Protein AF-0000000085052260 (afdb_homodimer)

Organism: Staphylococcus phage Twort (strain DSM 17442 / HER 48) (NCBI:txid2908167)

Foldseek 3Di:
DQQDPLLLLLLLLLLCCQPVVDDDQVLSQLLCVLLPHHRDDPVRNVVSVVVCVVDPVSVVSSVCSNVVVDHLQVRHHNVRHRSCPPVVPCVSSPVCCVVVVVVVVVVVVVVVVVVVVVVVVVVVVVVVVVCVVCVPDDPDDDDDDDPDLFQKEKEFEAEAAAAQDFFDDPVFTDHPVLSLLLVVLVLVVVLVVCVVSVHAEYEYEYQENQHQAQPLPVDPPSPRGNDDPVCSLVSSLVSVVVSQVSNPVSHNHEYEYEYAYDLSQAQDNDPVDPDLCGGSLNVSLVVVVVCDVVPNDPRYHYDDPSVHRQWDWDDDQNAIEIGGACPPVDDDADRLVVVDDPDDHQEYEHEDPQDWDWDDHDDNHIYTYFHAQRFDGPVCVVVVHDRGAGWGKMWMDTNDSDIDIDIDGRD/DQQDPLLLLLLLLLLCCQPPVDDDQVLSQLLCVLLPHHRDDPVRNVVSVVVCVVDPVSVVSSVCSNVVVDHLQNRHHNVRHRSDPDVVVCVSSPPCCVVVVVVVVVVVVVVVVVVVVVVVVVVVVVVVVVCVVCVPDDPDDDDDDDPDLFQKEKEFEAEAAAAQDFFDDPVFTDHPVLSLLLVVLVLVVVLVVCVVSVHAEYEYEYQENQHQAQPLPVDPPSPRGNDDPVCSLVSSLVSVVVSQVSNPVSHNHEYEYEYAYDLSQAQPNDPVDPDLCGGSLNVSLVVVVVCDVVPNDPRYHYDDPSVHRQWDWDDDQNAIEIGGACPPVDDDADRLVVVDDPDDHQEYEHEDPQDWDWDDHDDNHIYTYFHAQRFDGPVCVVVVHDRGAGWGKMWMDTNDSDIDIDIDGRD

Secondary structure (DSSP, 8-state):
---SHHHHHHHHHHHHHHHHSS--HHHHHHHHHH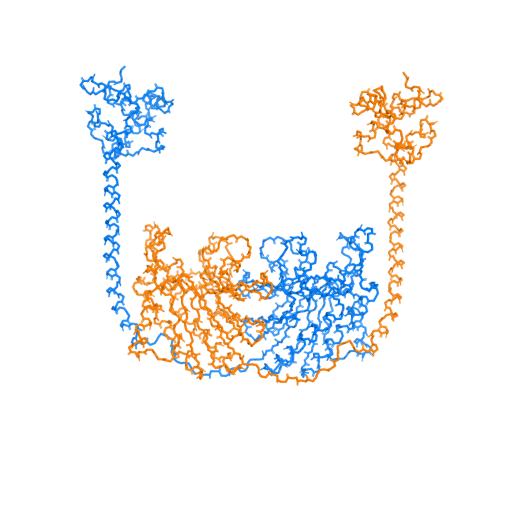HTPPP--HHHHHHHHHHHHH-HHHHHHHHHHHTTSS-GGG-B-TTS-BS--SSTHHHHHHHHHHHHHHHHHHHHHHHHHHHHHHHHHHHHHHHHHHHHHHTTS-SSPP----------EEEEEE----BT--EE-SS-EESHHHHHHHHHHHHHHHHHHHHHHT---EEEEE-S--B--STT---SS----SS-HHHHHHHHHHHHHHHHHHHHHH-SS-EEEEE---GGGBSS--TT---TTSBHHHHHHHHHHHHHHTTSS-SEEE---GGGTTEEEEEETTEEEEEE--TT--SSS--HHHH-SSS--SEEEE-SSSS-EEEE-SBT-EEEE---SS-S-HHHHHTT---BPPEEEEEEE-SSS-EEEEEEE--/---SHHHHHHHHHHHHHHHHSS--HHHHHHHHHHHTPPP--HHHHHHHHHHHHH-HHHHHHHHHHHTTSS-GGG-B-TTS-BS--SSTHHHHHHHHHHHHHHHHHHHHHHHHHHHHHHHHHHHHHHHHHHHHHHHHS-SS------------EEEEEE----BT--EE-SS-EESHHHHHHHHHHHHHHHHHHHHHHT---EEEEE-S--B--STT---SS----SS-HHHHHHHHHHHHHHHHHHHHHH-SS-EEEEE---GGGBSS--TT---TT-BHHHHHHHHHHHHHHTTSS-SEEE---GGGTTEEEEEETTEEEEEE--TT--SSS--HHHH-SSS--SEEEE-SSSS-EEEE-SBT-EEEE---SS-S-HHHHHTT---BPPEEEEEEE-SSS-EEEEEEE--

Radius of gyration: 38.25 Å; Cα contacts (8 Å, |Δi|>4): 1570; chains: 2; bounding box: 92×96×65 Å

Structure (mmCIF, N/CA/C/O backbone):
data_AF-0000000085052260-model_v1
#
loop_
_entity.id
_entity.type
_entity.pdbx_description
1 polymer ORF020
#
loop_
_atom_site.group_PDB
_atom_site.id
_atom_site.type_symbol
_atom_site.label_atom_id
_atom_site.label_alt_id
_atom_site.label_comp_id
_atom_site.label_asym_id
_atom_site.label_entity_id
_atom_site.label_seq_id
_atom_site.pdbx_PDB_ins_code
_atom_site.Cartn_x
_atom_site.Cartn_y
_atom_site.Cartn_z
_atom_site.occupancy
_atom_site.B_iso_or_equiv
_atom_site.auth_seq_id
_atom_site.auth_comp_id
_atom_site.auth_asym_id
_atom_site.auth_atom_id
_atom_site.pdbx_PDB_model_num
ATOM 1 N N . MET A 1 1 ? 61.531 46.281 3.654 1 59.69 1 MET A N 1
ATOM 2 C CA . MET A 1 1 ? 60.5 46.875 4.535 1 59.69 1 MET A CA 1
ATOM 3 C C . MET A 1 1 ? 59.375 47.5 3.727 1 59.69 1 MET A C 1
ATOM 5 O O . MET A 1 1 ? 59.625 48.219 2.766 1 59.69 1 MET A O 1
ATOM 9 N N . TYR A 1 2 ? 58.156 46.938 3.779 1 69.31 2 TYR A N 1
ATOM 10 C CA . TYR A 1 2 ? 57.031 47.375 2.98 1 69.31 2 TYR A CA 1
ATOM 11 C C . TYR A 1 2 ? 56.438 48.688 3.535 1 69.31 2 TYR A C 1
ATOM 13 O O . TYR A 1 2 ? 56 48.75 4.68 1 69.31 2 TYR A O 1
ATOM 21 N N . LYS A 1 3 ? 56.719 49.906 2.887 1 68.56 3 LYS A N 1
ATOM 22 C CA . LYS A 1 3 ? 56.5 51.219 3.441 1 68.56 3 LYS A CA 1
ATOM 23 C C . LYS A 1 3 ? 55.25 51.875 2.844 1 68.56 3 LYS A C 1
ATOM 25 O O . LYS A 1 3 ? 54.625 52.719 3.486 1 68.56 3 LYS A O 1
ATOM 30 N N . SER A 1 4 ? 55 51.562 1.673 1 76.88 4 SER A N 1
ATOM 31 C CA . SER A 1 4 ? 53.844 52.219 1.071 1 76.88 4 SER A CA 1
ATOM 32 C C . SER A 1 4 ? 52.531 51.594 1.537 1 76.88 4 SER A C 1
ATOM 34 O O . SER A 1 4 ? 52.469 50.406 1.859 1 76.88 4 SER A O 1
ATOM 36 N N . VAL A 1 5 ? 51.5 52.406 1.661 1 82.19 5 VAL A N 1
ATOM 37 C CA . VAL A 1 5 ? 50.156 51.969 2.088 1 82.19 5 VAL A CA 1
ATOM 38 C C . VAL A 1 5 ? 49.656 50.875 1.138 1 82.19 5 VAL A C 1
ATOM 40 O O . VAL A 1 5 ? 49 49.906 1.568 1 82.19 5 VAL A O 1
ATOM 43 N N . GLU A 1 6 ? 50.094 50.969 -0.096 1 84.38 6 GLU A N 1
ATOM 44 C CA . GLU A 1 6 ? 49.625 50 -1.097 1 84.38 6 GLU A CA 1
ATOM 45 C C . GLU A 1 6 ? 50.281 48.625 -0.885 1 84.38 6 GLU A C 1
ATOM 47 O O . GLU A 1 6 ? 49.656 47.594 -1.084 1 84.38 6 GLU A O 1
ATOM 52 N N . GLU A 1 7 ? 51.438 48.625 -0.441 1 84.44 7 GLU A N 1
ATOM 53 C CA . GLU A 1 7 ? 52.125 47.375 -0.137 1 84.44 7 GLU A CA 1
ATOM 54 C C . GLU A 1 7 ? 51.5 46.688 1.065 1 84.44 7 GLU A C 1
ATOM 56 O O . GLU A 1 7 ? 51.344 45.469 1.071 1 84.44 7 GLU A O 1
ATOM 61 N N . VAL A 1 8 ? 51.125 47.5 2.021 1 84.12 8 VAL A N 1
ATOM 62 C CA . VAL A 1 8 ? 50.469 46.938 3.209 1 84.12 8 VAL A CA 1
ATOM 63 C C . VAL A 1 8 ? 49.125 46.344 2.824 1 84.12 8 VAL A C 1
ATOM 65 O O . VAL A 1 8 ? 48.781 45.25 3.262 1 84.12 8 VAL A O 1
ATOM 68 N N . TYR A 1 9 ? 48.438 47.094 1.929 1 85.5 9 TYR A N 1
ATOM 69 C CA . TYR A 1 9 ? 47.156 46.594 1.452 1 85.5 9 TYR A CA 1
ATOM 70 C C . TYR A 1 9 ? 47.312 45.219 0.782 1 85.5 9 TYR A C 1
ATOM 72 O O . TYR A 1 9 ? 46.562 44.312 1.044 1 85.5 9 TYR A O 1
ATOM 80 N N . ALA A 1 10 ? 48.312 45.062 -0.068 1 86.44 10 ALA A N 1
ATOM 81 C CA . ALA A 1 10 ? 48.531 43.844 -0.83 1 86.44 10 ALA A CA 1
ATOM 82 C C . ALA A 1 10 ? 48.906 42.688 0.093 1 86.44 10 ALA A C 1
ATOM 84 O O . ALA A 1 10 ? 48.406 41.562 -0.082 1 86.44 10 ALA A O 1
ATOM 85 N N . ILE A 1 11 ? 49.625 42.938 1.125 1 85.38 11 ILE A N 1
ATOM 86 C CA . ILE A 1 11 ? 50.062 41.906 2.049 1 85.38 11 ILE A CA 1
ATOM 87 C C . ILE A 1 11 ? 48.875 41.469 2.92 1 85.38 11 ILE A C 1
ATOM 89 O O . ILE A 1 11 ? 48.656 40.25 3.111 1 85.38 11 ILE A O 1
ATOM 93 N N . VAL A 1 12 ? 48.094 42.438 3.389 1 82.56 12 VAL A N 1
ATOM 94 C CA . VAL A 1 12 ? 46.938 42.125 4.223 1 82.56 12 VAL A CA 1
ATOM 95 C C . VAL A 1 12 ? 45.906 41.375 3.4 1 82.56 12 VAL A C 1
ATOM 97 O O . VAL A 1 12 ? 45.312 40.375 3.877 1 82.56 12 VAL A O 1
ATOM 100 N N . PHE A 1 13 ? 45.719 41.781 2.139 1 82.38 13 PHE A N 1
ATOM 101 C CA . PHE A 1 13 ? 44.844 41.094 1.211 1 82.38 13 PHE A CA 1
ATOM 102 C C . PHE A 1 13 ? 45.281 39.625 1.05 1 82.38 13 PHE A C 1
ATOM 104 O O . PHE A 1 13 ? 44.438 38.719 1.061 1 82.38 13 PHE A O 1
ATOM 111 N N . GLY A 1 14 ? 46.531 39.375 0.87 1 82.44 14 GLY A N 1
ATOM 112 C CA . GLY A 1 14 ? 47.062 38.031 0.692 1 82.44 14 GLY A CA 1
ATOM 113 C C . GLY A 1 14 ? 46.938 37.156 1.936 1 82.44 14 GLY A C 1
ATOM 114 O O . GLY A 1 14 ? 46.562 36 1.851 1 82.44 14 GLY A O 1
ATOM 115 N N . VAL A 1 15 ? 47.188 37.719 3.055 1 80.31 15 VAL A N 1
ATOM 116 C CA . VAL A 1 15 ? 47.125 37 4.309 1 80.31 15 VAL A CA 1
ATOM 117 C C . VAL A 1 15 ? 45.688 36.594 4.605 1 80.31 15 VAL A C 1
ATOM 119 O O . VAL A 1 15 ? 45.406 35.469 5 1 80.31 15 VAL A O 1
ATOM 122 N N . LEU A 1 16 ? 44.75 37.594 4.348 1 77.44 16 LEU A N 1
ATOM 123 C CA . LEU A 1 16 ? 43.344 37.312 4.582 1 77.44 16 LEU A CA 1
ATOM 124 C C . LEU A 1 16 ? 42.812 36.281 3.568 1 77.44 16 LEU A C 1
ATOM 126 O O . LEU A 1 16 ? 42.031 35.406 3.914 1 77.44 16 LEU A O 1
ATOM 130 N N . ALA A 1 17 ? 43.312 36.344 2.318 1 77.25 17 ALA A N 1
ATOM 131 C CA . ALA A 1 17 ? 42.938 35.375 1.291 1 77.25 17 ALA A CA 1
ATOM 132 C C . ALA A 1 17 ? 43.438 33.969 1.638 1 77.25 17 ALA A C 1
ATOM 134 O O . ALA A 1 17 ? 42.75 32.969 1.437 1 77.25 17 ALA A O 1
ATOM 135 N N . LYS A 1 18 ? 44.5 33.906 2.199 1 77.38 18 LYS A N 1
ATOM 136 C CA . LYS A 1 18 ? 45.125 32.656 2.613 1 77.38 18 LYS A CA 1
ATOM 137 C C . LYS A 1 18 ? 44.375 32.062 3.809 1 77.38 18 LYS A C 1
ATOM 139 O O . LYS A 1 18 ? 44.062 30.875 3.814 1 77.38 18 LYS A O 1
ATOM 144 N N . ASP A 1 19 ? 44.031 32.875 4.723 1 68.56 19 ASP A N 1
ATOM 145 C CA . ASP A 1 19 ? 43.5 32.375 5.992 1 68.56 19 ASP A CA 1
ATOM 146 C C . ASP A 1 19 ? 42 32.156 5.914 1 68.56 19 ASP A C 1
ATOM 148 O O . ASP A 1 19 ? 41.469 31.25 6.527 1 68.56 19 ASP A O 1
ATOM 152 N N . GLU A 1 20 ? 41.281 33.094 5.102 1 66.81 20 GLU A N 1
ATOM 153 C CA . GLU A 1 20 ? 39.812 33.062 5.152 1 66.81 20 GLU A CA 1
ATOM 154 C C . GLU A 1 20 ? 39.219 32.719 3.791 1 66.81 20 GLU A C 1
ATOM 156 O O . GLU A 1 20 ? 38.031 32.469 3.682 1 66.81 20 GLU A O 1
ATOM 161 N N . GLY A 1 21 ? 40.125 32.625 2.758 1 67.19 21 GLY A N 1
ATOM 162 C CA . GLY A 1 21 ? 39.656 32.375 1.401 1 67.19 21 GLY A CA 1
ATOM 163 C C . GLY A 1 21 ? 38.875 33.562 0.813 1 67.19 21 GLY A C 1
ATOM 164 O O . GLY A 1 21 ? 38.562 33.562 -0.376 1 67.19 21 GLY A O 1
ATOM 165 N N . LYS A 1 22 ? 38.438 34.469 1.725 1 69.88 22 LYS A N 1
ATOM 166 C CA . LYS A 1 22 ? 37.75 35.688 1.283 1 69.88 22 LYS A CA 1
ATOM 167 C C . LYS A 1 22 ? 38.219 36.906 2.061 1 69.88 22 LYS A C 1
ATOM 169 O O . LYS A 1 22 ? 38.812 36.781 3.141 1 69.88 22 LYS A O 1
ATOM 174 N N . ILE A 1 23 ? 38 38.062 1.467 1 73.31 23 ILE A N 1
ATOM 175 C CA . ILE A 1 23 ? 38.406 39.312 2.107 1 73.31 23 ILE A CA 1
ATOM 176 C C . ILE A 1 23 ? 37.219 39.969 2.787 1 73.31 23 ILE A C 1
ATOM 178 O O . ILE A 1 23 ? 36.25 40.375 2.121 1 73.31 23 ILE A O 1
ATOM 182 N N . VAL A 1 24 ? 37.188 39.969 4.121 1 72.5 24 VAL A N 1
ATOM 183 C CA . VAL A 1 24 ? 36.156 40.594 4.938 1 72.5 24 VAL A CA 1
ATOM 184 C C . VAL A 1 24 ? 36.625 42 5.367 1 72.5 24 VAL A C 1
ATOM 186 O O . VAL A 1 24 ? 37.719 42.125 5.934 1 72.5 24 VAL A O 1
ATOM 189 N N . SER A 1 25 ? 35.844 42.906 5.043 1 77.38 25 SER A N 1
ATOM 190 C CA . SER A 1 25 ? 36.188 44.312 5.246 1 77.38 25 SER A CA 1
ATOM 191 C C . SER A 1 25 ? 36.531 44.594 6.707 1 77.38 25 SER A C 1
ATOM 193 O O . SER A 1 25 ? 37.469 45.312 7.012 1 77.38 25 SER A O 1
ATOM 195 N N . SER A 1 26 ? 35.719 44.062 7.566 1 74.88 26 SER A N 1
ATOM 196 C CA . SER A 1 26 ? 35.906 44.312 8.984 1 74.88 26 SER A CA 1
ATOM 197 C C . SER A 1 26 ? 37.281 43.812 9.461 1 74.88 26 SER A C 1
ATOM 199 O O . SER A 1 26 ? 37.969 44.5 10.211 1 74.88 26 SER A O 1
ATOM 201 N N . LYS A 1 27 ? 37.656 42.719 8.977 1 74.81 27 LYS A N 1
ATOM 202 C CA . LYS A 1 27 ? 38.938 42.156 9.367 1 74.81 27 LYS A CA 1
ATOM 203 C C . LYS A 1 27 ? 40.094 42.906 8.727 1 74.81 27 LYS A C 1
ATOM 205 O O . LYS A 1 27 ? 41.125 43.125 9.367 1 74.81 27 LYS A O 1
ATOM 210 N N . PHE A 1 28 ? 39.906 43.156 7.52 1 82.19 28 PHE A N 1
ATOM 211 C CA . PHE A 1 28 ? 40.875 43.969 6.793 1 82.19 28 PHE A CA 1
ATOM 212 C C . PHE A 1 28 ? 41.156 45.281 7.527 1 82.19 28 PHE A C 1
ATOM 214 O O . PHE A 1 28 ? 42.312 45.625 7.77 1 82.19 28 PHE A O 1
ATOM 221 N N . ASN A 1 29 ? 40.156 45.906 7.98 1 79.38 29 ASN A N 1
ATOM 222 C CA . ASN A 1 29 ? 40.281 47.219 8.641 1 79.38 29 ASN A CA 1
ATOM 223 C C . ASN A 1 29 ? 40.844 47.062 10.047 1 79.38 29 ASN A C 1
ATOM 225 O O . ASN A 1 29 ? 41.562 47.969 10.531 1 79.38 29 ASN A O 1
ATOM 229 N N . LYS A 1 30 ? 40.594 46.031 10.656 1 78.62 30 LYS A N 1
ATOM 230 C CA . LYS A 1 30 ? 41.188 45.781 11.969 1 78.62 30 LYS A CA 1
ATOM 231 C C . LYS A 1 30 ? 42.719 45.656 11.883 1 78.62 30 LYS A C 1
ATOM 233 O O . LYS A 1 30 ? 43.438 46.188 12.727 1 78.62 30 LYS A O 1
ATOM 238 N N . ILE A 1 31 ? 43.094 44.906 10.883 1 79.75 31 ILE A N 1
ATOM 239 C CA . ILE A 1 31 ? 44.531 44.719 10.68 1 79.75 31 ILE A CA 1
ATOM 240 C C . ILE A 1 31 ? 45.156 46.062 10.336 1 79.75 31 ILE A C 1
ATOM 242 O O . ILE A 1 31 ? 46.219 46.406 10.859 1 79.75 31 ILE A O 1
ATOM 246 N N . LEU A 1 32 ? 44.5 46.844 9.539 1 80.62 32 LEU A N 1
ATOM 247 C CA . LEU A 1 32 ? 45 48.156 9.148 1 80.62 32 LEU A CA 1
ATOM 248 C C . LEU A 1 32 ? 45.125 49.062 10.359 1 80.62 32 LEU A C 1
ATOM 250 O O . LEU A 1 32 ? 46.125 49.781 10.484 1 80.62 32 LEU A O 1
ATOM 254 N N . ASN A 1 33 ? 44.125 49 11.172 1 79.25 33 ASN A N 1
ATOM 255 C CA . ASN A 1 33 ? 44.156 49.812 12.375 1 79.25 33 ASN A CA 1
ATOM 256 C C . ASN A 1 33 ? 45.312 49.469 13.281 1 79.25 33 ASN A C 1
ATOM 258 O O . ASN A 1 33 ? 45.938 50.344 13.875 1 79.25 33 ASN A O 1
ATOM 262 N N . GLU A 1 34 ? 45.562 48.25 13.305 1 76.38 34 GLU A N 1
ATOM 263 C CA . GLU A 1 34 ? 46.656 47.844 14.148 1 76.38 34 GLU A CA 1
ATOM 264 C C . GLU A 1 34 ? 48 48.312 13.594 1 76.38 34 GLU A C 1
ATOM 266 O O . GLU A 1 34 ? 48.938 48.562 14.359 1 76.38 34 GLU A O 1
ATOM 271 N N . ILE A 1 35 ? 48 48.5 12.289 1 76.94 35 ILE A N 1
ATOM 272 C CA . ILE A 1 35 ? 49.25 48.938 11.641 1 76.94 35 ILE A CA 1
ATOM 273 C C . ILE A 1 35 ? 49.25 50.469 11.555 1 76.94 35 ILE A C 1
ATOM 275 O O . ILE A 1 35 ? 50.281 51.062 11.234 1 76.94 35 ILE A O 1
ATOM 279 N N . GLY A 1 36 ? 48.062 51.094 12.023 1 73.62 36 GLY A N 1
ATOM 280 C CA . GLY A 1 36 ? 48 52.562 12.055 1 73.62 36 GLY A CA 1
ATOM 281 C C . GLY A 1 36 ? 47.562 53.156 10.734 1 73.62 36 GLY A C 1
ATOM 282 O O . GLY A 1 36 ? 47.969 54.281 10.398 1 73.62 36 GLY A O 1
ATOM 283 N N . ILE A 1 37 ? 46.969 52.344 9.914 1 78.62 37 ILE A N 1
ATOM 284 C CA . ILE A 1 37 ? 46.438 52.844 8.641 1 78.62 37 ILE A CA 1
ATOM 285 C C . ILE A 1 37 ? 44.969 53.094 8.758 1 78.62 37 ILE A C 1
ATOM 287 O O . ILE A 1 37 ? 44.219 52.375 9.438 1 78.62 37 ILE A O 1
ATOM 291 N N . ASP A 1 38 ? 44.531 54.125 8.195 1 76.94 38 ASP A N 1
ATOM 292 C CA . ASP A 1 38 ? 43.156 54.531 8.258 1 76.94 38 ASP A CA 1
ATOM 293 C C . ASP A 1 38 ? 42.219 53.5 7.648 1 76.94 38 ASP A C 1
ATOM 295 O O . ASP A 1 38 ? 42.625 52.781 6.707 1 76.94 38 ASP A O 1
ATOM 299 N N . ARG A 1 39 ? 41.062 53.375 8.133 1 80.19 39 ARG A N 1
ATOM 300 C CA . ARG A 1 39 ? 40.031 52.469 7.676 1 80.19 39 ARG A CA 1
ATOM 301 C C . ARG A 1 39 ? 39.656 52.719 6.227 1 80.19 39 ARG A C 1
ATOM 303 O O . ARG A 1 39 ? 39.688 53.875 5.77 1 80.19 39 ARG A O 1
ATOM 310 N N . VAL A 1 40 ? 39.344 51.656 5.508 1 79.5 40 VAL A N 1
ATOM 311 C CA . VAL A 1 40 ? 38.938 51.75 4.113 1 79.5 40 VAL A CA 1
ATOM 312 C C . VAL A 1 40 ? 37.469 51.312 3.963 1 79.5 40 VAL A C 1
ATOM 314 O O . VAL A 1 40 ? 37.031 50.375 4.621 1 79.5 40 VAL A O 1
ATOM 317 N N . SER A 1 41 ? 36.656 52.031 3.318 1 77.88 41 SER A N 1
ATOM 318 C CA . SER A 1 41 ? 35.281 51.688 3.047 1 77.88 41 SER A CA 1
ATOM 319 C C . SER A 1 41 ? 35.156 50.469 2.123 1 77.88 41 SER A C 1
ATOM 321 O O . SER A 1 41 ? 36.156 50.094 1.467 1 77.88 41 SER A O 1
ATOM 323 N N . VAL A 1 42 ? 33.969 49.844 2.059 1 76.06 42 VAL A N 1
ATOM 324 C CA . VAL A 1 42 ? 33.75 48.656 1.219 1 76.06 42 VAL A CA 1
ATOM 325 C C . VAL A 1 42 ? 33.969 49.031 -0.246 1 76.06 42 VAL A C 1
ATOM 327 O O . VAL A 1 42 ? 34.562 48.25 -0.998 1 76.06 42 VAL A O 1
ATOM 330 N N . ASN A 1 43 ? 33.562 50.125 -0.592 1 76.31 43 ASN A N 1
ATOM 331 C CA . ASN A 1 43 ? 33.812 50.594 -1.96 1 76.31 43 ASN A CA 1
ATOM 332 C C . ASN A 1 43 ? 35.281 50.781 -2.242 1 76.31 43 ASN A C 1
ATOM 334 O O . ASN A 1 43 ? 35.75 50.469 -3.33 1 76.31 43 ASN A O 1
ATOM 338 N N . ASP A 1 44 ? 35.938 51.188 -1.297 1 79.62 44 ASP A N 1
ATOM 339 C CA . ASP A 1 44 ? 37.375 51.375 -1.441 1 79.62 44 ASP A CA 1
ATOM 340 C C . ASP A 1 44 ? 38.125 50.062 -1.511 1 79.62 44 ASP A C 1
ATOM 342 O O . ASP A 1 44 ? 39.125 49.938 -2.188 1 79.62 44 ASP A O 1
ATOM 346 N N . LEU A 1 45 ? 37.531 49.125 -0.812 1 80 45 LEU A N 1
ATOM 347 C CA . LEU A 1 45 ? 38.125 47.812 -0.817 1 80 45 LEU A CA 1
ATOM 348 C C . LEU A 1 45 ? 38.062 47.188 -2.213 1 80 45 LEU A C 1
ATOM 350 O O . LEU A 1 45 ? 39 46.531 -2.629 1 80 45 LEU A O 1
ATOM 354 N N . LYS A 1 46 ? 37.094 47.5 -2.912 1 80.38 46 LYS A N 1
ATOM 355 C CA . LYS A 1 46 ? 37 47.062 -4.297 1 80.38 46 LYS A CA 1
ATOM 356 C C . LYS A 1 46 ? 38.062 47.719 -5.168 1 80.38 46 LYS A C 1
ATOM 358 O O . LYS A 1 46 ? 38.688 47.062 -5.996 1 80.38 46 LYS A O 1
ATOM 363 N N . ASP A 1 47 ? 38.156 48.938 -4.895 1 79.81 47 ASP A N 1
ATOM 364 C CA . ASP A 1 47 ? 39.125 49.688 -5.656 1 79.81 47 ASP A CA 1
ATOM 365 C C . ASP A 1 47 ? 40.562 49.188 -5.352 1 79.81 47 ASP A C 1
ATOM 367 O O . ASP A 1 47 ? 41.375 49.094 -6.25 1 79.81 47 ASP A O 1
ATOM 371 N N . ILE A 1 48 ? 40.75 48.875 -4.16 1 81.94 48 ILE A N 1
ATOM 372 C CA . ILE A 1 48 ? 42.062 48.375 -3.73 1 81.94 48 ILE A CA 1
ATOM 373 C C . ILE A 1 48 ? 42.344 47.031 -4.363 1 81.94 48 ILE A C 1
ATOM 375 O O . ILE A 1 48 ? 43.438 46.75 -4.832 1 81.94 48 ILE A O 1
ATOM 379 N N . SER A 1 49 ? 41.281 46.219 -4.383 1 81.75 49 SER A N 1
ATOM 380 C CA . SER A 1 49 ? 41.406 44.906 -5 1 81.75 49 SER A CA 1
ATOM 381 C C . SER A 1 49 ? 41.75 45.031 -6.48 1 81.75 49 SER A C 1
ATOM 383 O O . SER A 1 49 ? 42.625 44.312 -6.98 1 81.75 49 SER A O 1
ATOM 385 N N . GLU A 1 50 ? 41.1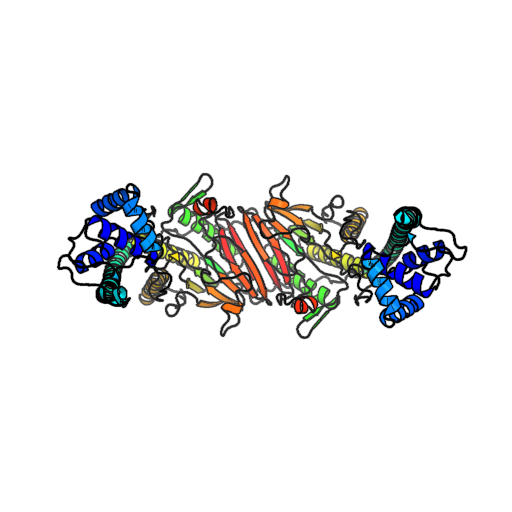88 45.938 -7.09 1 80.88 50 GLU A N 1
ATOM 386 C CA . GLU A 1 50 ? 41.469 46.188 -8.5 1 80.88 50 GLU A CA 1
ATOM 387 C C . GLU A 1 50 ? 42.875 46.719 -8.703 1 80.88 50 GLU A C 1
ATOM 389 O O . GLU A 1 50 ? 43.594 46.344 -9.633 1 80.88 50 GLU A O 1
ATOM 394 N N . MET A 1 51 ? 43.281 47.594 -7.84 1 81.94 51 MET A N 1
ATOM 395 C CA . MET A 1 51 ? 44.625 48.188 -7.898 1 81.94 51 MET A CA 1
ATOM 396 C C . MET A 1 51 ? 45.688 47.125 -7.73 1 81.94 51 MET A C 1
ATOM 398 O O . MET A 1 51 ? 46.688 47.094 -8.461 1 81.94 51 MET A O 1
ATOM 402 N N . ILE A 1 52 ? 45.375 46.188 -6.848 1 84.06 52 ILE A N 1
ATOM 403 C CA . ILE A 1 52 ? 46.344 45.125 -6.574 1 84.06 52 ILE A CA 1
ATOM 404 C C . ILE A 1 52 ? 46.406 44.156 -7.77 1 84.06 52 ILE A C 1
ATOM 406 O O . ILE A 1 52 ? 47.5 43.719 -8.164 1 84.06 52 ILE A O 1
ATOM 410 N N . HIS A 1 53 ? 45.281 43.969 -8.453 1 82.06 53 HIS A N 1
ATOM 411 C CA . HIS A 1 53 ? 45.219 43.031 -9.578 1 82.06 53 HIS A CA 1
ATOM 412 C C . HIS A 1 53 ? 45.875 43.625 -10.812 1 82.06 53 HIS A C 1
ATOM 414 O O . HIS A 1 53 ? 46.5 42.875 -11.594 1 82.06 53 HIS A O 1
ATOM 420 N N . GLU A 1 54 ? 45.844 44.844 -10.93 1 81.38 54 GLU A N 1
ATOM 421 C CA . GLU A 1 54 ? 46.344 45.5 -12.148 1 81.38 54 GLU A CA 1
ATOM 422 C C . GLU A 1 54 ? 47.844 45.781 -12.062 1 81.38 54 GLU A C 1
ATOM 424 O O . GLU A 1 54 ? 48.531 45.875 -13.094 1 81.38 54 GLU A O 1
ATOM 429 N N . ASP A 1 55 ? 48.312 45.906 -10.836 1 81.5 55 ASP A N 1
ATOM 430 C CA . ASP A 1 55 ? 49.719 46.219 -10.656 1 81.5 55 ASP A CA 1
ATOM 431 C C . ASP A 1 55 ? 50.5 44.906 -10.406 1 81.5 55 ASP A C 1
ATOM 433 O O . ASP A 1 55 ? 50.281 44.25 -9.406 1 81.5 55 ASP A O 1
ATOM 437 N N . ASP A 1 56 ? 51.375 44.625 -11.266 1 81.69 56 ASP A N 1
ATOM 438 C CA . ASP A 1 56 ? 52.125 43.375 -11.234 1 81.69 56 ASP A CA 1
ATOM 439 C C . ASP A 1 56 ? 52.938 43.25 -9.953 1 81.69 56 ASP A C 1
ATOM 441 O O . ASP A 1 56 ? 53.031 42.156 -9.383 1 81.69 56 ASP A O 1
ATOM 445 N N . TYR A 1 57 ? 53.406 44.344 -9.508 1 84.38 57 TYR A N 1
ATOM 446 C CA . TYR A 1 57 ? 54.219 44.344 -8.289 1 84.38 57 TYR A CA 1
ATOM 447 C C . TYR A 1 57 ? 53.375 44.062 -7.066 1 84.38 57 TYR A C 1
ATOM 449 O O . TYR A 1 57 ? 53.688 43.219 -6.242 1 84.38 57 TYR A O 1
ATOM 457 N N . LEU A 1 58 ? 52.25 44.688 -6.906 1 82.69 58 LEU A N 1
ATOM 458 C CA . LEU A 1 58 ? 51.344 44.5 -5.77 1 82.69 58 LEU A CA 1
ATOM 459 C C . LEU A 1 58 ? 50.688 43.125 -5.809 1 82.69 58 LEU A C 1
ATOM 461 O O . LEU A 1 58 ? 50.531 42.5 -4.77 1 82.69 58 LEU A O 1
ATOM 465 N N . ASN A 1 59 ? 50.438 42.75 -6.992 1 84 59 ASN A N 1
ATOM 466 C CA . ASN A 1 59 ? 49.906 41.406 -7.152 1 84 59 ASN A CA 1
ATOM 467 C C . ASN A 1 59 ? 50.906 40.312 -6.77 1 84 59 ASN A C 1
ATOM 469 O O . ASN A 1 59 ? 50.562 39.312 -6.184 1 84 59 ASN A O 1
ATOM 473 N N . GLY A 1 60 ? 52.062 40.5 -7.152 1 81.94 60 GLY A N 1
ATOM 474 C CA . GLY A 1 60 ? 53.125 39.594 -6.73 1 81.94 60 GLY A CA 1
ATOM 475 C C . GLY A 1 60 ? 53.281 39.562 -5.227 1 81.94 60 GLY A C 1
ATOM 476 O O . GLY A 1 60 ? 53.5 38.469 -4.656 1 81.94 60 GLY A O 1
ATOM 477 N N . LEU A 1 61 ? 53.188 40.688 -4.508 1 84 61 LEU A N 1
ATOM 478 C CA . LEU A 1 61 ? 53.312 40.75 -3.055 1 84 61 LEU A CA 1
ATOM 479 C C . LEU A 1 61 ? 52.125 40.031 -2.381 1 84 61 LEU A C 1
ATOM 481 O O . LEU A 1 61 ? 52.312 39.344 -1.38 1 84 61 LEU A O 1
ATOM 485 N N . LYS A 1 62 ? 50.969 40.281 -2.953 1 84.56 62 LYS A N 1
ATOM 486 C CA . LYS A 1 62 ? 49.781 39.562 -2.494 1 84.56 62 LYS A CA 1
ATOM 487 C C . LYS A 1 62 ? 50 38.062 -2.615 1 84.56 62 LYS A C 1
ATOM 489 O O . LYS A 1 62 ? 49.688 37.312 -1.683 1 84.56 62 LYS A O 1
ATOM 494 N N . ASN A 1 63 ? 50.5 37.562 -3.727 1 81.94 63 ASN A N 1
ATOM 495 C CA . ASN A 1 63 ? 50.75 36.156 -3.945 1 81.94 63 ASN A CA 1
ATOM 496 C C . ASN A 1 63 ? 51.844 35.625 -3.02 1 81.94 63 ASN A C 1
ATOM 498 O O . ASN A 1 63 ? 51.719 34.5 -2.531 1 81.94 63 ASN A O 1
ATOM 502 N N . ASP A 1 64 ? 52.719 36.375 -2.725 1 81.06 64 ASP A N 1
ATOM 503 C CA . ASP A 1 64 ? 53.781 36 -1.781 1 81.06 64 ASP A CA 1
ATOM 504 C C . ASP A 1 64 ? 53.219 35.844 -0.368 1 81.06 64 ASP A C 1
ATOM 506 O O . ASP A 1 64 ? 53.625 34.969 0.385 1 81.06 64 ASP A O 1
ATOM 510 N N . ALA A 1 65 ? 52.312 36.719 -0.076 1 80.69 65 ALA A N 1
ATOM 511 C CA . ALA A 1 65 ? 51.656 36.625 1.228 1 80.69 65 ALA A CA 1
ATOM 512 C C . ALA A 1 65 ? 50.781 35.375 1.312 1 80.69 65 ALA A C 1
ATOM 514 O O . ALA A 1 65 ? 50.75 34.719 2.346 1 80.69 65 ALA A O 1
ATOM 515 N N . ILE A 1 66 ? 50.156 35 0.188 1 79.12 66 ILE A N 1
ATOM 516 C CA . ILE A 1 66 ? 49.344 33.812 0.114 1 79.12 66 ILE A CA 1
ATOM 517 C C . ILE A 1 66 ? 50.219 32.562 0.292 1 79.12 66 ILE A C 1
ATOM 519 O O . ILE A 1 66 ? 49.844 31.625 0.973 1 79.12 66 ILE A O 1
ATOM 523 N N . LEU A 1 67 ? 51.344 32.688 -0.206 1 77.12 67 LEU A N 1
ATOM 524 C CA . LEU A 1 67 ? 52.281 31.578 -0.161 1 77.12 67 LEU A CA 1
ATOM 525 C C . LEU A 1 67 ? 53.031 31.562 1.16 1 77.12 67 LEU A C 1
ATOM 527 O O . LEU A 1 67 ? 53.812 30.641 1.419 1 77.12 67 LEU A O 1
ATOM 531 N N . GLY A 1 68 ? 52.844 32.594 1.909 1 77.38 68 GLY A N 1
ATOM 532 C CA . GLY A 1 68 ? 53.469 32.625 3.225 1 77.38 68 GLY A CA 1
ATOM 533 C C . GLY A 1 68 ? 54.875 33.188 3.205 1 77.38 68 GLY A C 1
ATOM 534 O O . GLY A 1 68 ? 55.594 33.125 4.211 1 77.38 68 GLY A O 1
ATOM 535 N N . LYS A 1 69 ? 55.344 33.656 2.191 1 80.38 69 LYS A N 1
ATOM 536 C CA . LYS A 1 69 ? 56.688 34.219 2.086 1 80.38 69 LYS A CA 1
ATOM 537 C C . LYS A 1 69 ? 56.75 35.562 2.77 1 80.38 69 LYS A C 1
ATOM 539 O O . LYS A 1 69 ? 57.812 35.969 3.238 1 80.38 69 LYS A O 1
ATOM 544 N N . VAL A 1 70 ? 55.594 36.312 2.754 1 80.75 70 VAL A N 1
ATOM 545 C CA . VAL A 1 70 ? 55.438 37.594 3.469 1 80.75 70 VAL A CA 1
ATOM 546 C C . VAL A 1 70 ? 54.281 37.5 4.461 1 80.75 70 VAL A C 1
ATOM 548 O O . VAL A 1 70 ? 53.25 36.906 4.164 1 80.75 70 VAL A O 1
ATOM 551 N N . SER A 1 71 ? 54.562 37.875 5.586 1 79.06 71 SER A N 1
ATOM 552 C CA . SER A 1 71 ? 53.562 37.812 6.633 1 79.06 71 SER A CA 1
ATOM 553 C C . SER A 1 71 ? 53.312 39.156 7.281 1 79.06 71 SER A C 1
ATOM 555 O O . SER A 1 71 ? 54 40.125 6.977 1 79.06 71 SER A O 1
ATOM 557 N N . LEU A 1 72 ? 52.312 39.25 8.094 1 78.75 72 LEU A N 1
ATOM 558 C CA . LEU A 1 72 ? 52 40.5 8.797 1 78.75 72 LEU A CA 1
ATOM 559 C C . LEU A 1 72 ? 53.156 40.906 9.68 1 78.75 72 LEU A C 1
ATOM 561 O O . LEU A 1 72 ? 53.281 42.094 10.039 1 78.75 72 LEU A O 1
ATOM 565 N N . LYS A 1 73 ? 53.969 39.969 9.992 1 77.25 73 LYS A N 1
ATOM 566 C CA . LYS A 1 73 ? 55.156 40.25 10.812 1 77.25 73 LYS A CA 1
ATOM 567 C C . LYS A 1 73 ? 56.125 41.156 10.086 1 77.25 73 LYS A C 1
ATOM 569 O O . LYS A 1 73 ? 56.969 41.812 10.727 1 77.25 73 LYS A O 1
ATOM 574 N N . ASP A 1 74 ? 56.031 41.094 8.867 1 77.69 74 ASP A N 1
ATOM 575 C CA . ASP A 1 74 ? 57 41.844 8.055 1 77.69 74 ASP A CA 1
ATOM 576 C C . ASP A 1 74 ? 56.531 43.312 7.879 1 77.69 74 ASP A C 1
ATOM 578 O O . ASP A 1 74 ? 57.25 44.094 7.25 1 77.69 74 ASP A O 1
ATOM 582 N N . LEU A 1 75 ? 55.281 43.5 8.484 1 76.5 75 LEU A N 1
ATOM 583 C CA . LEU A 1 75 ? 54.719 44.844 8.352 1 76.5 75 LEU A CA 1
ATOM 584 C C . LEU A 1 75 ? 55.094 45.688 9.57 1 76.5 75 LEU A C 1
ATOM 586 O O . LEU A 1 75 ? 55.156 45.188 10.688 1 76.5 75 LEU A O 1
ATOM 590 N N . GLU A 1 76 ? 55.469 46.875 9.461 1 72.56 76 GLU A N 1
ATOM 591 C CA . GLU A 1 76 ? 55.75 47.812 10.523 1 72.56 76 GLU A CA 1
ATOM 592 C C . GLU A 1 76 ? 54.688 48.906 10.594 1 72.56 76 GLU A C 1
ATOM 594 O O . GLU A 1 76 ? 54.062 49.25 9.586 1 72.56 76 GLU A O 1
ATOM 599 N N . SER A 1 77 ? 54.281 49.344 11.758 1 63.03 77 SER A N 1
ATOM 600 C CA . SER A 1 77 ? 53.375 50.469 11.953 1 63.03 77 SER A CA 1
ATOM 601 C C . SER A 1 77 ? 53.938 51.75 11.383 1 63.03 77 SER A C 1
ATOM 603 O O . SER A 1 77 ? 55.125 51.812 11.078 1 63.03 77 SER A O 1
ATOM 605 N N . VAL A 1 78 ? 53.062 52.781 11.094 1 62.59 78 VAL A N 1
ATOM 606 C CA . VAL A 1 78 ? 53.5 54.094 10.617 1 62.59 78 VAL A CA 1
ATOM 607 C C . VAL A 1 78 ? 54.594 54.625 11.508 1 62.59 78 VAL A C 1
ATOM 609 O O . VAL A 1 78 ? 55.469 55.406 11.055 1 62.59 78 VAL A O 1
ATOM 612 N N . GLU A 1 79 ? 54.656 54.219 12.773 1 61.62 79 GLU A N 1
ATOM 613 C CA . GLU A 1 79 ? 55.688 54.688 13.703 1 61.62 79 GLU A CA 1
ATOM 614 C C . GLU A 1 79 ? 56.938 53.812 13.664 1 61.62 79 GLU A C 1
ATOM 616 O O . GLU A 1 79 ? 57.875 54.062 14.406 1 61.62 79 GLU A O 1
ATOM 621 N N . GLY A 1 80 ? 56.969 52.844 12.758 1 63.12 80 GLY A N 1
ATOM 622 C CA . GLY A 1 80 ? 58.156 52.031 12.57 1 63.12 80 GLY A CA 1
ATOM 623 C C . GLY A 1 80 ? 58.219 50.844 13.523 1 63.12 80 GLY A C 1
ATOM 624 O O . GLY A 1 80 ? 59.281 50.219 13.68 1 63.12 80 GLY A O 1
ATOM 625 N N . LYS A 1 81 ? 57.281 50.562 14.406 1 63.69 81 LYS A N 1
ATOM 626 C CA . LYS A 1 81 ? 57.25 49.469 15.359 1 63.69 81 LYS A CA 1
ATOM 627 C C . LYS A 1 81 ? 56.625 48.219 14.75 1 63.69 81 LYS A C 1
ATOM 629 O O . LYS A 1 81 ? 55.688 48.312 13.945 1 63.69 81 LYS A O 1
ATOM 634 N N . LYS A 1 82 ? 57.188 46.969 15.008 1 62.69 82 LYS A N 1
ATOM 635 C CA . LYS A 1 82 ? 56.594 45.719 14.602 1 62.69 82 LYS A CA 1
ATOM 636 C C . LYS A 1 82 ? 55.344 45.406 15.43 1 62.69 82 LYS A C 1
ATOM 638 O O . LYS A 1 82 ? 55.406 45.281 16.656 1 62.69 82 LYS A O 1
ATOM 643 N N . VAL A 1 83 ? 54.219 45.562 14.781 1 62.84 83 VAL A N 1
ATOM 644 C CA . VAL A 1 83 ? 52.969 45.406 15.531 1 62.84 83 VAL A CA 1
ATOM 645 C C . VAL A 1 83 ? 52.656 43.906 15.703 1 62.84 83 VAL A C 1
ATOM 647 O O . VAL A 1 83 ? 52.094 43.5 16.734 1 62.84 83 VAL A O 1
ATOM 650 N N . PHE A 1 84 ? 53.031 43.188 14.641 1 60.09 84 PHE A N 1
ATOM 651 C CA . PHE A 1 84 ? 52.656 41.781 14.742 1 60.09 84 PHE A CA 1
ATOM 652 C C . PHE A 1 84 ? 53.875 40.938 15.062 1 60.09 84 PHE A C 1
ATOM 654 O O . PHE A 1 84 ? 54.875 40.938 14.32 1 60.09 84 PHE A O 1
ATOM 661 N N . LYS A 1 85 ? 54.312 40.875 16.234 1 54.47 85 LYS A N 1
ATOM 662 C CA . LYS A 1 85 ? 55.5 40.094 16.609 1 54.47 85 LYS A CA 1
ATOM 663 C C . LYS A 1 85 ? 55.281 38.594 16.328 1 54.47 85 LYS A C 1
ATOM 665 O O . LYS A 1 85 ? 56.188 37.906 15.836 1 54.47 85 LYS A O 1
ATOM 670 N N . ASP A 1 86 ? 54.656 37.688 17.281 1 45.44 86 ASP A N 1
ATOM 671 C CA . ASP A 1 86 ? 54.375 36.25 17.188 1 45.44 86 ASP A CA 1
ATOM 672 C C . ASP A 1 86 ? 53.094 36 16.391 1 45.44 86 ASP A C 1
ATOM 674 O O . ASP A 1 86 ? 52.281 36.906 16.234 1 45.44 86 ASP A O 1
ATOM 678 N N . ASN A 1 87 ? 52.938 34.719 15.602 1 42.78 87 ASN A N 1
ATOM 679 C CA . ASN A 1 87 ? 51.781 34.281 14.852 1 42.78 87 ASN A CA 1
ATOM 680 C C . ASN A 1 87 ? 50.469 34.688 15.539 1 42.78 87 ASN A C 1
ATOM 682 O O . ASN A 1 87 ? 49.438 34.094 15.281 1 42.78 87 ASN A O 1
ATOM 686 N N . ASN A 1 88 ? 50.531 35.375 16.547 1 43.06 88 ASN A N 1
ATOM 687 C CA . ASN A 1 88 ? 49.406 35.656 17.406 1 43.06 88 ASN A CA 1
ATOM 688 C C . ASN A 1 88 ? 48.5 36.719 16.812 1 43.06 88 ASN A C 1
ATOM 690 O O . ASN A 1 88 ? 47.906 37.531 17.531 1 43.06 88 ASN A O 1
ATOM 694 N N . TYR A 1 89 ? 48.688 37.156 15.578 1 44.84 89 TYR A N 1
ATOM 695 C CA . TYR A 1 89 ? 47.688 38.094 15.062 1 44.84 89 TYR A CA 1
ATOM 696 C C . TYR A 1 89 ? 46.281 37.594 15.32 1 44.84 89 TYR A C 1
ATOM 698 O O . TYR A 1 89 ? 45.312 38.344 15.234 1 44.84 89 TYR A O 1
ATOM 706 N N . LEU A 1 90 ? 46.188 36.25 15.508 1 46 90 LEU A N 1
ATOM 707 C CA . LEU A 1 90 ? 44.906 35.625 15.797 1 46 90 LEU A CA 1
ATOM 708 C C . LEU A 1 90 ? 44.344 36.156 17.094 1 46 90 LEU A C 1
ATOM 710 O O . LEU A 1 90 ? 43.125 36.281 17.234 1 46 90 LEU A O 1
ATOM 714 N N . ASP A 1 91 ? 45.125 36.438 18.047 1 44.75 91 ASP A N 1
ATOM 715 C CA . ASP A 1 91 ? 44.625 36.969 19.328 1 44.75 91 ASP A CA 1
ATOM 716 C C . ASP A 1 91 ? 44.094 38.375 19.172 1 44.75 91 ASP A C 1
ATOM 718 O O . ASP A 1 91 ? 43.094 38.75 19.828 1 44.75 91 ASP A O 1
ATOM 722 N N . THR A 1 92 ? 44.812 39.312 18.656 1 40.19 92 THR A N 1
ATOM 723 C CA . THR A 1 92 ? 44.344 40.688 18.5 1 40.19 92 THR A CA 1
ATOM 724 C C . THR A 1 92 ? 43.094 40.719 17.625 1 40.19 92 THR A C 1
ATOM 726 O O . THR A 1 92 ? 42.219 41.562 17.844 1 40.19 92 THR A O 1
ATOM 729 N N . VAL A 1 93 ? 43.156 40.125 16.5 1 37.69 93 VAL A N 1
ATOM 730 C CA . VAL A 1 93 ? 41.969 40.094 15.641 1 37.69 93 VAL A CA 1
ATOM 731 C C . VAL A 1 93 ? 40.938 39.156 16.219 1 37.69 93 VAL A C 1
ATOM 733 O O . VAL A 1 93 ? 39.719 39.344 16.016 1 37.69 93 VAL A O 1
ATOM 736 N N . SER A 1 94 ? 41.344 38.125 16.969 1 35.22 94 SER A N 1
ATOM 737 C CA . SER A 1 94 ? 40.438 37.062 17.391 1 35.22 94 SER A CA 1
ATOM 738 C C . SER A 1 94 ? 39.688 37.438 18.672 1 35.22 94 SER A C 1
ATOM 740 O O . SER A 1 94 ? 38.562 37 18.906 1 35.22 94 SER A O 1
ATOM 742 N N . THR A 1 95 ? 40.312 38.031 19.672 1 33.66 95 THR A N 1
ATOM 743 C CA . THR A 1 95 ? 39.656 38.156 20.969 1 33.66 95 THR A CA 1
ATOM 744 C C . THR A 1 95 ? 38.438 39.062 20.891 1 33.66 95 THR A C 1
ATOM 746 O O . THR A 1 95 ? 37.406 38.781 21.5 1 33.66 95 THR A O 1
ATOM 749 N N . TYR A 1 96 ? 38.688 40.406 20.562 1 31.83 96 TYR A N 1
ATOM 750 C CA . TYR A 1 96 ? 37.562 41.344 20.516 1 31.83 96 TYR A CA 1
ATOM 751 C C . TYR A 1 96 ? 36.5 40.875 19.562 1 31.83 96 TYR A C 1
ATOM 753 O O . TYR A 1 96 ? 35.312 41 19.828 1 31.83 96 TYR A O 1
ATOM 761 N N . VAL A 1 97 ? 36.875 40.281 18.5 1 33.69 97 VAL A N 1
ATOM 762 C CA . VAL A 1 97 ? 35.938 39.781 17.516 1 33.69 97 VAL A CA 1
ATOM 763 C C . VAL A 1 97 ? 35.25 38.531 18.078 1 33.69 97 VAL A C 1
ATOM 765 O O . VAL A 1 97 ? 34.031 38.375 17.906 1 33.69 97 VAL A O 1
ATOM 768 N N . VAL A 1 98 ? 35.969 37.781 18.812 1 36.97 98 VAL A N 1
ATOM 769 C CA . VAL A 1 98 ? 35.312 36.594 19.344 1 36.97 98 VAL A CA 1
ATOM 770 C C . VAL A 1 98 ? 34.406 37 20.5 1 36.97 98 VAL A C 1
ATOM 772 O O . VAL A 1 98 ? 33.25 36.562 20.578 1 36.97 98 VAL A O 1
ATOM 775 N N . GLU A 1 99 ? 34.969 37.781 21.422 1 37.88 99 GLU A N 1
ATOM 776 C CA . GLU A 1 99 ? 34.094 38.219 22.5 1 37.88 99 GLU A CA 1
ATOM 777 C C . GLU A 1 99 ? 32.969 39.125 21.984 1 37.88 99 GLU A C 1
ATOM 779 O O . GLU A 1 99 ? 31.828 39 22.406 1 37.88 99 GLU A O 1
ATOM 784 N N . ASN A 1 100 ? 33.344 40.125 21.172 1 36.81 100 ASN A N 1
ATOM 785 C CA . ASN A 1 100 ? 32.312 40.938 20.531 1 36.81 100 ASN A CA 1
ATOM 786 C C . ASN A 1 100 ? 31.469 40.125 19.562 1 36.81 100 ASN A C 1
ATOM 788 O O . ASN A 1 100 ? 30.266 40.312 19.469 1 36.81 100 ASN A O 1
ATOM 792 N N . GLU A 1 101 ? 32.125 39.219 18.844 1 39.75 101 GLU A N 1
ATOM 793 C CA . GLU A 1 101 ? 31.359 38.312 18 1 39.75 101 GLU A CA 1
ATOM 794 C C . GLU A 1 101 ? 30.5 37.375 18.828 1 39.75 101 GLU A C 1
ATOM 796 O O . GLU A 1 101 ? 29.359 37.094 18.469 1 39.75 101 GLU A O 1
ATOM 801 N N . LYS A 1 102 ? 31.094 36.875 19.891 1 42.81 102 LYS A N 1
ATOM 802 C CA . LYS A 1 102 ? 30.25 36.125 20.812 1 42.81 102 LYS A CA 1
ATOM 803 C C . LYS A 1 102 ? 29.156 37 21.391 1 42.81 102 LYS A C 1
ATOM 805 O O . LYS A 1 102 ? 28 36.594 21.516 1 42.81 102 LYS A O 1
ATOM 810 N N . ARG A 1 103 ? 29.625 38.219 21.953 1 44.31 103 ARG A N 1
ATOM 811 C CA . ARG A 1 103 ? 28.609 39.156 22.453 1 44.31 103 ARG A CA 1
ATOM 812 C C . ARG A 1 103 ? 27.656 39.562 21.328 1 44.31 103 ARG A C 1
ATOM 814 O O . ARG A 1 103 ? 26.438 39.625 21.531 1 44.31 103 ARG A O 1
ATOM 821 N N . LEU A 1 104 ? 28.281 39.844 20.156 1 43.31 104 LEU A N 1
ATOM 822 C CA . LEU A 1 104 ? 27.438 40.156 19.016 1 43.31 104 LEU A CA 1
ATOM 823 C C . LEU A 1 104 ? 26.656 38.906 18.578 1 43.31 104 LEU A C 1
ATOM 825 O O . LEU A 1 104 ? 25.484 39 18.219 1 43.31 104 LEU A O 1
ATOM 829 N N . SER A 1 105 ? 27.344 37.781 18.656 1 47.34 105 SER A N 1
ATOM 830 C CA . SER A 1 105 ? 26.625 36.531 18.422 1 47.34 105 SER A CA 1
ATOM 831 C C . SER A 1 105 ? 25.547 36.312 19.484 1 47.34 105 SER A C 1
ATOM 833 O O . SER A 1 105 ? 24.422 35.938 19.156 1 47.34 105 SER A O 1
ATOM 835 N N . ASN A 1 106 ? 26.078 36.531 20.719 1 47.28 106 ASN A N 1
ATOM 836 C CA . ASN A 1 106 ? 25.078 36.438 21.781 1 47.28 106 ASN A CA 1
ATOM 837 C C . ASN A 1 106 ? 24 37.5 21.641 1 47.28 106 ASN A C 1
ATOM 839 O O . ASN A 1 106 ? 22.812 37.219 21.859 1 47.28 106 ASN A O 1
ATOM 843 N N . LEU A 1 107 ? 24.438 38.719 21.406 1 45.81 107 LEU A N 1
ATOM 844 C CA . LEU A 1 107 ? 23.469 39.781 21.156 1 45.81 107 LEU A CA 1
ATOM 845 C C . LEU A 1 107 ? 22.625 39.5 19.922 1 45.81 107 LEU A C 1
ATOM 847 O O . LEU A 1 107 ? 21.422 39.75 19.906 1 45.81 107 LEU A O 1
ATOM 851 N N . ARG A 1 108 ? 23.25 38.969 18.891 1 43.84 108 ARG A N 1
ATOM 852 C CA . ARG A 1 108 ? 22.484 38.5 17.734 1 43.84 108 ARG A CA 1
ATOM 853 C C . ARG A 1 108 ? 21.562 37.375 18.109 1 43.84 108 ARG A C 1
ATOM 855 O O . ARG A 1 108 ? 20.406 37.312 17.688 1 43.84 108 ARG A O 1
ATOM 862 N N . GLU A 1 109 ? 22.219 36.531 18.906 1 49.62 109 GLU A N 1
ATOM 863 C CA . GLU A 1 109 ? 21.359 35.438 19.391 1 49.62 109 GLU A CA 1
ATOM 864 C C . GLU A 1 109 ? 20.234 35.969 20.266 1 49.62 109 GLU A C 1
ATOM 866 O O . GLU A 1 109 ? 19.094 35.5 20.172 1 49.62 109 GLU A O 1
ATOM 871 N N . LEU A 1 110 ? 20.625 36.812 21.203 1 47.41 110 LEU A N 1
ATOM 872 C CA . LEU A 1 110 ? 19.609 37.406 22.047 1 47.41 110 LEU A CA 1
ATOM 873 C C . LEU A 1 110 ? 18.609 38.219 21.219 1 47.41 110 LEU A C 1
ATOM 875 O O . LEU A 1 110 ? 17.406 38.156 21.484 1 47.41 110 LEU A O 1
ATOM 879 N N . ARG A 1 111 ? 19.078 39.031 20.297 1 46.47 111 ARG A N 1
ATOM 880 C CA . ARG A 1 111 ? 18.203 39.75 19.391 1 46.47 111 ARG A CA 1
ATOM 881 C C . ARG A 1 111 ? 17.359 38.812 18.562 1 46.47 111 ARG A C 1
ATOM 883 O O . ARG A 1 111 ? 16.172 39.062 18.312 1 46.47 111 ARG A O 1
ATOM 890 N N . LYS A 1 112 ? 18.062 37.844 18.188 1 53.22 112 LYS A N 1
ATOM 891 C CA . LYS A 1 112 ? 17.328 36.781 17.484 1 53.22 112 LYS A CA 1
ATOM 892 C C . LYS A 1 112 ? 16.25 36.188 18.359 1 53.22 112 LYS A C 1
ATOM 894 O O . LYS A 1 112 ? 15.109 36 17.922 1 53.22 112 LYS A O 1
ATOM 899 N N . HIS A 1 113 ? 16.688 35.969 19.578 1 52.34 113 HIS A N 1
ATOM 900 C CA . HIS A 1 113 ? 15.719 35.438 20.531 1 52.34 113 HIS A CA 1
ATOM 901 C C . HIS A 1 113 ? 14.633 36.469 20.828 1 52.34 113 HIS A C 1
ATOM 903 O O . HIS A 1 113 ? 13.453 36.125 20.938 1 52.34 113 HIS A O 1
ATOM 909 N N . GLN A 1 114 ? 15.055 37.688 21.094 1 51.38 114 GLN A N 1
ATOM 910 C CA . GLN A 1 114 ? 14.086 38.75 21.344 1 51.38 114 GLN A CA 1
ATOM 911 C C . GLN A 1 114 ? 13.195 38.969 20.125 1 51.38 114 GLN A C 1
ATOM 913 O O . GLN A 1 114 ? 11.984 39.156 20.25 1 51.38 114 GLN A O 1
ATOM 918 N N . LYS A 1 115 ? 13.82 38.969 19.031 1 52.41 115 LYS A N 1
ATOM 919 C CA . LYS A 1 115 ? 13.055 39.062 17.781 1 52.41 115 LYS A CA 1
ATOM 920 C C . LYS A 1 115 ? 12.133 37.844 17.625 1 52.41 115 LYS A C 1
ATOM 922 O O . LYS A 1 115 ? 10.977 38 17.219 1 52.41 115 LYS A O 1
ATOM 927 N N . ASN A 1 116 ? 12.773 36.844 18.062 1 58.78 116 ASN A N 1
ATOM 928 C CA . ASN A 1 116 ? 11.953 35.656 18 1 58.78 116 ASN A CA 1
ATOM 929 C C . ASN A 1 116 ? 10.797 35.688 18.984 1 58.78 116 ASN A C 1
ATOM 931 O O . ASN A 1 116 ? 9.68 35.281 18.672 1 58.78 116 ASN A O 1
ATOM 935 N N . GLY A 1 117 ? 11.172 36.188 20.172 1 59.16 117 GLY A N 1
ATOM 936 C CA . GLY A 1 117 ? 10.109 36.344 21.156 1 59.16 117 GLY A CA 1
ATOM 937 C C . GLY A 1 117 ? 9.047 37.312 20.719 1 59.16 117 GLY A C 1
ATOM 938 O O . GLY A 1 117 ? 7.852 37.062 20.875 1 59.16 117 GLY A O 1
ATOM 939 N N . ALA A 1 118 ? 9.508 38.469 20.266 1 62.69 118 ALA A N 1
ATOM 940 C CA . ALA A 1 118 ? 8.57 39.469 19.781 1 62.69 118 ALA A CA 1
ATOM 941 C C . ALA A 1 118 ? 7.75 38.938 18.609 1 62.69 118 ALA A C 1
ATOM 943 O O . ALA A 1 118 ? 6.551 39.188 18.516 1 62.69 118 ALA A O 1
ATOM 944 N N . TYR A 1 119 ? 8.391 38.281 17.812 1 64.38 119 TYR A N 1
ATOM 945 C CA . TYR A 1 119 ? 7.703 37.688 16.672 1 64.38 119 TYR A CA 1
ATOM 946 C C . TYR A 1 119 ? 6.641 36.688 17.156 1 64.38 119 TYR A C 1
ATOM 948 O O . TYR A 1 119 ? 5.52 36.688 16.641 1 64.38 119 TYR A O 1
ATOM 956 N N . MET A 1 120 ? 7.035 36 18.109 1 68.88 120 MET A N 1
ATOM 957 C CA . MET A 1 120 ? 6.09 35.031 18.641 1 68.88 120 MET A CA 1
ATOM 958 C C . MET A 1 120 ? 4.883 35.719 19.266 1 68.88 120 MET A C 1
ATOM 960 O O . MET A 1 120 ? 3.748 35.25 19.094 1 68.88 120 MET A O 1
ATOM 964 N N . GLU A 1 121 ? 5.25 36.75 19.969 1 67.19 121 GLU A N 1
ATOM 965 C CA . GLU A 1 121 ? 4.148 37.469 20.562 1 67.19 121 GLU A CA 1
ATOM 966 C C . GLU A 1 121 ? 3.225 38.062 19.5 1 67.19 121 GLU A C 1
ATOM 968 O O . GLU A 1 121 ? 2 38 19.641 1 67.19 121 GLU A O 1
ATOM 973 N N . MET A 1 122 ? 3.791 38.625 18.516 1 69.19 122 MET A N 1
ATOM 974 C CA . MET A 1 122 ? 3.002 39.156 17.422 1 69.19 122 MET A CA 1
ATOM 975 C C . MET A 1 122 ? 2.213 38.062 16.719 1 69.19 122 MET A C 1
ATOM 977 O O . MET A 1 122 ? 1.052 38.25 16.344 1 69.19 122 MET A O 1
ATOM 981 N N . LEU A 1 123 ? 2.848 37.031 16.531 1 69.81 123 LEU A N 1
ATOM 982 C CA . LEU A 1 123 ? 2.182 35.906 15.898 1 69.81 123 LEU A CA 1
ATOM 983 C C . LEU A 1 123 ? 0.988 35.438 16.734 1 69.81 123 LEU A C 1
ATOM 985 O O . LEU A 1 123 ? -0.097 35.219 16.188 1 69.81 123 LEU A O 1
ATOM 989 N N . MET A 1 124 ? 1.166 35.406 17.984 1 72.75 124 MET A N 1
ATOM 990 C CA . MET A 1 124 ? 0.105 34.906 18.859 1 72.75 124 MET A CA 1
ATOM 991 C C . MET A 1 124 ? -1.069 35.906 18.875 1 72.75 124 MET A C 1
ATOM 993 O O . MET A 1 124 ? -2.227 35.469 18.938 1 72.75 124 MET A O 1
ATOM 997 N N . GLU A 1 125 ? -0.694 37.125 18.906 1 69.62 125 GLU A N 1
ATOM 998 C CA . GLU A 1 125 ? -1.759 38.125 18.828 1 69.62 125 GLU A CA 1
ATOM 999 C C . GLU A 1 125 ? -2.529 38.031 17.516 1 69.62 125 GLU A C 1
ATOM 1001 O O . GLU A 1 125 ? -3.76 38.094 17.5 1 69.62 125 GLU A O 1
ATOM 1006 N N . GLY A 1 126 ? -1.803 37.906 16.484 1 70.69 126 GLY A N 1
ATOM 1007 C CA . GLY A 1 126 ? -2.443 37.688 15.195 1 70.69 126 GLY A CA 1
ATOM 1008 C C . GLY A 1 126 ? -3.264 36.406 15.141 1 70.69 126 GLY A C 1
ATOM 1009 O O . GLY A 1 126 ? -4.352 36.406 14.562 1 70.69 126 GLY A O 1
ATOM 1010 N N . LEU A 1 127 ? -2.723 35.469 15.766 1 73.44 127 LEU A N 1
ATOM 1011 C CA . LEU A 1 127 ? -3.393 34.188 15.773 1 73.44 127 LEU A CA 1
ATOM 1012 C C . LEU A 1 127 ? -4.723 34.281 16.516 1 73.44 127 LEU A C 1
ATOM 1014 O O . LEU A 1 127 ? -5.727 33.719 16.062 1 73.44 127 LEU A O 1
ATOM 1018 N N . LYS A 1 128 ? -4.73 34.906 17.641 1 73.12 128 LYS A N 1
ATOM 1019 C CA . LYS A 1 128 ? -5.969 35.031 18.406 1 73.12 128 LYS A CA 1
ATOM 1020 C C . LYS A 1 128 ? -7.055 35.719 17.578 1 73.12 128 LYS A C 1
ATOM 1022 O O . LYS A 1 128 ? -8.195 35.25 17.531 1 73.12 128 LYS A O 1
ATOM 1027 N N . LYS A 1 129 ? -6.637 36.75 16.922 1 74.94 129 LYS A N 1
ATOM 1028 C CA . LYS A 1 129 ? -7.586 37.5 16.078 1 74.94 129 LYS A CA 1
ATOM 1029 C C . LYS A 1 129 ? -8.086 36.625 14.922 1 74.94 129 LYS A C 1
ATOM 1031 O O . LYS A 1 129 ? -9.289 36.562 14.664 1 74.94 129 LYS A O 1
ATOM 1036 N N . ASP A 1 130 ? -7.207 35.969 14.375 1 78.06 130 ASP A N 1
ATOM 1037 C CA . ASP A 1 130 ? -7.555 35.156 13.203 1 78.06 130 ASP A CA 1
ATOM 1038 C C . ASP A 1 130 ? -8.375 33.938 13.594 1 78.06 130 ASP A C 1
ATOM 1040 O O . ASP A 1 130 ? -9.258 33.531 12.836 1 78.06 130 ASP A O 1
ATOM 1044 N N . LEU A 1 131 ? -8.094 33.375 14.68 1 76.94 131 LEU A N 1
ATOM 1045 C CA . LEU A 1 131 ? -8.836 32.219 15.148 1 76.94 131 LEU A CA 1
ATOM 1046 C C . LEU A 1 131 ? -10.297 32.594 15.406 1 76.94 131 LEU A C 1
ATOM 1048 O O . LEU A 1 131 ? -11.203 31.812 15.047 1 76.94 131 LEU A O 1
ATOM 1052 N N . VAL A 1 132 ? -10.508 33.719 16.016 1 74.88 132 VAL A N 1
ATOM 1053 C CA . VAL A 1 132 ? -11.867 34.188 16.297 1 74.88 132 VAL A CA 1
ATOM 1054 C C . VAL A 1 132 ? -12.641 34.344 14.984 1 74.88 132 VAL A C 1
ATOM 1056 O O . VAL A 1 132 ? -13.805 33.938 14.898 1 74.88 132 VAL A O 1
ATOM 1059 N N . LYS A 1 133 ? -11.984 34.844 14.055 1 76.44 133 LYS A N 1
ATOM 1060 C CA . LYS A 1 133 ? -12.602 35.031 12.75 1 76.44 133 LYS A CA 1
ATOM 1061 C C . LYS A 1 133 ? -12.922 33.719 12.07 1 76.44 133 LYS A C 1
ATOM 1063 O O . LYS A 1 133 ? -14.031 33.531 11.57 1 76.44 133 LYS A O 1
ATOM 1068 N N . GLU A 1 134 ? -11.961 32.812 12.102 1 76.75 134 GLU A N 1
ATOM 1069 C CA . GLU A 1 134 ? -12.086 31.578 11.344 1 76.75 134 GLU A CA 1
ATOM 1070 C C . GLU A 1 134 ? -13.008 30.594 12.047 1 76.75 134 GLU A C 1
ATOM 1072 O O . GLU A 1 134 ? -13.594 29.719 11.414 1 76.75 134 GLU A O 1
ATOM 1077 N N . LEU A 1 135 ? -13.18 30.734 13.312 1 73.12 135 LEU A N 1
ATOM 1078 C CA . LEU A 1 135 ? -13.977 29.766 14.07 1 73.12 135 LEU A CA 1
ATOM 1079 C C . LEU A 1 135 ? -15.461 30.109 14 1 73.12 135 LEU A C 1
ATOM 1081 O O . LEU A 1 135 ? -16.312 29.328 14.422 1 73.12 135 LEU A O 1
ATOM 1085 N N . LYS A 1 136 ? -15.797 31.219 13.453 1 71.88 136 LYS A N 1
ATOM 1086 C CA . LYS A 1 136 ? -17.188 31.672 13.375 1 71.88 136 LYS A CA 1
ATOM 1087 C C . LYS A 1 136 ? -17.969 30.828 12.375 1 71.88 136 LYS A C 1
ATOM 1089 O O . LYS A 1 136 ? -19.109 30.422 12.656 1 71.88 136 LYS A O 1
ATOM 1094 N N . ASN A 1 137 ? -17.344 30.562 11.18 1 76.62 137 ASN A N 1
ATOM 1095 C CA . ASN A 1 137 ? -18.031 29.812 10.133 1 76.62 137 ASN A CA 1
ATOM 1096 C C . ASN A 1 137 ? -17.234 28.594 9.703 1 76.62 137 ASN A C 1
ATOM 1098 O O . ASN A 1 137 ? -16 28.641 9.617 1 76.62 137 ASN A O 1
ATOM 1102 N N . PRO A 1 138 ? -18 27.594 9.391 1 79.62 138 PRO A N 1
ATOM 1103 C CA . PRO A 1 138 ? -17.312 26.391 8.898 1 79.62 138 PRO A CA 1
ATOM 1104 C C . PRO A 1 138 ? -16.766 26.578 7.484 1 79.62 138 PRO A C 1
ATOM 1106 O O . PRO A 1 138 ? -17.359 27.281 6.672 1 79.62 138 PRO A O 1
ATOM 1109 N N . ILE A 1 139 ? -15.594 26.094 7.305 1 79 139 ILE A N 1
ATOM 1110 C CA . ILE A 1 139 ? -15.008 26.078 5.969 1 79 139 ILE A CA 1
ATOM 1111 C C . ILE A 1 139 ? -15.578 24.906 5.164 1 79 139 ILE A C 1
ATOM 1113 O O . ILE A 1 139 ? -15.914 25.062 3.988 1 79 139 ILE A O 1
ATOM 1117 N N . ILE A 1 140 ? -15.633 23.75 5.723 1 78.31 140 ILE A N 1
ATOM 1118 C CA . ILE A 1 140 ? -16.281 22.594 5.129 1 78.31 140 ILE A CA 1
ATOM 1119 C C . ILE A 1 140 ? -17.672 22.422 5.727 1 78.31 140 ILE A C 1
ATOM 1121 O O . ILE A 1 140 ? -17.828 22.219 6.934 1 78.31 140 ILE A O 1
ATOM 1125 N N . GLU A 1 141 ? -18.719 22.547 4.879 1 72.69 141 GLU A N 1
ATOM 1126 C CA . GLU A 1 141 ? -20.109 22.469 5.336 1 72.69 141 GLU A CA 1
ATOM 1127 C C . GLU A 1 141 ? -20.531 21.031 5.594 1 72.69 141 GLU A C 1
ATOM 1129 O O . GLU A 1 141 ? -19.906 20.094 5.105 1 72.69 141 GLU A O 1
ATOM 1134 N N . ASP A 1 142 ? -21.578 20.938 6.414 1 70.06 142 ASP A N 1
ATOM 1135 C CA . ASP A 1 142 ? -22.172 19.641 6.672 1 70.06 142 ASP A CA 1
ATOM 1136 C C . ASP A 1 142 ? -22.766 19.031 5.395 1 70.06 142 ASP A C 1
ATOM 1138 O O . ASP A 1 142 ? -23.234 19.766 4.523 1 70.06 142 ASP A O 1
ATOM 1142 N N . ARG A 1 143 ? -22.438 17.797 5.16 1 64.88 143 ARG A N 1
ATOM 1143 C CA . ARG A 1 143 ? -22.812 17.188 3.889 1 64.88 143 ARG A CA 1
ATOM 1144 C C . ARG A 1 143 ? -23.922 16.156 4.074 1 64.88 143 ARG A C 1
ATOM 1146 O O . ARG A 1 143 ? -24.047 15.547 5.137 1 64.88 143 ARG A O 1
ATOM 1153 N N . ASP A 1 144 ? -24.844 16.25 3.039 1 62.31 144 ASP A N 1
ATOM 1154 C CA . ASP A 1 144 ? -25.859 15.211 3.008 1 62.31 144 ASP A CA 1
ATOM 1155 C C . ASP A 1 144 ? -25.234 13.859 2.646 1 62.31 144 ASP A C 1
ATOM 1157 O O . ASP A 1 144 ? -24.266 13.797 1.904 1 62.31 144 ASP A O 1
ATOM 1161 N N . ILE A 1 145 ? -25.641 12.852 3.381 1 60.22 145 ILE A N 1
ATOM 1162 C CA . ILE A 1 145 ? -25.203 11.469 3.197 1 60.22 145 ILE A CA 1
ATOM 1163 C C . ILE A 1 145 ? -25.547 11 1.788 1 60.22 145 ILE A C 1
ATOM 1165 O O . ILE A 1 145 ? -26.719 11.008 1.398 1 60.22 145 ILE A O 1
ATOM 1169 N N . LEU A 1 146 ? -24.609 11.109 0.863 1 55.97 146 LEU A N 1
ATOM 1170 C CA . LEU A 1 146 ? -24.906 10.523 -0.439 1 55.97 146 LEU A CA 1
ATOM 1171 C C . LEU A 1 146 ? -24.578 9.039 -0.46 1 55.97 146 LEU A C 1
ATOM 1173 O O . LEU A 1 146 ? -23.469 8.641 -0.091 1 55.97 146 LEU A O 1
ATOM 1177 N N . LEU A 1 147 ? -25.688 8.188 -0.323 1 57.12 147 LEU A N 1
ATOM 1178 C CA . LEU A 1 147 ? -25.531 6.742 -0.424 1 57.12 147 LEU A CA 1
ATOM 1179 C C . LEU A 1 147 ? -25.141 6.332 -1.843 1 57.12 147 LEU A C 1
ATOM 1181 O O . LEU A 1 147 ? -25.906 6.555 -2.783 1 57.12 147 LEU A O 1
ATOM 1185 N N . GLY A 1 148 ? -24.031 6.633 -2.377 1 53.47 148 GLY A N 1
ATOM 1186 C CA . GLY A 1 148 ? -23.797 6.133 -3.723 1 53.47 148 GLY A CA 1
ATOM 1187 C C . GLY A 1 148 ? -23.297 4.703 -3.752 1 53.47 148 GLY A C 1
ATOM 1188 O O . GLY A 1 148 ? -22.484 4.309 -2.914 1 53.47 148 GLY A O 1
ATOM 1189 N N . HIS A 1 149 ? -24.359 3.752 -4.094 1 58.94 149 HIS A N 1
ATOM 1190 C CA . HIS A 1 149 ? -23.938 2.375 -4.336 1 58.94 149 HIS A CA 1
ATOM 1191 C C . HIS A 1 149 ? -23.062 2.273 -5.574 1 58.94 149 HIS A C 1
ATOM 1193 O O . HIS A 1 149 ? -23.453 2.715 -6.656 1 58.94 149 HIS A O 1
ATOM 1199 N N . THR A 1 150 ? -21.719 2.268 -5.363 1 66.62 150 THR A N 1
ATOM 1200 C CA . THR A 1 150 ? -20.891 2.053 -6.543 1 66.62 150 THR A CA 1
ATOM 1201 C C . THR A 1 150 ? -20.562 0.571 -6.715 1 66.62 150 THR A C 1
ATOM 1203 O O . THR A 1 150 ? -20.406 -0.152 -5.73 1 66.62 150 THR A O 1
ATOM 1206 N N . ASP A 1 151 ? -20.797 0.128 -7.957 1 84.19 151 ASP A N 1
ATOM 1207 C CA . ASP A 1 151 ? -20.438 -1.236 -8.328 1 84.19 151 ASP A CA 1
ATOM 1208 C C . ASP A 1 151 ? -18.938 -1.482 -8.125 1 84.19 151 ASP A C 1
ATOM 1210 O O . ASP A 1 151 ? -18.109 -0.704 -8.594 1 84.19 151 ASP A O 1
ATOM 1214 N N . LYS A 1 152 ? -18.656 -2.389 -7.227 1 92.25 152 LYS A N 1
ATOM 1215 C CA . LYS A 1 152 ? -17.266 -2.734 -6.926 1 92.25 152 LYS A CA 1
ATOM 1216 C C . LYS A 1 152 ? -16.906 -4.109 -7.484 1 92.25 152 LYS A C 1
ATOM 1218 O O . LYS A 1 152 ? -17.781 -4.965 -7.652 1 92.25 152 LYS A O 1
ATOM 1223 N N . GLU A 1 153 ? -15.711 -4.246 -7.902 1 95.88 153 GLU A N 1
ATOM 1224 C CA . GLU A 1 153 ? -15.164 -5.531 -8.32 1 95.88 153 GLU A CA 1
ATOM 1225 C C . GLU A 1 153 ? -13.93 -5.902 -7.5 1 95.88 153 GLU A C 1
ATOM 1227 O O . GLU A 1 153 ? -13.188 -5.027 -7.059 1 95.88 153 GLU A O 1
ATOM 1232 N N . LEU A 1 154 ? -13.797 -7.137 -7.273 1 97.94 154 LEU A N 1
ATOM 1233 C CA . LEU A 1 154 ? -12.703 -7.656 -6.453 1 97.94 154 LEU A CA 1
ATOM 1234 C C . LEU A 1 154 ? -11.656 -8.344 -7.32 1 97.94 154 LEU A C 1
ATOM 1236 O O . LEU A 1 154 ? -12 -9.086 -8.25 1 97.94 154 LEU A O 1
ATOM 1240 N N . VAL A 1 155 ? -10.391 -7.992 -7.141 1 98.69 155 VAL A N 1
ATOM 1241 C CA . VAL A 1 155 ? -9.273 -8.648 -7.812 1 98.69 155 VAL A CA 1
ATOM 1242 C C . VAL A 1 155 ? -8.43 -9.406 -6.797 1 98.69 155 VAL A C 1
ATOM 1244 O O . VAL A 1 155 ? -7.895 -8.812 -5.855 1 98.69 155 VAL A O 1
ATOM 1247 N N . LEU A 1 156 ? -8.344 -10.711 -6.957 1 98.81 156 LEU A N 1
ATOM 1248 C CA . LEU A 1 156 ? -7.496 -11.539 -6.098 1 98.81 156 LEU A CA 1
ATOM 1249 C C . LEU A 1 156 ? -6.09 -11.664 -6.676 1 98.81 156 LEU A C 1
ATOM 1251 O O . LEU A 1 156 ? -5.926 -12.031 -7.84 1 98.81 156 LEU A O 1
ATOM 1255 N N . LEU A 1 157 ? -5.102 -11.266 -5.898 1 98.75 157 LEU A N 1
ATOM 1256 C CA . LEU A 1 157 ? -3.709 -11.391 -6.324 1 98.75 157 LEU A CA 1
ATOM 1257 C C . LEU A 1 157 ? -3.039 -12.586 -5.645 1 98.75 157 LEU A C 1
ATOM 1259 O O . LEU A 1 157 ? -2.73 -12.531 -4.453 1 98.75 157 LEU A O 1
ATOM 1263 N N . LEU A 1 158 ? -2.826 -13.609 -6.406 1 98.75 158 LEU A N 1
ATOM 1264 C CA . LEU A 1 158 ? -2.125 -14.812 -5.957 1 98.75 158 LEU A CA 1
ATOM 1265 C C . LEU A 1 158 ? -0.725 -14.883 -6.555 1 98.75 158 LEU A C 1
ATOM 1267 O O . LEU A 1 158 ? -0.548 -14.664 -7.758 1 98.75 158 LEU A O 1
ATOM 1271 N N . SER A 1 159 ? 0.254 -15.117 -5.746 1 98.31 159 SER A N 1
ATOM 1272 C CA . SER A 1 159 ? 1.612 -15.055 -6.273 1 98.31 159 SER A CA 1
ATOM 1273 C C . SER A 1 159 ? 2.553 -15.961 -5.484 1 98.31 159 SER A C 1
ATOM 1275 O O . SER A 1 159 ? 2.393 -16.125 -4.273 1 98.31 159 SER A O 1
ATOM 1277 N N . ASP A 1 160 ? 3.543 -16.609 -6.141 1 97.81 160 ASP A N 1
ATOM 1278 C CA . ASP A 1 160 ? 4.73 -17.219 -5.543 1 97.81 160 ASP A CA 1
ATOM 1279 C C . ASP A 1 160 ? 4.344 -18.328 -4.566 1 97.81 160 ASP A C 1
ATOM 1281 O O . ASP A 1 160 ? 4.797 -18.344 -3.418 1 97.81 160 ASP A O 1
ATOM 1285 N N . PHE A 1 161 ? 3.586 -19.25 -5.09 1 98 161 PHE A N 1
ATOM 1286 C CA . PHE A 1 161 ? 3.191 -20.406 -4.285 1 98 161 PHE A CA 1
ATOM 1287 C C . PHE A 1 161 ? 4.367 -21.359 -4.078 1 98 161 PHE A C 1
ATOM 1289 O O . PHE A 1 161 ? 4.488 -21.984 -3.025 1 98 161 PHE A O 1
ATOM 1296 N N . HIS A 1 162 ? 5.113 -21.5 -5.094 1 96.38 162 HIS A N 1
ATOM 1297 C CA . HIS A 1 162 ? 6.27 -22.391 -5.059 1 96.38 162 HIS A CA 1
ATOM 1298 C C . HIS A 1 162 ? 5.883 -23.781 -4.566 1 96.38 162 HIS A C 1
ATOM 1300 O O . HIS A 1 162 ? 6.492 -24.312 -3.633 1 96.38 162 HIS A O 1
ATOM 1306 N N . VAL A 1 163 ? 4.887 -24.328 -5.277 1 95.5 163 VAL A N 1
ATOM 1307 C CA . VAL A 1 163 ? 4.496 -25.688 -4.961 1 95.5 163 VAL A CA 1
ATOM 1308 C C . VAL A 1 163 ? 5.715 -26.609 -5.039 1 95.5 163 VAL A C 1
ATOM 1310 O O . VAL A 1 163 ? 6.43 -26.609 -6.043 1 95.5 163 VAL A O 1
ATOM 1313 N N . GLY A 1 164 ? 5.945 -27.422 -3.988 1 92.75 164 GLY A N 1
ATOM 1314 C CA . GLY A 1 164 ? 7.102 -28.297 -3.922 1 92.75 164 GLY A CA 1
ATOM 1315 C C . GLY A 1 164 ? 8.188 -27.797 -2.99 1 92.75 164 GLY A C 1
ATOM 1316 O O . GLY A 1 164 ? 9.086 -28.547 -2.605 1 92.75 164 GLY A O 1
ATOM 1317 N N . PHE A 1 165 ? 8.125 -26.516 -2.656 1 92.44 165 PHE A N 1
ATOM 1318 C CA . PHE A 1 165 ? 9.086 -25.922 -1.723 1 92.44 165 PHE A CA 1
ATOM 1319 C C . PHE A 1 165 ? 8.789 -26.375 -0.297 1 92.44 165 PHE A C 1
ATOM 1321 O O . PHE A 1 165 ? 7.629 -26.422 0.117 1 92.44 165 PHE A O 1
ATOM 1328 N N . THR A 1 166 ? 9.836 -26.766 0.411 1 89.12 166 THR A N 1
ATOM 1329 C CA . THR A 1 166 ? 9.703 -27.109 1.824 1 89.12 166 THR A CA 1
ATOM 1330 C C . THR A 1 166 ? 10.711 -26.328 2.662 1 89.12 166 THR A C 1
ATOM 1332 O O . THR A 1 166 ? 11.852 -26.125 2.24 1 89.12 166 THR A O 1
ATOM 1335 N N . SER A 1 167 ? 10.258 -25.781 3.691 1 86.5 167 SER A N 1
ATOM 1336 C CA . SER A 1 167 ? 11.109 -25.062 4.637 1 86.5 167 SER A CA 1
ATOM 1337 C C . SER A 1 167 ? 10.617 -25.25 6.07 1 86.5 167 SER A C 1
ATOM 1339 O O . SER A 1 167 ? 9.414 -25.375 6.312 1 86.5 167 SER A O 1
ATOM 1341 N N . ARG A 1 168 ? 11.578 -25.484 6.938 1 82.12 168 ARG A N 1
ATOM 1342 C CA . ARG A 1 168 ? 11.289 -25.547 8.367 1 82.12 168 ARG A CA 1
ATOM 1343 C C . ARG A 1 168 ? 12.297 -24.719 9.164 1 82.12 168 ARG A C 1
ATOM 1345 O O . ARG A 1 168 ? 13.508 -24.938 9.062 1 82.12 168 ARG A O 1
ATOM 1352 N N . ASP A 1 169 ? 11.766 -23.703 9.648 1 76.75 169 ASP A N 1
ATOM 1353 C CA . ASP A 1 169 ? 12.539 -22.891 10.578 1 76.75 169 ASP A CA 1
ATOM 1354 C C . ASP A 1 169 ? 11.82 -22.75 11.922 1 76.75 169 ASP A C 1
ATOM 1356 O O . ASP A 1 169 ? 10.695 -23.234 12.078 1 76.75 169 ASP A O 1
ATOM 1360 N N . LEU A 1 170 ? 12.523 -22.234 12.875 1 68.81 170 LEU A N 1
ATOM 1361 C CA . LEU A 1 170 ? 11.969 -22.109 14.219 1 68.81 170 LEU A CA 1
ATOM 1362 C C . LEU A 1 170 ? 10.68 -21.312 14.203 1 68.81 170 LEU A C 1
ATOM 1364 O O . LEU A 1 170 ? 9.734 -21.625 14.938 1 68.81 170 LEU A O 1
ATOM 1368 N N . ASP A 1 171 ? 10.523 -20.391 13.227 1 74.56 171 ASP A N 1
ATOM 1369 C CA . ASP A 1 171 ? 9.406 -19.453 13.312 1 74.56 171 ASP A CA 1
ATOM 1370 C C . ASP A 1 171 ? 8.414 -19.672 12.18 1 74.56 171 ASP A C 1
ATOM 1372 O O . ASP A 1 171 ? 7.316 -19.125 12.188 1 74.56 171 ASP A O 1
ATOM 1376 N N . ASN A 1 172 ? 8.805 -20.578 11.211 1 86.69 172 ASN A N 1
ATOM 1377 C CA . ASN A 1 172 ? 7.941 -20.719 10.047 1 86.69 172 ASN A CA 1
ATOM 1378 C C . ASN A 1 172 ? 8.125 -22.078 9.375 1 86.69 172 ASN A C 1
ATOM 1380 O O . ASN A 1 172 ? 9.242 -22.609 9.32 1 86.69 172 ASN A O 1
ATOM 1384 N N . LYS A 1 173 ? 7.035 -22.703 9.031 1 91.06 173 LYS A N 1
ATOM 1385 C CA . LYS A 1 173 ? 7.02 -23.938 8.25 1 91.06 173 LYS A CA 1
ATOM 1386 C C . LYS A 1 173 ? 6.246 -23.75 6.945 1 91.06 173 LYS A C 1
ATOM 1388 O O . LYS A 1 173 ? 5.238 -23.047 6.91 1 91.06 173 LYS A O 1
ATOM 1393 N N . TYR A 1 174 ? 6.816 -24.422 5.926 1 94 174 TYR A N 1
ATOM 1394 C CA . TYR A 1 174 ? 6.117 -24.312 4.648 1 94 174 TYR A CA 1
ATOM 1395 C C . TYR A 1 174 ? 6.195 -25.625 3.879 1 94 174 TYR A C 1
ATOM 1397 O O . TYR A 1 174 ? 7.266 -26.234 3.781 1 94 174 TYR A O 1
ATOM 1405 N N . ASN A 1 175 ? 5.172 -26.109 3.498 1 94.56 175 ASN A N 1
ATOM 1406 C CA . ASN A 1 175 ? 4.965 -27.219 2.58 1 94.56 175 ASN A CA 1
ATOM 1407 C C . ASN A 1 175 ? 3.602 -27.141 1.897 1 94.56 175 ASN A C 1
ATOM 1409 O O . ASN A 1 175 ? 2.877 -26.156 2.061 1 94.56 175 ASN A O 1
ATOM 1413 N N . PHE A 1 176 ? 3.275 -28.094 1.157 1 95.38 176 PHE A N 1
ATOM 1414 C CA . PHE A 1 176 ? 2.047 -28.031 0.375 1 95.38 176 PHE A CA 1
ATOM 1415 C C . PHE A 1 176 ? 0.827 -27.984 1.287 1 95.38 176 PHE A C 1
ATOM 1417 O O . PHE A 1 176 ? -0.137 -27.266 1.003 1 95.38 176 PHE A O 1
ATOM 1424 N N . GLU A 1 177 ? 0.88 -28.703 2.361 1 94.44 177 GLU A N 1
ATOM 1425 C CA . GLU A 1 177 ? -0.221 -28.688 3.32 1 94.44 177 GLU A CA 1
ATOM 1426 C C . GLU A 1 177 ? -0.412 -27.312 3.936 1 94.44 177 GLU A C 1
ATOM 1428 O O . GLU A 1 177 ? -1.539 -26.828 4.047 1 94.44 177 GLU A O 1
ATOM 1433 N N . VAL A 1 178 ? 0.665 -26.703 4.324 1 96.19 178 VAL A N 1
ATOM 1434 C CA . VAL A 1 178 ? 0.618 -25.359 4.898 1 96.19 178 VAL A CA 1
ATOM 1435 C C . VAL A 1 178 ? 0.087 -24.375 3.863 1 96.19 178 VAL A C 1
ATOM 1437 O O . VAL A 1 178 ? -0.742 -23.516 4.18 1 96.19 178 VAL A O 1
ATOM 1440 N N . LEU A 1 179 ? 0.587 -24.469 2.639 1 97.38 179 LEU A N 1
ATOM 1441 C CA . LEU A 1 179 ? 0.104 -23.625 1.554 1 97.38 179 LEU A CA 1
ATOM 1442 C C . LEU A 1 179 ? -1.409 -23.734 1.406 1 97.38 179 LEU A C 1
ATOM 1444 O O . LEU A 1 179 ? -2.109 -22.734 1.34 1 97.38 179 LEU A O 1
ATOM 1448 N N . THR A 1 180 ? -1.932 -24.953 1.393 1 95.31 180 THR A N 1
ATOM 1449 C CA . THR A 1 180 ? -3.359 -25.188 1.204 1 95.31 180 THR A CA 1
ATOM 1450 C C . THR A 1 180 ? -4.164 -24.594 2.357 1 95.31 180 THR A C 1
ATOM 1452 O O . THR A 1 180 ? -5.215 -23.984 2.141 1 95.31 180 THR A O 1
ATOM 1455 N N . ASN A 1 181 ? -3.654 -24.75 3.525 1 95.25 181 ASN A N 1
ATOM 1456 C CA . ASN A 1 181 ? -4.316 -24.172 4.691 1 95.25 181 ASN A CA 1
ATOM 1457 C C . ASN A 1 181 ? -4.336 -22.641 4.629 1 95.25 181 ASN A C 1
ATOM 1459 O O . ASN A 1 181 ? -5.348 -22.016 4.949 1 95.25 181 ASN A O 1
ATOM 1463 N N . ARG A 1 182 ? -3.25 -22.094 4.262 1 96.81 182 ARG A N 1
ATOM 1464 C CA . ARG A 1 182 ? -3.141 -20.641 4.164 1 96.81 182 ARG A CA 1
ATOM 1465 C C . ARG A 1 182 ? -4.059 -20.094 3.076 1 96.81 182 ARG A C 1
ATOM 1467 O O . ARG A 1 182 ? -4.688 -19.047 3.258 1 96.81 182 ARG A O 1
ATOM 1474 N N . LEU A 1 183 ? -4.176 -20.844 2.018 1 96.75 183 LEU A N 1
ATOM 1475 C CA . LEU A 1 183 ? -5.055 -20.391 0.938 1 96.75 183 LEU A CA 1
ATOM 1476 C C . LEU A 1 183 ? -6.52 -20.562 1.33 1 96.75 183 LEU A C 1
ATOM 1478 O O . LEU A 1 183 ? -7.371 -19.781 0.894 1 96.75 183 LEU A O 1
ATOM 1482 N N . THR A 1 184 ? -6.785 -21.531 2.166 1 94 184 THR A N 1
ATOM 1483 C CA . THR A 1 184 ? -8.133 -21.656 2.703 1 94 184 THR A CA 1
ATOM 1484 C C . THR A 1 184 ? -8.508 -20.438 3.539 1 94 184 THR A C 1
ATOM 1486 O O . THR A 1 184 ? -9.609 -19.906 3.418 1 94 184 THR A O 1
ATOM 1489 N N . LYS A 1 185 ? -7.582 -19.984 4.324 1 93.12 185 LYS A N 1
ATOM 1490 C CA . LYS A 1 185 ? -7.797 -18.781 5.109 1 93.12 185 LYS A CA 1
ATOM 1491 C C . LYS A 1 185 ? -8 -17.562 4.207 1 93.12 185 LYS A C 1
ATOM 1493 O O . LYS A 1 185 ? -8.836 -16.703 4.488 1 93.12 185 LYS A O 1
ATOM 1498 N N . TYR A 1 186 ? -7.234 -17.531 3.227 1 96.38 186 TYR A N 1
ATOM 1499 C CA . TYR A 1 186 ? -7.363 -16.453 2.252 1 96.38 186 TYR A CA 1
ATOM 1500 C C . TYR A 1 186 ? -8.758 -16.438 1.64 1 96.38 186 TYR A C 1
ATOM 1502 O O . TYR A 1 186 ? -9.375 -15.375 1.512 1 96.38 186 TYR A O 1
ATOM 1510 N N . LEU A 1 187 ? -9.273 -17.609 1.271 1 95 187 LEU A N 1
ATOM 1511 C CA . LEU A 1 187 ? -10.586 -17.719 0.649 1 95 187 LEU A CA 1
ATOM 1512 C C . LEU A 1 187 ? -11.688 -17.344 1.635 1 95 187 LEU A C 1
ATOM 1514 O O . LEU A 1 187 ? -12.711 -16.781 1.241 1 95 187 LEU A O 1
ATOM 1518 N N . ASP A 1 188 ? -11.438 -17.609 2.891 1 92.62 188 ASP A N 1
ATOM 1519 C CA . ASP A 1 188 ? -12.383 -17.156 3.902 1 92.62 188 ASP A CA 1
ATOM 1520 C C . ASP A 1 188 ? -12.516 -15.641 3.883 1 92.62 188 ASP A C 1
ATOM 1522 O O . ASP A 1 188 ? -13.625 -15.102 3.99 1 92.62 188 ASP A O 1
ATOM 1526 N N . GLU A 1 189 ? -11.383 -15.047 3.803 1 93.56 189 GLU A N 1
ATOM 1527 C CA . GLU A 1 189 ? -11.398 -13.586 3.748 1 93.56 189 GLU A CA 1
ATOM 1528 C C . GLU A 1 189 ? -12.047 -13.094 2.461 1 93.56 189 GLU A C 1
ATOM 1530 O O . GLU A 1 189 ? -12.695 -12.039 2.451 1 93.56 189 GLU A O 1
ATOM 1535 N N . VAL A 1 190 ? -11.82 -13.812 1.35 1 95.69 190 VAL A N 1
ATOM 1536 C CA . VAL A 1 190 ? -12.461 -13.461 0.087 1 95.69 190 VAL A CA 1
ATOM 1537 C C . VAL A 1 190 ? -13.984 -13.516 0.248 1 95.69 190 VAL A C 1
ATOM 1539 O O . VAL A 1 190 ? -14.695 -12.617 -0.2 1 95.69 190 VAL A O 1
ATOM 1542 N N . GLN A 1 191 ? -14.469 -14.508 0.857 1 93.62 191 GLN A N 1
ATOM 1543 C CA . GLN A 1 191 ? -15.906 -14.641 1.094 1 93.62 191 GLN A CA 1
ATOM 1544 C C . GLN A 1 191 ? -16.438 -13.469 1.907 1 93.62 191 GLN A C 1
ATOM 1546 O O . GLN A 1 191 ? -17.516 -12.938 1.613 1 93.62 191 GLN A O 1
ATOM 1551 N N . THR A 1 192 ? -15.703 -13.148 2.902 1 90.69 192 THR A N 1
ATOM 1552 C CA . THR A 1 192 ? -16.094 -12 3.723 1 90.69 192 THR A CA 1
ATOM 1553 C C . THR A 1 192 ? -16.188 -10.742 2.873 1 90.69 192 THR A C 1
ATOM 1555 O O . THR A 1 192 ? -17.156 -9.992 2.98 1 90.69 192 THR A O 1
ATOM 1558 N N . MET A 1 193 ? -15.242 -10.539 2.02 1 93.19 193 MET A N 1
ATOM 1559 C CA . MET A 1 193 ? -15.219 -9.359 1.159 1 93.19 193 MET A CA 1
ATOM 1560 C C . MET A 1 193 ? -16.391 -9.375 0.184 1 93.19 193 MET A C 1
ATOM 1562 O O . MET A 1 193 ? -17.016 -8.336 -0.057 1 93.19 193 MET A O 1
ATOM 1566 N N . VAL A 1 194 ? -16.656 -10.523 -0.39 1 93.81 194 VAL A N 1
ATOM 1567 C CA . VAL A 1 194 ? -17.734 -10.664 -1.373 1 93.81 194 VAL A CA 1
ATOM 1568 C C . VAL A 1 194 ? -19.078 -10.336 -0.728 1 93.81 194 VAL A C 1
ATOM 1570 O O . VAL A 1 194 ? -19.891 -9.617 -1.308 1 93.81 194 VAL A O 1
ATOM 1573 N N . LEU A 1 195 ? -19.281 -10.734 0.435 1 89.62 195 LEU A N 1
ATOM 1574 C CA . LEU A 1 195 ? -20.547 -10.523 1.136 1 89.62 195 LEU A CA 1
ATOM 1575 C C . LEU A 1 195 ? -20.656 -9.078 1.609 1 89.62 195 LEU A C 1
ATOM 1577 O O . LEU A 1 195 ? -21.703 -8.445 1.42 1 89.62 195 LEU A O 1
ATOM 1581 N N . GLU A 1 196 ? -19.609 -8.602 2.172 1 86.44 196 GLU A N 1
ATOM 1582 C CA . GLU A 1 196 ? -19.625 -7.266 2.756 1 86.44 196 GLU A CA 1
ATOM 1583 C C . GLU A 1 196 ? -19.828 -6.195 1.687 1 86.44 196 GLU A C 1
ATOM 1585 O O . GLU A 1 196 ? -20.469 -5.176 1.944 1 86.44 196 GLU A O 1
ATOM 1590 N N . HIS A 1 197 ? -19.281 -6.449 0.512 1 90.62 197 HIS A N 1
ATOM 1591 C CA . HIS A 1 197 ? -19.328 -5.41 -0.514 1 90.62 197 HIS A CA 1
ATOM 1592 C C . HIS A 1 197 ? -20.312 -5.766 -1.622 1 90.62 197 HIS A C 1
ATOM 1594 O O . HIS A 1 197 ? -20.391 -5.066 -2.635 1 90.62 197 HIS A O 1
ATOM 1600 N N . ASP A 1 198 ? -21 -6.844 -1.474 1 89.81 198 ASP A N 1
ATOM 1601 C CA . ASP A 1 198 ? -21.953 -7.289 -2.477 1 89.81 198 ASP A CA 1
ATOM 1602 C C . ASP A 1 198 ? -21.312 -7.387 -3.855 1 89.81 198 ASP A C 1
ATOM 1604 O O . ASP A 1 198 ? -21.781 -6.785 -4.816 1 89.81 198 ASP A O 1
ATOM 1608 N N . ILE A 1 199 ? -20.25 -8.086 -3.906 1 94.62 199 ILE A N 1
ATOM 1609 C CA . ILE A 1 199 ? -19.438 -8.219 -5.117 1 94.62 199 ILE A CA 1
ATOM 1610 C C . ILE A 1 199 ? -20.078 -9.242 -6.047 1 94.62 199 ILE A C 1
ATOM 1612 O O . ILE A 1 199 ? -20.406 -10.352 -5.621 1 94.62 199 ILE A O 1
ATOM 1616 N N . ASP A 1 200 ? -20.141 -8.906 -7.32 1 94 200 ASP A N 1
ATOM 1617 C CA . ASP A 1 200 ? -20.688 -9.828 -8.312 1 94 200 ASP A CA 1
ATOM 1618 C C . ASP A 1 200 ? -19.578 -10.445 -9.156 1 94 200 ASP A C 1
ATOM 1620 O O . ASP A 1 200 ? -19.594 -11.648 -9.445 1 94 200 ASP A O 1
ATOM 1624 N N . ASP A 1 201 ? -18.656 -9.602 -9.547 1 95.44 201 ASP A N 1
ATOM 1625 C CA . ASP A 1 201 ? -17.594 -10.039 -10.445 1 95.44 201 ASP A CA 1
ATOM 1626 C C . ASP A 1 201 ? -16.25 -10.086 -9.727 1 95.44 201 ASP A C 1
ATOM 1628 O O . ASP A 1 201 ? -15.914 -9.172 -8.977 1 95.44 201 ASP A O 1
ATOM 1632 N N . VAL A 1 202 ? -15.5 -11.156 -9.922 1 97.81 202 VAL A N 1
ATOM 1633 C CA . VAL A 1 202 ? -14.188 -11.312 -9.312 1 97.81 202 VAL A CA 1
ATOM 1634 C C . VAL A 1 202 ? -13.164 -11.695 -10.375 1 97.81 202 VAL A C 1
ATOM 1636 O O . VAL A 1 202 ? -13.445 -12.508 -11.25 1 97.81 202 VAL A O 1
ATOM 1639 N N . SER A 1 203 ? -12.039 -11.031 -10.391 1 98.5 203 SER A N 1
ATOM 1640 C CA . SER A 1 203 ? -10.898 -11.414 -11.211 1 98.5 203 SER A CA 1
ATOM 1641 C C . SER A 1 203 ? -9.805 -12.062 -10.359 1 98.5 203 SER A C 1
ATOM 1643 O O . SER A 1 203 ? -9.445 -11.547 -9.297 1 98.5 203 SER A O 1
ATOM 1645 N N . ILE A 1 204 ? -9.312 -13.234 -10.766 1 98.69 204 ILE A N 1
ATOM 1646 C CA . ILE A 1 204 ? -8.234 -13.945 -10.086 1 98.69 204 ILE A CA 1
ATOM 1647 C C . ILE A 1 204 ? -6.969 -13.891 -10.945 1 98.69 204 ILE A C 1
ATOM 1649 O O . ILE A 1 204 ? -6.934 -14.438 -12.047 1 98.69 204 ILE A O 1
ATOM 1653 N N . PHE A 1 205 ? -5.93 -13.234 -10.492 1 98.81 205 PHE A N 1
ATOM 1654 C CA . PHE A 1 205 ? -4.668 -13.141 -11.219 1 98.81 205 PHE A CA 1
ATOM 1655 C C . PHE A 1 205 ? -3.566 -13.906 -10.492 1 98.81 205 PHE A C 1
ATOM 1657 O O . PHE A 1 205 ? -3.244 -13.594 -9.344 1 98.81 205 PHE A O 1
ATOM 1664 N N . PHE A 1 206 ? -3.045 -14.922 -11.086 1 98.81 206 PHE A N 1
ATOM 1665 C CA . PHE A 1 206 ? -1.855 -15.594 -10.57 1 98.81 206 PHE A CA 1
ATOM 1666 C C . PHE A 1 206 ? -0.591 -14.953 -11.141 1 98.81 206 PHE A C 1
ATOM 1668 O O . PHE A 1 206 ? -0.339 -15.023 -12.344 1 98.81 206 PHE A O 1
ATOM 1675 N N . VAL A 1 207 ? 0.233 -14.422 -10.258 1 98.62 207 VAL A N 1
ATOM 1676 C CA . VAL A 1 207 ? 1.252 -13.453 -10.656 1 98.62 207 VAL A CA 1
ATOM 1677 C C . VAL A 1 207 ? 2.6 -14.156 -10.805 1 98.62 207 VAL A C 1
ATOM 1679 O O . VAL A 1 207 ? 3.652 -13.539 -10.625 1 98.62 207 VAL A O 1
ATOM 1682 N N . GLY A 1 208 ? 2.621 -15.469 -10.969 1 97.31 208 GLY A N 1
ATOM 1683 C CA . GLY A 1 208 ? 3.84 -16.172 -11.328 1 97.31 208 GLY A CA 1
ATOM 1684 C C . GLY A 1 208 ? 4.418 -16.984 -10.188 1 97.31 208 GLY A C 1
ATOM 1685 O O . GLY A 1 208 ? 4.023 -16.812 -9.031 1 97.31 208 GLY A O 1
ATOM 1686 N N . ASP A 1 209 ? 5.352 -17.969 -10.555 1 96.56 209 ASP A N 1
ATOM 1687 C CA . ASP A 1 209 ? 6.082 -18.859 -9.656 1 96.56 209 ASP A CA 1
ATOM 1688 C C . ASP A 1 209 ? 5.129 -19.812 -8.938 1 96.56 209 ASP A C 1
ATOM 1690 O O . ASP A 1 209 ? 5.086 -19.844 -7.703 1 96.56 209 ASP A O 1
ATOM 1694 N N . LEU A 1 210 ? 4.477 -20.594 -9.758 1 97.25 210 LEU A N 1
ATOM 1695 C CA . LEU A 1 210 ? 3.545 -21.594 -9.258 1 97.25 210 LEU A CA 1
ATOM 1696 C C . LEU A 1 210 ? 4.297 -22.766 -8.625 1 97.25 210 LEU A C 1
ATOM 1698 O O . LEU A 1 210 ? 3.904 -23.25 -7.562 1 97.25 210 LEU A O 1
ATOM 1702 N N . VAL A 1 211 ? 5.441 -23.094 -9.258 1 94.06 211 VAL A N 1
ATOM 1703 C CA . VAL A 1 211 ? 6.188 -24.266 -8.812 1 94.06 211 VAL A CA 1
ATOM 1704 C C . VAL A 1 211 ? 7.566 -23.844 -8.312 1 94.06 211 VAL A C 1
ATOM 1706 O O . VAL A 1 211 ? 8 -22.719 -8.555 1 94.06 211 VAL A O 1
ATOM 1709 N N . GLU A 1 212 ? 8.211 -24.672 -7.59 1 90.06 212 GLU A N 1
ATOM 1710 C CA . GLU A 1 212 ? 9.547 -24.406 -7.074 1 90.06 212 GLU A CA 1
ATOM 1711 C C . GLU A 1 212 ? 10.617 -24.812 -8.094 1 90.06 212 GLU A C 1
ATOM 1713 O O . GLU A 1 212 ? 11.641 -24.141 -8.211 1 90.06 212 GLU A O 1
ATOM 1718 N N . HIS A 1 213 ? 10.469 -25.625 -9.008 1 75.31 213 HIS A N 1
ATOM 1719 C CA . HIS A 1 213 ? 11.336 -26.125 -10.055 1 75.31 213 HIS A CA 1
ATOM 1720 C C . HIS A 1 213 ? 12.648 -26.656 -9.484 1 75.31 213 HIS A C 1
ATOM 1722 O O . HIS A 1 213 ? 13.133 -26.141 -8.469 1 75.31 213 HIS A O 1
ATOM 1728 N N . ILE A 1 214 ? 13.227 -27.844 -9.734 1 57.47 214 ILE A N 1
ATOM 1729 C CA . ILE A 1 214 ? 14.477 -28.406 -9.234 1 57.47 214 ILE A CA 1
ATOM 1730 C C . ILE A 1 214 ? 15.656 -27.719 -9.93 1 57.47 214 ILE A C 1
ATOM 1732 O O . ILE A 1 214 ? 16.719 -27.531 -9.328 1 57.47 214 ILE A O 1
ATOM 1736 N N . ASN A 1 215 ? 15.648 -27.5 -11.273 1 49.28 215 ASN A N 1
ATOM 1737 C CA . ASN A 1 215 ? 16.844 -27.422 -12.109 1 49.28 215 ASN A CA 1
ATOM 1738 C C . ASN A 1 215 ? 17.5 -26.047 -12.008 1 49.28 215 ASN A C 1
ATOM 1740 O O . ASN A 1 215 ? 18.531 -25.797 -12.633 1 49.28 215 ASN A O 1
ATOM 1744 N N . MET A 1 216 ? 16.828 -25.016 -11.508 1 45.81 216 MET A N 1
ATOM 1745 C CA . MET A 1 216 ? 17.547 -23.75 -11.633 1 45.81 216 MET A CA 1
ATOM 1746 C C . MET A 1 216 ? 18.797 -23.734 -10.766 1 45.81 216 MET A C 1
ATOM 1748 O O . MET A 1 216 ? 19.594 -22.797 -10.812 1 45.81 216 MET A O 1
ATOM 1752 N N . ARG A 1 217 ? 18.906 -24.625 -9.859 1 42.47 217 ARG A N 1
ATOM 1753 C CA . ARG A 1 217 ? 20.141 -24.594 -9.078 1 42.47 217 ARG A CA 1
ATOM 1754 C C . ARG A 1 217 ? 21.188 -25.547 -9.656 1 42.47 217 ARG A C 1
ATOM 1756 O O . ARG A 1 217 ? 20.875 -26.719 -9.906 1 42.47 217 ARG A O 1
ATOM 1763 N N . ASP A 1 218 ? 21.922 -25.094 -10.578 1 41.69 218 ASP A N 1
ATOM 1764 C CA . ASP A 1 218 ? 23.078 -25.891 -10.969 1 41.69 218 ASP A CA 1
ATOM 1765 C C . ASP A 1 218 ? 23.578 -26.734 -9.805 1 41.69 218 ASP A C 1
ATOM 1767 O O . ASP A 1 218 ? 24.734 -27.188 -9.797 1 41.69 218 ASP A O 1
ATOM 1771 N N . VAL A 1 219 ? 23.156 -26.547 -8.68 1 38.91 219 VAL A N 1
ATOM 1772 C CA . VAL A 1 219 ? 23.844 -27.266 -7.609 1 38.91 219 VAL A CA 1
ATOM 1773 C C . VAL A 1 219 ? 23.469 -28.75 -7.664 1 38.91 219 VAL A C 1
ATOM 1775 O O . VAL A 1 219 ? 22.344 -29.094 -8.062 1 38.91 219 VAL A O 1
ATOM 1778 N N . ASN A 1 220 ? 24.391 -29.609 -8.008 1 38.06 220 ASN A N 1
ATOM 1779 C CA . ASN A 1 220 ? 24.438 -31.062 -7.809 1 38.06 220 ASN A CA 1
ATOM 1780 C C . ASN A 1 220 ? 23.484 -31.5 -6.695 1 38.06 220 ASN A C 1
ATOM 1782 O O . ASN A 1 220 ? 23.391 -32.688 -6.395 1 38.06 220 ASN A O 1
ATOM 1786 N N . GLN A 1 221 ? 23.266 -30.734 -5.695 1 38.34 221 GLN A N 1
ATOM 1787 C CA . GLN A 1 221 ? 22.5 -31.266 -4.57 1 38.34 221 GLN A CA 1
ATOM 1788 C C . GLN A 1 221 ? 21.016 -31.25 -4.875 1 38.34 221 GLN A C 1
ATOM 1790 O O . GLN A 1 221 ? 20.453 -30.219 -5.27 1 38.34 221 GLN A O 1
ATOM 1795 N N . ALA A 1 222 ? 20.562 -32.281 -5.434 1 40.66 222 ALA A N 1
ATOM 1796 C CA . ALA A 1 222 ? 19.125 -32.562 -5.5 1 40.66 222 ALA A CA 1
ATOM 1797 C C . ALA A 1 222 ? 18.359 -31.766 -4.438 1 40.66 222 ALA A C 1
ATOM 1799 O O . ALA A 1 222 ? 18.5 -32.031 -3.242 1 40.66 222 ALA A O 1
ATOM 1800 N N . PHE A 1 223 ? 18.312 -30.453 -4.402 1 51.81 223 PHE A N 1
ATOM 1801 C CA . PHE A 1 223 ? 17.531 -29.734 -3.398 1 51.81 223 PHE A CA 1
ATOM 1802 C C . PHE A 1 223 ? 16.156 -30.359 -3.217 1 51.81 223 PHE A C 1
ATOM 1804 O O . PHE A 1 223 ? 15.562 -30.844 -4.18 1 51.81 223 PHE A O 1
ATOM 1811 N N . ASP A 1 224 ? 15.891 -30.844 -2.021 1 64.5 224 ASP A N 1
ATOM 1812 C CA . ASP A 1 224 ? 14.781 -31.641 -1.521 1 64.5 224 ASP A CA 1
ATOM 1813 C C . ASP A 1 224 ? 13.453 -30.922 -1.722 1 64.5 224 ASP A C 1
ATOM 1815 O O . ASP A 1 224 ? 13.18 -29.906 -1.075 1 64.5 224 ASP A O 1
ATOM 1819 N N . THR A 1 225 ? 12.938 -30.984 -2.975 1 81.25 225 THR A N 1
ATOM 1820 C CA . THR A 1 225 ? 11.555 -30.562 -3.168 1 81.25 225 THR A CA 1
ATOM 1821 C C . THR A 1 225 ? 10.594 -31.641 -2.643 1 81.25 225 THR A C 1
ATOM 1823 O O . THR A 1 225 ? 10.961 -32.812 -2.541 1 81.25 225 THR A O 1
ATOM 1826 N N . GLU A 1 226 ? 9.5 -31.234 -2.312 1 86.75 226 GLU A N 1
ATOM 1827 C CA . GLU A 1 226 ? 8.469 -32.094 -1.768 1 86.75 226 GLU A CA 1
ATOM 1828 C C . GLU A 1 226 ? 7.938 -33.062 -2.83 1 86.75 226 GLU A C 1
ATOM 1830 O O . GLU A 1 226 ? 7.543 -34.188 -2.518 1 86.75 226 GLU A O 1
ATOM 1835 N N . PHE A 1 227 ? 7.945 -32.625 -4.176 1 84.69 227 PHE A N 1
ATOM 1836 C CA . PHE A 1 227 ? 7.305 -33.344 -5.273 1 84.69 227 PHE A CA 1
ATOM 1837 C C . PHE A 1 227 ? 8.188 -33.344 -6.516 1 84.69 227 PHE A C 1
ATOM 1839 O O . PHE A 1 227 ? 9.086 -32.5 -6.641 1 84.69 227 PHE A O 1
ATOM 1846 N N . THR A 1 228 ? 7.938 -34.281 -7.297 1 80.69 228 THR A N 1
ATOM 1847 C CA . THR A 1 228 ? 8.523 -34.219 -8.633 1 80.69 228 THR A CA 1
ATOM 1848 C C . THR A 1 228 ? 7.961 -33.031 -9.406 1 80.69 228 THR A C 1
ATOM 1850 O O . THR A 1 228 ? 6.934 -32.469 -9.023 1 80.69 228 THR A O 1
ATOM 1853 N N . MET A 1 229 ? 8.57 -32.625 -10.414 1 83.25 229 MET A N 1
ATOM 1854 C CA . MET A 1 229 ? 8.109 -31.484 -11.219 1 83.25 229 MET A CA 1
ATOM 1855 C C . MET A 1 229 ? 6.699 -31.734 -11.742 1 83.25 229 MET A C 1
ATOM 1857 O O . MET A 1 229 ? 5.855 -30.828 -11.695 1 83.25 229 MET A O 1
ATOM 1861 N N . SER A 1 230 ? 6.461 -32.938 -12.297 1 80.81 230 SER A N 1
ATOM 1862 C CA . SER A 1 230 ? 5.129 -33.25 -12.797 1 80.81 230 SER A CA 1
ATOM 1863 C C . SER A 1 230 ? 4.082 -33.125 -11.695 1 80.81 230 SER A C 1
ATOM 1865 O O . SER A 1 230 ? 2.975 -32.656 -11.945 1 80.81 230 SER A O 1
ATOM 1867 N N . GLU A 1 231 ? 4.426 -33.531 -10.492 1 84.94 231 GLU A N 1
ATOM 1868 C CA . GLU A 1 231 ? 3.514 -33.438 -9.352 1 84.94 231 GLU A CA 1
ATOM 1869 C C . GLU A 1 231 ? 3.289 -32 -8.945 1 84.94 231 GLU A C 1
ATOM 1871 O O . GLU A 1 231 ? 2.18 -31.609 -8.562 1 84.94 231 GLU A O 1
ATOM 1876 N N . GLN A 1 232 ? 4.363 -31.219 -8.969 1 91 232 GLN A N 1
ATOM 1877 C CA . GLN A 1 232 ? 4.234 -29.812 -8.648 1 91 232 GLN A CA 1
ATOM 1878 C C . GLN A 1 232 ? 3.25 -29.109 -9.586 1 91 232 GLN A C 1
ATOM 1880 O O . GLN A 1 232 ? 2.373 -28.375 -9.133 1 91 232 GLN A O 1
ATOM 1885 N N . ILE A 1 233 ? 3.332 -29.391 -10.844 1 88.94 233 ILE A N 1
ATOM 1886 C CA . ILE A 1 233 ? 2.479 -28.766 -11.852 1 88.94 233 ILE A CA 1
ATOM 1887 C C . ILE A 1 233 ? 1.034 -29.219 -11.656 1 88.94 233 ILE A C 1
ATOM 1889 O O . ILE A 1 233 ? 0.112 -28.406 -11.664 1 88.94 233 ILE A O 1
ATOM 1893 N N . SER A 1 234 ? 0.852 -30.531 -11.492 1 87.31 234 SER A N 1
ATOM 1894 C CA . SER A 1 234 ? -0.496 -31.078 -11.352 1 87.31 234 SER A CA 1
ATOM 1895 C C . SER A 1 234 ? -1.168 -30.562 -10.078 1 87.31 234 SER A C 1
ATOM 1897 O O . SER A 1 234 ? -2.338 -30.172 -10.102 1 87.31 234 SER A O 1
ATOM 1899 N N . LYS A 1 235 ? -0.45 -30.578 -8.992 1 90.81 235 LYS A N 1
ATOM 1900 C CA . LYS A 1 235 ? -0.989 -30.078 -7.727 1 90.81 235 LYS A CA 1
ATOM 1901 C C . LYS A 1 235 ? -1.281 -28.578 -7.801 1 90.81 235 LYS A C 1
ATOM 1903 O O . LYS A 1 235 ? -2.299 -28.125 -7.281 1 90.81 235 LYS A O 1
ATOM 1908 N N . GLY A 1 236 ? -0.318 -27.859 -8.43 1 95.19 236 GLY A N 1
ATOM 1909 C CA . GLY A 1 236 ? -0.552 -26.438 -8.633 1 95.19 236 GLY A CA 1
ATOM 1910 C C . GLY A 1 236 ? -1.781 -26.156 -9.477 1 95.19 236 GLY A C 1
ATOM 1911 O O . GLY A 1 236 ? -2.566 -25.266 -9.156 1 95.19 236 GLY A O 1
ATOM 1912 N N . THR A 1 237 ? -1.918 -26.875 -10.5 1 90.5 237 THR A N 1
ATOM 1913 C CA . THR A 1 237 ? -3.074 -26.719 -11.375 1 90.5 237 THR A CA 1
ATOM 1914 C C . THR A 1 237 ? -4.367 -27.016 -10.617 1 90.5 237 THR A C 1
ATOM 1916 O O . THR A 1 237 ? -5.336 -26.266 -10.719 1 90.5 237 THR A O 1
ATOM 1919 N N . ARG A 1 238 ? -4.379 -28.094 -9.891 1 89.94 238 ARG A N 1
ATOM 1920 C CA . ARG A 1 238 ? -5.551 -28.469 -9.109 1 89.94 238 ARG A CA 1
ATOM 1921 C C . ARG A 1 238 ? -5.895 -27.391 -8.094 1 89.94 238 ARG A C 1
ATOM 1923 O O . ARG A 1 238 ? -7.066 -27.047 -7.902 1 89.94 238 ARG A O 1
ATOM 1930 N N . LEU A 1 239 ? -4.863 -26.891 -7.477 1 94.19 239 LEU A N 1
ATOM 1931 C CA . LEU A 1 239 ? -5.066 -25.828 -6.5 1 94.19 239 LEU A CA 1
ATOM 1932 C C . LEU A 1 239 ? -5.75 -24.625 -7.141 1 94.19 239 LEU A C 1
ATOM 1934 O O . LEU A 1 239 ? -6.688 -24.062 -6.57 1 94.19 239 LEU A O 1
ATOM 1938 N N . LEU A 1 240 ? -5.309 -24.234 -8.273 1 94.88 240 LEU A N 1
ATOM 1939 C CA . LEU A 1 240 ? -5.891 -23.094 -8.977 1 94.88 240 LEU A CA 1
ATOM 1940 C C . LEU A 1 240 ? -7.34 -23.375 -9.359 1 94.88 240 LEU A C 1
ATOM 1942 O O . LEU A 1 240 ? -8.203 -22.5 -9.219 1 94.88 240 LEU A O 1
ATOM 1946 N N . ILE A 1 241 ? -7.57 -24.531 -9.805 1 90.69 241 ILE A N 1
ATOM 1947 C CA . ILE A 1 241 ? -8.93 -24.922 -10.18 1 90.69 241 ILE A CA 1
ATOM 1948 C C . ILE A 1 241 ? -9.836 -24.859 -8.953 1 90.69 241 ILE A C 1
ATOM 1950 O O . ILE A 1 241 ? -10.961 -24.359 -9.039 1 90.69 241 ILE A O 1
ATOM 1954 N N . ASP A 1 242 ? -9.344 -25.375 -7.875 1 92.56 242 ASP A N 1
ATOM 1955 C CA . ASP A 1 242 ? -10.133 -25.344 -6.648 1 92.56 242 ASP A CA 1
ATOM 1956 C C . ASP A 1 242 ? -10.453 -23.906 -6.23 1 92.56 242 ASP A C 1
ATOM 1958 O O . ASP A 1 242 ? -11.562 -23.609 -5.785 1 92.56 242 ASP A O 1
ATOM 1962 N N . ILE A 1 243 ? -9.469 -23.078 -6.305 1 95.06 243 ILE A N 1
ATOM 1963 C CA . ILE A 1 243 ? -9.672 -21.672 -5.941 1 95.06 243 ILE A CA 1
ATOM 1964 C C . ILE A 1 243 ? -10.719 -21.047 -6.863 1 95.06 243 ILE A C 1
ATOM 1966 O O . ILE A 1 243 ? -11.641 -20.375 -6.398 1 95.06 243 ILE A O 1
ATOM 1970 N N . ILE A 1 244 ? -10.562 -21.281 -8.148 1 94 244 ILE A N 1
ATOM 1971 C CA . ILE A 1 244 ? -11.492 -20.75 -9.141 1 94 244 ILE A CA 1
ATOM 1972 C C . ILE A 1 244 ? -12.906 -21.234 -8.828 1 94 244 ILE A C 1
ATOM 1974 O O . ILE A 1 244 ? -13.859 -20.453 -8.82 1 94 244 ILE A O 1
ATOM 1978 N N . LYS A 1 245 ? -13.07 -22.453 -8.555 1 89.75 245 LYS A N 1
ATOM 1979 C CA . LYS A 1 245 ? -14.375 -23.047 -8.266 1 89.75 245 LYS A CA 1
ATOM 1980 C C . LYS A 1 245 ? -14.984 -22.453 -7 1 89.75 245 LYS A C 1
ATOM 1982 O O . LYS A 1 245 ? -16.172 -22.109 -6.973 1 89.75 245 LYS A O 1
ATOM 1987 N N . ASN A 1 246 ? -14.18 -22.406 -5.965 1 92.31 246 ASN A N 1
ATOM 1988 C CA . ASN A 1 246 ? -14.664 -21.828 -4.715 1 92.31 246 ASN A CA 1
ATOM 1989 C C . ASN A 1 246 ? -15.148 -20.391 -4.91 1 92.31 246 ASN A C 1
ATOM 1991 O O . ASN A 1 246 ? -16.219 -20.031 -4.426 1 92.31 246 ASN A O 1
ATOM 1995 N N . VAL A 1 247 ? -14.344 -19.609 -5.633 1 94.81 247 VAL A N 1
ATOM 1996 C CA . VAL A 1 247 ? -14.703 -18.203 -5.852 1 94.81 247 VAL A CA 1
ATOM 1997 C C . VAL A 1 247 ? -15.961 -18.125 -6.707 1 94.81 247 VAL A C 1
ATOM 1999 O O . VAL A 1 247 ? -16.844 -17.281 -6.461 1 94.81 247 VAL A O 1
ATOM 2002 N N . SER A 1 248 ? -16.078 -18.953 -7.73 1 92.25 248 SER A N 1
ATOM 2003 C CA . SER A 1 248 ? -17.25 -18.969 -8.609 1 92.25 248 SER A CA 1
ATOM 2004 C C . SER A 1 248 ? -18.531 -19.25 -7.832 1 92.25 248 SER A C 1
ATOM 2006 O O . SER A 1 248 ? -19.594 -18.75 -8.18 1 92.25 248 SER A O 1
ATOM 2008 N N . GLU A 1 249 ? -18.422 -19.969 -6.812 1 89.56 249 GLU A N 1
ATOM 2009 C CA . GLU A 1 249 ? -19.578 -20.312 -5.996 1 89.56 249 GLU A CA 1
ATOM 2010 C C . GLU A 1 249 ? -19.969 -19.156 -5.078 1 89.56 249 GLU A C 1
ATOM 2012 O O . GLU A 1 249 ? -21.109 -19.094 -4.594 1 89.56 249 GLU A O 1
ATOM 2017 N N . MET A 1 250 ? -19.078 -18.25 -4.898 1 91.75 250 MET A N 1
ATOM 2018 C CA . MET A 1 250 ? -19.312 -17.156 -3.971 1 91.75 250 MET A CA 1
ATOM 2019 C C . MET A 1 250 ? -20.047 -16 -4.66 1 91.75 250 MET A C 1
ATOM 2021 O O . MET A 1 250 ? -20.609 -15.141 -3.994 1 91.75 250 MET A O 1
ATOM 2025 N N . VAL A 1 251 ? -19.984 -16 -5.996 1 93.5 251 VAL A N 1
ATOM 2026 C CA . VAL A 1 251 ? -20.469 -14.797 -6.668 1 93.5 251 VAL A CA 1
ATOM 2027 C C . VAL A 1 251 ? -21.516 -15.18 -7.707 1 93.5 251 VAL A C 1
ATOM 2029 O O . VAL A 1 251 ? -21.531 -16.312 -8.211 1 93.5 251 VAL A O 1
ATOM 2032 N N . ASP A 1 252 ? -22.359 -14.203 -8.078 1 91.75 252 ASP A N 1
ATOM 2033 C CA . ASP A 1 252 ? -23.391 -14.422 -9.078 1 91.75 252 ASP A CA 1
ATOM 2034 C C . ASP A 1 252 ? -22.922 -13.977 -10.461 1 91.75 252 ASP A C 1
ATOM 2036 O O . ASP A 1 252 ? -23.469 -14.398 -11.477 1 91.75 252 ASP A O 1
ATOM 2040 N N . GLY A 1 253 ? -21.922 -13.188 -10.43 1 93.56 253 GLY A N 1
ATOM 2041 C CA . GLY A 1 253 ? -21.438 -12.641 -11.688 1 93.56 253 GLY A CA 1
ATOM 2042 C C . GLY A 1 253 ? -20.344 -13.477 -12.32 1 93.56 253 GLY A C 1
ATOM 2043 O O . GLY A 1 253 ? -20.391 -14.711 -12.266 1 93.56 253 GLY A O 1
ATOM 2044 N N . LYS A 1 254 ? -19.422 -12.82 -12.961 1 93.56 254 LYS A N 1
ATOM 2045 C CA . LYS A 1 254 ? -18.375 -13.477 -13.742 1 93.56 254 LYS A CA 1
ATOM 2046 C C . LYS A 1 254 ? -17.078 -13.609 -12.938 1 93.56 254 LYS A C 1
ATOM 2048 O O . LYS A 1 254 ? -16.734 -12.727 -12.148 1 93.56 254 LYS A O 1
ATOM 2053 N N . VAL A 1 255 ? -16.438 -14.695 -13.172 1 96.94 255 VAL A N 1
ATOM 2054 C CA . VAL A 1 255 ? -15.086 -14.898 -12.656 1 96.94 255 VAL A CA 1
ATOM 2055 C C . VAL A 1 255 ? -14.086 -14.906 -13.812 1 96.94 255 VAL A C 1
ATOM 2057 O O . VAL A 1 255 ? -14.266 -15.633 -14.789 1 96.94 255 VAL A O 1
ATOM 2060 N N . THR A 1 256 ? -13.156 -14.023 -13.789 1 98.19 256 THR A N 1
ATOM 2061 C CA . THR A 1 256 ? -12.078 -13.953 -14.766 1 98.19 256 THR A CA 1
ATOM 2062 C C . THR A 1 256 ? -10.773 -14.469 -14.172 1 98.19 256 THR A C 1
ATOM 2064 O O . THR A 1 256 ? -10.453 -14.172 -13.023 1 98.19 256 THR A O 1
ATOM 2067 N N . PHE A 1 257 ? -10.055 -15.305 -14.945 1 98.44 257 PHE A N 1
ATOM 2068 C CA . PHE A 1 257 ? -8.797 -15.844 -14.469 1 98.44 257 PHE A CA 1
ATOM 2069 C C . PHE A 1 257 ? -7.656 -15.5 -15.422 1 98.44 257 PHE A C 1
ATOM 2071 O O . PHE A 1 257 ? -7.812 -15.586 -16.641 1 98.44 257 PHE A O 1
ATOM 2078 N N . GLY A 1 258 ? -6.527 -14.977 -14.875 1 98.62 258 GLY A N 1
ATOM 2079 C CA . GLY A 1 258 ? -5.297 -14.75 -15.625 1 98.62 258 GLY A CA 1
ATOM 2080 C C . GLY A 1 258 ? -4.066 -15.297 -14.922 1 98.62 258 GLY A C 1
ATOM 2081 O O . GLY A 1 258 ? -4 -15.305 -13.688 1 98.62 258 GLY A O 1
ATOM 2082 N N . ILE A 1 259 ? -3.049 -15.758 -15.727 1 98.25 259 ILE A N 1
ATOM 2083 C CA . ILE A 1 259 ? -1.824 -16.312 -15.156 1 98.25 259 ILE A CA 1
ATOM 2084 C C . ILE A 1 259 ? -0.618 -15.812 -15.961 1 98.25 259 ILE A C 1
ATOM 2086 O O . ILE A 1 259 ? -0.673 -15.734 -17.188 1 98.25 259 ILE A O 1
ATOM 2090 N N . VAL A 1 260 ? 0.426 -15.453 -15.25 1 97.56 260 VAL A N 1
ATOM 2091 C CA . VAL A 1 260 ? 1.692 -15.141 -15.898 1 97.56 260 VAL A CA 1
ATOM 2092 C C . VAL A 1 260 ? 2.789 -16.062 -15.375 1 97.56 260 VAL A C 1
ATOM 2094 O O . VAL A 1 260 ? 2.65 -16.656 -14.305 1 97.56 260 VAL A O 1
ATOM 2097 N N . ALA A 1 261 ? 3.879 -16.172 -16.156 1 94.75 261 ALA A N 1
ATOM 2098 C CA . ALA A 1 261 ? 5 -17.031 -15.781 1 94.75 261 ALA A CA 1
ATOM 2099 C C . ALA A 1 261 ? 6.016 -16.281 -14.938 1 94.75 261 ALA A C 1
ATOM 2101 O O . ALA A 1 261 ? 6.309 -15.109 -15.195 1 94.75 261 ALA A O 1
ATOM 2102 N N . GLY A 1 262 ? 6.422 -16.875 -13.867 1 93.81 262 GLY A N 1
ATOM 2103 C CA . GLY A 1 262 ? 7.574 -16.391 -13.117 1 93.81 262 GLY A CA 1
ATOM 2104 C C . GLY A 1 262 ? 8.859 -17.109 -13.477 1 93.81 262 GLY A C 1
ATOM 2105 O O . GLY A 1 262 ? 8.867 -18 -14.336 1 93.81 262 GLY A O 1
ATOM 2106 N N . ASN A 1 263 ? 9.945 -16.734 -12.898 1 88.69 263 ASN A N 1
ATOM 2107 C CA . ASN A 1 263 ? 11.242 -17.328 -13.227 1 88.69 263 ASN A CA 1
ATOM 2108 C C . ASN A 1 263 ? 11.344 -18.781 -12.773 1 88.69 263 ASN A C 1
ATOM 2110 O O . ASN A 1 263 ? 12.047 -19.578 -13.383 1 88.69 263 ASN A O 1
ATOM 2114 N N . HIS A 1 264 ? 10.672 -19.188 -11.742 1 90.25 264 HIS A N 1
ATOM 2115 C CA . HIS A 1 264 ? 10.688 -20.562 -11.266 1 90.25 264 HIS A CA 1
ATOM 2116 C C . HIS A 1 264 ? 9.812 -21.469 -12.148 1 90.25 264 HIS A C 1
ATOM 2118 O O . HIS A 1 264 ? 9.898 -22.688 -12.062 1 90.25 264 HIS A O 1
ATOM 2124 N N . ASP A 1 265 ? 9.031 -20.859 -12.992 1 90.69 265 ASP A N 1
ATOM 2125 C CA . ASP A 1 265 ? 8.133 -21.609 -13.867 1 90.69 265 ASP A CA 1
ATOM 2126 C C . ASP A 1 265 ? 8.844 -22.047 -15.148 1 90.69 265 ASP A C 1
ATOM 2128 O O . ASP A 1 265 ? 8.281 -22.781 -15.953 1 90.69 265 ASP A O 1
ATOM 2132 N N . ARG A 1 266 ? 10.07 -21.578 -15.305 1 81.94 266 ARG A N 1
ATOM 2133 C CA . ARG A 1 266 ? 10.797 -21.906 -16.531 1 81.94 266 ARG A CA 1
ATOM 2134 C C . ARG A 1 266 ? 11.242 -23.359 -16.547 1 81.94 266 ARG A C 1
ATOM 2136 O O . ARG A 1 266 ? 11.805 -23.844 -15.562 1 81.94 266 ARG A O 1
ATOM 2143 N N . LEU A 1 267 ? 10.914 -24.094 -17.594 1 74.75 267 LEU A N 1
ATOM 2144 C CA . LEU A 1 267 ? 11.258 -25.516 -17.703 1 74.75 267 LEU A CA 1
ATOM 2145 C C . LEU A 1 267 ? 12.703 -25.688 -18.141 1 74.75 267 LEU A C 1
ATOM 2147 O O . LEU A 1 267 ? 13.359 -26.656 -17.75 1 74.75 267 LEU A O 1
ATOM 2151 N N . GLN A 1 268 ? 13.117 -24.859 -19.156 1 62.72 268 GLN A N 1
ATOM 2152 C CA . GLN A 1 268 ? 14.508 -24.969 -19.562 1 62.72 268 GLN A CA 1
ATOM 2153 C C . GLN A 1 268 ? 15.383 -23.938 -18.875 1 62.72 268 GLN A C 1
ATOM 2155 O O . GLN A 1 268 ? 14.961 -22.797 -18.672 1 62.72 268 GLN A O 1
ATOM 2160 N N . GLY A 1 269 ? 16.172 -24.297 -17.953 1 55.28 269 GLY A N 1
ATOM 2161 C CA . GLY A 1 269 ? 17 -23.609 -17 1 55.28 269 GLY A CA 1
ATOM 2162 C C . GLY A 1 269 ? 17.688 -22.375 -17.578 1 55.28 269 GLY A C 1
ATOM 2163 O O . GLY A 1 269 ? 18.281 -21.594 -16.844 1 55.28 269 GLY A O 1
ATOM 2164 N N . ASN A 1 270 ? 17.938 -22.312 -18.859 1 49.62 270 ASN A N 1
ATOM 2165 C CA . ASN A 1 270 ? 18.812 -21.219 -19.25 1 49.62 270 ASN A CA 1
ATOM 2166 C C . ASN A 1 270 ? 18.062 -19.891 -19.312 1 49.62 270 ASN A C 1
ATOM 2168 O O . ASN A 1 270 ? 17.031 -19.781 -19.984 1 49.62 270 ASN A O 1
ATOM 2172 N N . LYS A 1 271 ? 18.438 -19.094 -18.516 1 53.47 271 LYS A N 1
ATOM 2173 C CA . LYS A 1 271 ? 17.891 -17.75 -18.344 1 53.47 271 LYS A CA 1
ATOM 2174 C C . LYS A 1 271 ? 17.75 -17.047 -19.688 1 53.47 271 LYS A C 1
ATOM 2176 O O . LYS A 1 271 ? 16.844 -16.234 -19.859 1 53.47 271 LYS A O 1
ATOM 2181 N N . ASN A 1 272 ? 18.625 -17.188 -20.531 1 48.84 272 ASN A N 1
ATOM 2182 C CA . ASN A 1 272 ? 18.734 -16.422 -21.766 1 48.84 272 ASN A CA 1
ATOM 2183 C C . ASN A 1 272 ? 17.734 -16.906 -22.812 1 48.84 272 ASN A C 1
ATOM 2185 O O . ASN A 1 272 ? 17.578 -16.297 -23.859 1 48.84 272 ASN A O 1
ATOM 2189 N N . HIS A 1 273 ? 17.109 -18.031 -22.484 1 50.19 273 HIS A N 1
ATOM 2190 C CA . HIS A 1 273 ? 16.219 -18.547 -23.531 1 50.19 273 HIS A CA 1
ATOM 2191 C C . HIS A 1 273 ? 14.773 -18.578 -23.047 1 50.19 273 HIS A C 1
ATOM 2193 O O . HIS A 1 273 ? 14.266 -19.625 -22.656 1 50.19 273 HIS A O 1
ATOM 2199 N N . LYS A 1 274 ? 14.211 -17.391 -22.844 1 54.28 274 LYS A N 1
ATOM 2200 C CA . LYS A 1 274 ? 12.773 -17.312 -22.609 1 54.28 274 LYS A CA 1
ATOM 2201 C C . LYS A 1 274 ? 11.992 -17.828 -23.812 1 54.28 274 LYS A C 1
ATOM 2203 O O . LYS A 1 274 ? 12.023 -17.219 -24.891 1 54.28 274 LYS A O 1
ATOM 2208 N N . ILE A 1 275 ? 11.734 -19.078 -23.859 1 53.91 275 ILE A N 1
ATOM 2209 C CA . ILE A 1 275 ? 10.828 -19.609 -24.875 1 53.91 275 ILE A CA 1
ATOM 2210 C C . ILE A 1 275 ? 9.391 -19.531 -24.375 1 53.91 275 ILE A C 1
ATOM 2212 O O . ILE A 1 275 ? 9.062 -20.094 -23.328 1 53.91 275 ILE A O 1
ATOM 2216 N N . TYR A 1 276 ? 8.539 -18.672 -24.922 1 59.41 276 TYR A N 1
ATOM 2217 C CA . TYR A 1 276 ? 7.184 -18.344 -24.516 1 59.41 276 TYR A CA 1
ATOM 2218 C C . TYR A 1 276 ? 6.371 -19.609 -24.25 1 59.41 276 TYR A C 1
ATOM 2220 O O . TYR A 1 276 ? 5.535 -19.641 -23.344 1 59.41 276 TYR A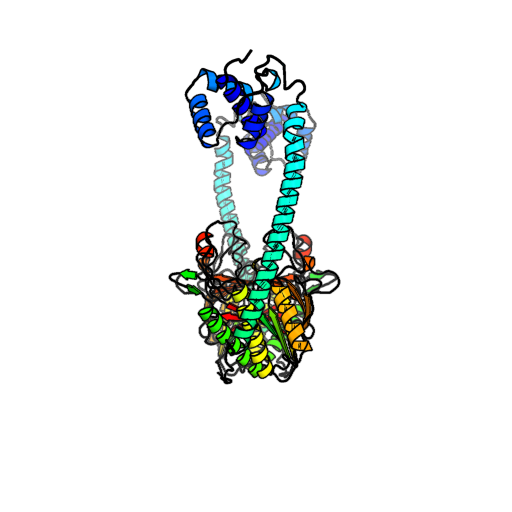 O 1
ATOM 2228 N N . ASN A 1 277 ? 6.789 -20.641 -24.891 1 64.75 277 ASN A N 1
ATOM 2229 C CA . ASN A 1 277 ? 6.004 -21.875 -24.766 1 64.75 277 ASN A CA 1
ATOM 2230 C C . ASN A 1 277 ? 6.652 -22.859 -23.797 1 64.75 277 ASN A C 1
ATOM 2232 O O . ASN A 1 277 ? 6.148 -23.969 -23.609 1 64.75 277 ASN A O 1
ATOM 2236 N N . ASP A 1 278 ? 7.719 -22.328 -23.125 1 74.38 278 ASP A N 1
ATOM 2237 C CA . ASP A 1 278 ? 8.445 -23.266 -22.281 1 74.38 278 ASP A CA 1
ATOM 2238 C C . ASP A 1 278 ? 8.336 -22.859 -20.812 1 74.38 278 ASP A C 1
ATOM 2240 O O . ASP A 1 278 ? 9.352 -22.656 -20.141 1 74.38 278 ASP A O 1
ATOM 2244 N N . SER A 1 279 ? 7.172 -22.688 -20.375 1 86.94 279 SER A N 1
ATOM 2245 C CA . SER A 1 279 ? 6.957 -22.359 -18.969 1 86.94 279 SER A CA 1
ATOM 2246 C C . SER A 1 279 ? 5.809 -23.156 -18.375 1 86.94 279 SER A C 1
ATOM 2248 O O . SER A 1 279 ? 4.867 -23.516 -19.094 1 86.94 279 SER A O 1
ATOM 2250 N N . VAL A 1 280 ? 5.934 -23.422 -17.094 1 89 280 VAL A N 1
ATOM 2251 C CA . VAL A 1 280 ? 4.895 -24.125 -16.344 1 89 280 VAL A CA 1
ATOM 2252 C C . VAL A 1 280 ? 3.568 -23.375 -16.484 1 89 280 VAL A C 1
ATOM 2254 O O . VAL A 1 280 ? 2.516 -23.984 -16.672 1 89 280 VAL A O 1
ATOM 2257 N N . ALA A 1 281 ? 3.662 -22.094 -16.469 1 93.94 281 ALA A N 1
ATOM 2258 C CA . ALA A 1 281 ? 2.457 -21.266 -16.562 1 93.94 281 ALA A CA 1
ATOM 2259 C C . ALA A 1 281 ? 1.749 -21.484 -17.891 1 93.94 281 ALA A C 1
ATOM 2261 O O . ALA A 1 281 ? 0.518 -21.5 -17.953 1 93.94 281 ALA A O 1
ATOM 2262 N N . TYR A 1 282 ? 2.518 -21.672 -18.922 1 90.69 282 TYR A N 1
ATOM 2263 C CA . TYR A 1 282 ? 1.938 -21.953 -20.234 1 90.69 282 TYR A CA 1
ATOM 2264 C C . TYR A 1 282 ? 1.172 -23.281 -20.219 1 90.69 282 TYR A C 1
ATOM 2266 O O . TYR A 1 282 ? 0.052 -23.359 -20.734 1 90.69 282 TYR A O 1
ATOM 2274 N N . ILE A 1 283 ? 1.782 -24.25 -19.656 1 85.12 283 ILE A N 1
ATOM 2275 C CA . ILE A 1 283 ? 1.181 -25.578 -19.578 1 85.12 283 ILE A CA 1
ATOM 2276 C C . ILE A 1 283 ? -0.124 -25.516 -18.797 1 85.12 283 ILE A C 1
ATOM 2278 O O . ILE A 1 283 ? -1.14 -26.078 -19.203 1 85.12 283 ILE A O 1
ATOM 2282 N N . VAL A 1 284 ? -0.088 -24.828 -17.703 1 92.12 284 VAL A N 1
ATOM 2283 C CA . VAL A 1 284 ? -1.259 -24.719 -16.844 1 92.12 284 VAL A CA 1
ATOM 2284 C C . VAL A 1 284 ? -2.375 -23.984 -17.594 1 92.12 284 VAL A C 1
ATOM 2286 O O . VAL A 1 284 ? -3.525 -24.422 -17.594 1 92.12 284 VAL A O 1
ATOM 2289 N N . LEU A 1 285 ? -2.012 -22.875 -18.234 1 94 285 LEU A N 1
ATOM 2290 C CA . LEU A 1 285 ? -2.996 -22.094 -18.984 1 94 285 LEU A CA 1
ATOM 2291 C C . LEU A 1 285 ? -3.607 -22.922 -20.109 1 94 285 LEU A C 1
ATOM 2293 O O . LEU A 1 285 ? -4.828 -22.922 -20.281 1 94 285 LEU A O 1
ATOM 2297 N N . ASP A 1 286 ? -2.746 -23.594 -20.797 1 87.31 286 ASP A N 1
ATOM 2298 C CA . ASP A 1 286 ? -3.205 -24.438 -21.891 1 87.31 286 ASP A CA 1
ATOM 2299 C C . ASP A 1 286 ? -4.152 -25.531 -21.391 1 87.31 286 ASP A C 1
ATOM 2301 O O . ASP A 1 286 ? -5.16 -25.828 -22.031 1 87.31 286 ASP A O 1
ATOM 2305 N N . THR A 1 287 ? -3.822 -26.094 -20.281 1 84.62 287 THR A N 1
ATOM 2306 C CA . THR A 1 287 ? -4.648 -27.125 -19.672 1 84.62 287 THR A CA 1
ATOM 2307 C C . THR A 1 287 ? -6.012 -26.562 -19.281 1 84.62 287 THR A C 1
ATOM 2309 O O . THR A 1 287 ? -7.043 -27.188 -19.547 1 84.62 287 THR A O 1
ATOM 2312 N N . LEU A 1 288 ? -6.039 -25.422 -18.688 1 91.12 288 LEU A N 1
ATOM 2313 C CA . LEU A 1 288 ? -7.285 -24.797 -18.266 1 91.12 288 LEU A CA 1
ATOM 2314 C C . LEU A 1 288 ? -8.164 -24.469 -19.453 1 91.12 288 LEU A C 1
ATOM 2316 O O . LEU A 1 288 ? -9.375 -24.672 -19.422 1 91.12 288 LEU A O 1
ATOM 2320 N N . LEU A 1 289 ? -7.555 -23.953 -20.5 1 88.94 289 LEU A N 1
ATOM 2321 C CA . LEU A 1 289 ? -8.289 -23.625 -21.719 1 88.94 289 LEU A CA 1
ATOM 2322 C C . LEU A 1 289 ? -8.875 -24.891 -22.359 1 88.94 289 LEU A C 1
ATOM 2324 O O . LEU A 1 289 ? -10.008 -24.875 -22.844 1 88.94 289 LEU A O 1
ATOM 2328 N N . CYS A 1 290 ? -8.102 -25.938 -22.297 1 81.5 290 CYS A N 1
ATOM 2329 C CA . CYS A 1 290 ? -8.586 -27.219 -22.812 1 81.5 290 CYS A CA 1
ATOM 2330 C C . CYS A 1 290 ? -9.781 -27.719 -22 1 81.5 290 CYS A C 1
ATOM 2332 O O . CYS A 1 290 ? -10.766 -28.188 -22.578 1 81.5 290 CYS A O 1
ATOM 2334 N N . MET A 1 291 ? -9.664 -27.562 -20.75 1 81.44 291 MET A N 1
ATOM 2335 C CA . MET A 1 291 ? -10.758 -27.984 -19.875 1 81.44 291 MET A CA 1
ATOM 2336 C C . MET A 1 291 ? -12.008 -27.156 -20.141 1 81.44 291 MET A C 1
ATOM 2338 O O . MET A 1 291 ? -13.125 -27.672 -20.078 1 81.44 291 MET A O 1
ATOM 2342 N N . GLN A 1 292 ? -11.797 -25.906 -20.375 1 86.94 292 GLN A N 1
ATOM 2343 C CA . GLN A 1 292 ? -12.922 -25.031 -20.688 1 86.94 292 GLN A CA 1
ATOM 2344 C C . GLN A 1 292 ? -13.57 -25.422 -22.016 1 86.94 292 GLN A C 1
ATOM 2346 O O . GLN A 1 292 ? -14.797 -25.484 -22.109 1 86.94 292 GLN A O 1
ATOM 2351 N N . GLU A 1 293 ? -12.859 -25.703 -23 1 83.94 293 GLU A N 1
ATOM 2352 C CA . GLU A 1 293 ? -13.336 -26.078 -24.328 1 83.94 293 GLU A CA 1
ATOM 2353 C C . GLU A 1 293 ? -14.141 -27.375 -24.266 1 83.94 293 GLU A C 1
ATOM 2355 O O . GLU A 1 293 ? -15.07 -27.578 -25.047 1 83.94 293 GLU A O 1
ATOM 2360 N N . ASN A 1 294 ? -13.797 -28.172 -23.312 1 79.94 294 ASN A N 1
ATOM 2361 C CA . ASN A 1 294 ? -14.445 -29.484 -23.219 1 79.94 294 ASN A CA 1
ATOM 2362 C C . ASN A 1 294 ? -15.57 -29.469 -22.188 1 79.94 294 ASN A C 1
ATOM 2364 O O . ASN A 1 294 ? -16.109 -30.531 -21.844 1 79.94 294 ASN A O 1
ATOM 2368 N N . GLY A 1 295 ? -15.812 -28.328 -21.578 1 76.56 295 GLY A N 1
ATOM 2369 C CA . GLY A 1 295 ? -16.969 -28.172 -20.719 1 76.56 295 GLY A CA 1
ATOM 2370 C C . GLY A 1 295 ? -16.719 -28.609 -19.297 1 76.56 295 GLY A C 1
ATOM 2371 O O . GLY A 1 295 ? -17.656 -28.812 -18.516 1 76.56 295 GLY A O 1
ATOM 2372 N N . VAL A 1 296 ? -15.445 -28.875 -18.984 1 68.81 296 VAL A N 1
ATOM 2373 C CA . VAL A 1 296 ? -15.102 -29.266 -17.625 1 68.81 296 VAL A CA 1
ATOM 2374 C C . VAL A 1 296 ? -15.164 -28.047 -16.703 1 68.81 296 VAL A C 1
ATOM 2376 O O . VAL A 1 296 ? -15.633 -28.141 -15.562 1 68.81 296 VAL A O 1
ATOM 2379 N N . ILE A 1 297 ? -14.602 -26.938 -17.156 1 77.88 297 ILE A N 1
ATOM 2380 C CA . ILE A 1 297 ? -14.703 -25.656 -16.469 1 77.88 297 ILE A CA 1
ATOM 2381 C C . ILE A 1 297 ? -15.633 -24.734 -17.234 1 77.88 297 ILE A C 1
ATOM 2383 O O . ILE A 1 297 ? -15.438 -24.484 -18.422 1 77.88 297 ILE A O 1
ATOM 2387 N N . ASN A 1 298 ? -16.719 -24.344 -16.484 1 81.75 298 ASN A N 1
ATOM 2388 C CA . ASN A 1 298 ? -17.703 -23.516 -17.156 1 81.75 298 ASN A CA 1
ATOM 2389 C C . ASN A 1 298 ? -17.844 -22.156 -16.469 1 81.75 298 ASN A C 1
ATOM 2391 O O . ASN A 1 298 ? -17.5 -22.016 -15.289 1 81.75 298 ASN A O 1
ATOM 2395 N N . ASP A 1 299 ? -18.25 -21.203 -17.203 1 83.75 299 ASP A N 1
ATOM 2396 C CA . ASP A 1 299 ? -18.688 -19.906 -16.688 1 83.75 299 ASP A CA 1
ATOM 2397 C C . ASP A 1 299 ? -17.516 -19.109 -16.125 1 83.75 299 ASP A C 1
ATOM 2399 O O . ASP A 1 299 ? -17.656 -18.438 -15.102 1 83.75 299 ASP A O 1
ATOM 2403 N N . ILE A 1 300 ? -16.328 -19.375 -16.609 1 92.69 300 ILE A N 1
ATOM 2404 C CA . ILE A 1 300 ? -15.141 -18.625 -16.25 1 92.69 300 ILE A CA 1
ATOM 2405 C C . ILE A 1 300 ? -14.516 -18 -17.5 1 92.69 300 ILE A C 1
ATOM 2407 O O . ILE A 1 300 ? -14.508 -18.609 -18.562 1 92.69 300 ILE A O 1
ATOM 2411 N N . ASP A 1 301 ? -14.156 -16.797 -17.422 1 96.06 301 ASP A N 1
ATOM 2412 C CA . ASP A 1 301 ? -13.414 -16.125 -18.484 1 96.06 301 ASP A CA 1
ATOM 2413 C C . ASP A 1 301 ? -11.906 -16.25 -18.266 1 96.06 301 ASP A C 1
ATOM 2415 O O . ASP A 1 301 ? -11.367 -15.664 -17.328 1 96.06 301 ASP A O 1
ATOM 2419 N N . ILE A 1 302 ? -11.258 -17 -19.109 1 96.94 302 ILE A N 1
ATOM 2420 C CA . ILE A 1 302 ? -9.82 -17.203 -18.984 1 96.94 302 ILE A CA 1
ATOM 2421 C C . ILE A 1 302 ? -9.078 -16.297 -19.953 1 96.94 302 ILE A C 1
ATOM 2423 O O . ILE A 1 302 ? -9.336 -16.328 -21.172 1 96.94 302 ILE A O 1
ATOM 2427 N N . ILE A 1 303 ? -8.203 -15.453 -19.453 1 97.5 303 ILE A N 1
ATOM 2428 C CA . ILE A 1 303 ? -7.387 -14.578 -20.297 1 97.5 303 ILE A CA 1
ATOM 2429 C C . ILE A 1 303 ? -6.332 -15.398 -21.031 1 97.5 303 ILE A C 1
ATOM 2431 O O . ILE A 1 303 ? -5.469 -16.016 -20.391 1 97.5 303 ILE A O 1
ATOM 2435 N N . ASP A 1 304 ? -6.383 -15.406 -22.328 1 96.25 304 ASP A N 1
ATOM 2436 C CA . ASP A 1 304 ? -5.438 -16.172 -23.141 1 96.25 304 ASP A CA 1
ATOM 2437 C C . ASP A 1 304 ? -4.227 -15.328 -23.516 1 96.25 304 ASP A C 1
ATOM 2439 O O . ASP A 1 304 ? -4.234 -14.656 -24.547 1 96.25 304 ASP A O 1
ATOM 2443 N N . ASN A 1 305 ? -3.254 -15.414 -22.703 1 95.5 305 ASN A N 1
ATOM 2444 C CA . ASN A 1 305 ? -2.01 -14.711 -23.016 1 95.5 305 ASN A CA 1
ATOM 2445 C C . ASN A 1 305 ? -0.897 -15.68 -23.391 1 95.5 305 ASN A C 1
ATOM 2447 O O . ASN A 1 305 ? 0.268 -15.461 -23.062 1 95.5 305 ASN A O 1
ATOM 2451 N N . ARG A 1 306 ? -1.12 -16.734 -24.078 1 89.19 306 ARG A N 1
ATOM 2452 C CA . ARG A 1 306 ? -0.141 -17.734 -24.484 1 89.19 306 ARG A CA 1
ATOM 2453 C C . ARG A 1 306 ? 0.896 -17.141 -25.422 1 89.19 306 ARG A C 1
ATOM 2455 O O . ARG A 1 306 ? 2.053 -17.562 -25.438 1 89.19 306 ARG A O 1
ATOM 2462 N N . GLU A 1 307 ? 0.461 -16.172 -26.203 1 88.38 307 GLU A N 1
ATOM 2463 C CA . GLU A 1 307 ? 1.41 -15.492 -27.078 1 88.38 307 GLU A CA 1
ATOM 2464 C C . GLU A 1 307 ? 2.504 -14.789 -26.281 1 88.38 307 GLU A C 1
ATOM 2466 O O . GLU A 1 307 ? 3.641 -14.672 -26.734 1 88.38 307 GLU A O 1
ATOM 2471 N N . ASP A 1 308 ? 2.17 -14.273 -25.109 1 91.19 308 ASP A N 1
ATOM 2472 C CA . ASP A 1 308 ? 3.102 -13.711 -24.141 1 91.19 308 ASP A CA 1
ATOM 2473 C C . ASP A 1 308 ? 2.734 -14.125 -22.703 1 91.19 308 ASP A C 1
ATOM 2475 O O . ASP A 1 308 ? 2.068 -13.375 -21.984 1 91.19 308 ASP A O 1
ATOM 2479 N N . ILE A 1 309 ? 3.264 -15.25 -22.328 1 93.94 309 ILE A N 1
ATOM 2480 C CA . ILE A 1 309 ? 2.887 -15.883 -21.062 1 93.94 309 ILE A CA 1
ATOM 2481 C C . ILE A 1 309 ? 3.447 -15.07 -19.906 1 93.94 309 ILE A C 1
ATOM 2483 O O . ILE A 1 309 ? 3.088 -15.305 -18.75 1 93.94 309 ILE A O 1
ATOM 2487 N N . TYR A 1 310 ? 4.254 -14.031 -20.172 1 93 310 TYR A N 1
ATOM 2488 C CA . TYR A 1 310 ? 4.945 -13.297 -19.125 1 93 310 TYR A CA 1
ATOM 2489 C C . TYR A 1 310 ? 4.199 -12.016 -18.766 1 93 310 TYR A C 1
ATOM 2491 O O . TYR A 1 310 ? 4.559 -11.328 -17.812 1 93 310 TYR A O 1
ATOM 2499 N N . LYS A 1 311 ? 3.186 -11.742 -19.5 1 93.94 311 LYS A N 1
ATOM 2500 C CA . LYS A 1 311 ? 2.459 -10.5 -19.25 1 93.94 311 LYS A CA 1
ATOM 2501 C C . LYS A 1 311 ? 1.049 -10.562 -19.828 1 93.94 311 LYS A C 1
ATOM 2503 O O . LYS A 1 311 ? 0.817 -11.227 -20.844 1 93.94 311 LYS A O 1
ATOM 2508 N N . PHE A 1 312 ? 0.095 -9.875 -19.172 1 95.69 312 PHE A N 1
ATOM 2509 C CA . PHE A 1 312 ? -1.199 -9.625 -19.797 1 95.69 312 PHE A CA 1
ATOM 2510 C C . PHE A 1 312 ? -1.808 -8.328 -19.266 1 95.69 312 PHE A C 1
ATOM 2512 O O . PHE A 1 312 ? -1.346 -7.781 -18.266 1 95.69 312 PHE A O 1
ATOM 2519 N N . TYR A 1 313 ? -2.689 -7.797 -20 1 95.62 313 TYR A N 1
ATOM 2520 C CA . TYR A 1 313 ? -3.461 -6.602 -19.672 1 95.62 313 TYR A CA 1
ATOM 2521 C C . TYR A 1 313 ? -4.941 -6.93 -19.531 1 95.62 313 TYR A C 1
ATOM 2523 O O . TYR A 1 313 ? -5.484 -7.727 -20.297 1 95.62 313 TYR A O 1
ATOM 2531 N N . HIS A 1 314 ? -5.543 -6.367 -18.5 1 96.25 314 HIS A N 1
ATOM 2532 C CA . HIS A 1 314 ? -6.969 -6.594 -18.297 1 96.25 314 HIS A CA 1
ATOM 2533 C C . HIS A 1 314 ? -7.629 -5.391 -17.625 1 96.25 314 HIS A C 1
ATOM 2535 O O . HIS A 1 314 ? -7.066 -4.797 -16.703 1 96.25 314 HIS A O 1
ATOM 2541 N N . LYS A 1 315 ? -8.766 -5.059 -18.109 1 95.38 315 LYS A N 1
ATOM 2542 C CA . LYS A 1 315 ? -9.531 -3.957 -17.531 1 95.38 315 LYS A CA 1
ATOM 2543 C C . LYS A 1 315 ? -10.562 -4.473 -16.531 1 95.38 315 LYS A C 1
ATOM 2545 O O . LYS A 1 315 ? -11.367 -5.352 -16.859 1 95.38 315 LYS A O 1
ATOM 2550 N N . VAL A 1 316 ? -10.477 -4.059 -15.312 1 95.19 316 VAL A N 1
ATOM 2551 C CA . VAL A 1 316 ? -11.453 -4.344 -14.266 1 95.19 316 VAL A CA 1
ATOM 2552 C C . VAL A 1 316 ? -12.211 -3.064 -13.906 1 95.19 316 VAL A C 1
ATOM 2554 O O . VAL A 1 316 ? -11.641 -2.148 -13.305 1 95.19 316 VAL A O 1
ATOM 2557 N N . ASN A 1 317 ? -13.5 -3.037 -14.164 1 90.88 317 ASN A N 1
ATOM 2558 C CA . ASN A 1 317 ? -14.258 -1.798 -14.055 1 90.88 317 ASN A CA 1
ATOM 2559 C C . ASN A 1 317 ? -13.617 -0.673 -14.867 1 90.88 317 ASN A C 1
ATOM 2561 O O . ASN A 1 317 ? -13.398 -0.813 -16.062 1 90.88 317 ASN A O 1
ATOM 2565 N N . ASN A 1 318 ? -13.18 0.358 -14.258 1 87.06 318 ASN A N 1
ATOM 2566 C CA . ASN A 1 318 ? -12.547 1.47 -14.961 1 87.06 318 ASN A CA 1
ATOM 2567 C C . ASN A 1 318 ? -11.047 1.522 -14.688 1 87.06 318 ASN A C 1
ATOM 2569 O O . ASN A 1 318 ? -10.406 2.543 -14.93 1 87.06 318 ASN A O 1
ATOM 2573 N N . THR A 1 319 ? -10.492 0.386 -14.273 1 94.38 319 THR A N 1
ATOM 2574 C CA . THR A 1 319 ? -9.07 0.333 -13.93 1 94.38 319 THR A CA 1
ATOM 2575 C C . THR A 1 319 ? -8.32 -0.602 -14.875 1 94.38 319 THR A C 1
ATOM 2577 O O . THR A 1 319 ? -8.633 -1.791 -14.953 1 94.38 319 THR A O 1
ATOM 2580 N N . ASN A 1 320 ? -7.363 -0.025 -15.594 1 95.81 320 ASN A N 1
ATOM 2581 C CA . ASN A 1 320 ? -6.5 -0.834 -16.453 1 95.81 320 ASN A CA 1
ATOM 2582 C C . ASN A 1 320 ? -5.352 -1.454 -15.656 1 95.81 320 ASN A C 1
ATOM 2584 O O . ASN A 1 320 ? -4.488 -0.739 -15.141 1 95.81 320 ASN A O 1
ATOM 2588 N N . ILE A 1 321 ? -5.312 -2.793 -15.648 1 97.06 321 ILE A N 1
ATOM 2589 C CA . ILE A 1 321 ? -4.324 -3.494 -14.836 1 97.06 321 ILE A CA 1
ATOM 2590 C C . ILE A 1 321 ? -3.363 -4.258 -15.742 1 97.06 321 ILE A C 1
ATOM 2592 O O . ILE A 1 321 ? -3.791 -4.938 -16.688 1 97.06 321 ILE A O 1
ATOM 2596 N N . CYS A 1 322 ? -2.102 -4.066 -15.57 1 97.31 322 CYS A N 1
ATOM 2597 C CA . CYS A 1 322 ? -1.063 -4.887 -16.188 1 97.31 322 CYS A CA 1
ATOM 2598 C C . CYS A 1 322 ? -0.457 -5.848 -15.164 1 97.31 322 CYS A C 1
ATOM 2600 O O . CYS A 1 322 ? -0.091 -5.441 -14.062 1 97.31 322 CYS A O 1
ATOM 2602 N N . VAL A 1 323 ? -0.383 -7.121 -15.508 1 97.69 323 VAL A N 1
ATOM 2603 C CA . VAL A 1 323 ? 0.176 -8.117 -14.602 1 97.69 323 VAL A CA 1
ATOM 2604 C C . VAL A 1 323 ? 1.434 -8.727 -15.219 1 97.69 323 VAL A C 1
ATOM 2606 O O . VAL A 1 323 ? 1.415 -9.18 -16.375 1 97.69 323 VAL A O 1
ATOM 2609 N N . THR A 1 324 ? 2.504 -8.672 -14.523 1 96.81 324 THR A N 1
ATOM 2610 C CA . THR A 1 324 ? 3.766 -9.328 -14.852 1 96.81 324 THR A CA 1
ATOM 2611 C C . THR A 1 324 ? 4.477 -9.797 -13.578 1 96.81 324 THR A C 1
ATOM 2613 O O . THR A 1 324 ? 4.254 -9.25 -12.5 1 96.81 324 THR A O 1
ATOM 2616 N N . HIS A 1 325 ? 5.273 -10.797 -13.664 1 96.38 325 HIS A N 1
ATOM 2617 C CA . HIS A 1 325 ? 5.867 -11.359 -12.461 1 96.38 325 HIS A CA 1
ATOM 2618 C C . HIS A 1 325 ? 6.855 -10.383 -11.828 1 96.38 325 HIS A C 1
ATOM 2620 O O . HIS A 1 325 ? 6.973 -10.32 -10.602 1 96.38 325 HIS A O 1
ATOM 2626 N N . GLY A 1 326 ? 7.609 -9.625 -12.578 1 93.25 326 GLY A N 1
ATOM 2627 C CA . GLY A 1 326 ? 8.461 -8.57 -12.055 1 93.25 326 GLY A CA 1
ATOM 2628 C C . GLY A 1 326 ? 9.93 -8.953 -12.016 1 93.25 326 GLY A C 1
ATOM 2629 O O . GLY A 1 326 ? 10.781 -8.125 -11.695 1 93.25 326 GLY A O 1
ATOM 2630 N N . ASP A 1 327 ? 10.344 -10.109 -12.328 1 88.38 327 ASP A N 1
ATOM 2631 C CA . ASP A 1 327 ? 11.727 -10.555 -12.242 1 88.38 327 ASP A CA 1
ATOM 2632 C C . ASP A 1 327 ? 12.602 -9.836 -13.266 1 88.38 327 ASP A C 1
ATOM 2634 O O . ASP A 1 327 ? 13.812 -9.711 -13.086 1 88.38 327 ASP A O 1
ATOM 2638 N N . SER A 1 328 ? 11.977 -9.383 -14.305 1 83.44 328 SER A N 1
ATOM 2639 C CA . SER A 1 328 ? 12.734 -8.703 -15.352 1 83.44 328 SER A CA 1
ATOM 2640 C C . SER A 1 328 ? 12.766 -7.191 -15.125 1 83.44 328 SER A C 1
ATOM 2642 O O . SER A 1 328 ? 13.43 -6.461 -15.859 1 83.44 328 SER A O 1
ATOM 2644 N N . LEU A 1 329 ? 11.914 -6.746 -14.172 1 83.69 329 LEU A N 1
ATOM 2645 C CA . LEU A 1 329 ? 11.859 -5.312 -13.914 1 83.69 329 LEU A CA 1
ATOM 2646 C C . LEU A 1 329 ? 13.047 -4.871 -13.062 1 83.69 329 LEU A C 1
ATOM 2648 O O . LEU A 1 329 ? 13.18 -5.289 -11.914 1 83.69 329 LEU A O 1
ATOM 2652 N N . LYS A 1 330 ? 14.156 -4.496 -13.734 1 69.5 330 LYS A N 1
ATOM 2653 C CA . LYS A 1 330 ? 15.383 -4.098 -13.062 1 69.5 330 LYS A CA 1
ATOM 2654 C C . LYS A 1 330 ? 15.414 -2.588 -12.828 1 69.5 330 LYS A C 1
ATOM 2656 O O . LYS A 1 330 ? 14.766 -1.827 -13.547 1 69.5 330 LYS A O 1
ATOM 2661 N N . GLY A 1 331 ? 16.109 -2.172 -11.703 1 63.66 331 GLY A N 1
ATOM 2662 C CA . GLY A 1 331 ? 16.406 -0.764 -11.492 1 63.66 331 GLY A CA 1
ATOM 2663 C C . GLY A 1 331 ? 15.539 -0.135 -10.414 1 63.66 331 GLY A C 1
ATOM 2664 O O . GLY A 1 331 ? 14.508 -0.691 -10.031 1 63.66 331 GLY A O 1
ATOM 2665 N N . LYS A 1 332 ? 16.156 0.842 -9.852 1 64.25 332 LYS A N 1
ATOM 2666 C CA . LYS A 1 332 ? 15.508 1.693 -8.859 1 64.25 332 LYS A CA 1
ATOM 2667 C C . LYS A 1 332 ? 14.656 2.766 -9.539 1 64.25 332 LYS A C 1
ATOM 2669 O O . LYS A 1 332 ? 14.992 3.236 -10.625 1 64.25 332 LYS A O 1
ATOM 2674 N N . GLY A 1 333 ? 13.195 2.672 -9.438 1 72 333 GLY A N 1
ATOM 2675 C CA . GLY A 1 333 ? 12.406 3.74 -10.031 1 72 333 GLY A CA 1
ATOM 2676 C C . GLY A 1 333 ? 10.992 3.309 -10.391 1 72 333 GLY A C 1
ATOM 2677 O O . GLY A 1 333 ? 10.461 2.367 -9.805 1 72 333 GLY A O 1
ATOM 2678 N N . LYS A 1 334 ? 10.57 4.121 -11.477 1 82.81 334 LYS A N 1
ATOM 2679 C CA . LYS A 1 334 ? 9.203 3.887 -11.938 1 82.81 334 LYS A CA 1
ATOM 2680 C C . LYS A 1 334 ? 9.133 2.691 -12.883 1 82.81 334 LYS A C 1
ATOM 2682 O O . LYS A 1 334 ? 9.977 2.551 -13.773 1 82.81 334 LYS A O 1
ATOM 2687 N N . ASN A 1 335 ? 8.258 1.754 -12.664 1 87.44 335 ASN A N 1
ATOM 2688 C CA . ASN A 1 335 ? 8.141 0.515 -13.422 1 87.44 335 ASN A CA 1
ATOM 2689 C C . ASN A 1 335 ? 6.969 0.569 -14.398 1 87.44 335 ASN A C 1
ATOM 2691 O O . ASN A 1 335 ? 6.977 -0.115 -15.422 1 87.44 335 ASN A O 1
ATOM 2695 N N . ILE A 1 336 ? 6 1.388 -14.133 1 88.62 336 ILE A N 1
ATOM 2696 C CA . ILE A 1 336 ? 4.781 1.385 -14.938 1 88.62 336 ILE A CA 1
ATOM 2697 C C . ILE A 1 336 ? 5.086 1.909 -16.344 1 88.62 336 ILE A C 1
ATOM 2699 O O . ILE A 1 336 ? 4.586 1.373 -17.328 1 88.62 336 ILE A O 1
ATOM 2703 N N . SER A 1 337 ? 5.898 2.926 -16.391 1 81.88 337 SER A N 1
ATOM 2704 C CA . SER A 1 337 ? 6.242 3.504 -17.688 1 81.88 337 SER A CA 1
ATOM 2705 C C . SER A 1 337 ? 6.977 2.494 -18.562 1 81.88 337 SER A C 1
ATOM 2707 O O . SER A 1 337 ? 6.93 2.582 -19.797 1 81.88 337 SER A O 1
ATOM 2709 N N . LYS A 1 338 ? 7.609 1.488 -17.969 1 80.06 338 LYS A N 1
ATOM 2710 C CA . LYS A 1 338 ? 8.359 0.476 -18.703 1 80.06 338 LYS A CA 1
ATOM 2711 C C . LYS A 1 338 ? 7.426 -0.505 -19.406 1 80.06 338 LYS A C 1
ATOM 2713 O O . LYS A 1 338 ? 7.816 -1.163 -20.375 1 80.06 338 LYS A O 1
ATOM 2718 N N . VAL A 1 339 ? 6.266 -0.658 -18.812 1 83.12 339 VAL A N 1
ATOM 2719 C CA . VAL A 1 339 ? 5.367 -1.685 -19.328 1 83.12 339 VAL A CA 1
ATOM 2720 C C . VAL A 1 339 ? 4.227 -1.029 -20.109 1 83.12 339 VAL A C 1
ATOM 2722 O O . VAL A 1 339 ? 3.459 -1.713 -20.781 1 83.12 339 VAL A O 1
ATOM 2725 N N . GLU A 1 340 ? 4.125 0.251 -19.891 1 80.12 340 GLU A N 1
ATOM 2726 C CA . GLU A 1 340 ? 3.068 0.984 -20.578 1 80.12 340 GLU A CA 1
ATOM 2727 C C . GLU A 1 340 ? 3.395 1.165 -22.062 1 80.12 340 GLU A C 1
ATOM 2729 O O . GLU A 1 340 ? 4.277 1.948 -22.406 1 80.12 340 GLU A O 1
ATOM 2734 N N . VAL A 1 341 ? 2.854 0.414 -22.891 1 71.19 341 VAL A N 1
ATOM 2735 C CA . VAL A 1 341 ? 3.154 0.478 -24.328 1 71.19 341 VAL A CA 1
ATOM 2736 C C . VAL A 1 341 ? 2.039 1.223 -25.047 1 71.19 341 VAL A C 1
ATOM 2738 O O . VAL A 1 341 ? 2.223 2.363 -25.484 1 71.19 341 VAL A O 1
ATOM 2741 N N . LYS A 1 342 ? 0.938 0.661 -25.156 1 68.19 342 LYS A N 1
ATOM 2742 C CA . LYS A 1 342 ? -0.139 1.257 -25.953 1 68.19 342 LYS A CA 1
ATOM 2743 C C . LYS A 1 342 ? -1.281 1.723 -25.047 1 68.19 342 LYS A C 1
ATOM 2745 O O . LYS A 1 342 ? -1.913 2.746 -25.312 1 68.19 342 LYS A O 1
ATOM 2750 N N . GLU A 1 343 ? -1.38 1.029 -23.953 1 80.62 343 GLU A N 1
ATOM 2751 C CA . GLU A 1 343 ? -2.529 1.313 -23.109 1 80.62 343 GLU A CA 1
ATOM 2752 C C . GLU A 1 343 ? -2.09 1.901 -21.766 1 80.62 343 GLU A C 1
ATOM 2754 O O . GLU A 1 343 ? -1.032 1.546 -21.25 1 80.62 343 GLU A O 1
ATOM 2759 N N . ASN A 1 344 ? -2.971 2.889 -21.422 1 90.12 344 ASN A N 1
ATOM 2760 C CA . ASN A 1 344 ? -2.756 3.455 -20.094 1 90.12 344 ASN A CA 1
ATOM 2761 C C . ASN A 1 344 ? -2.908 2.398 -19 1 90.12 344 ASN A C 1
ATOM 2763 O O . ASN A 1 344 ? -3.824 1.575 -19.047 1 90.12 344 ASN A O 1
ATOM 2767 N N . ILE A 1 345 ? -1.94 2.373 -18.172 1 94.31 345 ILE A N 1
ATOM 2768 C CA . ILE A 1 345 ? -1.97 1.43 -17.062 1 94.31 345 ILE A CA 1
ATOM 2769 C C . ILE A 1 345 ? -2.199 2.182 -15.75 1 94.31 345 ILE A C 1
ATOM 2771 O O . ILE A 1 345 ? -1.438 3.092 -15.406 1 94.31 345 ILE A O 1
ATOM 2775 N N . ASP A 1 346 ? -3.215 1.807 -15.07 1 95.56 346 ASP A N 1
ATOM 2776 C CA . ASP A 1 346 ? -3.516 2.422 -13.781 1 95.56 346 ASP A CA 1
ATOM 2777 C C . ASP A 1 346 ? -2.828 1.674 -12.641 1 95.56 346 ASP A C 1
ATOM 2779 O O . ASP A 1 346 ? -2.367 2.289 -11.672 1 95.56 346 ASP A O 1
ATOM 2783 N N . VAL A 1 347 ? -2.814 0.353 -12.781 1 97.56 347 VAL A N 1
ATOM 2784 C CA . VAL A 1 347 ? -2.223 -0.478 -11.734 1 97.56 347 VAL A CA 1
ATOM 2785 C C . VAL A 1 347 ? -1.287 -1.509 -12.359 1 97.56 347 VAL A C 1
ATOM 2787 O O . VAL A 1 347 ? -1.679 -2.234 -13.281 1 97.56 347 VAL A O 1
ATOM 2790 N N . LEU A 1 348 ? -0.081 -1.499 -11.969 1 97.38 348 LEU A N 1
ATOM 2791 C CA . LEU A 1 348 ? 0.859 -2.566 -12.297 1 97.38 348 LEU A CA 1
ATOM 2792 C C . LEU A 1 348 ? 0.976 -3.557 -11.141 1 97.38 348 LEU A C 1
ATOM 2794 O O . LEU A 1 348 ? 1.236 -3.162 -10 1 97.38 348 LEU A O 1
ATOM 2798 N N . VAL A 1 349 ? 0.75 -4.82 -11.406 1 98.38 349 VAL A N 1
ATOM 2799 C CA . VAL A 1 349 ? 0.862 -5.863 -10.398 1 98.38 349 VAL A CA 1
ATOM 2800 C C . VAL A 1 349 ? 2.078 -6.738 -10.688 1 98.38 349 VAL A C 1
ATOM 2802 O O . VAL A 1 349 ? 2.24 -7.234 -11.805 1 98.38 349 VAL A O 1
ATOM 2805 N N . THR A 1 350 ? 2.934 -6.875 -9.695 1 97.62 350 THR A N 1
ATOM 2806 C CA . THR A 1 350 ? 4.078 -7.773 -9.781 1 97.62 350 THR A CA 1
ATOM 2807 C C . THR A 1 350 ? 4.172 -8.656 -8.539 1 97.62 350 THR A C 1
ATOM 2809 O O . THR A 1 350 ? 3.4 -8.492 -7.598 1 97.62 350 THR A O 1
ATOM 2812 N N . GLY A 1 351 ? 4.965 -9.688 -8.586 1 96.88 351 GLY A N 1
ATOM 2813 C CA . GLY A 1 351 ? 5.352 -10.555 -7.48 1 96.88 351 GLY A CA 1
ATOM 2814 C C . GLY A 1 351 ? 6.852 -10.734 -7.359 1 96.88 351 GLY A C 1
ATOM 2815 O O . GLY A 1 351 ? 7.602 -9.758 -7.371 1 96.88 351 GLY A O 1
ATOM 2816 N N . HIS A 1 352 ? 7.348 -11.812 -7.164 1 93.25 352 HIS A N 1
ATOM 2817 C CA . HIS A 1 352 ? 8.75 -12.172 -7.293 1 93.25 352 HIS A CA 1
ATOM 2818 C C . HIS A 1 352 ? 9.508 -11.922 -5.996 1 93.25 352 HIS A C 1
ATOM 2820 O O . HIS A 1 352 ? 10.297 -12.766 -5.555 1 93.25 352 HIS A O 1
ATOM 2826 N N . VAL A 1 353 ? 9.25 -10.797 -5.297 1 91.38 353 VAL A N 1
ATOM 2827 C CA . VAL A 1 353 ? 10.094 -10.406 -4.176 1 91.38 353 VAL A CA 1
ATOM 2828 C C . VAL A 1 353 ? 9.523 -10.969 -2.877 1 91.38 353 VAL A C 1
ATOM 2830 O O . VAL A 1 353 ? 10.18 -10.922 -1.832 1 91.38 353 VAL A O 1
ATOM 2833 N N . HIS A 1 354 ? 8.367 -11.469 -2.76 1 93 354 HIS A N 1
ATOM 2834 C CA . HIS A 1 354 ? 7.738 -12.242 -1.692 1 93 354 HIS A CA 1
ATOM 2835 C C . HIS A 1 354 ? 7.273 -11.336 -0.556 1 93 354 HIS A C 1
ATOM 2837 O O . HIS A 1 354 ? 6.949 -11.812 0.533 1 93 354 HIS A O 1
ATOM 2843 N N . HIS A 1 355 ? 7.312 -10.039 -0.661 1 93 355 HIS A N 1
ATOM 2844 C CA . HIS A 1 355 ? 6.75 -9.141 0.336 1 93 355 HIS A CA 1
ATOM 2845 C C . HIS A 1 355 ? 5.926 -8.039 -0.322 1 93 355 HIS A C 1
ATOM 2847 O O . HIS A 1 355 ? 6.203 -7.641 -1.457 1 93 355 HIS A O 1
ATOM 2853 N N . PHE A 1 356 ? 5 -7.57 0.465 1 96.62 356 PHE A N 1
ATOM 2854 C CA . PHE A 1 356 ? 4.043 -6.602 -0.056 1 96.62 356 PHE A CA 1
ATOM 2855 C C . PHE A 1 356 ? 4.668 -5.215 -0.149 1 96.62 356 PHE A C 1
ATOM 2857 O O . PHE A 1 356 ? 5.387 -4.793 0.757 1 96.62 356 PHE A O 1
ATOM 2864 N N . SER A 1 357 ? 4.375 -4.547 -1.201 1 95.94 357 SER A N 1
ATOM 2865 C CA . SER A 1 357 ? 4.586 -3.109 -1.312 1 95.94 357 SER A CA 1
ATOM 2866 C C . SER A 1 357 ? 3.635 -2.488 -2.33 1 95.94 357 SER A C 1
ATOM 2868 O O . SER A 1 357 ? 3.17 -3.168 -3.248 1 95.94 357 SER A O 1
ATOM 2870 N N . ALA A 1 358 ? 3.268 -1.291 -2.17 1 97.19 358 ALA A N 1
ATOM 2871 C CA . ALA A 1 358 ? 2.49 -0.475 -3.098 1 97.19 358 ALA A CA 1
ATOM 2872 C C . ALA A 1 358 ? 3.039 0.948 -3.168 1 97.19 358 ALA A C 1
ATOM 2874 O O . ALA A 1 358 ? 3.367 1.544 -2.141 1 97.19 358 ALA A O 1
ATOM 2875 N N . THR A 1 359 ? 3.232 1.464 -4.348 1 95.25 359 THR A N 1
ATOM 2876 C CA . THR A 1 359 ? 3.787 2.803 -4.516 1 95.25 359 THR A CA 1
ATOM 2877 C C . THR A 1 359 ? 3.076 3.545 -5.645 1 95.25 359 THR A C 1
ATOM 2879 O O . THR A 1 359 ? 2.926 3.012 -6.746 1 95.25 359 THR A O 1
ATOM 2882 N N . GLN A 1 360 ? 2.584 4.723 -5.324 1 94.75 360 GLN A N 1
ATOM 2883 C CA . GLN A 1 360 ? 2.127 5.602 -6.395 1 94.75 360 GLN A CA 1
ATOM 2884 C C . GLN A 1 360 ? 3.305 6.156 -7.188 1 94.75 360 GLN A C 1
ATOM 2886 O O . GLN A 1 360 ? 4.148 6.871 -6.641 1 94.75 360 GLN A O 1
ATOM 2891 N N . GLU A 1 361 ? 3.412 5.855 -8.453 1 91.31 361 GLU A N 1
ATOM 2892 C CA . GLU A 1 361 ? 4.562 6.266 -9.25 1 91.31 361 GLU A CA 1
ATOM 2893 C C . GLU A 1 361 ? 4.301 7.598 -9.953 1 91.31 361 GLU A C 1
ATOM 2895 O O . GLU A 1 361 ? 5.016 8.578 -9.727 1 91.31 361 GLU A O 1
ATOM 2900 N N . ASP A 1 362 ? 3.322 7.66 -10.844 1 89.31 362 ASP A N 1
ATOM 2901 C CA . ASP A 1 362 ? 2.871 8.875 -11.523 1 89.31 362 ASP A CA 1
ATOM 2902 C C . ASP A 1 362 ? 1.348 8.93 -11.586 1 89.31 362 ASP A C 1
ATOM 2904 O O . ASP A 1 362 ? 0.686 7.898 -11.711 1 89.31 362 ASP A O 1
ATOM 2908 N N . PHE A 1 363 ? 0.881 10.141 -11.375 1 91.19 363 PHE A N 1
ATOM 2909 C CA . PHE A 1 363 ? -0.556 10.352 -11.5 1 91.19 363 PHE A CA 1
ATOM 2910 C C . PHE A 1 363 ? -1.323 9.43 -10.555 1 91.19 363 PHE A C 1
ATOM 2912 O O . PHE A 1 363 ? -1.038 9.383 -9.359 1 91.19 363 PHE A O 1
ATOM 2919 N N . HIS A 1 364 ? -2.307 8.781 -11.102 1 92.81 364 HIS A N 1
ATOM 2920 C CA . HIS A 1 364 ? -3.111 7.859 -10.305 1 92.81 364 HIS A CA 1
ATOM 2921 C C . HIS A 1 364 ? -2.568 6.438 -10.398 1 92.81 364 HIS A C 1
ATOM 2923 O O . HIS A 1 364 ? -3.223 5.488 -9.961 1 92.81 364 HIS A O 1
ATOM 2929 N N . LYS A 1 365 ? -1.366 6.316 -10.953 1 94.31 365 LYS A N 1
ATOM 2930 C CA . LYS A 1 365 ? -0.838 4.992 -11.273 1 94.31 365 LYS A CA 1
ATOM 2931 C C . LYS A 1 365 ? -0.141 4.375 -10.062 1 94.31 365 LYS A C 1
ATOM 2933 O O . LYS A 1 365 ? 0.746 4.988 -9.469 1 94.31 365 LYS A O 1
ATOM 2938 N N . THR A 1 366 ? -0.514 3.166 -9.711 1 96.62 366 THR A N 1
ATOM 2939 C CA . THR A 1 366 ? 0.045 2.502 -8.539 1 96.62 366 THR A CA 1
ATOM 2940 C C . THR A 1 366 ? 0.701 1.18 -8.93 1 96.62 366 THR A C 1
ATOM 2942 O O . THR A 1 366 ? 0.138 0.406 -9.711 1 96.62 366 THR A O 1
ATOM 2945 N N . HIS A 1 367 ? 1.899 0.938 -8.516 1 96.69 367 HIS A N 1
ATOM 2946 C CA . HIS A 1 367 ? 2.576 -0.35 -8.625 1 96.69 367 HIS A CA 1
ATOM 2947 C C . HIS A 1 367 ? 2.383 -1.183 -7.359 1 96.69 367 HIS A C 1
ATOM 2949 O O . HIS A 1 367 ? 2.854 -0.805 -6.285 1 96.69 367 HIS A O 1
ATOM 2955 N N . VAL A 1 368 ? 1.691 -2.289 -7.48 1 98.19 368 VAL A N 1
ATOM 2956 C CA . VAL A 1 368 ? 1.41 -3.186 -6.363 1 98.19 368 VAL A CA 1
ATOM 2957 C C . VAL A 1 368 ? 2.248 -4.457 -6.496 1 98.19 368 VAL A C 1
ATOM 2959 O O . VAL A 1 368 ? 2.217 -5.121 -7.531 1 98.19 368 VAL A O 1
ATOM 2962 N N . VAL A 1 369 ? 2.998 -4.77 -5.5 1 97.25 369 VAL A N 1
ATOM 2963 C CA . VAL A 1 369 ? 3.768 -6.008 -5.438 1 97.25 369 VAL A CA 1
ATOM 2964 C C . VAL A 1 369 ? 3.072 -7 -4.508 1 97.25 369 VAL A C 1
ATOM 2966 O O . VAL A 1 369 ? 2.979 -6.77 -3.301 1 97.25 369 VAL A O 1
ATOM 2969 N N . ALA A 1 370 ? 2.58 -8.094 -5.121 1 98.06 370 ALA A N 1
ATOM 2970 C CA . ALA A 1 370 ? 1.925 -9.133 -4.336 1 98.06 370 ALA A CA 1
ATOM 2971 C C . ALA A 1 370 ? 2.941 -9.93 -3.525 1 98.06 370 ALA A C 1
ATOM 2973 O O . ALA A 1 370 ? 4.031 -10.242 -4.016 1 98.06 370 ALA A O 1
ATOM 2974 N N . SER A 1 371 ? 2.559 -10.25 -2.283 1 97.56 371 SER A N 1
ATOM 2975 C CA . SER A 1 371 ? 3.43 -11.023 -1.404 1 97.56 371 SER A CA 1
ATOM 2976 C C . SER A 1 371 ? 3.258 -12.523 -1.632 1 97.56 371 SER A C 1
ATOM 2978 O O . SER A 1 371 ? 2.607 -12.938 -2.592 1 97.56 371 SER A O 1
ATOM 2980 N N . SER A 1 372 ? 3.975 -13.344 -0.842 1 97.31 372 SER A N 1
ATOM 2981 C CA . SER A 1 372 ? 3.994 -14.789 -0.99 1 97.31 372 SER A CA 1
ATOM 2982 C C . SER A 1 372 ? 3.441 -15.484 0.253 1 97.31 372 SER A C 1
ATOM 2984 O O . SER A 1 372 ? 3.582 -14.969 1.366 1 97.31 372 SER A O 1
ATOM 2986 N N . PRO A 1 373 ? 2.811 -16.625 0.079 1 97.62 373 PRO A N 1
ATOM 2987 C CA . PRO A 1 373 ? 2.371 -17.391 1.238 1 97.62 373 PRO A CA 1
ATOM 2988 C C . PRO A 1 373 ? 3.527 -18.078 1.961 1 97.62 373 PRO A C 1
ATOM 2990 O O . PRO A 1 373 ? 3.324 -18.703 3.008 1 97.62 373 PRO A O 1
ATOM 2993 N N . ILE A 1 374 ? 4.699 -17.984 1.489 1 94.94 374 ILE A N 1
ATOM 2994 C CA . ILE A 1 374 ? 5.84 -18.703 2.049 1 94.94 374 ILE A CA 1
ATOM 2995 C C . ILE A 1 374 ? 6.25 -18.062 3.375 1 94.94 374 ILE A C 1
ATOM 2997 O O . ILE A 1 374 ? 6.445 -18.766 4.371 1 94.94 374 ILE A O 1
ATOM 3001 N N . GLY A 1 375 ? 6.422 -16.766 3.391 1 91.44 375 GLY A N 1
ATOM 3002 C CA . GLY A 1 375 ? 6.969 -16.078 4.551 1 91.44 375 GLY A CA 1
ATOM 3003 C C . GLY A 1 375 ? 8.477 -16.219 4.676 1 91.44 375 GLY A C 1
ATOM 3004 O O . GLY A 1 375 ? 9.156 -16.562 3.703 1 91.44 375 GLY A O 1
ATOM 3005 N N . PHE A 1 376 ? 8.906 -15.891 5.82 1 88.38 376 PHE A N 1
ATOM 3006 C CA . PHE A 1 376 ? 10.336 -15.953 6.105 1 88.38 376 PHE A CA 1
ATOM 3007 C C . PHE A 1 376 ? 10.844 -17.391 6.043 1 88.38 376 PHE A C 1
ATOM 3009 O O . PHE A 1 376 ? 10.172 -18.312 6.504 1 88.38 376 PHE A O 1
ATOM 3016 N N . ASN A 1 377 ? 12.047 -17.531 5.426 1 83.06 377 ASN A N 1
ATOM 3017 C CA . ASN A 1 377 ? 12.625 -18.859 5.254 1 83.06 377 ASN A CA 1
ATOM 3018 C C . ASN A 1 377 ? 14.148 -18.812 5.336 1 83.06 377 ASN A C 1
ATOM 3020 O O . ASN A 1 377 ? 14.734 -17.766 5.605 1 83.06 377 ASN A O 1
ATOM 3024 N N . ASN A 1 378 ? 14.727 -19.953 5.191 1 77.75 378 ASN A N 1
ATOM 3025 C CA . ASN A 1 378 ? 16.172 -20.062 5.352 1 77.75 378 ASN A CA 1
ATOM 3026 C C . ASN A 1 378 ? 16.922 -19.219 4.324 1 77.75 378 ASN A C 1
ATOM 3028 O O . ASN A 1 378 ? 17.969 -18.656 4.625 1 77.75 378 ASN A O 1
ATOM 3032 N N . TYR A 1 379 ? 16.391 -19.188 3.168 1 76.38 379 TYR A N 1
ATOM 3033 C CA . TYR A 1 379 ? 17 -18.359 2.131 1 76.38 379 TYR A CA 1
ATOM 3034 C C . TYR A 1 379 ? 17.016 -16.891 2.537 1 76.38 379 TYR A C 1
ATOM 3036 O O . TYR A 1 379 ? 18.031 -16.219 2.381 1 76.38 379 TYR A O 1
ATOM 3044 N N . SER A 1 380 ? 15.938 -16.391 3.014 1 78.12 380 SER A N 1
ATOM 3045 C CA . SER A 1 380 ? 15.852 -15.023 3.494 1 78.12 380 SER A CA 1
ATOM 3046 C C . SER A 1 380 ? 16.812 -14.773 4.645 1 78.12 380 SER A C 1
ATOM 3048 O O . SER A 1 380 ? 17.422 -13.703 4.734 1 78.12 380 SER A O 1
ATOM 3050 N N . LYS A 1 381 ? 16.906 -15.734 5.465 1 76.5 381 LYS A N 1
ATOM 3051 C CA . LYS A 1 381 ? 17.812 -15.641 6.613 1 76.5 381 LYS A CA 1
ATOM 3052 C C . LYS A 1 381 ? 19.266 -15.492 6.168 1 76.5 381 LYS A C 1
ATOM 3054 O O . LYS A 1 381 ? 19.984 -14.641 6.68 1 76.5 381 LYS A O 1
ATOM 3059 N N . GLU A 1 382 ? 19.578 -16.312 5.227 1 73.69 382 GLU A N 1
ATOM 3060 C CA . GLU A 1 382 ? 20.953 -16.312 4.742 1 73.69 382 GLU A CA 1
ATOM 3061 C C . GLU A 1 382 ? 21.312 -14.984 4.094 1 73.69 382 GLU A C 1
ATOM 3063 O O . GLU A 1 382 ? 22.453 -14.523 4.207 1 73.69 382 GLU A O 1
ATOM 3068 N N . LEU A 1 383 ? 20.312 -14.391 3.434 1 76.44 383 LEU A N 1
ATOM 3069 C CA . LEU A 1 383 ? 20.562 -13.141 2.73 1 76.44 383 LEU A CA 1
ATOM 3070 C C . LEU A 1 383 ? 20.25 -11.945 3.627 1 76.44 383 LEU A C 1
ATOM 3072 O O . LEU A 1 383 ? 20.344 -10.797 3.189 1 76.44 383 LEU A O 1
ATOM 3076 N N . ASN A 1 384 ? 19.891 -12.242 4.871 1 77.38 384 ASN A N 1
ATOM 3077 C CA . ASN A 1 384 ? 19.562 -11.203 5.84 1 77.38 384 ASN A CA 1
ATOM 3078 C C . ASN A 1 384 ? 18.469 -10.281 5.32 1 77.38 384 ASN A C 1
ATOM 3080 O O . ASN A 1 384 ? 18.578 -9.062 5.422 1 77.38 384 ASN A O 1
ATOM 3084 N N . LEU A 1 385 ? 17.516 -10.922 4.707 1 79.25 385 LEU A N 1
ATOM 3085 C CA . LEU A 1 385 ? 16.375 -10.172 4.211 1 79.25 385 LEU A CA 1
ATOM 3086 C C . LEU A 1 385 ? 15.328 -10 5.305 1 79.25 385 LEU A C 1
ATOM 3088 O O . LEU A 1 385 ? 15.469 -10.547 6.398 1 79.25 385 LEU A O 1
ATOM 3092 N N . SER A 1 386 ? 14.344 -9.219 5.012 1 80 386 SER A N 1
ATOM 3093 C CA . SER A 1 386 ? 13.266 -8.938 5.957 1 80 386 SER A CA 1
ATOM 3094 C C . SER A 1 386 ? 12.516 -10.203 6.332 1 80 386 SER A C 1
ATOM 3096 O O . SER A 1 386 ? 12.289 -11.07 5.484 1 80 386 SER A O 1
ATOM 3098 N N . ARG A 1 387 ? 12.062 -10.273 7.594 1 85.88 387 ARG A N 1
ATOM 3099 C CA . ARG A 1 387 ? 11.305 -11.406 8.117 1 85.88 387 ARG A CA 1
ATOM 3100 C C . ARG A 1 387 ? 9.812 -11.195 7.93 1 85.88 387 ARG A C 1
ATOM 3102 O O . ARG A 1 387 ? 9.062 -11.148 8.906 1 85.88 387 ARG A O 1
ATOM 3109 N N . THR A 1 388 ? 9.438 -11.273 6.75 1 90.31 388 THR A N 1
ATOM 3110 C CA . THR A 1 388 ? 8.039 -10.938 6.473 1 90.31 388 THR A CA 1
ATOM 3111 C C . THR A 1 388 ? 7.133 -12.141 6.727 1 90.31 388 THR A C 1
ATOM 3113 O O . THR A 1 388 ? 7.496 -13.273 6.418 1 90.31 388 THR A O 1
ATOM 3116 N N . SER A 1 389 ? 5.977 -11.93 7.301 1 93.81 389 SER A N 1
ATOM 3117 C CA . SER A 1 389 ? 4.938 -12.938 7.457 1 93.81 389 SER A CA 1
ATOM 3118 C C . SER A 1 389 ? 4.289 -13.281 6.117 1 93.81 389 SER A C 1
ATOM 3120 O O . SER A 1 389 ? 4.227 -12.438 5.223 1 93.81 389 SER A O 1
ATOM 3122 N N . PRO A 1 390 ? 3.838 -14.555 5.969 1 96.31 390 PRO A N 1
ATOM 3123 C CA . PRO A 1 390 ? 3.121 -14.914 4.742 1 96.31 390 PRO A CA 1
ATOM 3124 C C . PRO A 1 390 ? 1.845 -14.094 4.547 1 96.31 390 PRO A C 1
ATOM 3126 O O . PRO A 1 390 ? 1.109 -13.852 5.508 1 96.31 390 PRO A O 1
ATOM 3129 N N . SER A 1 391 ? 1.627 -13.633 3.396 1 97.38 391 SER A N 1
ATOM 3130 C CA . SER A 1 391 ? 0.438 -12.844 3.098 1 97.38 391 SER A CA 1
ATOM 3131 C C . SER A 1 391 ? 0.123 -12.859 1.606 1 97.38 391 SER A C 1
ATOM 3133 O O . SER A 1 391 ? 0.949 -13.281 0.797 1 97.38 391 SER A O 1
ATOM 3135 N N . GLN A 1 392 ? -1.057 -12.508 1.198 1 98.12 392 GLN A N 1
ATOM 3136 C CA . GLN A 1 392 ? -1.53 -12.266 -0.16 1 98.12 392 GLN A CA 1
ATOM 3137 C C . GLN A 1 392 ? -2.445 -11.039 -0.208 1 98.12 392 GLN A C 1
ATOM 3139 O O . GLN A 1 392 ? -3.088 -10.703 0.787 1 98.12 392 GLN A O 1
ATOM 3144 N N . GLN A 1 393 ? -2.514 -10.391 -1.295 1 98.56 393 GLN A N 1
ATOM 3145 C CA . GLN A 1 393 ? -3.258 -9.141 -1.385 1 98.56 393 GLN A CA 1
ATOM 3146 C C . GLN A 1 393 ? -4.512 -9.305 -2.236 1 98.56 393 GLN A C 1
ATOM 3148 O O . GLN A 1 393 ? -4.602 -10.227 -3.051 1 98.56 393 GLN A O 1
ATOM 3153 N N . MET A 1 394 ? -5.48 -8.445 -2.035 1 98.44 394 MET A N 1
ATOM 3154 C CA . MET A 1 394 ? -6.672 -8.219 -2.85 1 98.44 394 MET A CA 1
ATOM 3155 C C . MET A 1 394 ? -6.812 -6.746 -3.213 1 98.44 394 MET A C 1
ATOM 3157 O O . MET A 1 394 ? -6.398 -5.871 -2.449 1 98.44 394 MET A O 1
ATOM 3161 N N . LEU A 1 395 ? -7.352 -6.527 -4.332 1 98.38 395 LEU A N 1
ATOM 3162 C CA . LEU A 1 395 ? -7.691 -5.168 -4.734 1 98.38 395 LEU A CA 1
ATOM 3163 C C . LEU A 1 395 ? -9.203 -4.996 -4.855 1 98.38 395 LEU A C 1
ATOM 3165 O O . LEU A 1 395 ? -9.891 -5.883 -5.371 1 98.38 395 LEU A O 1
ATOM 3169 N N . LEU A 1 396 ? -9.695 -3.971 -4.285 1 96.56 396 LEU A N 1
ATOM 3170 C CA . LEU A 1 396 ? -11.078 -3.551 -4.508 1 96.56 396 LEU A CA 1
ATOM 3171 C C . LEU A 1 396 ? -11.133 -2.293 -5.367 1 96.56 396 LEU A C 1
ATOM 3173 O O . LEU A 1 396 ? -10.555 -1.265 -5.008 1 96.56 396 LEU A O 1
ATOM 3177 N N . VAL A 1 397 ? -11.75 -2.49 -6.5 1 93.75 397 VAL A N 1
ATOM 3178 C CA . VAL A 1 397 ? -11.812 -1.384 -7.449 1 93.75 397 VAL A CA 1
ATOM 3179 C C . VAL A 1 397 ? -13.266 -1.022 -7.73 1 93.75 397 VAL A C 1
ATOM 3181 O O . VAL A 1 397 ? -14.133 -1.899 -7.777 1 93.75 397 VAL A O 1
ATOM 3184 N N . ASP A 1 398 ? -13.523 0.262 -7.797 1 87.94 398 ASP A N 1
ATOM 3185 C CA . ASP A 1 398 ? -14.844 0.751 -8.172 1 87.94 398 ASP A CA 1
ATOM 3186 C C . ASP A 1 398 ? -14.773 1.627 -9.422 1 87.94 398 ASP A C 1
ATOM 3188 O O . ASP A 1 398 ? -13.797 1.568 -10.172 1 87.94 398 ASP A O 1
ATOM 3192 N N . SER A 1 399 ? -15.844 2.34 -9.719 1 86.56 399 SER A N 1
ATOM 3193 C CA . SER A 1 399 ? -15.898 3.127 -10.945 1 86.56 399 SER A CA 1
ATOM 3194 C C . SER A 1 399 ? -15.016 4.367 -10.844 1 86.56 399 SER A C 1
ATOM 3196 O O . SER A 1 399 ? -14.758 5.031 -11.852 1 86.56 399 SER A O 1
ATOM 3198 N N . SER A 1 400 ? -14.523 4.582 -9.648 1 85.5 400 SER A N 1
ATOM 3199 C CA . SER A 1 400 ? -13.641 5.723 -9.453 1 85.5 400 SER A CA 1
ATOM 3200 C C . SER A 1 400 ? -12.18 5.34 -9.672 1 85.5 400 SER A C 1
ATOM 3202 O O . SER A 1 400 ? -11.883 4.215 -10.078 1 85.5 400 SER A O 1
ATOM 3204 N N . LYS A 1 401 ? -11.289 6.297 -9.453 1 87.44 401 LYS A N 1
ATOM 3205 C CA . LYS A 1 401 ? -9.852 6.047 -9.562 1 87.44 401 LYS A CA 1
ATOM 3206 C C . LYS A 1 401 ? -9.281 5.555 -8.234 1 87.44 401 LYS A C 1
ATOM 3208 O O . LYS A 1 401 ? -8.102 5.219 -8.141 1 87.44 401 LYS A O 1
ATOM 3213 N N . ASN A 1 402 ? -10.18 5.484 -7.285 1 92.62 402 ASN A N 1
ATOM 3214 C CA . ASN A 1 402 ? -9.711 5.07 -5.965 1 92.62 402 ASN A CA 1
ATOM 3215 C C . ASN A 1 402 ? -9.312 3.6 -5.945 1 92.62 402 ASN A C 1
ATOM 3217 O O . ASN A 1 402 ? -9.859 2.793 -6.703 1 92.62 402 ASN A O 1
ATOM 3221 N N . LEU A 1 403 ? -8.359 3.311 -5.172 1 95.12 403 LEU A N 1
ATOM 3222 C CA . LEU A 1 403 ? -7.84 1.951 -5.07 1 95.12 403 LEU A CA 1
ATOM 3223 C C . LEU A 1 403 ? -7.793 1.491 -3.617 1 95.12 403 LEU A C 1
ATOM 3225 O O . LEU A 1 403 ? -7.277 2.201 -2.754 1 95.12 403 LEU A O 1
ATOM 3229 N N . THR A 1 404 ? -8.406 0.365 -3.352 1 97.25 404 THR A N 1
ATOM 3230 C CA . THR A 1 404 ? -8.32 -0.26 -2.037 1 97.25 404 THR A CA 1
ATOM 3231 C C . THR A 1 404 ? -7.477 -1.531 -2.098 1 97.25 404 THR A C 1
ATOM 3233 O O . THR A 1 404 ? -7.707 -2.396 -2.943 1 97.25 404 THR A O 1
ATOM 3236 N N . ILE A 1 405 ? -6.492 -1.595 -1.276 1 98.38 405 ILE A N 1
ATOM 3237 C CA . ILE A 1 405 ? -5.629 -2.768 -1.187 1 98.38 405 ILE A CA 1
ATOM 3238 C C . ILE A 1 405 ? -5.797 -3.428 0.181 1 98.38 405 ILE A C 1
ATOM 3240 O O . ILE A 1 405 ? -5.648 -2.773 1.215 1 98.38 405 ILE A O 1
ATOM 3244 N N . LYS A 1 406 ? -6.133 -4.676 0.175 1 97.69 406 LYS A N 1
ATOM 3245 C CA . LYS A 1 406 ? -6.227 -5.438 1.418 1 97.69 406 LYS A CA 1
ATOM 3246 C C . LYS A 1 406 ? -5.117 -6.48 1.508 1 97.69 406 LYS A C 1
ATOM 3248 O O . LYS A 1 406 ? -4.922 -7.27 0.581 1 97.69 406 LYS A O 1
ATOM 3253 N N . THR A 1 407 ? -4.367 -6.422 2.539 1 98.25 407 THR A N 1
ATOM 3254 C CA . THR A 1 407 ? -3.387 -7.457 2.842 1 98.25 407 THR A CA 1
ATOM 3255 C C . THR A 1 407 ? -3.963 -8.477 3.82 1 98.25 407 THR A C 1
ATOM 3257 O O . THR A 1 407 ? -4.383 -8.117 4.922 1 98.25 407 THR A O 1
ATOM 3260 N N . VAL A 1 408 ? -3.975 -9.734 3.395 1 97.31 408 VAL A N 1
ATOM 3261 C CA . VAL A 1 408 ? -4.434 -10.828 4.246 1 97.31 408 VAL A CA 1
ATOM 3262 C C . VAL A 1 408 ? -3.238 -11.625 4.758 1 97.31 408 VAL A C 1
ATOM 3264 O O . VAL A 1 408 ? -2.539 -12.273 3.977 1 97.31 408 VAL A O 1
ATOM 3267 N N . PHE A 1 409 ? -2.98 -11.547 6.023 1 96.44 409 PHE A N 1
ATOM 3268 C CA . PHE A 1 409 ? -1.914 -12.352 6.613 1 96.44 409 PHE A CA 1
ATOM 3269 C C . PHE A 1 409 ? -2.381 -13.781 6.859 1 96.44 409 PHE A C 1
ATOM 3271 O O . PHE A 1 409 ? -3.518 -14 7.281 1 96.44 409 PHE A O 1
ATOM 3278 N N . LEU A 1 410 ? -1.527 -14.703 6.605 1 96.06 410 LEU A N 1
ATOM 3279 C CA . LEU A 1 410 ? -1.972 -16.078 6.453 1 96.06 410 LEU A CA 1
ATOM 3280 C C . LEU A 1 410 ? -1.45 -16.953 7.59 1 96.06 410 LEU A C 1
ATOM 3282 O O . LEU A 1 410 ? -1.697 -18.156 7.621 1 96.06 410 LEU A O 1
ATOM 3286 N N . ASP A 1 411 ? -0.623 -16.422 8.492 1 90.81 411 ASP A N 1
ATOM 3287 C CA . ASP A 1 411 ? -0.102 -17.203 9.609 1 90.81 411 ASP A CA 1
ATOM 3288 C C . ASP A 1 411 ? -1.086 -17.203 10.781 1 90.81 411 ASP A C 1
ATOM 3290 O O . ASP A 1 411 ? -1.927 -16.312 10.891 1 90.81 411 ASP A O 1
ATOM 3294 N N . MET B 1 1 ? 67.625 -28.797 -26.453 1 60.12 1 MET B N 1
ATOM 3295 C CA . MET B 1 1 ? 66.562 -29.656 -26.953 1 60.12 1 MET B CA 1
ATOM 3296 C C . MET B 1 1 ? 65.938 -30.453 -25.812 1 60.12 1 MET B C 1
ATOM 3298 O O . MET B 1 1 ? 66.625 -31.016 -24.969 1 60.12 1 MET B O 1
ATOM 3302 N N . TYR B 1 2 ? 64.625 -30.156 -25.438 1 69.38 2 TYR B N 1
ATOM 3303 C CA . TYR B 1 2 ? 63.938 -30.781 -24.312 1 69.38 2 TYR B CA 1
ATOM 3304 C C . TYR B 1 2 ? 63.562 -32.219 -24.641 1 69.38 2 TYR B C 1
ATOM 3306 O O . TYR B 1 2 ? 62.781 -32.469 -25.578 1 69.38 2 TYR B O 1
ATOM 3314 N N . LYS B 1 3 ? 64.312 -33.25 -24.141 1 68.62 3 LYS B N 1
ATOM 3315 C CA . LYS B 1 3 ? 64.25 -34.625 -24.578 1 68.62 3 LYS B CA 1
ATOM 3316 C C . LYS B 1 3 ? 63.438 -35.5 -23.594 1 68.62 3 LYS B C 1
ATOM 3318 O O . LYS B 1 3 ? 62.812 -36.469 -24 1 68.62 3 LYS B O 1
ATOM 3323 N N . SER B 1 4 ? 63.469 -35.156 -22.391 1 77.12 4 SER B N 1
ATOM 3324 C CA . SER B 1 4 ? 62.75 -36 -21.453 1 77.12 4 SER B CA 1
ATOM 3325 C C . SER B 1 4 ? 61.25 -35.688 -21.453 1 77.12 4 SER B C 1
ATOM 3327 O O . SER B 1 4 ? 60.844 -34.562 -21.75 1 77.12 4 SER B O 1
ATOM 3329 N N . VAL B 1 5 ? 60.438 -36.719 -21.234 1 82.44 5 VAL B N 1
ATOM 3330 C CA . VAL B 1 5 ? 58.969 -36.594 -21.203 1 82.44 5 VAL B CA 1
ATOM 3331 C C . VAL B 1 5 ? 58.562 -35.594 -20.141 1 82.44 5 VAL B C 1
ATOM 3333 O O . VAL B 1 5 ? 57.594 -34.812 -20.344 1 82.44 5 VAL B O 1
ATOM 3336 N N . GLU B 1 6 ? 59.375 -35.469 -19.125 1 84.38 6 GLU B N 1
ATOM 3337 C CA . GLU B 1 6 ? 59.062 -34.562 -18.031 1 84.38 6 GLU B CA 1
ATOM 3338 C C . GLU B 1 6 ? 59.281 -33.125 -18.453 1 84.38 6 GLU B C 1
ATOM 3340 O O . GLU B 1 6 ? 58.5 -32.219 -18.062 1 84.38 6 GLU B O 1
ATOM 3345 N N . GLU B 1 7 ? 60.188 -32.906 -19.25 1 84.56 7 GLU B N 1
ATOM 3346 C CA . GLU B 1 7 ? 60.438 -31.547 -19.766 1 84.56 7 GLU B CA 1
ATOM 3347 C C . GLU B 1 7 ? 59.312 -31.109 -20.688 1 84.56 7 GLU B C 1
ATOM 3349 O O . GLU B 1 7 ? 58.906 -29.953 -20.656 1 84.56 7 GLU B O 1
ATOM 3354 N N . VAL B 1 8 ? 58.844 -32.062 -21.484 1 84.31 8 VAL B N 1
ATOM 3355 C CA . VAL B 1 8 ? 57.75 -31.75 -22.391 1 84.31 8 VAL B CA 1
ATOM 3356 C C . VAL B 1 8 ? 56.5 -31.438 -21.578 1 84.31 8 VAL B C 1
ATOM 3358 O O . VAL B 1 8 ? 55.781 -30.469 -21.891 1 84.31 8 VAL B O 1
ATOM 3361 N N . TYR B 1 9 ? 56.312 -32.25 -20.5 1 85.69 9 TYR B N 1
ATOM 3362 C CA . TYR B 1 9 ? 55.156 -31.984 -19.625 1 85.69 9 TYR B CA 1
ATOM 3363 C C . TYR B 1 9 ? 55.219 -30.578 -19.047 1 85.69 9 TYR B C 1
ATOM 3365 O O . TYR B 1 9 ? 54.219 -29.859 -19.047 1 85.69 9 TYR B O 1
ATOM 3373 N N . ALA B 1 10 ? 56.375 -30.125 -18.578 1 86.62 10 ALA B N 1
ATOM 3374 C CA . ALA B 1 10 ? 56.531 -28.828 -17.938 1 86.62 10 ALA B CA 1
ATOM 3375 C C . ALA B 1 10 ? 56.281 -27.688 -18.922 1 86.62 10 ALA B C 1
ATOM 3377 O O . ALA B 1 10 ? 55.625 -26.703 -18.609 1 86.62 10 ALA B O 1
ATOM 3378 N N . ILE B 1 11 ? 56.719 -27.875 -20.156 1 85.44 11 ILE B N 1
ATOM 3379 C CA . ILE B 1 11 ? 56.562 -26.844 -21.172 1 85.44 11 ILE B CA 1
ATOM 3380 C C . ILE B 1 11 ? 55.094 -26.734 -21.609 1 85.44 11 ILE B C 1
ATOM 3382 O O . ILE B 1 11 ? 54.562 -25.641 -21.719 1 85.44 11 ILE B O 1
ATOM 3386 N N . VAL B 1 12 ? 54.438 -27.906 -21.781 1 82.75 12 VAL B N 1
ATOM 3387 C CA . VAL B 1 12 ? 53.062 -27.922 -22.203 1 82.75 12 VAL B CA 1
ATOM 3388 C C . VAL B 1 12 ? 52.188 -27.344 -21.078 1 82.75 12 VAL B C 1
ATOM 3390 O O . VAL B 1 12 ? 51.25 -26.562 -21.344 1 82.75 12 VAL B O 1
ATOM 3393 N N . PHE B 1 13 ? 52.5 -27.688 -19.812 1 82.81 13 PHE B N 1
ATOM 3394 C CA . PHE B 1 13 ? 51.844 -27.125 -18.656 1 82.81 13 PHE B CA 1
ATOM 3395 C C . PHE B 1 13 ? 51.938 -25.594 -18.656 1 82.81 13 PHE B C 1
ATOM 3397 O O . PHE B 1 13 ? 50.969 -24.906 -18.406 1 82.81 13 PHE B O 1
ATOM 3404 N N . GLY B 1 14 ? 53.094 -25.062 -18.906 1 82.56 14 GLY B N 1
ATOM 3405 C CA . GLY B 1 14 ? 53.344 -23.625 -18.922 1 82.56 14 GLY B CA 1
ATOM 3406 C C . GLY B 1 14 ? 52.625 -22.906 -20.062 1 82.56 14 GLY B C 1
ATOM 3407 O O . GLY B 1 14 ? 52.062 -21.844 -19.859 1 82.56 14 GLY B O 1
ATOM 3408 N N . VAL B 1 15 ? 52.625 -23.5 -21.219 1 80.38 15 VAL B N 1
ATOM 3409 C CA . VAL B 1 15 ? 52 -22.891 -22.391 1 80.38 15 VAL B CA 1
ATOM 3410 C C . VAL B 1 15 ? 50.5 -22.859 -22.203 1 80.38 15 VAL B C 1
ATOM 3412 O O . VAL B 1 15 ? 49.844 -21.844 -22.484 1 80.38 15 VAL B O 1
ATOM 3415 N N . LEU B 1 16 ? 49.969 -24 -21.625 1 77.69 16 LEU B N 1
ATOM 3416 C CA . LEU B 1 16 ? 48.531 -24.031 -21.391 1 77.69 16 LEU B CA 1
ATOM 3417 C C . LEU B 1 16 ? 48.125 -23.078 -20.266 1 77.69 16 LEU B C 1
ATOM 3419 O O . LEU B 1 16 ? 47.094 -22.438 -20.344 1 77.69 16 LEU B O 1
ATOM 3423 N N . ALA B 1 17 ? 48.969 -22.922 -19.25 1 77.12 17 ALA B N 1
ATOM 3424 C CA . ALA B 1 17 ? 48.719 -21.984 -18.156 1 77.12 17 ALA B CA 1
ATOM 3425 C C . ALA B 1 17 ? 48.781 -20.547 -18.656 1 77.12 17 ALA B C 1
ATOM 3427 O O . ALA B 1 17 ? 47.969 -19.719 -18.234 1 77.12 17 ALA B O 1
ATOM 3428 N N . LYS B 1 18 ? 49.562 -20.297 -19.531 1 77.62 18 LYS B N 1
ATOM 3429 C CA . LYS B 1 18 ? 49.719 -18.969 -20.125 1 77.62 18 LYS B CA 1
ATOM 3430 C C . LYS B 1 18 ? 48.5 -18.641 -21.016 1 77.62 18 LYS B C 1
ATOM 3432 O O . LYS B 1 18 ? 47.938 -17.562 -20.922 1 77.62 18 LYS B O 1
ATOM 3437 N N . ASP B 1 19 ? 48.094 -19.594 -21.766 1 68.5 19 ASP B N 1
ATOM 3438 C CA . ASP B 1 19 ? 47.062 -19.328 -22.797 1 68.5 19 ASP B CA 1
ATOM 3439 C C . ASP B 1 19 ? 45.656 -19.453 -22.234 1 68.5 19 ASP B C 1
ATOM 3441 O O . ASP B 1 19 ? 44.75 -18.719 -22.641 1 68.5 19 ASP B O 1
ATOM 3445 N N . GLU B 1 20 ? 45.5 -20.422 -21.219 1 66.62 20 GLU B N 1
ATOM 3446 C CA . GLU B 1 20 ? 44.125 -20.734 -20.797 1 66.62 20 GLU B CA 1
ATOM 3447 C C . GLU B 1 20 ? 43.938 -20.406 -19.312 1 66.62 20 GLU B C 1
ATOM 3449 O O . GLU B 1 20 ? 42.812 -20.406 -18.812 1 66.62 20 GLU B O 1
ATOM 3454 N N . GLY B 1 21 ? 45.062 -20.062 -18.609 1 67.56 21 GLY B N 1
ATOM 3455 C CA . GLY B 1 21 ? 45 -19.812 -17.188 1 67.56 21 GLY B CA 1
ATOM 3456 C C . GLY B 1 21 ? 44.75 -21.062 -16.375 1 67.56 21 GLY B C 1
ATOM 3457 O O . GLY B 1 21 ? 44.844 -21.047 -15.141 1 67.56 21 GLY B O 1
ATOM 3458 N N . LYS B 1 22 ? 44.25 -22.156 -17.062 1 69.56 22 LYS B N 1
ATOM 3459 C CA . LYS B 1 22 ? 44.062 -23.453 -16.422 1 69.56 22 LYS B CA 1
ATOM 3460 C C . LYS B 1 22 ? 44.531 -24.594 -17.312 1 69.56 22 LYS B C 1
ATOM 3462 O O . LYS B 1 22 ? 44.688 -24.406 -18.516 1 69.56 22 LYS B O 1
ATOM 3467 N N . ILE B 1 23 ? 44.812 -25.719 -16.688 1 73.44 23 ILE B N 1
ATOM 3468 C CA . ILE B 1 23 ? 45.25 -26.891 -17.422 1 73.44 23 ILE B CA 1
ATOM 3469 C C . ILE B 1 23 ? 44.094 -27.844 -17.656 1 73.44 23 ILE B C 1
ATOM 3471 O O . ILE B 1 23 ? 43.531 -28.391 -16.703 1 73.44 23 ILE B O 1
ATOM 3475 N N . VAL B 1 24 ? 43.625 -27.938 -18.891 1 72.06 24 VAL B N 1
ATOM 3476 C CA . VAL B 1 24 ? 42.562 -28.844 -19.312 1 72.06 24 VAL B CA 1
ATOM 3477 C C . VAL B 1 24 ? 43.188 -30.125 -19.875 1 72.06 24 VAL B C 1
ATOM 3479 O O . VAL B 1 24 ? 44.031 -30.078 -20.766 1 72.06 24 VAL B O 1
ATOM 3482 N N . SER B 1 25 ? 42.781 -31.188 -19.297 1 77.56 25 SER B N 1
ATOM 3483 C CA . SER B 1 25 ? 43.375 -32.5 -19.609 1 77.56 25 SER B CA 1
ATOM 3484 C C . SER B 1 25 ? 43.281 -32.812 -21.094 1 77.56 25 SER B C 1
ATOM 3486 O O . SER B 1 25 ? 44.219 -33.312 -21.688 1 77.56 25 SER B O 1
ATOM 3488 N N . SER B 1 26 ? 42.156 -32.5 -21.641 1 75.06 26 SER B N 1
ATOM 3489 C CA . SER B 1 26 ? 41.938 -32.844 -23.047 1 75.06 26 SER B CA 1
ATOM 3490 C C . SER B 1 26 ? 42.906 -32.094 -23.938 1 75.06 26 SER B C 1
ATOM 3492 O O . SER B 1 26 ? 43.469 -32.656 -24.875 1 75.06 26 SER B O 1
ATOM 3494 N N . LYS B 1 27 ? 43.156 -30.906 -23.625 1 74.81 27 LYS B N 1
ATOM 3495 C CA . LYS B 1 27 ? 44.062 -30.094 -24.422 1 74.81 27 LYS B CA 1
ATOM 3496 C C . LYS B 1 27 ? 45.531 -30.516 -24.188 1 74.81 27 LYS B C 1
ATOM 3498 O O . LYS B 1 27 ? 46.312 -30.562 -25.141 1 74.81 27 LYS B O 1
ATOM 3503 N N . PHE B 1 28 ? 45.781 -30.719 -22.984 1 82.19 28 PHE B N 1
ATOM 3504 C CA . PHE B 1 28 ? 47.125 -31.234 -22.625 1 82.19 28 PHE B CA 1
ATOM 3505 C C . PHE B 1 28 ? 47.438 -32.5 -23.406 1 82.19 28 PHE B C 1
ATOM 3507 O O . PHE B 1 28 ? 48.5 -32.594 -24.016 1 82.19 28 PHE B O 1
ATOM 3514 N N . ASN B 1 29 ? 46.5 -33.375 -23.5 1 79.44 29 ASN B N 1
ATOM 3515 C CA . ASN B 1 29 ? 46.719 -34.656 -24.156 1 79.44 29 ASN B CA 1
ATOM 3516 C C . ASN B 1 29 ? 46.75 -34.5 -25.672 1 79.44 29 ASN B C 1
ATOM 3518 O O . ASN B 1 29 ? 47.469 -35.25 -26.359 1 79.44 29 ASN B O 1
ATOM 3522 N N . LYS B 1 30 ? 46.094 -33.625 -26.156 1 78.69 30 LYS B N 1
ATOM 3523 C CA . LYS B 1 30 ? 46.156 -33.344 -27.594 1 78.69 30 LYS B CA 1
ATOM 3524 C C . LYS B 1 30 ? 47.531 -32.875 -28.016 1 78.69 30 LYS B C 1
ATOM 3526 O O . LYS B 1 30 ? 48.062 -33.312 -29.047 1 78.69 30 LYS B O 1
ATOM 3531 N N . ILE B 1 31 ? 48.031 -32 -27.219 1 79.56 31 ILE B N 1
ATOM 3532 C CA . ILE B 1 31 ? 49.375 -31.484 -27.516 1 79.56 31 ILE B CA 1
ATOM 3533 C C . ILE B 1 31 ? 50.375 -32.625 -27.391 1 79.56 31 ILE B C 1
ATOM 3535 O O . ILE B 1 31 ? 51.25 -32.781 -28.234 1 79.56 31 ILE B O 1
ATOM 3539 N N . LEU B 1 32 ? 50.219 -33.469 -26.422 1 80.56 32 LEU B N 1
ATOM 3540 C CA . LEU B 1 32 ? 51.125 -34.594 -26.203 1 80.56 32 LEU B CA 1
ATOM 3541 C C . LEU B 1 32 ? 51.062 -35.562 -27.391 1 80.56 32 LEU B C 1
ATOM 3543 O O . LEU B 1 32 ? 52.094 -36.062 -27.828 1 80.56 32 LEU B O 1
ATOM 3547 N N . ASN B 1 33 ? 49.875 -35.781 -27.812 1 79.44 33 ASN B N 1
ATOM 3548 C CA . ASN B 1 33 ? 49.688 -36.656 -28.953 1 79.44 33 ASN B CA 1
ATOM 3549 C C . ASN B 1 33 ? 50.375 -36.156 -30.203 1 79.44 33 ASN B C 1
ATOM 3551 O O . ASN B 1 33 ? 50.969 -36.906 -30.969 1 79.44 33 ASN B O 1
ATOM 3555 N N . GLU B 1 34 ? 50.281 -34.906 -30.297 1 76.75 34 GLU B N 1
ATOM 3556 C CA . GLU B 1 34 ? 50.938 -34.344 -31.469 1 76.75 34 GLU B CA 1
ATOM 3557 C C . GLU B 1 34 ? 52.469 -34.469 -31.391 1 76.75 34 GLU B C 1
ATOM 3559 O O . GLU B 1 34 ? 53.125 -34.594 -32.406 1 76.75 34 GLU B O 1
ATOM 3564 N N . ILE B 1 35 ? 52.938 -34.531 -30.156 1 77 35 ILE B N 1
ATOM 3565 C CA . ILE B 1 35 ? 54.375 -34.625 -29.953 1 77 35 ILE B CA 1
ATOM 3566 C C . ILE B 1 35 ? 54.781 -36.094 -29.875 1 77 35 ILE B C 1
ATOM 3568 O O . ILE B 1 35 ? 55.969 -36.438 -29.906 1 77 35 ILE B O 1
ATOM 3572 N N . GLY B 1 36 ? 53.688 -37.031 -29.906 1 73.75 36 GLY B N 1
ATOM 3573 C CA . GLY B 1 36 ? 53.938 -38.469 -29.906 1 73.75 36 GLY B CA 1
ATOM 3574 C C . GLY B 1 36 ? 54.125 -39.031 -28.516 1 73.75 36 GLY B C 1
ATOM 3575 O O . GLY B 1 36 ? 54.844 -40 -28.328 1 73.75 36 GLY B O 1
ATOM 3576 N N . ILE B 1 37 ? 53.625 -38.281 -27.547 1 78.88 37 ILE B N 1
ATOM 3577 C CA . ILE B 1 37 ? 53.688 -38.781 -26.172 1 78.88 37 ILE B CA 1
ATOM 3578 C C . ILE B 1 37 ? 52.344 -39.406 -25.797 1 78.88 37 ILE B C 1
ATOM 3580 O O . ILE B 1 37 ? 51.281 -38.906 -26.203 1 78.88 37 ILE B O 1
ATOM 3584 N N . ASP B 1 38 ? 52.375 -40.438 -25.109 1 76.69 38 ASP B N 1
ATOM 3585 C CA . ASP B 1 38 ? 51.156 -41.156 -24.703 1 76.69 38 ASP B CA 1
ATOM 3586 C C . ASP B 1 38 ? 50.281 -40.281 -23.828 1 76.69 38 ASP B C 1
ATOM 3588 O O . ASP B 1 38 ? 50.75 -39.438 -23.078 1 76.69 38 ASP B O 1
ATOM 3592 N N . ARG B 1 39 ? 49.031 -40.469 -23.891 1 80.25 39 ARG B N 1
ATOM 3593 C CA . ARG B 1 39 ? 48 -39.75 -23.125 1 80.25 39 ARG B CA 1
ATOM 3594 C C . ARG B 1 39 ? 48.188 -39.969 -21.625 1 80.25 39 ARG B C 1
ATOM 3596 O O . ARG B 1 39 ? 48.656 -41.031 -21.203 1 80.25 39 ARG B O 1
ATOM 3603 N N . VAL B 1 40 ? 47.875 -38.938 -20.844 1 79.56 40 VAL B N 1
ATOM 3604 C CA . VAL B 1 40 ? 47.969 -39 -19.391 1 79.56 40 VAL B CA 1
ATOM 3605 C C . VAL B 1 40 ? 46.594 -38.875 -18.781 1 79.56 40 VAL B C 1
ATOM 3607 O O . VAL B 1 40 ? 45.75 -38.125 -19.25 1 79.56 40 VAL B O 1
ATOM 3610 N N . SER B 1 41 ? 46.219 -39.688 -17.906 1 78 41 SER B N 1
ATOM 3611 C CA . SER B 1 41 ? 44.938 -39.625 -17.188 1 78 41 SER B CA 1
ATOM 3612 C C . SER B 1 41 ? 44.875 -38.406 -16.281 1 78 41 SER B C 1
ATOM 3614 O O . SER B 1 41 ? 45.875 -37.781 -16 1 78 41 SER B O 1
ATOM 3616 N N . VAL B 1 42 ? 43.656 -38.062 -15.836 1 76.31 42 VAL B N 1
ATOM 3617 C CA . VAL B 1 42 ? 43.438 -36.906 -14.969 1 76.31 42 VAL B CA 1
ATOM 3618 C C . VAL B 1 42 ? 44.188 -37.062 -13.664 1 76.31 42 VAL B C 1
ATOM 3620 O O . VAL B 1 42 ? 44.812 -36.125 -13.156 1 76.31 42 VAL B O 1
ATOM 3623 N N . ASN B 1 43 ? 44.188 -38.188 -13.195 1 76.62 43 ASN B N 1
ATOM 3624 C CA . ASN B 1 43 ? 44.938 -38.469 -11.977 1 76.62 43 ASN B CA 1
ATOM 3625 C C . ASN B 1 43 ? 46.438 -38.312 -12.203 1 76.62 43 ASN B C 1
ATOM 3627 O O . ASN B 1 43 ? 47.156 -37.812 -11.336 1 76.62 43 ASN B O 1
ATOM 3631 N N . ASP B 1 44 ? 46.844 -38.656 -13.312 1 79.69 44 ASP B N 1
ATOM 3632 C CA . ASP B 1 44 ? 48.25 -38.531 -13.648 1 79.69 44 ASP B CA 1
ATOM 3633 C C . ASP B 1 44 ? 48.625 -37.062 -13.836 1 79.69 44 ASP B C 1
ATOM 3635 O O . ASP B 1 44 ? 49.781 -36.656 -13.547 1 79.69 44 ASP B O 1
ATOM 3639 N N . LEU B 1 45 ? 47.656 -36.375 -14.289 1 80 45 LEU B N 1
ATOM 3640 C CA . LEU B 1 45 ? 47.875 -34.938 -14.5 1 80 45 LEU B CA 1
ATOM 3641 C C . LEU B 1 45 ? 48.156 -34.25 -13.172 1 80 45 LEU B C 1
ATOM 3643 O O . LEU B 1 45 ? 49 -33.344 -13.102 1 80 45 LEU B O 1
ATOM 3647 N N . LYS B 1 46 ? 47.531 -34.688 -12.18 1 80.31 46 LYS B N 1
ATOM 3648 C CA . LYS B 1 46 ? 47.812 -34.156 -10.844 1 80.31 46 LYS B CA 1
ATOM 3649 C C . LYS B 1 46 ? 49.219 -34.5 -10.375 1 80.31 46 LYS B C 1
ATOM 3651 O O . LYS B 1 46 ? 49.906 -33.656 -9.797 1 80.31 46 LYS B O 1
ATOM 3656 N N . ASP B 1 47 ? 49.469 -35.688 -10.648 1 79.81 47 ASP B N 1
ATOM 3657 C CA . ASP B 1 47 ? 50.812 -36.156 -10.25 1 79.81 47 ASP B CA 1
ATOM 3658 C C . ASP B 1 47 ? 51.906 -35.375 -11.008 1 79.81 47 ASP B C 1
ATOM 3660 O O . ASP B 1 47 ? 52.938 -35.031 -10.438 1 79.81 47 ASP B O 1
ATOM 3664 N N . ILE B 1 48 ? 51.625 -35.125 -12.211 1 82.31 48 ILE B N 1
ATOM 3665 C CA . ILE B 1 48 ? 52.594 -34.406 -13.047 1 82.31 48 ILE B CA 1
ATOM 3666 C C . ILE B 1 48 ? 52.719 -32.969 -12.547 1 82.31 48 ILE B C 1
ATOM 3668 O O . ILE B 1 48 ? 53.812 -32.438 -12.469 1 82.31 48 ILE B O 1
ATOM 3672 N N . SER B 1 49 ? 51.562 -32.438 -12.18 1 81.75 49 SER B N 1
ATOM 3673 C CA . SER B 1 49 ? 51.594 -31.062 -11.648 1 81.75 49 SER B CA 1
ATOM 3674 C C . SER B 1 49 ? 52.406 -30.984 -10.367 1 81.75 49 SER B C 1
ATOM 3676 O O . SER B 1 49 ? 53.188 -30.047 -10.188 1 81.75 49 SER B O 1
ATOM 3678 N N . GLU B 1 50 ? 52.281 -31.953 -9.602 1 80.81 50 GLU B N 1
ATOM 3679 C CA . GLU B 1 50 ? 53.031 -32 -8.359 1 80.81 50 GLU B CA 1
ATOM 3680 C C . GLU B 1 50 ? 54.531 -32.219 -8.633 1 80.81 50 GLU B C 1
ATOM 3682 O O . GLU B 1 50 ? 55.375 -31.594 -7.996 1 80.81 50 GLU B O 1
ATOM 3687 N N . MET B 1 51 ? 54.812 -33.031 -9.578 1 82 51 MET B N 1
ATOM 3688 C CA . MET B 1 51 ? 56.188 -33.312 -9.969 1 82 51 MET B CA 1
ATOM 3689 C C . MET B 1 51 ? 56.875 -32.062 -10.484 1 82 51 MET B C 1
ATOM 3691 O O . MET B 1 51 ? 58 -31.766 -10.117 1 82 51 MET B O 1
ATOM 3695 N N . ILE B 1 52 ? 56.094 -31.312 -11.219 1 84.44 52 ILE B N 1
ATOM 3696 C CA . ILE B 1 52 ? 56.625 -30.078 -11.797 1 84.44 52 ILE B CA 1
ATOM 3697 C C . ILE B 1 52 ? 56.875 -29.047 -10.695 1 84.44 52 ILE B C 1
ATOM 3699 O O . ILE B 1 52 ? 57.875 -28.344 -10.688 1 84.44 52 ILE B O 1
ATOM 3703 N N . HIS B 1 53 ? 56 -29.047 -9.688 1 82 53 HIS B N 1
ATOM 3704 C CA . HIS B 1 53 ? 56.094 -28.062 -8.617 1 82 53 HIS B CA 1
ATOM 3705 C C . HIS B 1 53 ? 57.219 -28.375 -7.664 1 82 53 HIS B C 1
ATOM 3707 O O . HIS B 1 53 ? 57.875 -27.469 -7.145 1 82 53 HIS B O 1
ATOM 3713 N N . 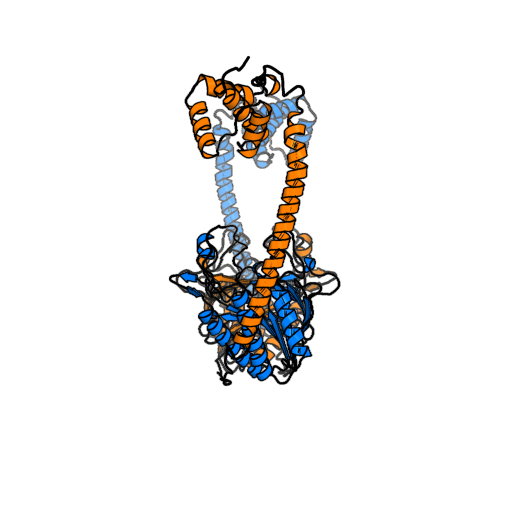GLU B 1 54 ? 57.531 -29.578 -7.523 1 81.56 54 GLU B N 1
ATOM 3714 C CA . GLU B 1 54 ? 58.5 -30 -6.531 1 81.56 54 GLU B CA 1
ATOM 3715 C C . GLU B 1 54 ? 59.938 -29.953 -7.105 1 81.56 54 GLU B C 1
ATOM 3717 O O . GLU B 1 54 ? 60.906 -29.797 -6.359 1 81.56 54 GLU B O 1
ATOM 3722 N N . ASP B 1 55 ? 60 -30.109 -8.414 1 81.81 55 ASP B N 1
ATOM 3723 C CA . ASP B 1 55 ? 61.281 -30.094 -9.055 1 81.81 55 ASP B CA 1
ATOM 3724 C C . ASP B 1 55 ? 61.656 -28.688 -9.547 1 81.81 55 ASP B C 1
ATOM 3726 O O . ASP B 1 55 ? 60.969 -28.156 -10.438 1 81.81 55 ASP B O 1
ATOM 3730 N N . ASP B 1 56 ? 62.625 -28.156 -9.023 1 81.44 56 ASP B N 1
ATOM 3731 C CA . ASP B 1 56 ? 63.031 -26.781 -9.297 1 81.44 56 ASP B CA 1
ATOM 3732 C C . ASP B 1 56 ? 63.344 -26.578 -10.773 1 81.44 56 ASP B C 1
ATOM 3734 O O . ASP B 1 56 ? 63 -25.547 -11.352 1 81.44 56 ASP B O 1
ATOM 3738 N N . TYR B 1 57 ? 63.906 -27.594 -11.375 1 84.44 57 TYR B N 1
ATOM 3739 C CA . TYR B 1 57 ? 64.25 -27.5 -12.789 1 84.44 57 TYR B CA 1
ATOM 3740 C C . TYR B 1 57 ? 63.031 -27.516 -13.664 1 84.44 57 TYR B C 1
ATOM 3742 O O . TYR B 1 57 ? 62.875 -26.672 -14.555 1 84.44 57 TYR B O 1
ATOM 3750 N N . LEU B 1 58 ? 62.094 -28.391 -13.43 1 83.44 58 LEU B N 1
ATOM 3751 C CA . LEU B 1 58 ? 60.844 -28.5 -14.211 1 83.44 58 LEU B CA 1
ATOM 3752 C C . LEU B 1 58 ? 59.938 -27.297 -13.969 1 83.44 58 LEU B C 1
ATOM 3754 O O . LEU B 1 58 ? 59.312 -26.797 -14.891 1 83.44 58 LEU B O 1
ATOM 3758 N N . ASN B 1 59 ? 60 -26.844 -12.766 1 84.25 59 ASN B N 1
ATOM 3759 C CA . ASN B 1 59 ? 59.219 -25.641 -12.445 1 84.25 59 ASN B CA 1
ATOM 3760 C C . ASN B 1 59 ? 59.781 -24.406 -13.141 1 84.25 59 ASN B C 1
ATOM 3762 O O . ASN B 1 59 ? 59.031 -23.547 -13.586 1 84.25 59 ASN B O 1
ATOM 3766 N N . GLY B 1 60 ? 61 -24.312 -13.164 1 81.75 60 GLY B N 1
ATOM 3767 C CA . GLY B 1 60 ? 61.656 -23.234 -13.914 1 81.75 60 GLY B CA 1
ATOM 3768 C C . GLY B 1 60 ? 61.312 -23.266 -15.398 1 81.75 60 GLY B C 1
ATOM 3769 O O . GLY B 1 60 ? 61.062 -22.219 -16 1 81.75 60 GLY B O 1
ATOM 3770 N N . LEU B 1 61 ? 61.219 -24.484 -16.031 1 83.88 61 LEU B N 1
ATOM 3771 C CA . LEU B 1 61 ? 60.906 -24.641 -17.438 1 83.88 61 LEU B CA 1
ATOM 3772 C C . LEU B 1 61 ? 59.438 -24.25 -17.688 1 83.88 61 LEU B C 1
ATOM 3774 O O . LEU B 1 61 ? 59.125 -23.609 -18.703 1 83.88 61 LEU B O 1
ATOM 3778 N N . LYS B 1 62 ? 58.625 -24.672 -16.75 1 84.69 62 LYS B N 1
ATOM 3779 C CA . LYS B 1 62 ? 57.219 -24.266 -16.797 1 84.69 62 LYS B CA 1
ATOM 3780 C C . LYS B 1 62 ? 57.094 -22.75 -16.766 1 84.69 62 LYS B C 1
ATOM 3782 O O . LYS B 1 62 ? 56.344 -22.156 -17.547 1 84.69 62 LYS B O 1
ATOM 3787 N N . ASN B 1 63 ? 57.781 -22.078 -15.891 1 81.62 63 ASN B N 1
ATOM 3788 C CA . ASN B 1 63 ? 57.75 -20.625 -15.766 1 81.62 63 ASN B CA 1
ATOM 3789 C C . ASN B 1 63 ? 58.312 -19.938 -17 1 81.62 63 ASN B C 1
ATOM 3791 O O . ASN B 1 63 ? 57.812 -18.906 -17.438 1 81.62 63 ASN B O 1
ATOM 3795 N N . ASP B 1 64 ? 59.25 -20.516 -17.578 1 81.31 64 ASP B N 1
ATOM 3796 C CA . ASP B 1 64 ? 59.844 -19.984 -18.812 1 81.31 64 ASP B CA 1
ATOM 3797 C C . ASP B 1 64 ? 58.844 -20.078 -19.953 1 81.31 64 ASP B C 1
ATOM 3799 O O . ASP B 1 64 ? 58.75 -19.188 -20.812 1 81.31 64 ASP B O 1
ATOM 3803 N N . ALA B 1 65 ? 58.094 -21.156 -19.938 1 80.75 65 ALA B N 1
ATOM 3804 C CA . ALA B 1 65 ? 57.031 -21.312 -20.953 1 80.75 65 ALA B CA 1
ATOM 3805 C C . ALA B 1 65 ? 55.906 -20.297 -20.75 1 80.75 65 ALA B C 1
ATOM 3807 O O . ALA B 1 65 ? 55.406 -19.734 -21.719 1 80.75 65 ALA B O 1
ATOM 3808 N N . ILE B 1 66 ? 55.625 -19.984 -19.484 1 79.19 66 ILE B N 1
ATOM 3809 C CA . ILE B 1 66 ? 54.625 -18.984 -19.156 1 79.19 66 ILE B CA 1
ATOM 3810 C C . ILE B 1 66 ? 55.094 -17.609 -19.609 1 79.19 66 ILE B C 1
ATOM 3812 O O . ILE B 1 66 ? 54.312 -16.812 -20.141 1 79.19 66 ILE B O 1
ATOM 3816 N N . LEU B 1 67 ? 56.312 -17.453 -19.516 1 77.25 67 LEU B N 1
ATOM 3817 C CA . LEU B 1 67 ? 56.906 -16.156 -19.859 1 77.25 67 LEU B CA 1
ATOM 3818 C C . LEU B 1 67 ? 57.156 -16.078 -21.359 1 77.25 67 LEU B C 1
ATOM 3820 O O . LEU B 1 67 ? 57.594 -15.039 -21.875 1 77.25 67 LEU B O 1
ATOM 3824 N N . GLY B 1 68 ? 56.969 -17.188 -22 1 77.5 68 GLY B N 1
ATOM 3825 C CA . GLY B 1 68 ? 57.125 -17.203 -23.453 1 77.5 68 GLY B CA 1
ATOM 3826 C C . GLY B 1 68 ? 58.562 -17.438 -23.906 1 77.5 68 GLY B C 1
ATOM 3827 O O . GLY B 1 68 ? 58.875 -17.281 -25.094 1 77.5 68 GLY B O 1
ATOM 3828 N N . LYS B 1 69 ? 59.438 -17.703 -23.078 1 80.31 69 LYS B N 1
ATOM 3829 C CA . LYS B 1 69 ? 60.844 -17.953 -23.422 1 80.31 69 LYS B CA 1
ATOM 3830 C C . LYS B 1 69 ? 61 -19.312 -24.094 1 80.31 69 LYS B C 1
ATOM 3832 O O . LYS B 1 69 ? 61.938 -19.5 -24.891 1 80.31 69 LYS B O 1
ATOM 3837 N N . VAL B 1 70 ? 60.125 -20.297 -23.672 1 80.75 70 VAL B N 1
ATOM 3838 C CA . VAL B 1 70 ? 60.062 -21.609 -24.297 1 80.75 70 VAL B CA 1
ATOM 3839 C C . VAL B 1 70 ? 58.656 -21.859 -24.859 1 80.75 70 VAL B C 1
ATOM 3841 O O . VAL B 1 70 ? 57.656 -21.484 -24.234 1 80.75 70 VAL B O 1
ATOM 3844 N N . SER B 1 71 ? 58.625 -22.234 -26.016 1 79.06 71 SER B N 1
ATOM 3845 C CA . SER B 1 71 ? 57.344 -22.469 -26.672 1 79.06 71 SER B CA 1
ATOM 3846 C C . SER B 1 71 ? 57.25 -23.891 -27.203 1 79.06 71 SER B C 1
ATOM 3848 O O . SER B 1 71 ? 58.219 -24.656 -27.141 1 79.06 71 SER B O 1
ATOM 3850 N N . LEU B 1 72 ? 56.094 -24.266 -27.641 1 78.81 72 LEU B N 1
ATOM 3851 C CA . LEU B 1 72 ? 55.875 -25.594 -28.188 1 78.81 72 LEU B CA 1
ATOM 3852 C C . LEU B 1 72 ? 56.75 -25.828 -29.406 1 78.81 72 LEU B C 1
ATOM 3854 O O . LEU B 1 72 ? 57.031 -26.984 -29.781 1 78.81 72 LEU B O 1
ATOM 3858 N N . LYS B 1 73 ? 57.156 -24.766 -29.984 1 77.31 73 LYS B N 1
ATOM 3859 C CA . LYS B 1 73 ? 58.031 -24.859 -31.141 1 77.31 73 LYS B CA 1
ATOM 3860 C C . LYS B 1 73 ? 59.406 -25.469 -30.781 1 77.31 73 LYS B C 1
ATOM 3862 O O . LYS B 1 73 ? 60.094 -25.984 -31.641 1 77.31 73 LYS B O 1
ATOM 3867 N N . ASP B 1 74 ? 59.688 -25.328 -29.594 1 77.62 74 ASP B N 1
ATOM 3868 C CA . ASP B 1 74 ? 61 -25.797 -29.141 1 77.62 74 ASP B CA 1
ATOM 3869 C C . ASP B 1 74 ? 60.969 -27.281 -28.812 1 77.62 74 ASP B C 1
ATOM 3871 O O . ASP B 1 74 ? 62 -27.859 -28.438 1 77.62 74 ASP B O 1
ATOM 3875 N N . LEU B 1 75 ? 59.656 -27.797 -28.953 1 76.75 75 LEU B N 1
ATOM 3876 C CA . LEU B 1 75 ? 59.5 -29.219 -28.656 1 76.75 75 LEU B CA 1
ATOM 3877 C C . LEU B 1 75 ? 59.625 -30.062 -29.922 1 76.75 75 LEU B C 1
ATOM 3879 O O . LEU B 1 75 ? 59.219 -29.625 -31 1 76.75 75 LEU B O 1
ATOM 3883 N N . GLU B 1 76 ? 60.281 -31.125 -29.953 1 72.44 76 GLU B N 1
ATOM 3884 C CA . GLU B 1 76 ? 60.406 -32.094 -31.047 1 72.44 76 GLU B CA 1
ATOM 3885 C C . GLU B 1 76 ? 59.656 -33.375 -30.75 1 72.44 76 GLU B C 1
ATOM 3887 O O . GLU B 1 76 ? 59.469 -33.75 -29.594 1 72.44 76 GLU B O 1
ATOM 3892 N N . SER B 1 77 ? 59.031 -34 -31.703 1 63.41 77 SER B N 1
ATOM 3893 C CA . SER B 1 77 ? 58.406 -35.281 -31.578 1 63.41 77 SER B CA 1
ATOM 3894 C C . SER B 1 77 ? 59.406 -36.375 -31.219 1 63.41 77 SER B C 1
ATOM 3896 O O . SER B 1 77 ? 60.625 -36.156 -31.312 1 63.41 77 SER B O 1
ATOM 3898 N N . VAL B 1 78 ? 58.938 -37.562 -30.656 1 63.19 78 VAL B N 1
ATOM 3899 C CA . VAL B 1 78 ? 59.781 -38.719 -30.344 1 63.19 78 VAL B CA 1
ATOM 3900 C C . VAL B 1 78 ? 60.625 -39.062 -31.547 1 63.19 78 VAL B C 1
ATOM 3902 O O . VAL B 1 78 ? 61.75 -39.562 -31.391 1 63.19 78 VAL B O 1
ATOM 3905 N N . GLU B 1 79 ? 60.188 -38.719 -32.781 1 62.25 79 GLU B N 1
ATOM 3906 C CA . GLU B 1 79 ? 60.938 -39.062 -33.969 1 62.25 79 GLU B CA 1
ATOM 3907 C C . GLU B 1 79 ? 61.875 -37.938 -34.344 1 62.25 79 GLU B C 1
ATOM 3909 O O . GLU B 1 79 ? 62.562 -38 -35.375 1 62.25 79 GLU B O 1
ATOM 3914 N N . GLY B 1 80 ? 61.969 -36.906 -33.531 1 63.28 80 GLY B N 1
ATOM 3915 C CA . GLY B 1 80 ? 62.938 -35.844 -33.75 1 63.28 80 GLY B CA 1
ATOM 3916 C C . GLY B 1 80 ? 62.406 -34.781 -34.656 1 63.28 80 GLY B C 1
ATOM 3917 O O . GLY B 1 80 ? 63.188 -33.938 -35.156 1 63.28 80 GLY B O 1
ATOM 3918 N N . LYS B 1 81 ? 61.188 -34.781 -35.188 1 64.5 81 LYS B N 1
ATOM 3919 C CA . LYS B 1 81 ? 60.625 -33.781 -36.094 1 64.5 81 LYS B CA 1
ATOM 3920 C C . LYS B 1 81 ? 59.938 -32.656 -35.312 1 64.5 81 LYS B C 1
ATOM 3922 O O . LYS B 1 81 ? 59.375 -32.875 -34.25 1 64.5 81 LYS B O 1
ATOM 3927 N N . LYS B 1 82 ? 60.094 -31.344 -35.75 1 64.31 82 LYS B N 1
ATOM 3928 C CA . LYS B 1 82 ? 59.406 -30.203 -35.188 1 64.31 82 LYS B CA 1
ATOM 3929 C C . LYS B 1 82 ? 57.906 -30.234 -35.562 1 64.31 82 LYS B C 1
ATOM 3931 O O . LYS B 1 82 ? 57.594 -30.203 -36.75 1 64.31 82 LYS B O 1
ATOM 3936 N N . VAL B 1 83 ? 57.125 -30.594 -34.562 1 64 83 VAL B N 1
ATOM 3937 C CA . VAL B 1 83 ? 55.688 -30.766 -34.875 1 64 83 VAL B CA 1
ATOM 3938 C C . VAL B 1 83 ? 55 -29.391 -34.938 1 64 83 VAL B C 1
ATOM 3940 O O . VAL B 1 83 ? 54.094 -29.188 -35.75 1 64 83 VAL B O 1
ATOM 3943 N N . PHE B 1 84 ? 55.531 -28.484 -34.062 1 60.88 84 PHE B N 1
ATOM 3944 C CA . PHE B 1 84 ? 54.875 -27.203 -34.062 1 60.88 84 PHE B CA 1
ATOM 3945 C C . PHE B 1 84 ? 55.719 -26.141 -34.75 1 60.88 84 PHE B C 1
ATOM 3947 O O . PHE B 1 84 ? 56.875 -25.938 -34.406 1 60.88 84 PHE B O 1
ATOM 3954 N N . LYS B 1 85 ? 55.625 -26 -36 1 56.38 85 LYS B N 1
ATOM 3955 C CA . LYS B 1 85 ? 56.406 -25.031 -36.75 1 56.38 85 LYS B CA 1
ATOM 3956 C C . LYS B 1 85 ? 56.031 -23.594 -36.375 1 56.38 85 LYS B C 1
ATOM 3958 O O . LYS B 1 85 ? 56.875 -22.719 -36.312 1 56.38 85 LYS B O 1
ATOM 3963 N N . ASP B 1 86 ? 54.812 -22.906 -36.844 1 46.66 86 ASP B N 1
ATOM 3964 C CA . ASP B 1 86 ? 54.312 -21.562 -36.594 1 46.66 86 ASP B CA 1
ATOM 3965 C C . ASP B 1 86 ? 53.375 -21.562 -35.375 1 46.66 86 ASP B C 1
ATOM 3967 O O . ASP B 1 86 ? 52.906 -22.625 -34.969 1 46.66 86 ASP B O 1
ATOM 3971 N N . ASN B 1 87 ? 53.25 -20.359 -34.562 1 42.75 87 ASN B N 1
ATOM 3972 C CA . ASN B 1 87 ? 52.281 -20.156 -33.469 1 42.75 87 ASN B CA 1
ATOM 3973 C C . ASN B 1 87 ? 50.969 -20.828 -33.75 1 42.75 87 ASN B C 1
ATOM 3975 O O . ASN B 1 87 ? 49.938 -20.484 -33.156 1 42.75 87 ASN B O 1
ATOM 3979 N N . ASN B 1 88 ? 50.844 -21.484 -34.781 1 43.47 88 ASN B N 1
ATOM 3980 C CA . ASN B 1 88 ? 49.562 -22.016 -35.25 1 43.47 88 ASN B CA 1
ATOM 3981 C C . ASN B 1 88 ? 49.156 -23.25 -34.469 1 43.47 88 ASN B C 1
ATOM 3983 O O . ASN B 1 88 ? 48.562 -24.188 -35.031 1 43.47 88 ASN B O 1
ATOM 3987 N N . TYR B 1 89 ? 49.781 -23.578 -33.344 1 45 89 TYR B N 1
ATOM 3988 C CA . TYR B 1 89 ? 49.25 -24.719 -32.594 1 45 89 TYR B CA 1
ATOM 3989 C C . TYR B 1 89 ? 47.719 -24.562 -32.406 1 45 89 TYR B C 1
ATOM 3991 O O . TYR B 1 89 ? 47.031 -25.516 -32.062 1 45 89 TYR B O 1
ATOM 3999 N N . LEU B 1 90 ? 47.281 -23.297 -32.562 1 46.09 90 LEU B N 1
ATOM 4000 C CA . LEU B 1 90 ? 45.875 -22.984 -32.438 1 46.09 90 LEU B CA 1
ATOM 4001 C C . LEU B 1 90 ? 45.062 -23.703 -33.531 1 46.09 90 LEU B C 1
ATOM 4003 O O . LEU B 1 90 ? 43.938 -24.109 -33.281 1 46.09 90 LEU B O 1
ATOM 4007 N N . ASP B 1 91 ? 45.531 -23.828 -34.688 1 44.84 91 ASP B N 1
ATOM 4008 C CA . ASP B 1 91 ? 44.812 -24.516 -35.75 1 44.84 91 ASP B CA 1
ATOM 4009 C C . ASP B 1 91 ? 44.719 -26.016 -35.469 1 44.84 91 ASP B C 1
ATOM 4011 O O . ASP B 1 91 ? 43.688 -26.641 -35.781 1 44.84 91 ASP B O 1
ATOM 4015 N N . THR B 1 92 ? 45.719 -26.734 -35.188 1 39.94 92 THR B N 1
ATOM 4016 C CA . THR B 1 92 ? 45.656 -28.156 -34.906 1 39.94 92 THR B CA 1
ATOM 4017 C C . THR B 1 92 ? 44.781 -28.422 -33.688 1 39.94 92 THR B C 1
ATOM 4019 O O . THR B 1 92 ? 44.094 -29.438 -33.594 1 39.94 92 THR B O 1
ATOM 4022 N N . VAL B 1 93 ? 45.031 -27.703 -32.625 1 36.94 93 VAL B N 1
ATOM 4023 C CA . VAL B 1 93 ? 44.188 -27.844 -31.438 1 36.94 93 VAL B CA 1
ATOM 4024 C C . VAL B 1 93 ? 42.812 -27.188 -31.672 1 36.94 93 VAL B C 1
ATOM 4026 O O . VAL B 1 93 ? 41.812 -27.609 -31.141 1 36.94 93 VAL B O 1
ATOM 4029 N N . SER B 1 94 ? 42.75 -26.125 -32.531 1 35.09 94 SER B N 1
ATOM 4030 C CA . SER B 1 94 ? 41.531 -25.297 -32.625 1 35.09 94 SER B CA 1
ATOM 4031 C C . SER B 1 94 ? 40.531 -25.906 -33.594 1 35.09 94 SER B C 1
ATOM 4033 O O . SER B 1 94 ? 39.312 -25.719 -33.438 1 35.09 94 SER B O 1
ATOM 4035 N N . THR B 1 95 ? 40.875 -26.344 -34.781 1 33.72 95 THR B N 1
ATOM 4036 C CA . THR B 1 95 ? 39.875 -26.688 -35.812 1 33.72 95 THR B CA 1
ATOM 4037 C C . THR B 1 95 ? 39.031 -27.859 -35.344 1 33.72 95 THR B C 1
ATOM 4039 O O . THR B 1 95 ? 37.812 -27.875 -35.594 1 33.72 95 THR B O 1
ATOM 4042 N N . TYR B 1 96 ? 39.656 -29.109 -35.156 1 31.42 96 TYR B N 1
ATOM 4043 C CA . TYR B 1 96 ? 38.875 -30.266 -34.781 1 31.42 96 TYR B CA 1
ATOM 4044 C C . TYR B 1 96 ? 38.125 -30.016 -33.469 1 31.42 96 TYR B C 1
ATOM 4046 O O . TYR B 1 96 ? 37 -30.469 -33.312 1 31.42 96 TYR B O 1
ATOM 4054 N N . VAL B 1 97 ? 38.688 -29.281 -32.594 1 33.5 97 VAL B N 1
ATOM 4055 C CA . VAL B 1 97 ? 38.062 -28.953 -31.328 1 33.5 97 VAL B CA 1
ATOM 4056 C C . VAL B 1 97 ? 36.906 -27.969 -31.562 1 33.5 97 VAL B C 1
ATOM 4058 O O . VAL B 1 97 ? 35.844 -28.094 -30.969 1 33.5 97 VAL B O 1
ATOM 4061 N N . VAL B 1 98 ? 37.156 -27.047 -32.438 1 36.34 98 VAL B N 1
ATOM 4062 C CA . VAL B 1 98 ? 36.031 -26.125 -32.656 1 36.34 98 VAL B CA 1
ATOM 4063 C C . VAL B 1 98 ? 34.938 -26.828 -33.438 1 36.34 98 VAL B C 1
ATOM 4065 O O . VAL B 1 98 ? 33.75 -26.688 -33.125 1 36.34 98 VAL B O 1
ATOM 4068 N N . GLU B 1 99 ? 35.344 -27.453 -34.562 1 37.31 99 GLU B N 1
ATOM 4069 C CA . GLU B 1 99 ? 34.281 -28.156 -35.281 1 37.31 99 GLU B CA 1
ATOM 4070 C C . GLU B 1 99 ? 33.719 -29.312 -34.438 1 37.31 99 GLU B C 1
ATOM 4072 O O . GLU B 1 99 ? 32.5 -29.531 -34.438 1 37.31 99 GLU B O 1
ATOM 4077 N N . ASN B 1 100 ? 34.594 -30.141 -33.844 1 36.53 100 ASN B N 1
ATOM 4078 C CA . ASN B 1 100 ? 34.125 -31.172 -32.938 1 36.53 100 ASN B CA 1
ATOM 4079 C C . ASN B 1 100 ? 33.5 -30.578 -31.688 1 36.53 100 ASN B C 1
ATOM 4081 O O . ASN B 1 100 ? 32.5 -31.094 -31.188 1 36.53 100 ASN B O 1
ATOM 4085 N N . GLU B 1 101 ? 34.094 -29.484 -31.188 1 39.59 101 GLU B N 1
ATOM 4086 C CA . GLU B 1 101 ? 33.438 -28.781 -30.094 1 39.59 101 GLU B CA 1
ATOM 4087 C C . GLU B 1 101 ? 32.125 -28.172 -30.531 1 39.59 101 GLU B C 1
ATOM 4089 O O . GLU B 1 101 ? 31.125 -28.188 -29.781 1 39.59 101 GLU B O 1
ATOM 4094 N N . LYS B 1 102 ? 32.125 -27.562 -31.688 1 42.81 102 LYS B N 1
ATOM 4095 C CA . LYS B 1 102 ? 30.828 -27.125 -32.219 1 42.81 102 LYS B CA 1
ATOM 4096 C C . LYS B 1 102 ? 29.906 -28.328 -32.438 1 42.81 102 LYS B C 1
ATOM 4098 O O . LYS B 1 102 ? 28.719 -28.25 -32.156 1 42.81 102 LYS B O 1
ATOM 4103 N N . ARG B 1 103 ? 30.484 -29.375 -33.188 1 43.94 103 ARG B N 1
ATOM 4104 C CA . ARG B 1 103 ? 29.672 -30.594 -33.344 1 43.94 103 ARG B CA 1
ATOM 4105 C C . ARG B 1 103 ? 29.328 -31.203 -31.984 1 43.94 103 ARG B C 1
ATOM 4107 O O . ARG B 1 103 ? 28.188 -31.594 -31.75 1 43.94 103 ARG B O 1
ATOM 4114 N N . LEU B 1 104 ? 30.375 -31.219 -31.109 1 42.72 104 LEU B N 1
ATOM 4115 C CA . LEU B 1 104 ? 30.109 -31.672 -29.75 1 42.72 104 LEU B CA 1
ATOM 4116 C C . LEU B 1 104 ? 29.203 -30.688 -29.016 1 42.72 104 LEU B C 1
ATOM 4118 O O . LEU B 1 104 ? 28.312 -31.094 -28.266 1 42.72 104 LEU B O 1
ATOM 4122 N N . SER B 1 105 ? 29.484 -29.422 -29.25 1 46.75 105 SER B N 1
ATOM 4123 C CA . SER B 1 105 ? 28.562 -28.422 -28.719 1 46.75 105 SER B CA 1
ATOM 4124 C C . SER B 1 105 ? 27.172 -28.547 -29.344 1 46.75 105 SER B C 1
ATOM 4126 O O . SER B 1 105 ? 26.172 -28.484 -28.641 1 46.75 105 SER B O 1
ATOM 4128 N N . ASN B 1 106 ? 27.281 -28.672 -30.703 1 47.59 106 ASN B N 1
ATOM 4129 C CA . ASN B 1 106 ? 26 -28.922 -31.359 1 47.59 106 ASN B CA 1
ATOM 4130 C C . ASN B 1 106 ? 25.391 -30.234 -30.906 1 47.59 106 ASN B C 1
ATOM 4132 O O . ASN B 1 106 ? 24.172 -30.312 -30.688 1 47.59 106 ASN B O 1
ATOM 4136 N N . LEU B 1 107 ? 26.219 -31.266 -30.891 1 45.06 107 LEU B N 1
ATOM 4137 C CA . LEU B 1 107 ? 25.734 -32.562 -30.391 1 45.06 107 LEU B CA 1
ATOM 4138 C C . LEU B 1 107 ? 25.328 -32.438 -28.922 1 45.06 107 LEU B C 1
ATOM 4140 O O . LEU B 1 107 ? 24.328 -33.031 -28.516 1 45.06 107 LEU B O 1
ATOM 4144 N N . ARG B 1 108 ? 26.062 -31.703 -28.125 1 43.84 108 ARG B N 1
ATOM 4145 C CA . ARG B 1 108 ? 25.656 -31.406 -26.75 1 43.84 108 ARG B CA 1
ATOM 4146 C C . ARG B 1 108 ? 24.359 -30.609 -26.734 1 43.84 108 ARG B C 1
ATOM 4148 O O . ARG B 1 108 ? 23.469 -30.875 -25.938 1 43.84 108 ARG B O 1
ATOM 4155 N N . GLU B 1 109 ? 24.453 -29.656 -27.672 1 49.31 109 GLU B N 1
ATOM 4156 C CA . GLU B 1 109 ? 23.203 -28.891 -27.766 1 49.31 109 GLU B CA 1
ATOM 4157 C C . GLU B 1 109 ? 22.047 -29.766 -28.25 1 49.31 109 GLU B C 1
ATOM 4159 O O . GLU B 1 109 ? 20.938 -29.656 -27.734 1 49.31 109 GLU B O 1
ATOM 4164 N N . LEU B 1 110 ? 22.328 -30.5 -29.281 1 47.19 110 LEU B N 1
ATOM 4165 C CA . LEU B 1 110 ? 21.312 -31.422 -29.781 1 47.19 110 LEU B CA 1
ATOM 4166 C C . LEU B 1 110 ? 20.922 -32.438 -28.688 1 47.19 110 LEU B C 1
ATOM 4168 O O . LEU B 1 110 ? 19.75 -32.75 -28.531 1 47.19 110 LEU B O 1
ATOM 4172 N N . ARG B 1 111 ? 21.891 -33 -28.016 1 45.88 111 ARG B N 1
ATOM 4173 C CA . ARG B 1 111 ? 21.625 -33.906 -26.906 1 45.88 111 ARG B CA 1
ATOM 4174 C C . ARG B 1 111 ? 20.875 -33.188 -25.781 1 45.88 111 ARG B C 1
ATOM 4176 O O . ARG B 1 111 ? 19.984 -33.781 -25.172 1 45.88 111 ARG B O 1
ATOM 4183 N N . LYS B 1 112 ? 21.359 -32.062 -25.641 1 53.19 112 LYS B N 1
ATOM 4184 C CA . LYS B 1 112 ? 20.641 -31.234 -24.656 1 53.19 112 LYS B CA 1
ATOM 4185 C C . LYS B 1 112 ? 19.188 -31.016 -25.094 1 53.19 112 LYS B C 1
ATOM 4187 O O . LYS B 1 112 ? 18.266 -31.125 -24.281 1 53.19 112 LYS B O 1
ATOM 4192 N N . HIS B 1 113 ? 19.125 -30.719 -26.375 1 52.34 113 HIS B N 1
ATOM 4193 C CA . HIS B 1 113 ? 17.766 -30.547 -26.906 1 52.34 113 HIS B CA 1
ATOM 4194 C C . HIS B 1 113 ? 17 -31.859 -26.875 1 52.34 113 HIS B C 1
ATOM 4196 O O . HIS B 1 113 ? 15.805 -31.891 -26.562 1 52.34 113 HIS B O 1
ATOM 4202 N N . GLN B 1 114 ? 17.641 -32.906 -27.328 1 51.41 114 GLN B N 1
ATOM 4203 C CA . GLN B 1 114 ? 17.016 -34.219 -27.281 1 51.41 114 GLN B CA 1
ATOM 4204 C C . GLN B 1 114 ? 16.688 -34.625 -25.844 1 51.41 114 GLN B C 1
ATOM 4206 O O . GLN B 1 114 ? 15.617 -35.156 -25.562 1 51.41 114 GLN B O 1
ATOM 4211 N N . LYS B 1 115 ? 17.625 -34.375 -25.016 1 52.5 115 LYS B N 1
ATOM 4212 C CA . LYS B 1 115 ? 17.391 -34.625 -23.594 1 52.5 115 LYS B CA 1
ATOM 4213 C C . LYS B 1 115 ? 16.266 -33.719 -23.078 1 52.5 115 LYS B C 1
ATOM 4215 O O . LYS B 1 115 ? 15.406 -34.188 -22.312 1 52.5 115 LYS B O 1
ATOM 4220 N N . ASN B 1 116 ? 16.375 -32.594 -23.656 1 58.28 116 ASN B N 1
ATOM 4221 C CA . ASN B 1 116 ? 15.312 -31.688 -23.25 1 58.28 116 ASN B CA 1
ATOM 4222 C C . ASN B 1 116 ? 13.961 -32.125 -23.797 1 58.28 116 ASN B C 1
ATOM 4224 O O . ASN B 1 116 ? 12.945 -32.062 -23.094 1 58.28 116 ASN B O 1
ATOM 4228 N N . GLY B 1 117 ? 14.039 -32.531 -25.062 1 58.88 117 GLY B N 1
ATOM 4229 C CA . GLY B 1 117 ? 12.812 -33.062 -25.641 1 58.88 117 GLY B CA 1
ATOM 4230 C C . GLY B 1 117 ? 12.305 -34.281 -24.922 1 58.88 117 GLY B C 1
ATOM 4231 O O . GLY B 1 117 ? 11.109 -34.406 -24.641 1 58.88 117 GLY B O 1
ATOM 4232 N N . ALA B 1 118 ? 13.219 -35.219 -24.703 1 63.09 118 ALA B N 1
ATOM 4233 C CA . ALA B 1 118 ? 12.844 -36.406 -23.984 1 63.09 118 ALA B CA 1
ATOM 4234 C C . ALA B 1 118 ? 12.352 -36.094 -22.578 1 63.09 118 ALA B C 1
ATOM 4236 O O . ALA B 1 118 ? 11.391 -36.688 -22.094 1 63.09 118 ALA B O 1
ATOM 4237 N N . TYR B 1 119 ? 12.992 -35.219 -22.016 1 64.62 119 TYR B N 1
ATOM 4238 C CA . TYR B 1 119 ? 12.578 -34.812 -20.688 1 64.62 119 TYR B CA 1
ATOM 4239 C C . TYR B 1 119 ? 11.172 -34.219 -20.719 1 64.62 119 TYR B C 1
ATOM 4241 O O . TYR B 1 119 ? 10.344 -34.5 -19.859 1 64.62 119 TYR B O 1
ATOM 4249 N N . MET B 1 120 ? 11 -33.469 -21.719 1 68.62 120 MET B N 1
ATOM 4250 C CA . MET B 1 120 ? 9.688 -32.844 -21.844 1 68.62 120 MET B CA 1
ATOM 4251 C C . MET B 1 120 ? 8.609 -33.906 -22.062 1 68.62 120 MET B C 1
ATOM 4253 O O . MET B 1 120 ? 7.516 -33.812 -21.5 1 68.62 120 MET B O 1
ATOM 4257 N N . GLU B 1 121 ? 8.992 -34.812 -22.906 1 67.44 121 GLU B N 1
ATOM 4258 C CA . GLU B 1 121 ? 8.023 -35.875 -23.141 1 67.44 121 GLU B CA 1
ATOM 4259 C C . GLU B 1 121 ? 7.734 -36.656 -21.859 1 67.44 121 GLU B C 1
ATOM 4261 O O . GLU B 1 121 ? 6.578 -36.969 -21.578 1 67.44 121 GLU B O 1
ATOM 4266 N N . MET B 1 122 ? 8.75 -36.938 -21.156 1 69.44 122 MET B N 1
ATOM 4267 C CA . MET B 1 122 ? 8.578 -37.656 -19.875 1 69.44 122 MET B CA 1
ATOM 4268 C C . MET B 1 122 ? 7.777 -36.812 -18.891 1 69.44 122 MET B C 1
ATOM 4270 O O . MET B 1 122 ? 6.918 -37.312 -18.172 1 69.44 122 MET B O 1
ATOM 4274 N N . LEU B 1 123 ? 8.109 -35.625 -18.875 1 70 123 LEU B N 1
ATOM 4275 C CA . LEU B 1 123 ? 7.379 -34.719 -18 1 70 123 LEU B CA 1
ATOM 4276 C C . LEU B 1 123 ? 5.898 -34.688 -18.359 1 70 123 LEU B C 1
ATOM 4278 O O . LEU B 1 123 ? 5.039 -34.75 -17.484 1 70 123 LEU B O 1
ATOM 4282 N N . MET B 1 124 ? 5.625 -34.656 -19.594 1 72.75 124 MET B N 1
ATOM 4283 C CA . MET B 1 124 ? 4.238 -34.562 -20.047 1 72.75 124 MET B CA 1
ATOM 4284 C C . MET B 1 124 ? 3.473 -35.844 -19.719 1 72.75 124 MET B C 1
ATOM 4286 O O . MET B 1 124 ? 2.297 -35.781 -19.359 1 72.75 124 MET B O 1
ATOM 4290 N N . GLU B 1 125 ? 4.18 -36.906 -19.938 1 69.56 125 GLU B N 1
ATOM 4291 C CA . GLU B 1 125 ? 3.553 -38.188 -19.562 1 69.56 125 GLU B CA 1
ATOM 4292 C C . GLU B 1 125 ? 3.271 -38.25 -18.062 1 69.56 125 GLU B C 1
ATOM 4294 O O . GLU B 1 125 ? 2.195 -38.656 -17.656 1 69.56 125 GLU B O 1
ATOM 4299 N N . GLY B 1 126 ? 4.234 -37.844 -17.328 1 70.94 126 GLY B N 1
ATOM 4300 C CA . GLY B 1 126 ? 4.027 -37.781 -15.891 1 70.94 126 GLY B CA 1
ATOM 4301 C C . GLY B 1 126 ? 2.936 -36.812 -15.5 1 70.94 126 GLY B C 1
ATOM 4302 O O . GLY B 1 126 ? 2.15 -37.094 -14.586 1 70.94 126 GLY B O 1
ATOM 4303 N N . LEU B 1 127 ? 2.928 -35.781 -16.203 1 73.5 127 LEU B N 1
ATOM 4304 C CA . LEU B 1 127 ? 1.938 -34.75 -15.922 1 73.5 127 LEU B CA 1
ATOM 4305 C C . LEU B 1 127 ? 0.525 -35.25 -16.188 1 73.5 127 LEU B C 1
ATOM 4307 O O . LEU B 1 127 ? -0.384 -35 -15.383 1 73.5 127 LEU B O 1
ATOM 4311 N N . LYS B 1 128 ? 0.327 -35.906 -17.266 1 73.56 128 LYS B N 1
ATOM 4312 C CA . LYS B 1 128 ? -0.992 -36.469 -17.578 1 73.56 128 LYS B CA 1
ATOM 4313 C C . LYS B 1 128 ? -1.482 -37.375 -16.469 1 73.56 128 LYS B C 1
ATOM 4315 O O . LYS B 1 128 ? -2.627 -37.281 -16.031 1 73.56 128 LYS B O 1
ATOM 4320 N N . LYS B 1 129 ? -0.572 -38.219 -16.062 1 75.5 129 LYS B N 1
ATOM 4321 C CA . LYS B 1 129 ? -0.919 -39.156 -15 1 75.5 129 LYS B CA 1
ATOM 4322 C C . LYS B 1 129 ? -1.238 -38.438 -13.703 1 75.5 129 LYS B C 1
ATOM 4324 O O . LYS B 1 129 ? -2.248 -38.719 -13.055 1 75.5 129 LYS B O 1
ATOM 4329 N N . ASP B 1 130 ? -0.472 -37.531 -13.445 1 78.06 130 ASP B N 1
ATOM 4330 C CA . ASP B 1 130 ? -0.626 -36.812 -12.18 1 78.06 130 ASP B CA 1
ATOM 4331 C C . ASP B 1 130 ? -1.86 -35.906 -12.203 1 78.06 130 ASP B C 1
ATOM 4333 O O . ASP B 1 130 ? -2.523 -35.719 -11.18 1 78.06 130 ASP B O 1
ATOM 4337 N N . LEU B 1 131 ? -2.135 -35.344 -13.297 1 77.19 131 LEU B N 1
ATOM 4338 C CA . LEU B 1 131 ? -3.303 -34.469 -13.422 1 77.19 131 LEU B CA 1
ATOM 4339 C C . LEU B 1 131 ? -4.59 -35.25 -13.195 1 77.19 131 LEU B C 1
ATOM 4341 O O . LEU B 1 131 ? -5.504 -34.781 -12.523 1 77.19 131 LEU B O 1
ATOM 4345 N N . VAL B 1 132 ? -4.633 -36.438 -13.766 1 75.69 132 VAL B N 1
ATOM 4346 C CA . VAL B 1 132 ? -5.809 -37.281 -13.594 1 75.69 132 VAL B CA 1
ATOM 4347 C C . VAL B 1 132 ? -6.012 -37.594 -12.117 1 75.69 132 VAL B C 1
ATOM 4349 O O . VAL B 1 132 ? -7.141 -37.594 -11.617 1 75.69 132 VAL B O 1
ATOM 4352 N N . LYS B 1 133 ? -4.961 -37.844 -11.492 1 77 133 LYS B N 1
ATOM 4353 C CA . LYS B 1 133 ? -5.016 -38.156 -10.062 1 77 133 LYS B CA 1
ATOM 4354 C C . LYS B 1 133 ? -5.477 -36.969 -9.25 1 77 133 LYS B C 1
ATOM 4356 O O . LYS B 1 133 ? -6.367 -37.062 -8.406 1 77 133 LYS B O 1
ATOM 4361 N N . GLU B 1 134 ? -4.898 -35.812 -9.555 1 77 134 GLU B N 1
ATOM 4362 C CA . GLU B 1 134 ? -5.133 -34.625 -8.734 1 77 134 GLU B CA 1
ATOM 4363 C C . GLU B 1 134 ? -6.492 -34 -9.047 1 77 134 GLU B C 1
ATOM 4365 O O . GLU B 1 134 ? -7.066 -33.312 -8.203 1 77 134 GLU B O 1
ATOM 4370 N N . LEU B 1 135 ? -7.02 -34.25 -10.188 1 73.5 135 LEU B N 1
ATOM 4371 C CA . LEU B 1 135 ? -8.266 -33.625 -10.586 1 73.5 135 LEU B CA 1
ATOM 4372 C C . LEU B 1 135 ? -9.469 -34.406 -10.047 1 73.5 135 LEU B C 1
ATOM 4374 O O . LEU B 1 135 ? -10.602 -33.906 -10.125 1 73.5 135 LEU B O 1
ATOM 4378 N N . LYS B 1 136 ? -9.258 -35.531 -9.477 1 72.56 136 LYS B N 1
ATOM 4379 C CA . LYS B 1 136 ? -10.336 -36.344 -8.961 1 72.56 136 LYS B CA 1
ATOM 4380 C C . LYS B 1 136 ? -10.969 -35.75 -7.719 1 72.56 136 LYS B C 1
ATOM 4382 O O . LYS B 1 136 ? -12.195 -35.719 -7.586 1 72.56 136 LYS B O 1
ATOM 4387 N N . ASN B 1 137 ? -10.086 -35.219 -6.793 1 76.75 137 ASN B N 1
ATOM 4388 C CA . ASN B 1 137 ? -10.578 -34.656 -5.539 1 76.75 137 ASN B CA 1
ATOM 4389 C C . ASN B 1 137 ? -10.086 -33.25 -5.332 1 76.75 137 ASN B C 1
ATOM 4391 O O . ASN B 1 137 ? -8.938 -32.938 -5.652 1 76.75 137 ASN B O 1
ATOM 4395 N N . PRO B 1 138 ? -10.984 -32.5 -4.734 1 80 138 PRO B N 1
ATOM 4396 C CA . PRO B 1 138 ? -10.555 -31.141 -4.438 1 80 138 PRO B CA 1
ATOM 4397 C C . PRO B 1 138 ? -9.547 -31.078 -3.289 1 80 138 PRO B C 1
ATOM 4399 O O . PRO B 1 138 ? -9.609 -31.891 -2.365 1 80 138 PRO B O 1
ATOM 4402 N N . ILE B 1 139 ? -8.57 -30.25 -3.475 1 79.06 139 ILE B N 1
ATOM 4403 C CA . ILE B 1 139 ? -7.613 -30 -2.406 1 79.06 139 ILE B CA 1
ATOM 4404 C C . ILE B 1 139 ? -8.211 -29.016 -1.398 1 79.06 139 ILE B C 1
ATOM 4406 O O . ILE B 1 139 ? -8.078 -29.203 -0.187 1 79.06 139 ILE B O 1
ATOM 4410 N N . ILE B 1 140 ? -8.789 -27.953 -1.84 1 78.38 140 ILE B N 1
ATOM 4411 C CA . ILE B 1 140 ? -9.523 -27.016 -1.001 1 78.38 140 ILE B CA 1
ATOM 4412 C C . ILE B 1 140 ? -11.023 -27.297 -1.101 1 78.38 140 ILE B C 1
ATOM 4414 O O . ILE B 1 140 ? -11.609 -27.203 -2.182 1 78.38 140 ILE B O 1
ATOM 4418 N N . GLU B 1 141 ? -11.641 -27.703 0.022 1 72.81 141 GLU B N 1
ATOM 4419 C CA . GLU B 1 141 ? -13.047 -28.078 0.049 1 72.81 141 GLU B CA 1
ATOM 4420 C C . GLU B 1 141 ? -13.945 -26.844 0.029 1 72.81 141 GLU B C 1
ATOM 4422 O O . GLU B 1 141 ? -13.492 -25.734 0.333 1 72.81 141 GLU B O 1
ATOM 4427 N N . ASP B 1 142 ? -15.18 -27.109 -0.41 1 70.31 142 ASP B N 1
ATOM 4428 C CA . ASP B 1 142 ? -16.203 -26.062 -0.38 1 70.31 142 ASP B CA 1
ATOM 4429 C C . ASP B 1 142 ? -16.469 -25.594 1.051 1 70.31 142 ASP B C 1
ATOM 4431 O O . ASP B 1 142 ? -16.391 -26.391 1.989 1 70.31 142 ASP B O 1
ATOM 4435 N N . ARG B 1 143 ? -16.469 -24.297 1.216 1 65.19 143 ARG B N 1
ATOM 4436 C CA . ARG B 1 143 ? -16.547 -23.75 2.568 1 65.19 143 ARG B CA 1
ATOM 4437 C C . ARG B 1 143 ? -17.922 -23.141 2.828 1 65.19 143 ARG B C 1
ATOM 4439 O O . ARG B 1 143 ? -18.578 -22.656 1.903 1 65.19 143 ARG B O 1
ATOM 4446 N N . ASP B 1 144 ? -18.359 -23.453 4.098 1 62.38 144 ASP B N 1
ATOM 4447 C CA . ASP B 1 144 ? -19.562 -22.75 4.531 1 62.38 144 ASP B CA 1
ATOM 4448 C C . ASP B 1 144 ? -19.312 -21.266 4.73 1 62.38 144 ASP B C 1
ATOM 4450 O O . ASP B 1 144 ? -18.203 -20.859 5.078 1 62.38 144 ASP B O 1
ATOM 4454 N N . ILE B 1 145 ? -20.203 -20.484 4.223 1 59.97 145 ILE B N 1
ATOM 4455 C CA . ILE B 1 145 ? -20.172 -19.031 4.324 1 59.97 145 ILE B CA 1
ATOM 4456 C C . ILE B 1 145 ? -20.172 -18.609 5.793 1 59.97 145 ILE B C 1
ATOM 4458 O O . ILE B 1 145 ? -21.078 -18.953 6.551 1 59.97 145 ILE B O 1
ATOM 4462 N N . LEU B 1 146 ? -18.969 -18.375 6.336 1 55.75 146 LEU B N 1
ATOM 4463 C CA . LEU B 1 146 ? -18.984 -17.844 7.695 1 55.75 146 LEU B CA 1
ATOM 4464 C C . LEU B 1 146 ? -19.109 -16.328 7.676 1 55.75 146 LEU B C 1
ATOM 4466 O O . LEU B 1 146 ? -18.359 -15.641 6.977 1 55.75 146 LEU B O 1
ATOM 4470 N N . LEU B 1 147 ? -20.406 -15.836 7.957 1 57 147 LEU B N 1
ATOM 4471 C CA . LEU B 1 147 ? -20.641 -14.398 8.078 1 57 147 LEU B CA 1
ATOM 4472 C C . LEU B 1 147 ? -19.938 -13.836 9.312 1 57 147 LEU B C 1
ATOM 4474 O O . LEU B 1 147 ? -20.25 -14.234 10.438 1 57 147 LEU B O 1
ATOM 4478 N N . GLY B 1 148 ? -18.688 -13.734 9.422 1 53.09 148 GLY B N 1
ATOM 4479 C CA . GLY B 1 148 ? -18.172 -13.125 10.641 1 53.09 148 GLY B CA 1
ATOM 4480 C C . GLY B 1 148 ? -18.156 -11.609 10.586 1 53.09 148 GLY B C 1
ATOM 4481 O O . GLY B 1 148 ? -17.844 -11.023 9.547 1 53.09 148 GLY B O 1
ATOM 4482 N N . HIS B 1 149 ? -19.266 -11.016 11.32 1 59.03 149 HIS B N 1
ATOM 4483 C CA . HIS B 1 149 ? -19.234 -9.57 11.484 1 59.03 149 HIS B CA 1
ATOM 4484 C C . HIS B 1 149 ? -18.062 -9.141 12.359 1 59.03 149 HIS B C 1
ATOM 4486 O O . HIS B 1 149 ? -17.922 -9.617 13.492 1 59.03 149 HIS B O 1
ATOM 4492 N N . THR B 1 150 ? -16.938 -8.734 11.719 1 66.44 150 THR B N 1
ATOM 4493 C CA . THR B 1 150 ? -15.867 -8.211 12.57 1 66.44 150 THR B CA 1
ATOM 4494 C C . THR B 1 150 ? -15.984 -6.695 12.711 1 66.44 150 THR B C 1
ATOM 4496 O O . THR B 1 150 ? -16.391 -6.008 11.773 1 66.44 150 THR B O 1
ATOM 4499 N N . ASP B 1 151 ? -15.914 -6.285 13.992 1 84.31 151 ASP B N 1
ATOM 4500 C CA . ASP B 1 151 ? -15.883 -4.859 14.297 1 84.31 151 ASP B CA 1
ATOM 4501 C C . ASP B 1 151 ? -14.695 -4.18 13.625 1 84.31 151 ASP B C 1
ATOM 4503 O O . ASP B 1 151 ? -13.555 -4.629 13.758 1 84.31 151 ASP B O 1
ATOM 4507 N N . LYS B 1 152 ? -15.016 -3.297 12.727 1 92.19 152 LYS B N 1
ATOM 4508 C CA . LYS B 1 152 ? -13.984 -2.564 11.992 1 92.19 152 LYS B CA 1
ATOM 4509 C C . LYS B 1 152 ? -13.891 -1.12 12.477 1 92.19 152 LYS B C 1
ATOM 4511 O O . LYS B 1 152 ? -14.875 -0.558 12.961 1 92.19 152 LYS B O 1
ATOM 4516 N N . GLU B 1 153 ? -12.719 -0.601 12.477 1 95.88 153 GLU B N 1
ATOM 4517 C CA . GLU B 1 153 ? -12.477 0.811 12.758 1 95.88 153 GLU B CA 1
ATOM 4518 C C . GLU B 1 153 ? -11.758 1.488 11.594 1 95.88 153 GLU B C 1
ATOM 4520 O O . GLU B 1 153 ? -10.977 0.851 10.883 1 95.88 153 GLU B O 1
ATOM 4525 N N . LEU B 1 154 ? -12.078 2.689 11.406 1 97.94 154 LEU B N 1
ATOM 4526 C CA . LEU B 1 154 ? -11.531 3.469 10.305 1 97.94 154 LEU B CA 1
ATOM 4527 C C . LEU B 1 154 ? -10.516 4.484 10.805 1 97.94 154 LEU B C 1
ATOM 4529 O O . LEU B 1 154 ? -10.734 5.137 11.828 1 97.94 154 LEU B O 1
ATOM 4533 N N . VAL B 1 155 ? -9.336 4.523 10.188 1 98.69 155 VAL B N 1
ATOM 4534 C CA . VAL B 1 155 ? -8.305 5.516 10.484 1 98.69 155 VAL B CA 1
ATOM 4535 C C . VAL B 1 155 ? -8.117 6.441 9.281 1 98.69 155 VAL B C 1
ATOM 4537 O O . VAL B 1 155 ? -7.777 5.988 8.188 1 98.69 155 VAL B O 1
ATOM 4540 N N . LEU B 1 156 ? -8.375 7.715 9.492 1 98.81 156 LEU B N 1
ATOM 4541 C CA . LEU B 1 156 ? -8.148 8.711 8.445 1 98.81 156 LEU B CA 1
ATOM 4542 C C . LEU B 1 156 ? -6.742 9.281 8.531 1 98.81 156 LEU B C 1
ATOM 4544 O O . LEU B 1 156 ? -6.32 9.758 9.586 1 98.81 156 LEU B O 1
ATOM 4548 N N . LEU B 1 157 ? -5.996 9.164 7.441 1 98.75 157 LEU B N 1
ATOM 4549 C CA . LEU B 1 157 ? -4.648 9.727 7.387 1 98.75 157 LEU B CA 1
ATOM 4550 C C . LEU B 1 157 ? -4.633 11.023 6.586 1 98.75 157 LEU B C 1
ATOM 4552 O O . LEU B 1 157 ? -4.746 11.008 5.359 1 98.75 157 LEU B O 1
ATOM 4556 N N . LEU B 1 158 ? -4.5 12.109 7.289 1 98.75 158 LEU B N 1
ATOM 4557 C CA . LEU B 1 158 ? -4.383 13.438 6.695 1 98.75 158 LEU B CA 1
ATOM 4558 C C . LEU B 1 158 ? -2.953 13.953 6.801 1 98.75 158 LEU B C 1
ATOM 4560 O O . LEU B 1 158 ? -2.33 13.859 7.859 1 98.75 158 LEU B O 1
ATOM 4564 N N . SER B 1 159 ? -2.414 14.43 5.723 1 98.31 159 SER B N 1
ATOM 4565 C CA . SER B 1 159 ? -1.005 14.812 5.762 1 98.31 159 SER B CA 1
ATOM 4566 C C . SER B 1 159 ? -0.699 15.914 4.754 1 98.31 159 SER B C 1
ATOM 4568 O O . SER B 1 159 ? -1.302 15.961 3.68 1 98.31 159 SER B O 1
ATOM 4570 N N . ASP B 1 160 ? 0.208 16.859 5.07 1 97.81 160 ASP B N 1
ATOM 4571 C CA . ASP B 1 160 ? 0.885 17.766 4.148 1 97.81 160 ASP B CA 1
ATOM 4572 C C . ASP B 1 160 ? -0.117 18.656 3.414 1 97.81 160 ASP B C 1
ATOM 4574 O O . ASP B 1 160 ? -0.1 18.734 2.184 1 97.81 160 ASP B O 1
ATOM 4578 N N . PHE B 1 161 ? -0.892 19.344 4.215 1 98 161 PHE B N 1
ATOM 4579 C CA . PHE B 1 161 ? -1.859 20.266 3.65 1 98 161 PHE B CA 1
ATOM 4580 C C . PHE B 1 161 ? -1.162 21.516 3.115 1 98 161 PHE B C 1
ATOM 4582 O O . PHE B 1 161 ? -1.595 22.094 2.115 1 98 161 PHE B O 1
ATOM 4589 N N . HIS B 1 162 ? -0.201 21.938 3.83 1 96.31 162 HIS B N 1
ATOM 4590 C CA . HIS B 1 162 ? 0.554 23.125 3.455 1 96.31 162 HIS B CA 1
ATOM 4591 C C . HIS B 1 162 ? -0.374 24.312 3.193 1 96.31 162 HIS B C 1
ATOM 4593 O O . HIS B 1 162 ? -0.3 24.938 2.137 1 96.31 162 HIS B O 1
ATOM 4599 N N . VAL B 1 163 ? -1.193 24.562 4.219 1 95.38 163 VAL B N 1
ATOM 4600 C CA . VAL B 1 163 ? -2.059 25.734 4.125 1 95.38 163 VAL B CA 1
ATOM 4601 C C . VAL B 1 163 ? -1.22 26.984 3.84 1 95.38 163 VAL B C 1
ATOM 4603 O O . VAL B 1 163 ? -0.246 27.25 4.547 1 95.38 163 VAL B O 1
ATOM 4606 N N . GLY B 1 164 ? -1.606 27.766 2.816 1 92.62 164 GLY B N 1
ATOM 4607 C CA . GLY B 1 164 ? -0.86 28.953 2.414 1 92.62 164 GLY B CA 1
ATOM 4608 C C . GLY B 1 164 ? -0.046 28.734 1.152 1 92.62 164 GLY B C 1
ATOM 4609 O O . GLY B 1 164 ? 0.405 29.703 0.53 1 92.62 164 GLY B O 1
ATOM 4610 N N . PHE B 1 165 ? 0.183 27.469 0.787 1 92.31 165 PHE B N 1
ATOM 4611 C CA . PHE B 1 165 ? 0.904 27.156 -0.441 1 92.31 165 PHE B CA 1
ATOM 4612 C C . PHE B 1 165 ? 0.033 27.422 -1.663 1 92.31 165 PHE B C 1
ATOM 4614 O O . PHE B 1 165 ? -1.158 27.109 -1.664 1 92.31 165 PHE B O 1
ATOM 4621 N N . THR B 1 166 ? 0.621 28.078 -2.65 1 89 166 THR B N 1
ATOM 4622 C CA . THR B 1 166 ? -0.065 28.297 -3.92 1 89 166 THR B CA 1
ATOM 4623 C C . THR B 1 166 ? 0.793 27.812 -5.086 1 89 166 THR B C 1
ATOM 4625 O O . THR B 1 166 ? 2.016 27.969 -5.074 1 89 166 THR B O 1
ATOM 4628 N N . SER B 1 167 ? 0.211 27.094 -5.922 1 86.38 167 SER B N 1
ATOM 4629 C CA . SER B 1 167 ? 0.874 26.625 -7.137 1 86.38 167 SER B CA 1
ATOM 4630 C C . SER B 1 167 ? -0.094 26.594 -8.312 1 86.38 167 SER B C 1
ATOM 4632 O O . SER B 1 167 ? -1.286 26.328 -8.141 1 86.38 167 SER B O 1
ATOM 4634 N N . ARG B 1 168 ? 0.403 27.062 -9.438 1 81.94 168 ARG B N 1
ATOM 4635 C CA . ARG B 1 168 ? -0.347 26.969 -10.688 1 81.94 168 ARG B CA 1
ATOM 4636 C C . ARG B 1 168 ? 0.53 26.438 -11.812 1 81.94 168 ARG B C 1
ATOM 4638 O O . ARG B 1 168 ? 1.585 27 -12.109 1 81.94 168 ARG B O 1
ATOM 4645 N N . ASP B 1 169 ? 0.208 25.266 -12.117 1 76.5 169 ASP B N 1
ATOM 4646 C CA . ASP B 1 169 ? 0.838 24.672 -13.289 1 76.5 169 ASP B CA 1
ATOM 4647 C C . ASP B 1 169 ? -0.208 24.234 -14.312 1 76.5 169 ASP B C 1
ATOM 4649 O O . ASP B 1 169 ? -1.411 24.344 -14.062 1 76.5 169 ASP B O 1
ATOM 4653 N N . LEU B 1 170 ? 0.266 23.922 -15.484 1 68.31 170 LEU B N 1
ATOM 4654 C CA . LEU B 1 170 ? -0.638 23.562 -16.578 1 68.31 170 LEU B CA 1
ATOM 4655 C C . LEU B 1 170 ? -1.537 22.391 -16.172 1 68.31 170 LEU B C 1
ATOM 4657 O O . LEU B 1 170 ? -2.715 22.359 -16.531 1 68.31 170 LEU B O 1
ATOM 4661 N N . ASP B 1 171 ? -1.073 21.531 -15.273 1 74.62 171 ASP B N 1
ATOM 4662 C CA . ASP B 1 171 ? -1.809 20.297 -15.039 1 74.62 171 ASP B CA 1
ATOM 4663 C C . ASP B 1 171 ? -2.395 20.266 -13.625 1 74.62 171 ASP B C 1
ATOM 4665 O O . ASP B 1 171 ? -3.205 19.391 -13.305 1 74.62 171 ASP B O 1
ATOM 4669 N N . ASN B 1 172 ? -1.999 21.297 -12.797 1 86.5 172 ASN B N 1
ATOM 4670 C CA . ASN B 1 172 ? -2.434 21.234 -11.406 1 86.5 172 ASN B CA 1
ATOM 4671 C C . ASN B 1 172 ? -2.457 22.625 -10.773 1 86.5 172 ASN B C 1
ATOM 4673 O O . ASN B 1 172 ? -1.598 23.453 -11.055 1 86.5 172 ASN B O 1
ATOM 4677 N N . LYS B 1 173 ? -3.518 22.922 -10.062 1 90.94 173 LYS B N 1
ATOM 4678 C CA . LYS B 1 173 ? -3.645 24.125 -9.258 1 90.94 173 LYS B CA 1
ATOM 4679 C C . LYS B 1 173 ? -3.855 23.797 -7.785 1 90.94 173 LYS B C 1
ATOM 4681 O O . LYS B 1 173 ? -4.539 22.828 -7.457 1 90.94 173 LYS B O 1
ATOM 4686 N N . TYR B 1 174 ? -3.205 24.641 -6.98 1 93.94 174 TYR B N 1
ATOM 4687 C CA . TYR B 1 174 ? -3.381 24.391 -5.551 1 93.94 174 TYR B CA 1
ATOM 4688 C C . TYR B 1 174 ? -3.449 25.719 -4.785 1 93.94 174 TYR B C 1
ATOM 4690 O O . TYR B 1 174 ? -2.639 26.609 -5.012 1 93.94 174 TYR B O 1
ATOM 4698 N N . ASN B 1 175 ? -4.391 25.891 -4.055 1 94.44 175 ASN B N 1
ATOM 4699 C CA . ASN B 1 175 ? -4.602 26.938 -3.066 1 94.44 175 ASN B CA 1
ATOM 4700 C C . ASN B 1 175 ? -5.57 26.484 -1.974 1 94.44 175 ASN B C 1
ATOM 4702 O O . ASN B 1 175 ? -5.973 25.328 -1.936 1 94.44 175 ASN B O 1
ATOM 4706 N N . PHE B 1 176 ? -5.898 27.344 -1.11 1 95.25 176 PHE B N 1
ATOM 4707 C CA . PHE B 1 176 ? -6.715 26.969 0.032 1 95.25 176 PHE B CA 1
ATOM 4708 C C . PHE B 1 176 ? -8.094 26.5 -0.424 1 95.25 176 PHE B C 1
ATOM 4710 O O . PHE B 1 176 ? -8.648 25.547 0.131 1 95.25 176 PHE B O 1
ATOM 4717 N N . GLU B 1 177 ? -8.625 27.141 -1.414 1 94.25 177 GLU B N 1
ATOM 4718 C CA . GLU B 1 177 ? -9.922 26.75 -1.952 1 94.25 177 GLU B CA 1
ATOM 4719 C C . GLU B 1 177 ? -9.883 25.344 -2.537 1 94.25 177 GLU B C 1
ATOM 4721 O O . GLU B 1 177 ? -10.781 24.531 -2.295 1 94.25 177 GLU B O 1
ATOM 4726 N N . VAL B 1 178 ? -8.883 25.047 -3.297 1 96.12 178 VAL B N 1
ATOM 4727 C CA . VAL B 1 178 ? -8.711 23.734 -3.895 1 96.12 178 VAL B CA 1
ATOM 4728 C C . VAL B 1 178 ? -8.539 22.688 -2.795 1 96.12 178 VAL B C 1
ATOM 4730 O O . VAL B 1 178 ? -9.133 21.609 -2.863 1 96.12 178 VAL B O 1
ATOM 4733 N N . LEU B 1 179 ? -7.711 23 -1.809 1 97.31 179 LEU B N 1
ATOM 4734 C CA . LEU B 1 179 ? -7.527 22.109 -0.671 1 97.31 179 LEU B CA 1
ATOM 4735 C C . LEU B 1 179 ? -8.867 21.766 -0.022 1 97.31 179 LEU B C 1
ATOM 4737 O O . LEU B 1 179 ? -9.164 20.594 0.222 1 97.31 179 LEU B O 1
ATOM 4741 N N . THR B 1 180 ? -9.68 22.766 0.23 1 95.12 180 THR B N 1
ATOM 4742 C CA . THR B 1 180 ? -10.969 22.578 0.895 1 95.12 180 THR B CA 1
ATOM 4743 C C . THR B 1 180 ? -11.891 21.703 0.047 1 95.12 180 THR B C 1
ATOM 4745 O O . THR B 1 180 ? -12.578 20.828 0.573 1 95.12 180 THR B O 1
ATOM 4748 N N . ASN B 1 181 ? -11.875 21.938 -1.216 1 95.12 181 ASN B N 1
ATOM 4749 C CA . ASN B 1 181 ? -12.688 21.125 -2.121 1 95.12 181 ASN B CA 1
ATOM 4750 C C . ASN B 1 181 ? -12.227 19.672 -2.137 1 95.12 181 ASN B C 1
ATOM 4752 O O . ASN B 1 181 ? -13.047 18.766 -2.137 1 95.12 181 ASN B O 1
ATOM 4756 N N . ARG B 1 182 ? -10.969 19.5 -2.184 1 96.69 182 ARG B N 1
ATOM 4757 C CA . ARG B 1 182 ? -10.398 18.156 -2.205 1 96.69 182 ARG B CA 1
ATOM 4758 C C . ARG B 1 182 ? -10.703 17.406 -0.906 1 96.69 182 ARG B C 1
ATOM 4760 O O . ARG B 1 182 ? -11.008 16.219 -0.923 1 96.69 182 ARG B O 1
ATOM 4767 N N . LEU B 1 183 ? -10.664 18.141 0.174 1 96.62 183 LEU B N 1
ATOM 4768 C CA . LEU B 1 183 ? -10.961 17.516 1.458 1 96.62 183 LEU B CA 1
ATOM 4769 C C . LEU B 1 183 ? -12.453 17.203 1.582 1 96.62 183 LEU B C 1
ATOM 4771 O O . LEU B 1 183 ? -12.828 16.219 2.232 1 96.62 183 LEU B O 1
ATOM 4775 N N . THR B 1 184 ? -13.258 18 0.938 1 93.75 184 THR B N 1
ATOM 4776 C CA . THR B 1 184 ? -14.68 17.703 0.888 1 93.75 184 THR B CA 1
ATOM 4777 C C . THR B 1 184 ? -14.922 16.375 0.158 1 93.75 184 THR B C 1
ATOM 4779 O O . THR B 1 184 ? -15.719 15.555 0.609 1 93.75 184 THR B O 1
ATOM 4782 N N . LYS B 1 185 ? -14.227 16.188 -0.912 1 92.94 185 LYS B N 1
ATOM 4783 C CA . LYS B 1 185 ? -14.312 14.93 -1.645 1 92.94 185 LYS B CA 1
ATOM 4784 C C . LYS B 1 185 ? -13.828 13.758 -0.79 1 92.94 185 LYS B C 1
ATOM 4786 O O . LYS B 1 185 ? -14.414 12.672 -0.824 1 92.94 185 LYS B O 1
ATOM 4791 N N . TYR B 1 186 ? -12.812 14 -0.129 1 96.31 186 TYR B N 1
ATOM 4792 C CA . TYR B 1 186 ? -12.281 12.984 0.775 1 96.31 186 TYR B CA 1
ATOM 4793 C C . TYR B 1 186 ? -13.32 12.586 1.813 1 96.31 186 TYR B C 1
ATOM 4795 O O . TYR B 1 186 ? -13.508 11.398 2.082 1 96.31 186 TYR B O 1
ATOM 4803 N N . LEU B 1 187 ? -14.008 13.57 2.395 1 94.94 187 LEU B N 1
ATOM 4804 C CA . LEU B 1 187 ? -15.016 13.312 3.422 1 94.94 187 LEU B CA 1
ATOM 4805 C C . LEU B 1 187 ? -16.203 12.57 2.838 1 94.94 187 LEU B C 1
ATOM 4807 O O . LEU B 1 187 ? -16.828 11.75 3.52 1 94.94 187 LEU B O 1
ATOM 4811 N N . ASP B 1 188 ? -16.484 12.836 1.585 1 92.56 188 ASP B N 1
ATOM 4812 C CA . ASP B 1 188 ? -17.531 12.062 0.92 1 92.56 188 ASP B CA 1
ATOM 4813 C C . ASP B 1 188 ? -17.188 10.578 0.907 1 92.56 188 ASP B C 1
ATOM 4815 O O . ASP B 1 188 ? -18.062 9.734 1.149 1 92.56 188 ASP B O 1
ATOM 4819 N N . GLU B 1 189 ? -15.969 10.352 0.57 1 93.5 189 GLU B N 1
ATOM 4820 C CA . GLU B 1 189 ? -15.531 8.961 0.551 1 93.5 189 GLU B CA 1
ATOM 4821 C C . GLU B 1 189 ? -15.539 8.367 1.954 1 93.5 189 GLU B C 1
ATOM 4823 O O . GLU B 1 189 ? -15.797 7.172 2.123 1 93.5 189 GLU B O 1
ATOM 4828 N N . VAL B 1 190 ? -15.18 9.18 2.975 1 95.62 190 VAL B N 1
ATOM 4829 C CA . VAL B 1 190 ? -15.227 8.719 4.359 1 95.62 190 VAL B CA 1
ATOM 4830 C C . VAL B 1 190 ? -16.656 8.312 4.715 1 95.62 190 VAL B C 1
ATOM 4832 O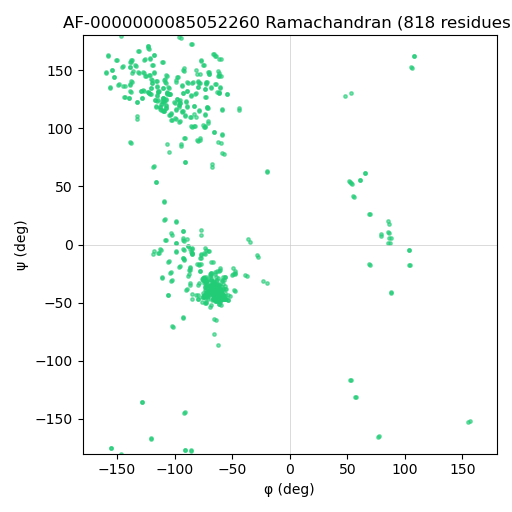 O . VAL B 1 190 ? -16.875 7.262 5.324 1 95.62 190 VAL B O 1
ATOM 4835 N N . GLN B 1 191 ? -17.594 9.078 4.355 1 93.62 191 GLN B N 1
ATOM 4836 C CA . GLN B 1 191 ? -19 8.766 4.617 1 93.62 191 GLN B CA 1
ATOM 4837 C C . GLN B 1 191 ? -19.391 7.441 3.965 1 93.62 191 GLN B C 1
ATOM 4839 O O . GLN B 1 191 ? -20.094 6.633 4.574 1 93.62 191 GLN B O 1
ATOM 4844 N N . THR B 1 192 ? -18.969 7.305 2.76 1 90.69 192 THR B N 1
ATOM 4845 C CA . THR B 1 192 ? -19.25 6.055 2.057 1 90.69 192 THR B CA 1
ATOM 4846 C C . THR B 1 192 ? -18.672 4.867 2.826 1 90.69 192 THR B C 1
ATOM 4848 O O . THR B 1 192 ? -19.359 3.854 3.006 1 90.69 192 THR B O 1
ATOM 4851 N N . MET B 1 193 ? -17.484 5.008 3.309 1 93.19 193 MET B N 1
ATOM 4852 C CA . MET B 1 193 ? -16.828 3.938 4.051 1 93.19 193 MET B CA 1
ATOM 4853 C C . MET B 1 193 ? -17.547 3.65 5.359 1 93.19 193 MET B C 1
ATOM 4855 O O . MET B 1 193 ? -17.719 2.49 5.738 1 93.19 193 MET B O 1
ATOM 4859 N N . VAL B 1 194 ? -17.953 4.695 6.047 1 93.81 194 VAL B N 1
ATOM 4860 C CA . VAL B 1 194 ? -18.625 4.562 7.336 1 93.81 194 VAL B CA 1
ATOM 4861 C C . VAL B 1 194 ? -19.938 3.814 7.156 1 93.81 194 VAL B C 1
ATOM 4863 O O . VAL B 1 194 ? -20.266 2.914 7.934 1 93.81 194 VAL B O 1
ATOM 4866 N N . LEU B 1 195 ? -20.625 4.074 6.148 1 89.5 195 LEU B N 1
ATOM 4867 C CA . LEU B 1 195 ? -21.922 3.455 5.895 1 89.5 195 LEU B CA 1
ATOM 4868 C C . LEU B 1 195 ? -21.766 2.018 5.414 1 89.5 195 LEU B C 1
ATOM 4870 O O . LEU B 1 195 ? -22.438 1.112 5.906 1 89.5 195 LEU B O 1
ATOM 4874 N N . GLU B 1 196 ? -20.859 1.848 4.504 1 86.38 196 GLU B N 1
ATOM 4875 C CA . GLU B 1 196 ? -20.672 0.539 3.889 1 86.38 196 GLU B CA 1
ATOM 4876 C C . GLU B 1 196 ? -20.188 -0.487 4.914 1 86.38 196 GLU B C 1
ATOM 4878 O O . GLU B 1 196 ? -20.547 -1.665 4.828 1 86.38 196 GLU B O 1
ATOM 4883 N N . HIS B 1 197 ? -19.375 -0.022 5.855 1 90.69 197 HIS B N 1
ATOM 4884 C CA . HIS B 1 197 ? -18.766 -0.969 6.777 1 90.69 197 HIS B CA 1
ATOM 4885 C C . HIS B 1 197 ? -19.375 -0.865 8.172 1 90.69 197 HIS B C 1
ATOM 4887 O O . HIS B 1 197 ? -18.906 -1.506 9.109 1 90.69 197 HIS B O 1
ATOM 4893 N N . ASP B 1 198 ? -20.359 -0.049 8.32 1 89.88 198 ASP B N 1
ATOM 4894 C CA . ASP B 1 198 ? -21.016 0.14 9.609 1 89.88 198 ASP B CA 1
ATOM 4895 C C . ASP B 1 198 ? -20.016 0.5 10.695 1 89.88 198 ASP B C 1
ATOM 4897 O O . ASP B 1 198 ? -19.938 -0.167 11.727 1 89.88 198 ASP B O 1
ATOM 4901 N N . ILE B 1 199 ? -19.25 1.481 10.422 1 94.62 199 ILE B N 1
ATOM 4902 C CA . ILE B 1 199 ? -18.172 1.912 11.305 1 94.62 199 ILE B CA 1
ATOM 4903 C C . ILE B 1 199 ? -18.734 2.75 12.445 1 94.62 199 ILE B C 1
ATOM 4905 O O . ILE B 1 199 ? -19.5 3.684 12.219 1 94.62 199 ILE B O 1
ATOM 4909 N N . ASP B 1 200 ? -18.266 2.477 13.648 1 93.94 200 ASP B N 1
ATOM 4910 C CA . ASP B 1 200 ? -18.703 3.242 14.812 1 93.94 200 ASP B CA 1
ATOM 4911 C C . ASP B 1 200 ? -17.609 4.211 15.273 1 93.94 200 ASP B C 1
ATOM 4913 O O . ASP B 1 200 ? -17.891 5.359 15.609 1 93.94 200 ASP B O 1
ATOM 4917 N N . ASP B 1 201 ? -16.406 3.691 15.289 1 95.44 201 ASP B N 1
ATOM 4918 C CA . ASP B 1 201 ? -15.297 4.473 15.812 1 95.44 201 ASP B CA 1
ATOM 4919 C C . ASP B 1 201 ? -14.352 4.895 14.688 1 95.44 201 ASP B C 1
ATOM 4921 O O . ASP B 1 201 ? -14.023 4.09 13.812 1 95.44 201 ASP B O 1
ATOM 4925 N N . VAL B 1 202 ? -13.93 6.148 14.68 1 97.81 202 VAL B N 1
ATOM 4926 C CA . VAL B 1 202 ? -13.008 6.664 13.68 1 97.81 202 VAL B CA 1
ATOM 4927 C C . VAL B 1 202 ? -11.844 7.387 14.359 1 97.81 202 VAL B C 1
ATOM 4929 O O . VAL B 1 202 ? -12.047 8.117 15.328 1 97.81 202 VAL B O 1
ATOM 4932 N N . SER B 1 203 ? -10.648 7.098 13.961 1 98.5 203 SER B N 1
ATOM 4933 C CA . SER B 1 203 ? -9.469 7.848 14.375 1 98.5 203 SER B CA 1
ATOM 4934 C C . SER B 1 203 ? -8.969 8.75 13.25 1 98.5 203 SER B C 1
ATOM 4936 O O . SER B 1 203 ? -8.844 8.305 12.102 1 98.5 203 SER B O 1
ATOM 4938 N N . ILE B 1 204 ? -8.742 10.023 13.523 1 98.69 204 ILE B N 1
ATOM 4939 C CA . ILE B 1 204 ? -8.211 10.992 12.57 1 98.69 204 ILE B CA 1
ATOM 4940 C C . ILE B 1 204 ? -6.781 11.367 12.953 1 98.69 204 ILE B C 1
ATOM 4942 O O . ILE B 1 204 ? -6.547 11.961 14.008 1 98.69 204 ILE B O 1
ATOM 4946 N N . PHE B 1 205 ? -5.809 11.031 12.141 1 98.81 205 PHE B N 1
ATOM 4947 C CA . PHE B 1 205 ? -4.41 11.359 12.406 1 98.81 205 PHE B CA 1
ATOM 4948 C C . PHE B 1 205 ? -3.895 12.375 11.398 1 98.81 205 PHE B C 1
ATOM 4950 O O . PHE B 1 205 ? -3.902 12.125 10.195 1 98.81 205 PHE B O 1
ATOM 4957 N N . PHE B 1 206 ? -3.533 13.539 11.844 1 98.81 206 PHE B N 1
ATOM 4958 C CA . PHE B 1 206 ? -2.84 14.5 11 1 98.81 206 PHE B CA 1
ATOM 4959 C C . PHE B 1 206 ? -1.33 14.305 11.078 1 98.81 206 PHE B C 1
ATOM 4961 O O . PHE B 1 206 ? -0.725 14.508 12.125 1 98.81 206 PHE B O 1
ATOM 4968 N N . VAL B 1 207 ? -0.717 13.992 9.945 1 98.62 207 VAL B N 1
ATOM 4969 C CA . VAL B 1 207 ? 0.616 13.398 9.93 1 98.62 207 VAL B CA 1
ATOM 4970 C C . VAL B 1 207 ? 1.66 14.484 9.664 1 98.62 207 VAL B C 1
ATOM 4972 O O . VAL B 1 207 ? 2.73 14.203 9.117 1 98.62 207 VAL B O 1
ATOM 4975 N N . GLY B 1 208 ? 1.341 15.75 9.867 1 97.25 208 GLY B N 1
ATOM 4976 C CA . GLY B 1 208 ? 2.338 16.812 9.844 1 97.25 208 GLY B CA 1
ATOM 4977 C C . GLY B 1 208 ? 2.238 17.688 8.609 1 97.25 208 GLY B C 1
ATOM 4978 O O . GLY B 1 208 ? 1.565 17.344 7.641 1 97.25 208 GLY B O 1
ATOM 4979 N N . ASP B 1 209 ? 2.889 18.922 8.703 1 96.62 209 ASP B N 1
ATOM 4980 C CA . ASP B 1 209 ? 2.979 19.953 7.66 1 96.62 209 ASP B CA 1
ATOM 4981 C C . ASP B 1 209 ? 1.602 20.531 7.344 1 96.62 209 ASP B C 1
ATOM 4983 O O . ASP B 1 209 ? 1.146 20.469 6.203 1 96.62 209 ASP B O 1
ATOM 4987 N N . LEU B 1 210 ? 1.058 21.125 8.391 1 97.25 210 LEU B N 1
ATOM 4988 C CA . LEU B 1 210 ? -0.244 21.766 8.273 1 97.25 210 LEU B CA 1
ATOM 4989 C C . LEU B 1 210 ? -0.134 23.078 7.492 1 97.25 210 LEU B C 1
ATOM 4991 O O . LEU B 1 210 ? -0.988 23.375 6.656 1 97.25 210 LEU B O 1
ATOM 4995 N N . VAL B 1 211 ? 0.999 23.766 7.727 1 94 211 VAL B N 1
ATOM 4996 C CA . VAL B 1 211 ? 1.169 25.078 7.125 1 94 211 VAL B CA 1
ATOM 4997 C C . VAL B 1 211 ? 2.363 25.062 6.176 1 94 211 VAL B C 1
ATOM 4999 O O . VAL B 1 211 ? 3.176 24.141 6.203 1 94 211 VAL B O 1
ATOM 5002 N N . GLU B 1 212 ? 2.449 26.031 5.328 1 89.94 212 GLU B N 1
ATOM 5003 C CA . GLU B 1 212 ? 3.557 26.141 4.379 1 89.94 212 GLU B CA 1
ATOM 5004 C C . GLU B 1 212 ? 4.734 26.891 4.996 1 89.94 212 GLU B C 1
ATOM 5006 O O . GLU B 1 212 ? 5.891 26.562 4.742 1 89.94 212 GLU B O 1
ATOM 5011 N N . HIS B 1 213 ? 4.652 27.688 5.973 1 75.06 213 HIS B N 1
ATOM 5012 C CA . HIS B 1 213 ? 5.625 28.5 6.691 1 75.06 213 HIS B CA 1
ATOM 5013 C C . HIS B 1 213 ? 6.512 29.281 5.727 1 75.06 213 HIS B C 1
ATOM 5015 O O . HIS B 1 213 ? 6.844 28.797 4.645 1 75.06 213 HIS B O 1
ATOM 5021 N N . ILE B 1 214 ? 6.746 30.609 5.766 1 57.19 214 ILE B N 1
ATOM 5022 C CA . ILE B 1 214 ? 7.559 31.438 4.887 1 57.19 214 ILE B CA 1
ATOM 5023 C C . ILE B 1 214 ? 9.039 31.219 5.188 1 57.19 214 ILE B C 1
ATOM 5025 O O . ILE B 1 214 ? 9.883 31.297 4.289 1 57.19 214 ILE B O 1
ATOM 5029 N N . ASN B 1 215 ? 9.469 31.125 6.457 1 49.19 215 ASN B N 1
ATOM 5030 C CA . ASN B 1 215 ? 10.828 31.453 6.859 1 49.19 215 ASN B CA 1
ATOM 5031 C C . ASN B 1 215 ? 11.812 30.359 6.496 1 49.19 215 ASN B C 1
ATOM 5033 O O . ASN B 1 215 ? 13.016 30.484 6.734 1 49.19 215 ASN B O 1
ATOM 5037 N N . MET B 1 216 ? 11.367 29.156 6.191 1 45.34 216 MET B N 1
ATOM 5038 C CA . MET B 1 216 ? 12.438 28.172 6.012 1 45.34 216 MET B CA 1
ATOM 5039 C C . MET B 1 216 ? 13.258 28.484 4.77 1 45.34 216 MET B C 1
ATOM 5041 O O . MET B 1 216 ? 14.281 27.844 4.512 1 45.34 216 MET B O 1
ATOM 5045 N N . ARG B 1 217 ? 12.781 29.312 3.922 1 42.38 217 ARG B N 1
ATOM 5046 C CA . ARG B 1 217 ? 13.625 29.609 2.771 1 42.38 217 ARG B CA 1
ATOM 5047 C C . ARG B 1 217 ? 14.453 30.875 3.016 1 42.38 217 ARG B C 1
ATOM 5049 O O . ARG B 1 217 ? 13.922 31.906 3.414 1 42.38 217 ARG B O 1
ATOM 5056 N N . ASP B 1 218 ? 15.539 30.688 3.641 1 41.84 218 ASP B N 1
ATOM 5057 C CA . ASP B 1 218 ? 16.453 31.828 3.676 1 41.84 218 ASP B CA 1
ATOM 5058 C C . ASP B 1 218 ? 16.281 32.719 2.451 1 41.84 218 ASP B C 1
ATOM 5060 O O . ASP B 1 218 ? 17.172 33.5 2.096 1 41.84 218 ASP B O 1
ATOM 5064 N N . VAL B 1 219 ? 15.586 32.375 1.518 1 39.31 219 VAL B N 1
ATOM 5065 C CA . VAL B 1 219 ? 15.625 33.188 0.317 1 39.31 219 VAL B CA 1
ATOM 5066 C C . VAL B 1 219 ? 14.859 34.5 0.56 1 39.31 219 VAL B C 1
ATOM 5068 O O . VAL B 1 219 ? 13.875 34.5 1.306 1 39.31 219 VAL B O 1
ATOM 5071 N N . ASN B 1 220 ? 15.555 35.594 0.58 1 38.16 220 ASN B N 1
ATOM 5072 C CA . ASN B 1 220 ? 15.086 36.969 0.452 1 38.16 220 ASN B CA 1
ATOM 5073 C C . ASN B 1 220 ? 13.742 37.062 -0.258 1 38.16 220 ASN B C 1
ATOM 5075 O O . ASN B 1 220 ? 13.18 38.125 -0.436 1 38.16 220 ASN B O 1
ATOM 5079 N N . GLN B 1 221 ? 13.438 36.188 -1.172 1 38.09 221 GLN B N 1
ATOM 5080 C CA . GLN B 1 221 ? 12.219 36.406 -1.948 1 38.09 221 GLN B CA 1
ATOM 5081 C C . GLN B 1 221 ? 10.992 35.938 -1.162 1 38.09 221 GLN B C 1
ATOM 5083 O O . GLN B 1 221 ? 10.945 34.812 -0.663 1 38.09 221 GLN B O 1
ATOM 5088 N N . ALA B 1 222 ? 10.477 36.781 -0.446 1 40.56 222 ALA B N 1
ATOM 5089 C CA . ALA B 1 222 ? 9.133 36.625 0.12 1 40.56 222 ALA B CA 1
ATOM 5090 C C . ALA B 1 222 ? 8.336 35.594 -0.664 1 40.56 222 ALA B C 1
ATOM 5092 O O . ALA B 1 222 ? 7.977 35.812 -1.821 1 40.56 222 ALA B O 1
ATOM 5093 N N . PHE B 1 223 ? 8.688 34.344 -0.724 1 51.56 223 PHE B N 1
ATOM 5094 C CA . PHE B 1 223 ? 7.875 33.375 -1.438 1 51.56 223 PHE B CA 1
ATOM 5095 C C . PHE B 1 223 ? 6.395 33.562 -1.132 1 51.56 223 PHE B C 1
ATOM 5097 O O . PHE B 1 223 ? 6.027 33.938 -0.007 1 51.56 223 PHE B O 1
ATOM 5104 N N . ASP B 1 224 ? 5.629 33.906 -2.137 1 64.19 224 ASP B N 1
ATOM 5105 C CA . ASP B 1 224 ? 4.23 34.312 -2.197 1 64.19 224 ASP B CA 1
ATOM 5106 C C . ASP B 1 224 ? 3.311 33.25 -1.608 1 64.19 224 ASP B C 1
ATOM 5108 O O . ASP B 1 224 ? 3.139 32.188 -2.193 1 64.19 224 ASP B O 1
ATOM 5112 N N . THR B 1 225 ? 3.268 33.219 -0.249 1 81.12 225 THR B N 1
ATOM 5113 C CA . THR B 1 225 ? 2.209 32.406 0.369 1 81.12 225 THR B CA 1
ATOM 5114 C C . THR B 1 225 ? 0.862 33.125 0.244 1 81.12 225 THR B C 1
ATOM 5116 O O . THR B 1 225 ? 0.808 34.344 0.089 1 81.12 225 THR B O 1
ATOM 5119 N N . GLU B 1 226 ? -0.106 32.375 0.264 1 86.5 226 GLU B N 1
ATOM 5120 C CA . GLU B 1 226 ? -1.472 32.875 0.139 1 86.5 226 GLU B CA 1
ATOM 5121 C C . GLU B 1 226 ? -1.876 33.688 1.366 1 86.5 226 GLU B C 1
ATOM 5123 O O . GLU B 1 226 ? -2.674 34.625 1.264 1 86.5 226 GLU B O 1
ATOM 5128 N N . PHE B 1 227 ? -1.294 33.344 2.607 1 84.25 227 PHE B N 1
ATOM 5129 C CA . PHE B 1 227 ? -1.718 33.906 3.889 1 84.25 227 PHE B CA 1
ATOM 5130 C C . PHE B 1 227 ? -0.513 34.219 4.766 1 84.25 227 PHE B C 1
ATOM 5132 O O . PHE B 1 227 ? 0.583 33.719 4.535 1 84.25 227 PHE B O 1
ATOM 5139 N N . THR B 1 228 ? -0.76 35.094 5.637 1 80.5 228 THR B N 1
ATOM 5140 C CA . THR B 1 228 ? 0.228 35.25 6.695 1 80.5 228 THR B CA 1
ATOM 5141 C C . THR B 1 228 ? 0.337 34 7.543 1 80.5 228 THR B C 1
ATOM 5143 O O . THR B 1 228 ? -0.54 33.125 7.496 1 80.5 228 THR B O 1
ATOM 5146 N N . MET B 1 229 ? 1.341 33.844 8.266 1 83.06 229 MET B N 1
ATOM 5147 C CA . MET B 1 229 ? 1.537 32.688 9.117 1 83.06 229 MET B CA 1
ATOM 5148 C C . MET B 1 229 ? 0.377 32.5 10.094 1 83.06 229 MET B C 1
ATOM 5150 O O . MET B 1 229 ? -0.122 31.406 10.289 1 83.06 229 MET B O 1
ATOM 5154 N N . SER B 1 230 ? -0.012 33.625 10.75 1 80.75 230 SER B N 1
ATOM 5155 C CA . SER B 1 230 ? -1.132 33.562 11.688 1 80.75 230 SER B CA 1
ATOM 5156 C C . SER B 1 230 ? -2.4 33.062 11 1 80.75 230 SER B C 1
ATOM 5158 O O . SER B 1 230 ? -3.162 32.281 11.57 1 80.75 230 SER B O 1
ATOM 5160 N N . GLU B 1 231 ? -2.627 33.469 9.766 1 84.69 231 GLU B N 1
ATOM 5161 C CA . GLU B 1 231 ? -3.795 33.062 9 1 84.69 231 GLU B CA 1
ATOM 5162 C C . GLU B 1 231 ? -3.695 31.594 8.609 1 84.69 231 GLU B C 1
ATOM 5164 O O . GLU B 1 231 ? -4.699 30.875 8.602 1 84.69 231 GLU B O 1
ATOM 5169 N N . GLN B 1 232 ? -2.494 31.172 8.234 1 90.75 232 GLN B N 1
ATOM 5170 C CA . GLN B 1 232 ? -2.291 29.766 7.898 1 90.75 232 GLN B CA 1
ATOM 5171 C C . GLN B 1 232 ? -2.652 28.875 9.078 1 90.75 232 GLN B C 1
ATOM 5173 O O . GLN B 1 232 ? -3.359 27.875 8.906 1 90.75 232 GLN B O 1
ATOM 5178 N N . ILE B 1 233 ? -2.238 29.219 10.242 1 88.75 233 ILE B N 1
ATOM 5179 C CA . ILE B 1 233 ? -2.479 28.422 11.445 1 88.75 233 ILE B CA 1
ATOM 5180 C C . ILE B 1 233 ? -3.973 28.422 11.766 1 88.75 233 ILE B C 1
ATOM 5182 O O . ILE B 1 233 ? -4.547 27.359 12.039 1 88.75 233 ILE B O 1
ATOM 5186 N N . SER B 1 234 ? -4.578 29.594 11.734 1 87.06 234 SER B N 1
ATOM 5187 C CA . SER B 1 234 ? -5.992 29.703 12.078 1 87.06 234 SER B CA 1
ATOM 5188 C C . SER B 1 234 ? -6.863 28.953 11.078 1 87.06 234 SER B C 1
ATOM 5190 O O . SER B 1 234 ? -7.785 28.234 11.469 1 87.06 234 SER B O 1
ATOM 5192 N N . LYS B 1 235 ? -6.598 29.109 9.812 1 90.62 235 LYS B N 1
ATOM 5193 C CA . LYS B 1 235 ? -7.352 28.422 8.773 1 90.62 235 LYS B CA 1
ATOM 5194 C C . LYS B 1 235 ? -7.141 26.906 8.859 1 90.62 235 LYS B C 1
ATOM 5196 O O . LYS B 1 235 ? -8.086 26.141 8.688 1 90.62 235 LYS B O 1
ATOM 5201 N N . GLY B 1 236 ? -5.848 26.547 9.102 1 95.06 236 GLY B N 1
ATOM 5202 C CA . GLY B 1 236 ? -5.562 25.125 9.297 1 95.06 236 GLY B CA 1
ATOM 5203 C C . GLY B 1 236 ? -6.297 24.531 10.484 1 95.06 236 GLY B C 1
ATOM 5204 O O . GLY B 1 236 ? -6.832 23.422 10.391 1 95.06 236 GLY B O 1
ATOM 5205 N N . THR B 1 237 ? -6.289 25.219 11.531 1 90.38 237 THR B N 1
ATOM 5206 C CA . THR B 1 237 ? -6.984 24.781 12.734 1 90.38 237 THR B CA 1
ATOM 5207 C C . THR B 1 237 ? -8.477 24.625 12.469 1 90.38 237 THR B C 1
ATOM 5209 O O . THR B 1 237 ? -9.086 23.625 12.844 1 90.38 237 THR B O 1
ATOM 5212 N N . ARG B 1 238 ? -9.062 25.625 11.844 1 89.75 238 ARG B N 1
ATOM 5213 C CA . ARG B 1 238 ? -10.484 25.578 11.516 1 89.75 238 ARG B CA 1
ATOM 5214 C C . ARG B 1 238 ? -10.805 24.391 10.617 1 89.75 238 ARG B C 1
ATOM 5216 O O . ARG B 1 238 ? -11.82 23.719 10.805 1 89.75 238 ARG B O 1
ATOM 5223 N N . LEU B 1 239 ? -9.945 24.203 9.664 1 94.06 239 LEU B N 1
ATOM 5224 C CA . LEU B 1 239 ? -10.125 23.078 8.75 1 94.06 239 LEU B CA 1
ATOM 5225 C C . LEU B 1 239 ? -10.172 21.75 9.523 1 94.06 239 LEU B C 1
ATOM 5227 O O . LEU B 1 239 ? -11.031 20.906 9.266 1 94.06 239 LEU B O 1
ATOM 5231 N N . LEU B 1 240 ? -9.266 21.562 10.422 1 94.69 240 LEU B N 1
ATOM 5232 C CA . LEU B 1 240 ? -9.219 20.344 11.211 1 94.69 240 LEU B CA 1
ATOM 5233 C C . LEU B 1 240 ? -10.469 20.203 12.078 1 94.69 240 LEU B C 1
ATOM 5235 O O . LEU B 1 240 ? -11.031 19.109 12.188 1 94.69 240 LEU B O 1
ATOM 5239 N N . ILE B 1 241 ? -10.883 21.266 12.633 1 90.44 241 ILE B N 1
ATOM 5240 C CA . ILE B 1 241 ? -12.086 21.25 13.453 1 90.44 241 ILE B CA 1
ATOM 5241 C C . ILE B 1 241 ? -13.289 20.844 12.609 1 90.44 241 ILE B C 1
ATOM 5243 O O . ILE B 1 241 ? -14.117 20.047 13.031 1 90.44 241 ILE B O 1
ATOM 5247 N N . ASP B 1 242 ? -13.359 21.422 11.445 1 92.38 242 ASP B N 1
ATOM 5248 C CA . ASP B 1 242 ? -14.469 21.094 10.547 1 92.38 242 ASP B CA 1
ATOM 5249 C C . ASP B 1 242 ? -14.461 19.609 10.188 1 92.38 242 ASP B C 1
ATOM 5251 O O . ASP B 1 242 ? -15.516 18.984 10.117 1 92.38 242 ASP B O 1
ATOM 5255 N N . ILE B 1 243 ? -13.312 19.109 9.891 1 95 243 ILE B N 1
ATOM 5256 C CA . ILE B 1 243 ? -13.195 17.703 9.547 1 95 243 ILE B CA 1
ATOM 5257 C C . ILE B 1 243 ? -13.633 16.844 10.727 1 95 243 ILE B C 1
ATOM 5259 O O . ILE B 1 243 ? -14.414 15.898 10.555 1 95 243 ILE B O 1
ATOM 5263 N N . ILE B 1 244 ? -13.141 17.188 11.898 1 94 244 ILE B N 1
ATOM 5264 C CA . ILE B 1 244 ? -13.484 16.453 13.109 1 94 244 ILE B CA 1
ATOM 5265 C C . ILE B 1 244 ? -15 16.469 13.312 1 94 244 ILE B C 1
ATOM 5267 O O . ILE B 1 244 ? -15.617 15.438 13.578 1 94 244 ILE B O 1
ATOM 5271 N N . LYS B 1 245 ? -15.602 17.578 13.172 1 89.69 245 LYS B N 1
ATOM 5272 C CA . LYS B 1 245 ? -17.047 17.734 13.367 1 89.69 245 LYS B CA 1
ATOM 5273 C C . LYS B 1 245 ? -17.828 16.922 12.344 1 89.69 245 LYS B C 1
ATOM 5275 O O . LYS B 1 245 ? -18.797 16.25 12.695 1 89.69 245 LYS B O 1
ATOM 5280 N N . ASN B 1 246 ? -17.453 17.047 11.109 1 92.19 246 ASN B N 1
ATOM 5281 C CA . ASN B 1 246 ? -18.125 16.281 10.062 1 92.19 246 ASN B CA 1
ATOM 5282 C C . ASN B 1 246 ? -18.062 14.789 10.328 1 92.19 246 ASN B C 1
ATOM 5284 O O . ASN B 1 246 ? -19.062 14.086 10.211 1 92.19 246 ASN B O 1
ATOM 5288 N N . VAL B 1 247 ? -16.859 14.312 10.703 1 94.81 247 VAL B N 1
ATOM 5289 C CA . VAL B 1 247 ? -16.688 12.883 10.953 1 94.81 247 VAL B CA 1
ATOM 5290 C C . VAL B 1 247 ? -17.5 12.477 12.172 1 94.81 247 VAL B C 1
ATOM 5292 O O . VAL B 1 247 ? -18.125 11.406 12.188 1 94.81 247 VAL B O 1
ATOM 5295 N N . SER B 1 248 ? -17.516 13.297 13.219 1 92.12 248 SER B N 1
ATOM 5296 C CA . SER B 1 248 ? -18.266 13.016 14.438 1 92.12 248 SER B CA 1
ATOM 5297 C C . SER B 1 248 ? -19.75 12.859 14.141 1 92.12 248 SER B C 1
ATOM 5299 O O . SER B 1 248 ? -20.453 12.07 14.797 1 92.12 248 SER B O 1
ATOM 5301 N N . GLU B 1 249 ? -20.234 13.516 13.188 1 89.44 249 GLU B N 1
ATOM 5302 C CA . GLU B 1 249 ? -21.656 13.445 12.82 1 89.44 249 GLU B CA 1
ATOM 5303 C C . GLU B 1 249 ? -21.953 12.18 12.023 1 89.44 249 GLU B C 1
ATOM 5305 O O . GLU B 1 249 ? -23.109 11.75 11.945 1 89.44 249 GLU B O 1
ATOM 5310 N N . MET B 1 250 ? -20.938 11.57 11.508 1 91.75 250 MET B N 1
ATOM 5311 C CA . MET B 1 250 ? -21.125 10.406 10.648 1 91.75 250 MET B CA 1
ATOM 5312 C C . MET B 1 250 ? -21.219 9.125 11.477 1 91.75 250 MET B C 1
ATOM 5314 O O . MET B 1 250 ? -21.688 8.102 11 1 91.75 250 MET B O 1
ATOM 5318 N N . VAL B 1 251 ? -20.703 9.211 12.719 1 93.5 251 VAL B N 1
ATOM 5319 C CA . VAL B 1 251 ? -20.547 7.957 13.445 1 93.5 251 VAL B CA 1
ATOM 5320 C C . VAL B 1 251 ? -21.266 8.062 14.797 1 93.5 251 VAL B C 1
ATOM 5322 O O . VAL B 1 251 ? -21.438 9.156 15.328 1 93.5 251 VAL B O 1
ATOM 5325 N N . ASP B 1 252 ? -21.578 6.898 15.367 1 91.69 252 ASP B N 1
ATOM 5326 C CA . ASP B 1 252 ? -22.234 6.844 16.672 1 91.69 252 ASP B CA 1
ATOM 5327 C C . ASP B 1 252 ? -21.219 6.637 17.797 1 91.69 252 ASP B C 1
ATOM 5329 O O . ASP B 1 252 ? -21.5 6.93 18.953 1 91.69 252 ASP B O 1
ATOM 5333 N N . GLY B 1 253 ? -20.109 6.176 17.375 1 93.5 253 GLY B N 1
ATOM 5334 C CA . GLY B 1 253 ? -19.094 5.867 18.375 1 93.5 253 GLY B CA 1
ATOM 5335 C C . GLY B 1 253 ? -18.156 7.027 18.656 1 93.5 253 GLY B C 1
ATOM 5336 O O . GLY B 1 253 ? -18.578 8.18 18.688 1 93.5 253 GLY B O 1
ATOM 5337 N N . LYS B 1 254 ? -16.922 6.715 18.906 1 93.62 254 LYS B N 1
ATOM 5338 C CA . LYS B 1 254 ? -15.93 7.695 19.344 1 93.62 254 LYS B CA 1
ATOM 5339 C C . LYS B 1 254 ? -15.078 8.172 18.156 1 93.62 254 LYS B C 1
ATOM 5341 O O . LYS B 1 254 ? -14.758 7.387 17.266 1 93.62 254 LYS B O 1
ATOM 5346 N N . VAL B 1 255 ? -14.758 9.414 18.234 1 96.94 255 VAL B N 1
ATOM 5347 C CA . VAL B 1 255 ? -13.781 9.992 17.312 1 96.94 255 VAL B CA 1
ATOM 5348 C C . VAL B 1 255 ? -12.508 10.352 18.078 1 96.94 255 VAL B C 1
ATOM 5350 O O . VAL B 1 255 ? -12.562 11.039 19.094 1 96.94 255 VAL B O 1
ATOM 5353 N N . THR B 1 256 ? -11.414 9.789 17.688 1 98.19 256 THR B N 1
ATOM 5354 C CA . THR B 1 256 ? -10.109 10.094 18.25 1 98.19 256 THR B CA 1
ATOM 5355 C C . THR B 1 256 ? -9.289 10.945 17.281 1 98.19 256 THR B C 1
ATOM 5357 O O . THR B 1 256 ? -9.297 10.703 16.078 1 98.19 256 THR B O 1
ATOM 5360 N N . PHE B 1 257 ? -8.641 11.992 17.828 1 98.44 257 PHE B N 1
ATOM 5361 C CA . PHE B 1 257 ? -7.828 12.867 16.984 1 98.44 257 PHE B CA 1
ATOM 5362 C C . PHE B 1 257 ? -6.391 12.922 17.484 1 98.44 257 PHE B C 1
ATOM 5364 O O . PHE B 1 257 ? -6.156 13.023 18.688 1 98.44 257 PHE B O 1
ATOM 5371 N N . GLY B 1 258 ? -5.406 12.742 16.562 1 98.62 258 GLY B N 1
ATOM 5372 C CA . GLY B 1 258 ? -3.992 12.93 16.844 1 98.62 258 GLY B CA 1
ATOM 5373 C C . GLY B 1 258 ? -3.285 13.781 15.805 1 98.62 258 GLY B C 1
ATOM 5374 O O . GLY B 1 258 ? -3.645 13.75 14.625 1 98.62 258 GLY B O 1
ATOM 5375 N N . ILE B 1 259 ? -2.242 14.555 16.25 1 98.25 259 ILE B N 1
ATOM 5376 C CA . ILE B 1 259 ? -1.5 15.422 15.344 1 98.25 259 ILE B CA 1
ATOM 5377 C C . ILE B 1 259 ? -0.009 15.352 15.664 1 98.25 259 ILE B C 1
ATOM 5379 O O . ILE B 1 259 ? 0.376 15.312 16.828 1 98.25 259 ILE B O 1
ATOM 5383 N N . VAL B 1 260 ? 0.797 15.289 14.633 1 97.5 260 VAL B N 1
ATOM 5384 C CA . VAL B 1 260 ? 2.242 15.406 14.805 1 97.5 260 VAL B CA 1
ATOM 5385 C C . VAL B 1 260 ? 2.77 16.578 13.992 1 97.5 260 VAL B C 1
ATOM 5387 O O . VAL B 1 260 ? 2.107 17.047 13.062 1 97.5 260 VAL B O 1
ATOM 5390 N N . ALA B 1 261 ? 3.967 17.062 14.367 1 94.81 261 ALA B N 1
ATOM 5391 C CA . ALA B 1 261 ? 4.59 18.203 13.688 1 94.81 261 ALA B CA 1
ATOM 5392 C C . ALA B 1 261 ? 5.441 17.734 12.516 1 94.81 261 ALA B C 1
ATOM 5394 O O . ALA B 1 261 ? 6.141 16.734 12.602 1 94.81 261 ALA B O 1
ATOM 5395 N N . GLY B 1 262 ? 5.27 18.359 11.398 1 93.94 262 GLY B N 1
ATOM 5396 C CA . GLY B 1 262 ? 6.195 18.219 10.281 1 93.94 262 GLY B CA 1
ATOM 5397 C C . GLY B 1 262 ? 7.254 19.297 10.234 1 93.94 262 GLY B C 1
ATOM 5398 O O . GLY B 1 262 ? 7.273 20.188 11.086 1 93.94 262 GLY B O 1
ATOM 5399 N N . ASN B 1 263 ? 8.148 19.234 9.305 1 88.69 263 ASN B N 1
ATOM 5400 C CA . ASN B 1 263 ? 9.242 20.203 9.227 1 88.69 263 ASN B CA 1
ATOM 5401 C C . ASN B 1 263 ? 8.75 21.594 8.836 1 88.69 263 ASN B C 1
ATOM 5403 O O . ASN B 1 263 ? 9.344 22.594 9.234 1 88.69 263 ASN B O 1
ATOM 5407 N N . HIS B 1 264 ? 7.676 21.734 8.125 1 90.31 264 HIS B N 1
ATOM 5408 C CA . HIS B 1 264 ? 7.125 23.031 7.746 1 90.31 264 HIS B CA 1
ATOM 5409 C C . HIS B 1 264 ? 6.371 23.672 8.906 1 90.31 264 HIS B C 1
ATOM 5411 O O . HIS B 1 264 ? 6.055 24.859 8.875 1 90.31 264 HIS B O 1
ATOM 5417 N N . ASP B 1 265 ? 6.137 22.891 9.938 1 90.62 265 ASP B N 1
ATOM 5418 C CA . ASP B 1 265 ? 5.395 23.391 11.094 1 90.62 265 ASP B CA 1
ATOM 5419 C C . ASP B 1 265 ? 6.328 24.078 12.094 1 90.62 265 ASP B C 1
ATOM 5421 O O . ASP B 1 265 ? 5.871 24.656 13.078 1 90.62 265 ASP B O 1
ATOM 5425 N N . ARG B 1 266 ? 7.609 24.031 11.805 1 81.88 266 ARG B N 1
ATOM 5426 C CA . ARG B 1 266 ? 8.57 24.609 12.734 1 81.88 266 ARG B CA 1
ATOM 5427 C C . ARG B 1 266 ? 8.539 26.125 12.68 1 81.88 266 ARG B C 1
ATOM 5429 O O . ARG B 1 266 ? 8.57 26.719 11.602 1 81.88 266 ARG B O 1
ATOM 5436 N N . LEU B 1 267 ? 8.383 26.781 13.812 1 74.56 267 LEU B N 1
ATOM 5437 C CA . LEU B 1 267 ? 8.297 28.234 13.875 1 74.56 267 LEU B CA 1
ATOM 5438 C C . LEU B 1 267 ? 9.688 28.859 13.844 1 74.56 267 LEU B C 1
ATOM 5440 O O . LEU B 1 267 ? 9.875 29.953 13.281 1 74.56 267 LEU B O 1
ATOM 5444 N N . GLN B 1 268 ? 10.633 28.25 14.625 1 62.69 268 GLN B N 1
ATOM 5445 C CA . GLN B 1 268 ? 11.977 28.812 14.57 1 62.69 268 GLN B CA 1
ATOM 5446 C C . GLN B 1 268 ? 12.852 28.047 13.578 1 62.69 268 GLN B C 1
ATOM 5448 O O . GLN B 1 268 ? 12.758 26.812 13.477 1 62.69 268 GLN B O 1
ATOM 5453 N N . GLY B 1 269 ? 13.117 28.562 12.469 1 55.22 269 GLY B N 1
ATOM 5454 C CA . GLY B 1 269 ? 13.758 28.109 11.25 1 55.22 269 GLY B CA 1
ATOM 5455 C C . GLY B 1 269 ? 14.93 27.172 11.508 1 55.22 269 GLY B C 1
ATOM 5456 O O . GLY B 1 269 ? 15.461 26.578 10.57 1 55.22 269 GLY B O 1
ATOM 5457 N N . ASN B 1 270 ? 15.609 27.234 12.617 1 49.41 270 ASN B N 1
ATOM 5458 C CA . ASN B 1 270 ? 16.844 26.469 12.648 1 49.41 270 ASN B CA 1
ATOM 5459 C C . ASN B 1 270 ? 16.578 24.984 12.883 1 49.41 270 ASN B C 1
ATOM 5461 O O . ASN B 1 270 ? 15.922 24.609 13.859 1 49.41 270 ASN B O 1
ATOM 5465 N N . LYS B 1 271 ? 16.875 24.312 11.969 1 53.59 271 LYS B N 1
ATOM 5466 C CA . LYS B 1 271 ? 16.719 22.859 11.93 1 53.59 271 LYS B CA 1
ATOM 5467 C C . LYS B 1 271 ? 17.281 22.203 13.188 1 53.59 271 LYS B C 1
ATOM 5469 O O . LYS B 1 271 ? 16.781 21.172 13.633 1 53.59 271 LYS B O 1
ATOM 5474 N N . ASN B 1 272 ? 18.312 22.641 13.664 1 48.94 272 ASN B N 1
ATOM 5475 C CA . ASN B 1 272 ? 19.062 22.016 14.75 1 48.94 272 ASN B CA 1
ATOM 5476 C C . ASN B 1 272 ? 18.406 22.266 16.094 1 48.94 272 ASN B C 1
ATOM 5478 O O . ASN B 1 272 ? 18.812 21.703 17.109 1 48.94 272 ASN B O 1
ATOM 5482 N N . HIS B 1 273 ? 17.375 23.141 16.062 1 50.38 273 HIS B N 1
ATOM 5483 C CA . HIS B 1 273 ? 16.781 23.422 17.375 1 50.38 273 HIS B CA 1
ATOM 5484 C C . HIS B 1 273 ? 15.32 23 17.406 1 50.38 273 HIS B C 1
ATOM 5486 O O . HIS B 1 273 ? 14.43 23.844 17.266 1 50.38 273 HIS B O 1
ATOM 5492 N N . LYS B 1 274 ? 15.086 21.703 17.312 1 53.94 274 LYS B N 1
ATOM 5493 C CA . LYS B 1 274 ? 13.75 21.188 17.562 1 53.94 274 LYS B CA 1
ATOM 5494 C C . LYS B 1 274 ? 13.281 21.516 18.984 1 53.94 274 LYS B C 1
ATOM 5496 O O . LYS B 1 274 ? 13.844 21.016 19.953 1 53.94 274 LYS B O 1
ATOM 5501 N N . ILE B 1 275 ? 12.703 22.625 19.188 1 53.53 275 ILE B N 1
ATOM 5502 C CA . ILE B 1 275 ? 12.07 22.922 20.469 1 53.53 275 ILE B CA 1
ATOM 5503 C C . ILE B 1 275 ? 10.641 22.375 20.469 1 53.53 275 ILE B C 1
ATOM 5505 O O . ILE B 1 275 ? 9.828 22.734 19.625 1 53.53 275 ILE B O 1
ATOM 5509 N N . TYR B 1 276 ? 10.328 21.328 21.234 1 59 276 TYR B N 1
ATOM 5510 C CA . TYR B 1 276 ? 9.078 20.594 21.281 1 59 276 TYR B CA 1
ATOM 5511 C C . TYR B 1 276 ? 7.883 21.531 21.375 1 59 276 TYR B C 1
ATOM 5513 O O . TYR B 1 276 ? 6.82 21.25 20.812 1 59 276 TYR B O 1
ATOM 5521 N N . ASN B 1 277 ? 8.148 22.672 21.875 1 64.44 277 ASN B N 1
ATOM 5522 C CA . ASN B 1 277 ? 7.035 23.594 22.078 1 64.44 277 ASN B CA 1
ATOM 5523 C C . ASN B 1 277 ? 7.004 24.688 21.016 1 64.44 277 ASN B C 1
ATOM 5525 O O . ASN B 1 277 ? 6.172 25.594 21.062 1 64.44 277 ASN B O 1
ATOM 5529 N N . ASP B 1 278 ? 7.891 24.453 19.984 1 74.56 278 ASP B N 1
ATOM 5530 C CA . ASP B 1 278 ? 7.98 25.5 18.984 1 74.56 278 ASP B CA 1
ATOM 5531 C C . ASP B 1 278 ? 7.52 25 17.625 1 74.56 278 ASP B C 1
ATOM 5533 O O . ASP B 1 278 ? 8.266 25.078 16.641 1 74.56 278 ASP B O 1
ATOM 5537 N N . SER B 1 279 ? 6.375 24.484 17.594 1 87 279 SER B N 1
ATOM 5538 C CA . SER B 1 279 ? 5.816 24.016 16.328 1 87 279 SER B CA 1
ATOM 5539 C C . SER B 1 279 ? 4.348 24.406 16.188 1 87 279 SER B C 1
ATOM 5541 O O . SER B 1 279 ? 3.635 24.516 17.188 1 87 279 SER B O 1
ATOM 5543 N N . VAL B 1 280 ? 3.953 24.641 14.953 1 88.94 280 VAL B N 1
ATOM 5544 C CA . VAL B 1 280 ? 2.564 24.953 14.641 1 88.94 280 VAL B CA 1
ATOM 5545 C C . VAL B 1 280 ? 1.647 23.859 15.156 1 88.94 280 VAL B C 1
ATOM 5547 O O . VAL B 1 280 ? 0.581 24.141 15.711 1 88.94 280 VAL B O 1
ATOM 5550 N N . ALA B 1 281 ? 2.113 22.641 15.039 1 93.88 281 ALA B N 1
ATOM 5551 C CA . ALA B 1 281 ? 1.314 21.516 15.484 1 93.88 281 ALA B CA 1
ATOM 5552 C C . ALA B 1 281 ? 1.056 21.578 16.984 1 93.88 281 ALA B C 1
ATOM 5554 O O . ALA B 1 281 ? -0.028 21.219 17.453 1 93.88 281 ALA B O 1
ATOM 5555 N N . TYR B 1 282 ? 2.023 22.047 17.719 1 90.75 282 TYR B N 1
ATOM 5556 C CA . TYR B 1 282 ? 1.855 22.203 19.156 1 90.75 282 TYR B CA 1
ATOM 5557 C C . TYR B 1 282 ? 0.772 23.234 19.469 1 90.75 282 TYR B C 1
ATOM 5559 O O . TYR B 1 282 ? -0.084 23 20.328 1 90.75 282 TYR B O 1
ATOM 5567 N N . ILE B 1 283 ? 0.841 24.328 18.781 1 84.94 283 ILE B N 1
ATOM 5568 C CA . ILE B 1 283 ? -0.117 25.406 18.984 1 84.94 283 ILE B CA 1
ATOM 5569 C C . ILE B 1 283 ? -1.527 24.906 18.672 1 84.94 283 ILE B C 1
ATOM 5571 O O . ILE B 1 283 ? -2.465 25.172 19.438 1 84.94 283 ILE B O 1
ATOM 5575 N N . VAL B 1 284 ? -1.646 24.203 17.609 1 92.06 284 VAL B N 1
ATOM 5576 C CA . VAL B 1 284 ? -2.945 23.688 17.172 1 92.06 284 VAL B CA 1
ATOM 5577 C C . VAL B 1 284 ? -3.479 22.703 18.203 1 92.06 284 VAL B C 1
ATOM 5579 O O . VAL B 1 284 ? -4.637 22.781 18.609 1 92.06 284 VAL B O 1
ATOM 5582 N N . LEU B 1 285 ? -2.607 21.781 18.641 1 94 285 LEU B N 1
ATOM 5583 C CA . LEU B 1 285 ? -3.01 20.781 19.625 1 94 285 LEU B CA 1
ATOM 5584 C C . LEU B 1 285 ? -3.428 21.438 20.922 1 94 285 LEU B C 1
ATOM 5586 O O . LEU B 1 285 ? -4.465 21.094 21.5 1 94 285 LEU B O 1
ATOM 5590 N N . ASP B 1 286 ? -2.635 22.375 21.328 1 87.06 286 ASP B N 1
ATOM 5591 C CA . ASP B 1 286 ? -2.936 23.094 22.562 1 87.06 286 ASP B CA 1
ATOM 5592 C C . ASP B 1 286 ? -4.277 23.828 22.453 1 87.06 286 ASP B C 1
ATOM 5594 O O . ASP B 1 286 ? -5.055 23.844 23.406 1 87.06 286 ASP B O 1
ATOM 5598 N N . THR B 1 287 ? -4.512 24.422 21.328 1 84.5 287 THR B N 1
ATOM 5599 C CA . THR B 1 287 ? -5.762 25.125 21.078 1 84.5 287 THR B CA 1
ATOM 5600 C C . THR B 1 287 ? -6.945 24.156 21.125 1 84.5 287 THR B C 1
ATOM 5602 O O . THR B 1 287 ? -7.965 24.453 21.766 1 84.5 287 THR B O 1
ATOM 5605 N N . LEU B 1 288 ? -6.832 23.031 20.531 1 90.94 288 LEU B N 1
ATOM 5606 C CA . LEU B 1 288 ? -7.898 22.031 20.516 1 90.94 288 LEU B CA 1
ATOM 5607 C C . LEU B 1 288 ? -8.188 21.516 21.922 1 90.94 288 LEU B C 1
ATOM 5609 O O . LEU B 1 288 ? -9.344 21.359 22.297 1 90.94 288 LEU B O 1
ATOM 5613 N N . LEU B 1 289 ? -7.137 21.281 22.672 1 88.75 289 LEU B N 1
ATOM 5614 C CA . LEU B 1 289 ? -7.293 20.812 24.047 1 88.75 289 LEU B CA 1
ATOM 5615 C C . LEU B 1 289 ? -7.98 21.875 24.906 1 88.75 289 LEU B C 1
ATOM 5617 O O . LEU B 1 289 ? -8.828 21.547 25.734 1 88.75 289 LEU B O 1
ATOM 5621 N N . CYS B 1 290 ? -7.633 23.094 24.641 1 81.19 290 CYS B N 1
ATOM 5622 C CA . CYS B 1 290 ? -8.273 24.203 25.359 1 81.19 290 CYS B CA 1
ATOM 5623 C C . CYS B 1 290 ? -9.758 24.266 25.016 1 81.19 290 CYS B C 1
ATOM 5625 O O . CYS B 1 290 ? -10.594 24.469 25.906 1 81.19 290 CYS B O 1
ATOM 5627 N N . MET B 1 291 ? -10.031 24.094 23.797 1 81.19 291 MET B N 1
ATOM 5628 C CA . MET B 1 291 ? -11.43 24.109 23.359 1 81.19 291 MET B CA 1
ATOM 5629 C C . MET B 1 291 ? -12.211 22.969 23.969 1 81.19 291 MET B C 1
ATOM 5631 O O . MET B 1 291 ? -13.383 23.125 24.328 1 81.19 291 MET B O 1
ATOM 5635 N N . GLN B 1 292 ? -11.57 21.844 24.062 1 86.62 292 GLN B N 1
ATOM 5636 C CA . GLN B 1 292 ? -12.203 20.688 24.688 1 86.62 292 GLN B CA 1
ATOM 5637 C C . GLN B 1 292 ? -12.461 20.938 26.172 1 86.62 292 GLN B C 1
ATOM 5639 O O . GLN B 1 292 ? -13.547 20.625 26.672 1 86.62 292 GLN B O 1
ATOM 5644 N N . GLU B 1 293 ? -11.586 21.484 26.875 1 83.62 293 GLU B N 1
ATOM 5645 C CA . GLU B 1 293 ? -11.68 21.766 28.312 1 83.62 293 GLU B CA 1
ATOM 5646 C C . GLU B 1 293 ? -12.805 22.766 28.594 1 83.62 293 GLU B C 1
ATOM 5648 O O . GLU B 1 293 ? -13.438 22.703 29.641 1 83.62 293 GLU B O 1
ATOM 5653 N N . ASN B 1 294 ? -13.062 23.578 27.609 1 79.25 294 ASN B N 1
ATOM 5654 C CA . ASN B 1 294 ? -14.062 24.625 27.812 1 79.25 294 ASN B CA 1
ATOM 5655 C C . ASN B 1 294 ? -15.414 24.219 27.219 1 79.25 294 ASN B C 1
ATOM 5657 O O . ASN B 1 294 ? -16.328 25.047 27.125 1 79.25 294 ASN B O 1
ATOM 5661 N N . GLY B 1 295 ? -15.484 23.031 26.672 1 76.38 295 GLY B N 1
ATOM 5662 C CA . GLY B 1 295 ? -16.766 22.484 26.234 1 76.38 295 GLY B CA 1
ATOM 5663 C C . GLY B 1 295 ? -17.141 22.922 24.828 1 76.38 295 GLY B C 1
ATOM 5664 O O . GLY B 1 295 ? -18.297 22.797 24.422 1 76.38 295 GLY B O 1
ATOM 5665 N N . VAL B 1 296 ? -16.188 23.531 24.125 1 68.44 296 VAL B N 1
ATOM 5666 C CA . VAL B 1 296 ? -16.438 23.938 22.75 1 68.44 296 VAL B CA 1
ATOM 5667 C C . VAL B 1 296 ? -16.453 22.703 21.844 1 68.44 296 VAL B C 1
ATOM 5669 O O . VAL B 1 296 ? -17.266 22.609 20.922 1 68.44 296 VAL B O 1
ATOM 5672 N N . ILE B 1 297 ? -15.453 21.828 22.031 1 77.44 297 ILE B N 1
ATOM 5673 C CA . ILE B 1 297 ? -15.391 20.547 21.359 1 77.44 297 ILE B CA 1
ATOM 5674 C C . ILE B 1 297 ? -15.695 19.422 22.344 1 77.44 297 ILE B C 1
ATOM 5676 O O . ILE B 1 297 ? -15.047 19.312 23.391 1 77.44 297 ILE B O 1
ATOM 5680 N N . ASN B 1 298 ? -16.812 18.688 21.969 1 81.56 298 ASN B N 1
ATOM 5681 C CA . ASN B 1 298 ? -17.219 17.625 22.891 1 81.56 298 ASN B CA 1
ATOM 5682 C C . ASN B 1 298 ? -17.156 16.266 22.203 1 81.56 298 ASN B C 1
ATOM 5684 O O . ASN B 1 298 ? -17.203 16.172 20.984 1 81.56 298 ASN B O 1
ATOM 5688 N N . ASP B 1 299 ? -16.984 15.266 22.984 1 83.62 299 ASP B N 1
ATOM 5689 C CA . ASP B 1 299 ? -17.141 13.875 22.578 1 83.62 299 ASP B CA 1
ATOM 5690 C C . ASP B 1 299 ? -16.047 13.445 21.609 1 83.62 299 ASP B C 1
ATOM 5692 O O . ASP B 1 299 ? -16.312 12.711 20.656 1 83.62 299 ASP B O 1
ATOM 5696 N N . ILE B 1 300 ? -14.914 14.086 21.688 1 92.56 300 ILE B N 1
ATOM 5697 C CA . ILE B 1 300 ? -13.742 13.703 20.906 1 92.56 300 ILE B CA 1
ATOM 5698 C C . ILE B 1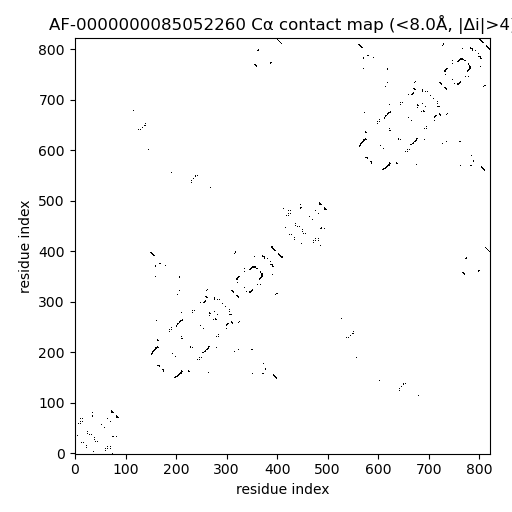 300 ? -12.586 13.352 21.844 1 92.56 300 ILE B C 1
ATOM 5700 O O . ILE B 1 300 ? -12.406 14 22.891 1 92.56 300 ILE B O 1
ATOM 5704 N N . ASP B 1 301 ? -11.93 12.32 21.594 1 96.06 301 ASP B N 1
ATOM 5705 C CA . ASP B 1 301 ? -10.711 11.961 22.312 1 96.06 301 ASP B CA 1
ATOM 5706 C C . ASP B 1 301 ? -9.477 12.523 21.609 1 96.06 301 ASP B C 1
ATOM 5708 O O . ASP B 1 301 ? -9.117 12.078 20.516 1 96.06 301 ASP B O 1
ATOM 5712 N N . ILE B 1 302 ? -8.836 13.469 22.234 1 96.94 302 ILE B N 1
ATOM 5713 C CA . ILE B 1 302 ? -7.652 14.086 21.641 1 96.94 302 ILE B CA 1
ATOM 5714 C C . ILE B 1 302 ? -6.391 13.492 22.266 1 96.94 302 ILE B C 1
ATOM 5716 O O . ILE B 1 302 ? -6.23 13.508 23.484 1 96.94 302 ILE B O 1
ATOM 5720 N N . ILE B 1 303 ? -5.523 12.93 21.469 1 97.44 303 ILE B N 1
ATOM 5721 C CA . ILE B 1 303 ? -4.25 12.391 21.938 1 97.44 303 ILE B CA 1
ATOM 5722 C C . ILE B 1 303 ? -3.311 13.531 22.312 1 97.44 303 ILE B C 1
ATOM 5724 O O . ILE B 1 303 ? -2.938 14.344 21.469 1 97.44 303 ILE B O 1
ATOM 5728 N N . ASP B 1 304 ? -2.92 13.586 23.562 1 96.19 304 ASP B N 1
ATOM 5729 C CA . ASP B 1 304 ? -2.037 14.641 24.047 1 96.19 304 ASP B CA 1
ATOM 5730 C C . ASP B 1 304 ? -0.573 14.219 23.953 1 96.19 304 ASP B C 1
ATOM 5732 O O . ASP B 1 304 ? -0.035 13.633 24.906 1 96.19 304 ASP B O 1
ATOM 5736 N N . ASN B 1 305 ? 0.004 14.539 22.875 1 95.56 305 ASN B N 1
ATOM 5737 C CA . ASN B 1 305 ? 1.425 14.258 22.719 1 95.56 305 ASN B CA 1
ATOM 5738 C C . ASN B 1 305 ? 2.26 15.531 22.75 1 95.56 305 ASN B C 1
ATOM 5740 O O . ASN B 1 305 ? 3.258 15.656 22.047 1 95.56 305 ASN B O 1
ATOM 5744 N N . ARG B 1 306 ? 1.971 16.531 23.516 1 89.25 306 ARG B N 1
ATOM 5745 C CA . ARG B 1 306 ? 2.682 17.797 23.625 1 89.25 306 ARG B CA 1
ATOM 5746 C C . ARG B 1 306 ? 4.102 17.578 24.141 1 89.25 306 ARG B C 1
ATOM 5748 O O . ARG B 1 306 ? 5.012 18.344 23.797 1 89.25 306 ARG B O 1
ATOM 5755 N N . GLU B 1 307 ? 4.266 16.562 24.953 1 88.25 307 GLU B N 1
ATOM 5756 C CA . GLU B 1 307 ? 5.609 16.25 25.438 1 88.25 307 GLU B CA 1
ATOM 5757 C C . GLU B 1 307 ? 6.527 15.867 24.281 1 88.25 307 GLU B C 1
ATOM 5759 O O . GLU B 1 307 ? 7.734 16.109 24.328 1 88.25 307 GLU B O 1
ATOM 5764 N N . ASP B 1 308 ? 5.996 15.211 23.266 1 91.12 308 ASP B N 1
ATOM 5765 C CA . ASP B 1 308 ? 6.672 14.898 22.016 1 91.12 308 ASP B CA 1
ATOM 5766 C C . ASP B 1 308 ? 5.746 15.117 20.812 1 91.12 308 ASP B C 1
ATOM 5768 O O . ASP B 1 308 ? 5.145 14.164 20.312 1 91.12 308 ASP B O 1
ATOM 5772 N N . ILE B 1 309 ? 5.754 16.328 20.344 1 93.94 309 ILE B N 1
ATOM 5773 C CA . ILE B 1 309 ? 4.809 16.75 19.312 1 93.94 309 ILE B CA 1
ATOM 5774 C C . ILE B 1 309 ? 5.164 16.078 17.984 1 93.94 309 ILE B C 1
ATOM 5776 O O . ILE B 1 309 ? 4.387 16.141 17.031 1 93.94 309 ILE B O 1
ATOM 5780 N N . TYR B 1 310 ? 6.281 15.344 17.922 1 93 310 TYR B N 1
ATOM 5781 C CA . TYR B 1 310 ? 6.77 14.797 16.656 1 93 310 TYR B CA 1
ATOM 5782 C C . TYR B 1 310 ? 6.367 13.336 16.5 1 93 310 TYR B C 1
ATOM 5784 O O . TYR B 1 310 ? 6.578 12.734 15.445 1 93 310 TYR B O 1
ATOM 5792 N N . LYS B 1 311 ? 5.793 12.797 17.516 1 94 311 LYS B N 1
ATOM 5793 C CA . LYS B 1 311 ? 5.434 11.383 17.453 1 94 311 LYS B CA 1
ATOM 5794 C C . LYS B 1 311 ? 4.352 11.055 18.484 1 94 311 LYS B C 1
ATOM 5796 O O . LYS B 1 311 ? 4.281 11.68 19.547 1 94 311 LYS B O 1
ATOM 5801 N N . PHE B 1 312 ? 3.484 10.094 18.141 1 95.69 312 PHE B N 1
ATOM 5802 C CA . PHE B 1 312 ? 2.609 9.5 19.141 1 95.69 312 PHE B CA 1
ATOM 5803 C C . PHE B 1 312 ? 2.279 8.055 18.781 1 95.69 312 PHE B C 1
ATOM 5805 O O . PHE B 1 312 ? 2.521 7.617 17.656 1 95.69 312 PHE B O 1
ATOM 5812 N N . TYR B 1 313 ? 1.895 7.32 19.734 1 95.69 313 TYR B N 1
ATOM 5813 C CA . TYR B 1 313 ? 1.453 5.938 19.625 1 95.69 313 TYR B CA 1
ATOM 5814 C C . TYR B 1 313 ? -0.018 5.801 20 1 95.69 313 TYR B C 1
ATOM 5816 O O . TYR B 1 313 ? -0.485 6.438 20.938 1 95.69 313 TYR B O 1
ATOM 5824 N N . HIS B 1 314 ? -0.729 5.035 19.188 1 96.25 314 HIS B N 1
ATOM 5825 C CA . HIS B 1 314 ? -2.141 4.812 19.484 1 96.25 314 HIS B CA 1
ATOM 5826 C C . HIS B 1 314 ? -2.59 3.432 19.016 1 96.25 314 HIS B C 1
ATOM 5828 O O . HIS B 1 314 ? -2.215 2.986 17.938 1 96.25 314 HIS B O 1
ATOM 5834 N N . LYS B 1 315 ? -3.355 2.797 19.828 1 95.31 315 LYS B N 1
ATOM 5835 C CA . LYS B 1 315 ? -3.902 1.488 19.484 1 95.31 315 LYS B CA 1
ATOM 5836 C C . LYS B 1 315 ? -5.309 1.617 18.906 1 95.31 315 LYS B C 1
ATOM 5838 O O . LYS B 1 315 ? -6.184 2.23 19.516 1 95.31 315 LYS B O 1
ATOM 5843 N N . VAL B 1 316 ? -5.52 1.183 17.703 1 95.12 316 VAL B N 1
ATOM 5844 C CA . VAL B 1 316 ? -6.824 1.104 17.062 1 95.12 316 VAL B CA 1
ATOM 5845 C C . VAL B 1 316 ? -7.238 -0.358 16.906 1 95.12 316 VAL B C 1
ATOM 5847 O O . VAL B 1 316 ? -6.648 -1.094 16.109 1 95.12 316 VAL B O 1
ATOM 5850 N N . ASN B 1 317 ? -8.289 -0.762 17.562 1 90.94 317 ASN B N 1
ATOM 5851 C CA . ASN B 1 317 ? -8.641 -2.176 17.656 1 90.94 317 ASN B CA 1
ATOM 5852 C C . ASN B 1 317 ? -7.457 -3.012 18.141 1 90.94 317 ASN B C 1
ATOM 5854 O O . ASN B 1 317 ? -6.898 -2.738 19.203 1 90.94 317 ASN B O 1
ATOM 5858 N N . ASN B 1 318 ? -6.969 -3.898 17.375 1 87.06 318 ASN B N 1
ATOM 5859 C CA . ASN B 1 318 ? -5.836 -4.73 17.781 1 87.06 318 ASN B CA 1
ATOM 5860 C C . ASN B 1 318 ? -4.566 -4.344 17.016 1 87.06 318 ASN B C 1
ATOM 5862 O O . ASN B 1 318 ? -3.602 -5.109 16.984 1 87.06 318 ASN B O 1
ATOM 5866 N N . THR B 1 319 ? -4.547 -3.113 16.5 1 94.44 319 THR B N 1
ATOM 5867 C CA . THR B 1 319 ? -3.41 -2.656 15.711 1 94.44 319 THR B CA 1
ATOM 5868 C C . THR B 1 319 ? -2.705 -1.493 16.406 1 94.44 319 THR B C 1
ATOM 5870 O O . THR B 1 319 ? -3.314 -0.45 16.656 1 94.44 319 THR B O 1
ATOM 5873 N N . ASN B 1 320 ? -1.432 -1.714 16.734 1 95.75 320 ASN B N 1
ATOM 5874 C CA . ASN B 1 320 ? -0.617 -0.64 17.297 1 95.75 320 ASN B CA 1
ATOM 5875 C C . ASN B 1 320 ? -0.039 0.252 16.203 1 95.75 320 ASN B C 1
ATOM 5877 O O . ASN B 1 320 ? 0.775 -0.197 15.391 1 95.75 320 ASN B O 1
ATOM 5881 N N . ILE B 1 321 ? -0.411 1.536 16.25 1 97.06 321 ILE B N 1
ATOM 5882 C CA . ILE B 1 321 ? -0.005 2.457 15.188 1 97.06 321 ILE B CA 1
ATOM 5883 C C . ILE B 1 321 ? 0.927 3.521 15.766 1 97.06 321 ILE B C 1
ATOM 5885 O O . ILE B 1 321 ? 0.653 4.09 16.828 1 97.06 321 ILE B O 1
ATOM 5889 N N . CYS B 1 322 ? 2.051 3.711 15.164 1 97.38 322 CYS B N 1
ATOM 5890 C CA . CYS B 1 322 ? 2.938 4.836 15.438 1 97.38 322 CYS B CA 1
ATOM 5891 C C . CYS B 1 322 ? 2.854 5.883 14.328 1 97.38 322 CYS B C 1
ATOM 5893 O O . CYS B 1 322 ? 2.93 5.547 13.148 1 97.38 322 CYS B O 1
ATOM 5895 N N . VAL B 1 323 ? 2.662 7.133 14.711 1 97.69 323 VAL B N 1
ATOM 5896 C CA . VAL B 1 323 ? 2.561 8.203 13.727 1 97.69 3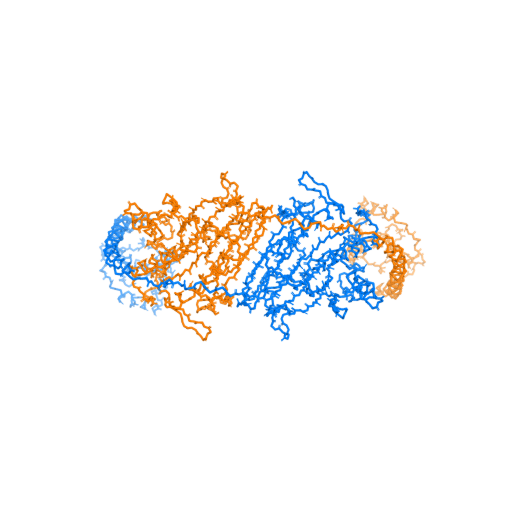23 VAL B CA 1
ATOM 5897 C C . VAL B 1 323 ? 3.707 9.195 13.914 1 97.69 323 VAL B C 1
ATOM 5899 O O . VAL B 1 323 ? 3.934 9.68 15.031 1 97.69 323 VAL B O 1
ATOM 5902 N N . THR B 1 324 ? 4.445 9.43 12.898 1 96.88 324 THR B N 1
ATOM 5903 C CA . THR B 1 324 ? 5.488 10.453 12.82 1 96.88 324 THR B CA 1
ATOM 5904 C C . THR B 1 324 ? 5.562 11.039 11.422 1 96.88 324 THR B C 1
ATOM 5906 O O . THR B 1 324 ? 5.16 10.398 10.445 1 96.88 324 THR B O 1
ATOM 5909 N N . HIS B 1 325 ? 5.996 12.227 11.281 1 96.38 325 HIS B N 1
ATOM 5910 C CA . HIS B 1 325 ? 5.961 12.875 9.977 1 96.38 325 HIS B CA 1
ATOM 5911 C C . HIS B 1 325 ? 6.926 12.211 9.008 1 96.38 325 HIS B C 1
ATOM 5913 O O . HIS B 1 325 ? 6.637 12.109 7.809 1 96.38 325 HIS B O 1
ATOM 5919 N N . GLY B 1 326 ? 8.07 11.758 9.422 1 93.31 326 GLY B N 1
ATOM 5920 C CA . GLY B 1 326 ? 8.969 10.977 8.586 1 93.31 326 GLY B CA 1
ATOM 5921 C C . GLY B 1 326 ? 10.156 11.773 8.078 1 93.31 326 GLY B C 1
ATOM 5922 O O . GLY B 1 326 ? 11.062 11.219 7.453 1 93.31 326 GLY B O 1
ATOM 5923 N N . ASP B 1 327 ? 10.289 13.023 8.297 1 88.44 327 ASP B N 1
ATOM 5924 C CA . ASP B 1 327 ? 11.367 13.859 7.777 1 88.44 327 ASP B CA 1
ATOM 5925 C C . ASP B 1 327 ? 12.703 13.5 8.422 1 88.44 327 ASP B C 1
ATOM 5927 O O . ASP B 1 327 ? 13.766 13.734 7.844 1 88.44 327 ASP B O 1
ATOM 5931 N N . SER B 1 328 ? 12.625 12.938 9.586 1 83.81 328 SER B N 1
ATOM 5932 C CA . SER B 1 328 ? 13.852 12.578 10.289 1 83.81 328 SER B CA 1
ATOM 5933 C C . SER B 1 328 ? 14.258 11.141 9.992 1 83.81 328 SER B C 1
ATOM 5935 O O . SER B 1 328 ? 15.328 10.688 10.414 1 83.81 328 SER B O 1
ATOM 5937 N N . LEU B 1 329 ? 13.312 10.398 9.359 1 84.06 329 LEU B N 1
ATOM 5938 C CA . LEU B 1 329 ? 13.617 9.008 9.055 1 84.06 329 LEU B CA 1
ATOM 5939 C C . LEU B 1 329 ? 14.523 8.906 7.828 1 84.06 329 LEU B C 1
ATOM 5941 O O . LEU B 1 329 ? 14.141 9.305 6.727 1 84.06 329 LEU B O 1
ATOM 5945 N N . LYS B 1 330 ? 15.844 8.891 8.078 1 69.88 330 LYS B N 1
ATOM 5946 C CA . LYS B 1 330 ? 16.844 8.844 7.008 1 69.88 330 LYS B CA 1
ATOM 5947 C C . LYS B 1 330 ? 17.25 7.41 6.691 1 69.88 330 LYS B C 1
ATOM 5949 O O . LYS B 1 330 ? 17.141 6.523 7.543 1 69.88 330 LYS B O 1
ATOM 5954 N N . GLY B 1 331 ? 17.641 7.172 5.375 1 64.12 331 GLY B N 1
ATOM 5955 C CA . GLY B 1 331 ? 18.25 5.906 5.004 1 64.12 331 GLY B CA 1
ATOM 5956 C C . GLY B 1 331 ? 17.297 4.996 4.238 1 64.12 331 GLY B C 1
ATOM 5957 O O . GLY B 1 331 ? 16.094 5.203 4.242 1 64.12 331 GLY B O 1
ATOM 5958 N N . LYS B 1 332 ? 17.969 4.211 3.463 1 64.62 332 LYS B N 1
ATOM 5959 C CA . LYS B 1 332 ? 17.297 3.152 2.715 1 64.62 332 LYS B CA 1
ATOM 5960 C C . LYS B 1 332 ? 17.094 1.917 3.586 1 64.62 332 LYS B C 1
ATOM 5962 O O . LYS B 1 332 ? 17.891 1.628 4.473 1 64.62 332 LYS B O 1
ATOM 5967 N N . GLY B 1 333 ? 15.734 1.551 3.959 1 71.94 333 GLY B N 1
ATOM 5968 C CA . GLY B 1 333 ? 15.539 0.33 4.727 1 71.94 333 GLY B CA 1
ATOM 5969 C C . GLY B 1 333 ? 14.273 0.341 5.559 1 71.94 333 GLY B C 1
ATOM 5970 O O . GLY B 1 333 ? 13.32 1.055 5.238 1 71.94 333 GLY B O 1
ATOM 5971 N N . LYS B 1 334 ? 14.477 -0.504 6.668 1 83.38 334 LYS B N 1
ATOM 5972 C CA . LYS B 1 334 ? 13.336 -0.667 7.562 1 83.38 334 LYS B CA 1
ATOM 5973 C C . LYS B 1 334 ? 13.234 0.506 8.531 1 83.38 334 LYS B C 1
ATOM 5975 O O . LYS B 1 334 ? 14.234 0.952 9.094 1 83.38 334 LYS B O 1
ATOM 5980 N N . ASN B 1 335 ? 12.102 1.122 8.695 1 88.12 335 ASN B N 1
ATOM 5981 C CA . ASN B 1 335 ? 11.867 2.307 9.516 1 88.12 335 ASN B CA 1
ATOM 5982 C C . ASN B 1 335 ? 11.164 1.954 10.82 1 88.12 335 ASN B C 1
ATOM 5984 O O . ASN B 1 335 ? 11.312 2.66 11.82 1 88.12 335 ASN B O 1
ATOM 5988 N N . ILE B 1 336 ? 10.453 0.875 10.844 1 89.38 336 ILE B N 1
ATOM 5989 C CA . ILE B 1 336 ? 9.633 0.55 12 1 89.38 336 ILE B CA 1
ATOM 5990 C C . ILE B 1 336 ? 10.531 0.219 13.195 1 89.38 336 ILE B C 1
ATOM 5992 O O . ILE B 1 336 ? 10.258 0.629 14.32 1 89.38 336 ILE B O 1
ATOM 5996 N N . SER B 1 337 ? 11.578 -0.515 12.922 1 82.56 337 SER B N 1
ATOM 5997 C CA . SER B 1 337 ? 12.492 -0.892 13.992 1 82.56 337 SER B CA 1
ATOM 5998 C C . SER B 1 337 ? 13.133 0.335 14.633 1 82.56 337 SER B C 1
ATOM 6000 O O . SER B 1 337 ? 13.523 0.303 15.797 1 82.56 337 SER B O 1
ATOM 6002 N N . LYS B 1 338 ? 13.188 1.458 13.922 1 80.75 338 LYS B N 1
ATOM 6003 C CA . LYS B 1 338 ? 13.805 2.688 14.414 1 80.75 338 LYS B CA 1
ATOM 6004 C C . LYS B 1 338 ? 12.898 3.375 15.438 1 80.75 338 LYS B C 1
ATOM 6006 O O . LYS B 1 338 ? 13.375 4.172 16.25 1 80.75 338 LYS B O 1
ATOM 6011 N N . VAL B 1 339 ? 11.625 3.15 15.266 1 83.88 339 VAL B N 1
ATOM 6012 C CA . VAL B 1 339 ? 10.68 3.887 16.109 1 83.88 339 VAL B CA 1
ATOM 6013 C C . VAL B 1 339 ? 10.117 2.963 17.188 1 83.88 339 VAL B C 1
ATOM 6015 O O . VAL B 1 339 ? 9.461 3.42 18.125 1 83.88 339 VAL B O 1
ATOM 6018 N N . GLU B 1 340 ? 10.344 1.699 16.953 1 80.69 340 GLU B N 1
ATOM 6019 C CA . GLU B 1 340 ? 9.844 0.722 17.922 1 80.69 340 GLU B CA 1
ATOM 6020 C C . GLU B 1 340 ? 10.688 0.728 19.188 1 80.69 340 GLU B C 1
ATOM 6022 O O . GLU B 1 340 ? 11.82 0.247 19.188 1 80.69 340 GLU B O 1
ATOM 6027 N N . VAL B 1 341 ? 10.258 1.334 20.203 1 71.62 341 VAL B N 1
ATOM 6028 C CA . VAL B 1 341 ? 11.016 1.443 21.438 1 71.62 341 VAL B CA 1
ATOM 6029 C C . VAL B 1 341 ? 10.477 0.453 22.469 1 71.62 341 VAL B C 1
ATOM 6031 O O . VAL B 1 341 ? 11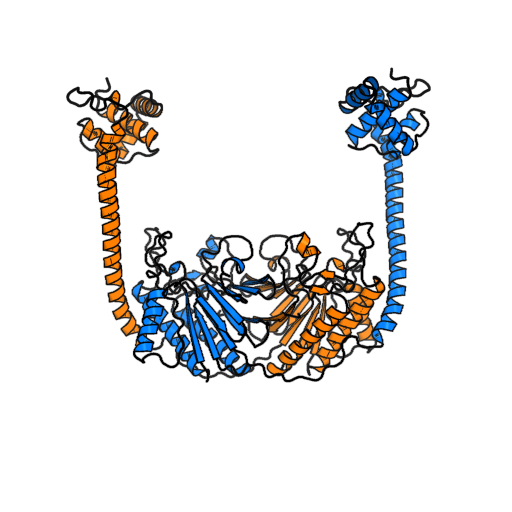.117 -0.56 22.766 1 71.62 341 VAL B O 1
ATOM 6034 N N . LYS B 1 342 ? 9.375 0.666 22.953 1 68.69 342 LYS B N 1
ATOM 6035 C CA . LYS B 1 342 ? 8.844 -0.167 24.031 1 68.69 342 LYS B CA 1
ATOM 6036 C C . LYS B 1 342 ? 7.664 -1.006 23.547 1 68.69 342 LYS B C 1
ATOM 6038 O O . LYS B 1 342 ? 7.477 -2.143 23.984 1 68.69 342 LYS B O 1
ATOM 6043 N N . GLU B 1 343 ? 7.016 -0.456 22.562 1 80.75 343 GLU B N 1
ATOM 6044 C CA . GLU B 1 343 ? 5.793 -1.12 22.125 1 80.75 343 GLU B CA 1
ATOM 6045 C C . GLU B 1 343 ? 5.918 -1.623 20.688 1 80.75 343 GLU B C 1
ATOM 6047 O O . GLU B 1 343 ? 6.586 -0.999 19.859 1 80.75 343 GLU B O 1
ATOM 6052 N N . ASN B 1 344 ? 5.312 -2.844 20.609 1 90.38 344 ASN B N 1
ATOM 6053 C CA . ASN B 1 344 ? 5.23 -3.391 19.25 1 90.38 344 ASN B CA 1
ATOM 6054 C C . ASN B 1 344 ? 4.414 -2.492 18.328 1 90.38 344 ASN B C 1
ATOM 6056 O O . ASN B 1 344 ? 3.365 -1.98 18.734 1 90.38 344 ASN B O 1
ATOM 6060 N N . ILE B 1 345 ? 4.992 -2.223 17.234 1 94.44 345 ILE B N 1
ATOM 6061 C CA . ILE B 1 345 ? 4.312 -1.396 16.25 1 94.44 345 ILE B CA 1
ATOM 6062 C C . ILE B 1 345 ? 3.9 -2.252 15.047 1 94.44 345 ILE B C 1
ATOM 6064 O O . ILE B 1 345 ? 4.742 -2.906 14.422 1 94.44 345 ILE B O 1
ATOM 6068 N N . ASP B 1 346 ? 2.652 -2.248 14.766 1 95.62 346 ASP B N 1
ATOM 6069 C CA . ASP B 1 346 ? 2.141 -2.994 13.617 1 95.62 346 ASP B CA 1
ATOM 6070 C C . ASP B 1 346 ? 2.15 -2.139 12.352 1 95.62 346 ASP B C 1
ATOM 6072 O O . ASP B 1 346 ? 2.426 -2.639 11.266 1 95.62 346 ASP B O 1
ATOM 6076 N N . VAL B 1 347 ? 1.811 -0.863 12.547 1 97.56 347 VAL B N 1
ATOM 6077 C CA . VAL B 1 347 ? 1.744 0.049 11.406 1 97.56 347 VAL B CA 1
ATOM 6078 C C . VAL B 1 347 ? 2.482 1.344 11.742 1 97.56 347 VAL B C 1
ATOM 6080 O O . VAL B 1 347 ? 2.219 1.969 12.773 1 97.56 347 VAL B O 1
ATOM 6083 N N . LEU B 1 348 ? 3.43 1.681 10.969 1 97.44 348 LEU B N 1
ATOM 6084 C CA . LEU B 1 348 ? 4.059 2.996 11.016 1 97.44 348 LEU B CA 1
ATOM 6085 C C . LEU B 1 348 ? 3.482 3.914 9.945 1 97.44 348 LEU B C 1
ATOM 6087 O O . LEU B 1 348 ? 3.451 3.555 8.766 1 97.44 348 LEU B O 1
ATOM 6091 N N . VAL B 1 349 ? 2.996 5.062 10.336 1 98.38 349 VAL B N 1
ATOM 6092 C CA . VAL B 1 349 ? 2.447 6.039 9.406 1 98.38 349 VAL B CA 1
ATOM 6093 C C . VAL B 1 349 ? 3.369 7.25 9.32 1 98.38 349 VAL B C 1
ATOM 6095 O O . VAL B 1 349 ? 3.736 7.832 10.344 1 98.38 349 VAL B O 1
ATOM 6098 N N . THR B 1 350 ? 3.766 7.59 8.109 1 97.69 350 THR B N 1
ATOM 6099 C CA . THR B 1 350 ? 4.551 8.797 7.855 1 97.69 350 THR B CA 1
ATOM 6100 C C . THR B 1 350 ? 3.953 9.594 6.703 1 97.69 350 THR B C 1
ATOM 6102 O O . THR B 1 350 ? 2.996 9.156 6.062 1 97.69 350 THR B O 1
ATOM 6105 N N . GLY B 1 351 ? 4.367 10.82 6.535 1 96.94 351 GLY B N 1
ATOM 6106 C CA . GLY B 1 351 ? 4.086 11.695 5.414 1 96.94 351 GLY B CA 1
ATOM 6107 C C . GLY B 1 351 ? 5.332 12.312 4.812 1 96.94 351 GLY B C 1
ATOM 6108 O O . GLY B 1 351 ? 6.305 11.609 4.523 1 96.94 351 GLY B O 1
ATOM 6109 N N . HIS B 1 352 ? 5.387 13.484 4.516 1 93.31 352 HIS B N 1
ATOM 6110 C CA . HIS B 1 352 ? 6.578 14.266 4.188 1 93.31 352 HIS B CA 1
ATOM 6111 C C . HIS B 1 352 ? 6.898 14.18 2.697 1 93.31 352 HIS B C 1
ATOM 6113 O O . HIS B 1 352 ? 7.195 15.195 2.064 1 93.31 352 HIS B O 1
ATOM 6119 N N . VAL B 1 353 ? 6.777 13 2.066 1 91.44 353 VAL B N 1
ATOM 6120 C CA . VAL B 1 353 ? 7.277 12.82 0.708 1 91.44 353 VAL B CA 1
ATOM 6121 C C . VAL B 1 353 ? 6.164 13.117 -0.296 1 91.44 353 VAL B C 1
ATOM 6123 O O . VAL B 1 353 ? 6.414 13.203 -1.501 1 91.44 353 VAL B O 1
ATOM 6126 N N . HIS B 1 354 ? 4.941 13.227 0.009 1 93.12 354 HIS B N 1
ATOM 6127 C CA . HIS B 1 354 ? 3.791 13.711 -0.745 1 93.12 354 HIS B CA 1
ATOM 6128 C C . HIS B 1 354 ? 3.275 12.648 -1.711 1 93.12 354 HIS B C 1
ATOM 6130 O O . HIS B 1 354 ? 2.494 12.953 -2.615 1 93.12 354 HIS B O 1
ATOM 6136 N N . HIS B 1 355 ? 3.725 11.438 -1.682 1 93.12 355 HIS B N 1
ATOM 6137 C CA . HIS B 1 355 ? 3.16 10.359 -2.48 1 93.12 355 HIS B CA 1
ATOM 6138 C C . HIS B 1 355 ? 2.969 9.094 -1.643 1 93.12 355 HIS B C 1
ATOM 6140 O O . HIS B 1 355 ? 3.705 8.867 -0.678 1 93.12 355 HIS B O 1
ATOM 6146 N N . PHE B 1 356 ? 2.027 8.32 -2.117 1 96.62 356 PHE B N 1
ATOM 6147 C CA . PHE B 1 356 ? 1.631 7.145 -1.356 1 96.62 356 PHE B CA 1
ATOM 6148 C C . PHE B 1 356 ? 2.635 6.012 -1.547 1 96.62 356 PHE B C 1
ATOM 6150 O O . PHE B 1 356 ? 3.105 5.773 -2.662 1 96.62 356 PHE B O 1
ATOM 6157 N N . SER B 1 357 ? 2.92 5.348 -0.496 1 96 357 SER B N 1
ATOM 6158 C CA . SER B 1 357 ? 3.578 4.043 -0.537 1 96 357 SER B CA 1
ATOM 6159 C C . SER B 1 357 ? 3.25 3.221 0.703 1 96 357 SER B C 1
ATOM 6161 O O . SER B 1 357 ? 2.93 3.775 1.757 1 96 357 SER B O 1
ATOM 6163 N N . ALA B 1 358 ? 3.225 1.962 0.613 1 97.19 358 ALA B N 1
ATOM 6164 C CA . ALA B 1 358 ? 3.082 0.999 1.701 1 97.19 358 ALA B CA 1
ATOM 6165 C C . ALA B 1 358 ? 4.023 -0.188 1.511 1 97.19 358 ALA B C 1
ATOM 6167 O O . ALA B 1 358 ? 4.152 -0.712 0.403 1 97.19 358 ALA B O 1
ATOM 6168 N N . THR B 1 359 ? 4.742 -0.551 2.537 1 95.31 359 THR B N 1
ATOM 6169 C CA . THR B 1 359 ? 5.699 -1.648 2.438 1 95.31 359 THR B CA 1
ATOM 6170 C C . THR B 1 359 ? 5.664 -2.512 3.695 1 95.31 359 THR B C 1
ATOM 6172 O O . THR B 1 359 ? 5.727 -1.993 4.812 1 95.31 359 THR B O 1
ATOM 6175 N N . GLN B 1 360 ? 5.477 -3.801 3.494 1 94.75 360 GLN B N 1
ATOM 6176 C CA . GLN B 1 360 ? 5.688 -4.719 4.605 1 94.75 360 GLN B CA 1
ATOM 6177 C C . GLN B 1 360 ? 7.172 -4.852 4.938 1 94.75 360 GLN B C 1
ATOM 6179 O O . GLN B 1 360 ? 7.965 -5.293 4.102 1 94.75 360 GLN B O 1
ATOM 6184 N N . GLU B 1 361 ? 7.594 -4.465 6.121 1 91.25 361 GLU B N 1
ATOM 6185 C CA . GLU B 1 361 ? 9.008 -4.461 6.469 1 91.25 361 GLU B CA 1
ATOM 6186 C C . GLU B 1 361 ? 9.414 -5.766 7.148 1 91.25 361 GLU B C 1
ATOM 6188 O O . GLU B 1 361 ? 10.297 -6.48 6.664 1 91.25 361 GLU B O 1
ATOM 6193 N N . ASP B 1 362 ? 8.836 -6.074 8.305 1 89.31 362 ASP B N 1
ATOM 6194 C CA . ASP B 1 362 ? 9.031 -7.328 9.023 1 89.31 362 ASP B CA 1
ATOM 6195 C C . ASP B 1 362 ? 7.707 -7.84 9.586 1 89.31 362 ASP B C 1
ATOM 6197 O O . ASP B 1 362 ? 6.844 -7.055 9.984 1 89.31 362 ASP B O 1
ATOM 6201 N N . PHE B 1 363 ? 7.594 -9.148 9.484 1 91.25 363 PHE B N 1
ATOM 6202 C CA . PHE B 1 363 ? 6.414 -9.781 10.062 1 91.25 363 PHE B CA 1
ATOM 6203 C C . PHE B 1 363 ? 5.141 -9.188 9.477 1 91.25 363 PHE B C 1
ATOM 6205 O O . PHE B 1 363 ? 4.984 -9.117 8.25 1 91.25 363 PHE B O 1
ATOM 6212 N N . HIS B 1 364 ? 4.238 -8.844 10.336 1 92.88 364 HIS B N 1
ATOM 6213 C CA . HIS B 1 364 ? 2.98 -8.25 9.906 1 92.88 364 HIS B CA 1
ATOM 6214 C C . HIS B 1 364 ? 3.068 -6.723 9.891 1 92.88 364 HIS B C 1
ATOM 6216 O O . HIS B 1 364 ? 2.053 -6.043 9.742 1 92.88 364 HIS B O 1
ATOM 6222 N N . LYS B 1 365 ? 4.293 -6.219 10.023 1 94.38 365 LYS B N 1
ATOM 6223 C CA . LYS B 1 365 ? 4.469 -4.781 10.219 1 94.38 365 LYS B CA 1
ATOM 6224 C C . LYS B 1 365 ? 4.504 -4.047 8.883 1 94.38 365 LYS B C 1
ATOM 6226 O O . LYS B 1 365 ? 5.277 -4.406 7.992 1 94.38 365 LYS B O 1
ATOM 6231 N N . THR B 1 366 ? 3.697 -3.02 8.742 1 96.62 366 THR B N 1
ATOM 6232 C CA . THR B 1 366 ? 3.604 -2.283 7.484 1 96.62 366 THR B CA 1
ATOM 6233 C C . THR B 1 366 ? 3.924 -0.806 7.703 1 96.62 366 THR B C 1
ATOM 6235 O O . THR B 1 366 ? 3.447 -0.196 8.664 1 96.62 366 THR B O 1
ATOM 6238 N N . HIS B 1 367 ? 4.777 -0.236 6.926 1 96.69 367 HIS B N 1
ATOM 6239 C CA . HIS B 1 367 ? 5.035 1.199 6.871 1 96.69 367 HIS B CA 1
ATOM 6240 C C . HIS B 1 367 ? 4.195 1.87 5.789 1 96.69 367 HIS B C 1
ATOM 6242 O O . HIS B 1 367 ? 4.371 1.592 4.602 1 96.69 367 HIS B O 1
ATOM 6248 N N . VAL B 1 368 ? 3.293 2.723 6.191 1 98.19 368 VAL B N 1
ATOM 6249 C CA . VAL B 1 368 ? 2.404 3.434 5.277 1 98.19 368 VAL B CA 1
ATOM 6250 C C . VAL B 1 368 ? 2.818 4.902 5.191 1 98.19 368 VAL B C 1
ATOM 6252 O O . VAL B 1 368 ? 2.939 5.578 6.215 1 98.19 368 VAL B O 1
ATOM 6255 N N . VAL B 1 369 ? 3.062 5.383 4.023 1 97.25 369 VAL B N 1
ATOM 6256 C CA . VAL B 1 369 ? 3.361 6.789 3.775 1 97.25 369 VAL B CA 1
ATOM 6257 C C . VAL B 1 369 ? 2.135 7.484 3.186 1 97.25 369 VAL B C 1
ATOM 6259 O O . VAL B 1 369 ? 1.719 7.176 2.066 1 97.25 369 VAL B O 1
ATOM 6262 N N . ALA B 1 370 ? 1.563 8.398 3.986 1 98.06 370 ALA B N 1
ATOM 6263 C CA . ALA B 1 370 ? 0.404 9.156 3.518 1 98.06 370 ALA B CA 1
ATOM 6264 C C . ALA B 1 370 ? 0.806 10.172 2.457 1 98.06 370 ALA B C 1
ATOM 6266 O O . ALA B 1 370 ? 1.853 10.812 2.57 1 98.06 370 ALA B O 1
ATOM 6267 N N . SER B 1 371 ? -0.041 10.305 1.434 1 97.56 371 SER B N 1
ATOM 6268 C CA . SER B 1 371 ? 0.216 11.258 0.357 1 97.56 371 SER B CA 1
ATOM 6269 C C . SER B 1 371 ? -0.31 12.641 0.708 1 97.56 371 SER B C 1
ATOM 6271 O O . SER B 1 371 ? -0.675 12.898 1.856 1 97.56 371 SER B O 1
ATOM 6273 N N . SER B 1 372 ? -0.187 13.594 -0.23 1 97.31 372 SER B N 1
ATOM 6274 C CA . SER B 1 372 ? -0.556 14.992 -0.022 1 97.31 372 SER B CA 1
ATOM 6275 C C . SER B 1 372 ? -1.67 15.414 -0.973 1 97.31 372 SER B C 1
ATOM 6277 O O . SER B 1 372 ? -1.76 14.914 -2.096 1 97.31 372 SER B O 1
ATOM 6279 N N . PRO B 1 373 ? -2.514 16.312 -0.537 1 97.62 373 PRO B N 1
ATOM 6280 C CA . PRO B 1 373 ? -3.525 16.875 -1.441 1 97.62 373 PRO B CA 1
ATOM 6281 C C . PRO B 1 373 ? -2.938 17.828 -2.471 1 97.62 373 PRO B C 1
ATOM 6283 O O . PRO B 1 373 ? -3.654 18.312 -3.354 1 97.62 373 PRO B O 1
ATOM 6286 N N . ILE B 1 374 ? -1.707 18.125 -2.42 1 94.88 374 ILE B N 1
ATOM 6287 C CA . ILE B 1 374 ? -1.092 19.109 -3.289 1 94.88 374 ILE B CA 1
ATOM 6288 C C . ILE B 1 374 ? -0.968 18.562 -4.707 1 94.88 374 ILE B C 1
ATOM 6290 O O . ILE B 1 374 ? -1.334 19.234 -5.676 1 94.88 374 ILE B O 1
ATOM 6294 N N . GLY B 1 375 ? -0.439 17.375 -4.844 1 91.38 375 GLY B N 1
ATOM 6295 C CA . GLY B 1 375 ? -0.13 16.812 -6.156 1 91.38 375 GLY B CA 1
ATOM 6296 C C . GLY B 1 375 ? 1.132 17.406 -6.766 1 91.38 375 GLY B C 1
ATOM 6297 O O . GLY B 1 375 ? 1.961 17.984 -6.055 1 91.38 375 GLY B O 1
ATOM 6298 N N . PHE B 1 376 ? 1.251 17.156 -7.996 1 88.19 376 PHE B N 1
ATOM 6299 C CA . PHE B 1 376 ? 2.414 17.625 -8.734 1 88.19 376 PHE B CA 1
ATOM 6300 C C . PHE B 1 376 ? 2.451 19.156 -8.766 1 88.19 376 PHE B C 1
ATOM 6302 O O . PHE B 1 376 ? 1.416 19.797 -8.93 1 88.19 376 PHE B O 1
ATOM 6309 N N . ASN B 1 377 ? 3.688 19.688 -8.578 1 83 377 ASN B N 1
ATOM 6310 C CA . ASN B 1 377 ? 3.865 21.141 -8.539 1 83 377 ASN B CA 1
ATOM 6311 C C . ASN B 1 377 ? 5.207 21.562 -9.133 1 83 377 ASN B C 1
ATOM 6313 O O . ASN B 1 377 ? 5.953 20.719 -9.648 1 83 377 ASN B O 1
ATOM 6317 N N . ASN B 1 378 ? 5.422 22.812 -9.133 1 78 378 ASN B N 1
ATOM 6318 C CA . ASN B 1 378 ? 6.621 23.344 -9.766 1 78 378 ASN B CA 1
ATOM 6319 C C . ASN B 1 378 ? 7.891 22.828 -9.094 1 78 378 ASN B C 1
ATOM 6321 O O . ASN B 1 378 ? 8.898 22.594 -9.758 1 78 378 ASN B O 1
ATOM 6325 N N . TYR B 1 379 ? 7.82 22.719 -7.855 1 76.38 379 TYR B N 1
ATOM 6326 C CA . TYR B 1 379 ? 8.961 22.172 -7.121 1 76.38 379 TYR B CA 1
ATOM 6327 C C . TYR B 1 379 ? 9.281 20.766 -7.582 1 76.38 379 TYR B C 1
ATOM 6329 O O . TYR B 1 379 ? 10.445 20.422 -7.801 1 76.38 379 TYR B O 1
ATOM 6337 N N . SER B 1 380 ? 8.305 19.922 -7.684 1 78.12 380 SER B N 1
ATOM 6338 C CA . SER B 1 380 ? 8.484 18.562 -8.172 1 78.12 380 SER B CA 1
ATOM 6339 C C . SER B 1 380 ? 9.039 18.547 -9.594 1 78.12 380 SER B C 1
ATOM 6341 O O . SER B 1 380 ? 9.875 17.719 -9.938 1 78.12 380 SER B O 1
ATOM 6343 N N . LYS B 1 381 ? 8.562 19.438 -10.344 1 76.38 381 LYS B N 1
ATOM 6344 C CA . LYS B 1 381 ? 9.008 19.562 -11.727 1 76.38 381 LYS B CA 1
ATOM 6345 C C . LYS B 1 381 ? 10.492 19.891 -11.805 1 76.38 381 LYS B C 1
ATOM 6347 O O . LYS B 1 381 ? 11.234 19.266 -12.57 1 76.38 381 LYS B O 1
ATOM 6352 N N . GLU B 1 382 ? 10.852 20.797 -10.984 1 74.44 382 GLU B N 1
ATOM 6353 C CA . GLU B 1 382 ? 12.242 21.25 -10.992 1 74.44 382 GLU B CA 1
ATOM 6354 C C . GLU B 1 382 ? 13.18 20.125 -10.57 1 74.44 382 GLU B C 1
ATOM 6356 O O . GLU B 1 382 ? 14.305 20.031 -11.078 1 74.44 382 GLU B O 1
ATOM 6361 N N . LEU B 1 383 ? 12.688 19.297 -9.641 1 76.88 383 LEU B N 1
ATOM 6362 C CA . LEU B 1 383 ? 13.516 18.219 -9.125 1 76.88 383 LEU B CA 1
ATOM 6363 C C . LEU B 1 383 ? 13.312 16.938 -9.93 1 76.88 383 LEU B C 1
ATOM 6365 O O . LEU B 1 383 ? 13.883 15.898 -9.602 1 76.88 383 LEU B O 1
ATOM 6369 N N . ASN B 1 384 ? 12.484 17.047 -10.961 1 78.25 384 ASN B N 1
ATOM 6370 C CA . ASN B 1 384 ? 12.18 15.898 -11.82 1 78.25 384 ASN B CA 1
ATOM 6371 C C . ASN B 1 384 ? 11.648 14.727 -11.008 1 78.25 384 ASN B C 1
ATOM 6373 O O . ASN B 1 384 ? 12.086 13.586 -11.203 1 78.25 384 ASN B O 1
ATOM 6377 N N . LEU B 1 385 ? 10.812 15.078 -10.078 1 79.38 385 LEU B N 1
ATOM 6378 C CA . LEU B 1 385 ? 10.172 14.047 -9.266 1 79.38 385 LEU B CA 1
ATOM 6379 C C . LEU B 1 385 ? 8.93 13.508 -9.953 1 79.38 385 LEU B C 1
ATOM 6381 O O . LEU B 1 385 ? 8.531 14 -11.008 1 79.38 385 LEU B O 1
ATOM 6385 N N . SER B 1 386 ? 8.375 12.492 -9.383 1 80.06 386 SER B N 1
ATOM 6386 C CA . SER B 1 386 ? 7.188 11.844 -9.93 1 80.06 386 SER B CA 1
ATOM 6387 C C . SER B 1 386 ? 6.004 12.805 -9.969 1 80.06 386 SER B C 1
ATOM 6389 O O . SER B 1 386 ? 5.824 13.617 -9.062 1 80.06 386 SER B O 1
ATOM 6391 N N . ARG B 1 387 ? 5.176 12.664 -10.992 1 85.56 387 ARG B N 1
ATOM 6392 C CA . ARG B 1 387 ? 3.984 13.484 -11.18 1 85.56 387 ARG B CA 1
ATOM 6393 C C . ARG B 1 387 ? 2.768 12.836 -10.523 1 85.56 387 ARG B C 1
ATOM 6395 O O . ARG B 1 387 ? 1.79 12.516 -11.203 1 85.56 387 ARG B O 1
ATOM 6402 N N . THR B 1 388 ? 2.785 12.867 -9.305 1 90.38 388 THR B N 1
ATOM 6403 C CA . THR B 1 388 ? 1.733 12.141 -8.602 1 90.38 388 THR B CA 1
ATOM 6404 C C . THR B 1 388 ? 0.476 12.992 -8.477 1 90.38 388 THR B C 1
ATOM 6406 O O . THR B 1 388 ? 0.56 14.203 -8.242 1 90.38 388 THR B O 1
ATOM 6409 N N . SER B 1 389 ? -0.681 12.422 -8.656 1 93.88 389 SER B N 1
ATOM 6410 C CA . SER B 1 389 ? -1.967 13.062 -8.406 1 93.88 389 SER B CA 1
ATOM 6411 C C . SER B 1 389 ? -2.201 13.266 -6.91 1 93.88 389 SER B C 1
ATOM 6413 O O . SER B 1 389 ? -1.713 12.484 -6.094 1 93.88 389 SER B O 1
ATOM 6415 N N . PRO B 1 390 ? -2.93 14.352 -6.543 1 96.25 390 PRO B N 1
ATOM 6416 C CA . PRO B 1 390 ? -3.266 14.539 -5.133 1 96.25 390 PRO B CA 1
ATOM 6417 C C . PRO B 1 390 ? -4.102 13.398 -4.566 1 96.25 390 PRO B C 1
ATOM 6419 O O . PRO B 1 390 ? -5.008 12.898 -5.238 1 96.25 390 PRO B O 1
ATOM 6422 N N . SER B 1 391 ? -3.773 12.938 -3.432 1 97.38 391 SER B N 1
ATOM 6423 C CA . SER B 1 391 ? -4.5 11.844 -2.797 1 97.38 391 SER B CA 1
ATOM 6424 C C . SER B 1 391 ? -4.293 11.844 -1.286 1 97.38 391 SER B C 1
ATOM 6426 O O . SER B 1 391 ? -3.412 12.539 -0.775 1 97.38 391 SER B O 1
ATOM 6428 N N . GLN B 1 392 ? -5.113 11.18 -0.527 1 98.06 392 GLN B N 1
ATOM 6429 C CA . GLN B 1 392 ? -5.012 10.875 0.896 1 98.06 392 GLN B CA 1
ATOM 6430 C C . GLN B 1 392 ? -5.445 9.438 1.182 1 98.06 392 GLN B C 1
ATOM 6432 O O . GLN B 1 392 ? -6.25 8.875 0.441 1 98.06 392 GLN B O 1
ATOM 6437 N N . GLN B 1 393 ? -4.945 8.852 2.188 1 98.56 393 GLN B N 1
ATOM 6438 C CA . GLN B 1 393 ? -5.203 7.441 2.453 1 98.56 393 GLN B CA 1
ATOM 6439 C C . GLN B 1 393 ? -6.094 7.266 3.68 1 98.56 393 GLN B C 1
ATOM 6441 O O . GLN B 1 393 ? -6.18 8.164 4.523 1 98.56 393 GLN B O 1
ATOM 6446 N N . MET B 1 394 ? -6.777 6.148 3.762 1 98.44 394 MET B N 1
ATOM 6447 C CA . MET B 1 394 ? -7.504 5.621 4.914 1 98.44 394 MET B CA 1
ATOM 6448 C C . MET B 1 394 ? -7.066 4.195 5.227 1 98.44 394 MET B C 1
ATOM 6450 O O . MET B 1 394 ? -6.695 3.441 4.324 1 98.44 394 MET B O 1
ATOM 6454 N N . LEU B 1 395 ? -7.102 3.887 6.457 1 98.38 395 LEU B N 1
ATOM 6455 C CA . LEU B 1 395 ? -6.863 2.512 6.883 1 98.38 395 LEU B CA 1
ATOM 6456 C C . LEU B 1 395 ? -8.125 1.904 7.488 1 98.38 395 LEU B C 1
ATOM 6458 O O . LEU B 1 395 ? -8.836 2.568 8.25 1 98.38 395 LEU B O 1
ATOM 6462 N N . LEU B 1 396 ? -8.453 0.745 7.062 1 96.62 396 LEU B N 1
ATOM 6463 C CA . LEU B 1 396 ? -9.492 -0.054 7.707 1 96.62 396 LEU B CA 1
ATOM 6464 C C . LEU B 1 396 ? -8.875 -1.225 8.469 1 96.62 396 LEU B C 1
ATOM 6466 O O . LEU B 1 396 ? -8.172 -2.051 7.883 1 96.62 396 LEU B O 1
ATOM 6470 N N . VAL B 1 397 ? -9.109 -1.158 9.75 1 93.81 397 VAL B N 1
ATOM 6471 C CA . VAL B 1 397 ? -8.523 -2.182 10.609 1 93.81 397 VAL B CA 1
ATOM 6472 C C . VAL B 1 397 ? -9.625 -2.949 11.336 1 93.81 397 VAL B C 1
ATOM 6474 O O . VAL B 1 397 ? -10.641 -2.369 11.719 1 93.81 397 VAL B O 1
ATOM 6477 N N . ASP B 1 398 ? -9.438 -4.25 11.414 1 88 398 ASP B N 1
ATOM 6478 C CA . ASP B 1 398 ? -10.352 -5.094 12.18 1 88 398 ASP B CA 1
ATOM 6479 C C . ASP B 1 398 ? -9.617 -5.84 13.289 1 88 398 ASP B C 1
ATOM 6481 O O . ASP B 1 398 ? -8.508 -5.453 13.672 1 88 398 ASP B O 1
ATOM 6485 N N . SER B 1 399 ? -10.266 -6.824 13.867 1 86.5 399 SER B N 1
ATOM 6486 C CA . SER B 1 399 ? -9.672 -7.527 15.008 1 86.5 399 SER B CA 1
ATOM 6487 C C . SER B 1 399 ? -8.547 -8.453 14.555 1 86.5 399 SER B C 1
ATOM 6489 O O . SER B 1 399 ? -7.777 -8.945 15.383 1 86.5 399 SER B O 1
ATOM 6491 N N . SER B 1 400 ? -8.43 -8.57 13.258 1 85.44 400 SER B N 1
ATOM 6492 C CA . SER B 1 400 ? -7.359 -9.406 12.719 1 85.44 400 SER B CA 1
ATOM 6493 C C . SER B 1 400 ? -6.098 -8.586 12.461 1 85.44 400 SER B C 1
ATOM 6495 O O . SER B 1 400 ? -6.035 -7.41 12.812 1 85.44 400 SER B O 1
ATOM 6497 N N . LYS B 1 401 ? -5.09 -9.242 11.914 1 87.38 401 LYS B N 1
ATOM 6498 C CA . LYS B 1 401 ? -3.85 -8.562 11.555 1 87.38 401 LYS B CA 1
ATOM 6499 C C . LYS B 1 401 ? -3.928 -7.996 10.141 1 87.38 401 LYS B C 1
ATOM 6501 O O . LYS B 1 401 ? -3 -7.32 9.68 1 87.38 401 LYS B O 1
ATOM 6506 N N . ASN B 1 402 ? -5.059 -8.25 9.547 1 92.62 402 ASN B N 1
ATOM 6507 C CA . ASN B 1 402 ? -5.203 -7.785 8.172 1 92.62 402 ASN B CA 1
ATOM 6508 C C . ASN B 1 402 ? -5.297 -6.266 8.102 1 92.62 402 ASN B C 1
ATOM 6510 O O . ASN B 1 402 ? -5.777 -5.621 9.031 1 92.62 402 ASN B O 1
ATOM 6514 N N . LEU B 1 403 ? -4.785 -5.742 7.066 1 95.19 403 LEU B N 1
ATOM 6515 C CA . LEU B 1 403 ? -4.762 -4.297 6.871 1 95.19 403 LEU B CA 1
ATOM 6516 C C . LEU B 1 403 ? -5.34 -3.922 5.512 1 95.19 403 LEU B C 1
ATOM 6518 O O . LEU B 1 403 ? -4.949 -4.492 4.488 1 95.19 403 LEU B O 1
ATOM 6522 N N . THR B 1 404 ? -6.309 -3.041 5.52 1 97.25 404 THR B N 1
ATOM 6523 C CA . THR B 1 404 ? -6.855 -2.488 4.285 1 97.25 404 THR B CA 1
ATOM 6524 C C . THR B 1 404 ? -6.461 -1.022 4.129 1 97.25 404 THR B C 1
ATOM 6526 O O . THR B 1 404 ? -6.641 -0.225 5.051 1 97.25 404 THR B O 1
ATOM 6529 N N . ILE B 1 405 ? -5.887 -0.707 3.025 1 98.38 405 ILE B N 1
ATOM 6530 C CA . ILE B 1 405 ? -5.496 0.664 2.717 1 98.38 405 ILE B CA 1
ATOM 6531 C C . ILE B 1 405 ? -6.297 1.171 1.518 1 98.38 405 ILE B C 1
ATOM 6533 O O . ILE B 1 405 ? -6.305 0.54 0.458 1 98.38 405 ILE B O 1
ATOM 6537 N N . LYS B 1 406 ? -6.977 2.26 1.711 1 97.69 406 LYS B N 1
ATOM 6538 C CA . LYS B 1 406 ? -7.699 2.891 0.61 1 97.69 406 LYS B CA 1
ATOM 6539 C C . LYS B 1 406 ? -7.051 4.211 0.211 1 97.69 406 LYS B C 1
ATOM 6541 O O . LYS B 1 406 ? -6.812 5.074 1.061 1 97.69 406 LYS B O 1
ATOM 6546 N N . THR B 1 407 ? -6.699 4.328 -1.013 1 98.25 407 THR B N 1
ATOM 6547 C CA . THR B 1 407 ? -6.23 5.594 -1.568 1 98.25 407 THR B CA 1
ATOM 6548 C C . THR B 1 407 ? -7.375 6.34 -2.248 1 98.25 407 THR B C 1
ATOM 6550 O O . THR B 1 407 ? -8.008 5.816 -3.166 1 98.25 407 THR B O 1
ATOM 6553 N N . VAL B 1 408 ? -7.621 7.555 -1.773 1 97.25 408 VAL B N 1
ATOM 6554 C CA . VAL B 1 408 ? -8.641 8.414 -2.365 1 97.25 408 VAL B CA 1
ATOM 6555 C C . VAL B 1 408 ? -7.98 9.5 -3.201 1 97.25 408 VAL B C 1
ATOM 6557 O O . VAL B 1 408 ? -7.293 10.375 -2.664 1 97.25 408 VAL B O 1
ATOM 6560 N N . PHE B 1 409 ? -8.148 9.438 -4.477 1 96.44 409 PHE B N 1
ATOM 6561 C CA . PHE B 1 409 ? -7.633 10.492 -5.348 1 96.44 409 PHE B CA 1
ATOM 6562 C C . PHE B 1 409 ? -8.562 11.695 -5.352 1 96.44 409 PHE B C 1
ATOM 6564 O O . PHE B 1 409 ? -9.781 11.547 -5.355 1 96.44 409 PHE B O 1
ATOM 6571 N N . LEU B 1 410 ? -7.984 12.852 -5.344 1 95.94 410 LEU B N 1
ATOM 6572 C CA . LEU B 1 410 ? -8.742 14.047 -4.984 1 95.94 410 LEU B CA 1
ATOM 6573 C C . LEU B 1 410 ? -8.922 14.961 -6.191 1 95.94 410 LEU B C 1
ATOM 6575 O O . LEU B 1 410 ? -9.523 16.031 -6.078 1 95.94 410 LEU B O 1
ATOM 6579 N N . ASP B 1 411 ? -8.328 14.648 -7.336 1 90.56 411 ASP B N 1
ATOM 6580 C CA . ASP B 1 411 ? -8.477 15.477 -8.531 1 90.56 411 ASP B CA 1
ATOM 6581 C C . ASP B 1 411 ? -9.727 15.086 -9.32 1 90.56 411 ASP B C 1
ATOM 6583 O O . ASP B 1 411 ? -10.211 13.961 -9.195 1 90.56 411 ASP B O 1
#

Nearest PDB structures (foldseek):
  1w24-assembly1_A  TM=6.281E-01  e=9.176E-07  Homo sapiens
  1a9y-assembly1_A-2  TM=3.854E-01  e=4.476E-01  Escherichia coli
  4b4f-assembly2_B  TM=4.189E-01  e=9.672E-01  Thermobifida fusca
  4wok-assembly1_A  TM=3.912E-01  e=3.562E+00  Brucella ovis ATCC 25840
  6dnt-assembly1_A-2  TM=2.382E-01  e=3.562E+00  Methanobrevibacter ruminantium M1

pLDDT: mean 80.51, std 16.59, range [31.42, 98.81]

Solvent-accessible surface area (backbone atoms only — not comparable to full-atom values): 42888 Å² total; per-residue (Å²): 128,63,77,49,70,64,48,49,49,21,35,52,51,12,42,35,36,56,75,63,70,47,85,51,65,70,59,52,33,50,55,32,46,65,34,65,39,81,75,69,52,73,71,48,50,52,52,48,52,50,52,26,68,70,33,67,68,35,35,49,45,15,51,32,10,47,71,60,78,43,54,69,54,61,36,48,21,82,85,67,45,65,66,35,76,63,95,50,56,55,52,71,61,36,45,59,45,44,52,45,40,43,48,45,43,43,44,45,44,45,45,46,46,48,47,45,48,50,47,47,52,52,40,49,55,44,25,55,56,32,33,60,61,37,66,73,53,73,82,60,72,86,72,80,86,66,84,72,88,68,71,42,36,40,35,42,42,42,27,42,64,24,30,26,43,61,45,80,52,97,88,35,69,35,35,64,68,49,51,52,52,30,50,51,54,49,49,51,52,48,52,45,50,33,63,66,60,67,33,37,36,39,35,39,37,36,30,14,17,53,27,42,58,76,67,74,49,81,56,86,60,79,69,77,49,76,46,56,68,34,46,17,52,20,50,43,45,36,47,51,50,31,50,53,52,54,52,50,71,70,31,84,51,51,36,35,38,39,69,21,32,23,82,38,15,43,70,60,62,54,81,88,57,82,47,56,81,43,26,49,41,38,54,46,50,53,49,51,51,52,33,35,76,70,62,73,48,70,82,60,48,70,61,84,34,63,90,40,25,50,41,50,75,49,71,54,85,67,39,30,32,34,42,28,12,45,82,80,68,74,79,90,77,77,61,57,73,77,69,44,76,88,53,79,58,37,32,36,38,26,22,80,76,46,45,39,34,36,35,50,47,41,38,80,19,31,43,35,31,30,14,9,64,60,36,44,46,70,67,36,55,75,69,68,49,63,52,30,49,19,22,38,33,35,37,44,37,30,76,54,84,38,44,31,42,34,41,42,63,46,120,127,63,78,50,71,63,47,49,50,20,35,52,51,12,42,35,34,57,75,64,71,46,84,52,65,71,60,54,32,51,55,31,47,63,34,64,40,80,75,70,54,72,72,49,48,51,51,48,51,50,50,26,67,72,31,67,67,34,35,50,44,15,51,32,11,46,70,58,77,43,53,68,52,62,37,48,22,82,85,67,46,65,65,36,80,63,94,51,58,52,54,73,59,39,48,60,45,44,52,45,40,44,46,45,44,44,45,46,44,46,46,47,46,48,48,44,48,50,46,48,52,50,39,49,55,44,25,53,55,35,32,58,60,38,66,72,53,74,82,61,70,89,72,78,86,66,84,72,88,67,70,42,37,40,35,42,42,43,26,43,64,24,31,26,45,58,44,81,52,99,89,35,68,34,34,62,69,49,50,52,51,29,49,50,53,50,49,52,53,47,51,44,49,34,63,67,60,66,33,36,37,38,36,41,36,37,29,15,16,51,26,42,58,72,67,74,47,82,56,84,61,78,69,76,49,76,46,55,66,32,46,17,53,21,50,42,45,36,49,51,49,29,50,51,52,53,53,51,71,70,32,83,51,51,35,34,40,39,70,21,32,23,82,39,15,43,69,60,62,54,80,89,58,81,48,56,81,41,27,50,40,37,55,48,50,52,50,51,52,51,33,35,76,70,64,73,47,70,82,60,48,70,60,84,35,64,88,41,26,49,41,50,73,50,72,54,85,68,39,30,34,34,43,28,13,46,80,82,68,75,80,92,76,77,60,58,74,77,69,43,76,87,53,80,56,36,32,36,39,25,22,80,76,48,44,38,34,36,35,50,46,41,39,80,18,31,42,37,31,29,14,9,67,60,36,45,45,70,69,36,56,74,68,66,49,62,52,29,48,19,23,37,33,35,36,45,38,30,76,54,84,37,45,30,42,35,42,42,62,48,120

Sequence (822 aa):
MYKSVEEVYAIVFGVLAKDEGKIVSSKFNKILNEIGIDRVSVNDLKDISEMIHEDDYLNGLKNDAILGKVSLKDLESVEGKKVFKDNNYLDTVSTYVVENEKRLSNLRELRKHQKNGAYMEMLMEGLKKDLVKELKNPIIEDRDILLGHTDKELVLLLSDFHVGFTSRDLDNKYNFEVLTNRLTKYLDEVQTMVLEHDIDDVSIFFVGDLVEHINMRDVNQAFDTEFTMSEQISKGTRLLIDIIKNVSEMVDGKVTFGIVAGNHDRLQGNKNHKIYNDSVAYIVLDTLLCMQENGVINDIDIIDNREDIYKFYHKVNNTNICVTHGDSLKGKGKNISKVEVKENIDVLVTGHVHHFSATQEDFHKTHVVASSPIGFNNYSKELNLSRTSPSQQMLLVDSSKNLTIKTVFLDMYKSVEEVYAIVFGVLAKDEGKIVSSKFNKILNEIGIDRVSVNDLKDISEMIHEDDYLNGLKNDAILGKVSLKDLESVEGKKVFKDNNYLDTVSTYVVENEKRLSNLRELRKHQKNGAYMEMLMEGLKKDLVKELKNPIIEDRDILLGHTDKELVLLLSDFHVGFTSRDLDNKYNFEVLTNRLTKYLDEVQTMVLEHDIDDVSIFFVGDLVEHINMRDVNQAFDTEFTMSEQISKGTRLLIDIIKNVSEMVDGKVTFGIVAGNHDRLQGNKNHKIYNDSVAYIVLDTLLCMQENGVINDIDIIDNREDIYKFYHKVNNTNICVTHGDSLKGKGKNISKVEVKENIDVLVTGHVHHFSATQEDFHKTHVVASSPIGFNNYSKELNLSRTSPSQQMLLVDSSKNLTIKTVFLD

InterPro domains:
  IPR004843 Calcineurin-like, phosphoesterase domain [PF00149] (155-355)
  IPR029052 Metallo-dependent phosphatase-like [G3DSA:3.60.21.10] (155-408)
  IPR029052 Metallo-dependent phosphatase-like [SSF56300] (156-378)